Protein AF-0000000071584417 (afdb_homodimer)

Structure (mmCIF, N/CA/C/O backbone):
data_AF-0000000071584417-model_v1
#
loop_
_entity.id
_entity.type
_entity.pdbx_description
1 polymer 'Methyl-accepting chemotaxis protein II'
#
loop_
_atom_site.group_PDB
_atom_site.id
_atom_site.type_symbol
_atom_site.label_atom_id
_atom_site.label_alt_id
_atom_site.label_comp_id
_atom_site.label_asym_id
_atom_site.label_entity_id
_atom_site.label_seq_id
_atom_site.pdbx_PDB_ins_code
_atom_site.Cartn_x
_atom_site.Cartn_y
_atom_site.Cartn_z
_atom_site.occupancy
_atom_site.B_iso_or_equiv
_atom_site.auth_seq_id
_atom_site.auth_comp_id
_atom_site.auth_asym_id
_atom_site.auth_atom_id
_atom_site.pdbx_PDB_model_num
ATOM 1 N N . MET A 1 1 ? -15.836 19.078 30.406 1 43.19 1 MET A N 1
ATOM 2 C CA . MET A 1 1 ? -14.953 18.031 29.922 1 43.19 1 MET A CA 1
ATOM 3 C C . MET A 1 1 ? -15.609 17.266 28.766 1 43.19 1 MET A C 1
ATOM 5 O O . MET A 1 1 ? -14.922 16.812 27.844 1 43.19 1 MET A O 1
ATOM 9 N N . ALA A 1 2 ? -16.859 16.938 29.016 1 53.78 2 ALA A N 1
ATOM 10 C CA . ALA A 1 2 ? -17.625 16.188 28.031 1 53.78 2 ALA A CA 1
ATOM 11 C C . ALA A 1 2 ? -17.844 17 26.766 1 53.78 2 ALA A C 1
ATOM 13 O O . ALA A 1 2 ? -17.75 16.484 25.656 1 53.78 2 ALA A O 1
ATOM 14 N N . VAL A 1 3 ? -18.156 18.281 26.906 1 47 3 VAL A N 1
ATOM 15 C CA . VAL A 1 3 ? -18.375 19.141 25.75 1 47 3 VAL A CA 1
ATOM 16 C C . VAL A 1 3 ? -17.078 19.344 24.984 1 47 3 VAL A C 1
ATOM 18 O O . VAL A 1 3 ? -17.062 19.359 23.766 1 47 3 VAL A O 1
ATOM 21 N N . PHE A 1 4 ? -15.984 19.453 25.719 1 49.81 4 PHE A N 1
ATOM 22 C CA . PHE A 1 4 ? -14.672 19.594 25.109 1 49.81 4 PHE A CA 1
ATOM 23 C C . PHE A 1 4 ? -14.281 18.312 24.375 1 49.81 4 PHE A C 1
ATOM 25 O O . PHE A 1 4 ? -13.656 18.359 23.312 1 49.81 4 PHE A O 1
ATOM 32 N N . SER A 1 5 ? -14.695 17.266 25.031 1 52.72 5 SER A N 1
ATOM 33 C CA . SER A 1 5 ? -14.367 16 24.375 1 52.72 5 SER A CA 1
ATOM 34 C C . SER A 1 5 ? -15.164 15.82 23.094 1 52.72 5 SER A C 1
ATOM 36 O O . SER A 1 5 ? -14.656 15.273 22.109 1 52.72 5 SER A O 1
ATOM 38 N N . LYS A 1 6 ? -16.375 16.172 23.172 1 53.66 6 LYS A N 1
ATOM 39 C CA . LYS A 1 6 ? -17.219 16.078 22 1 53.66 6 LYS A CA 1
ATOM 40 C C . LYS A 1 6 ? -16.766 17.031 20.906 1 53.66 6 LYS A C 1
ATOM 42 O O . LYS A 1 6 ? -16.781 16.688 19.719 1 53.66 6 LYS A O 1
ATOM 47 N N . ILE A 1 7 ? -16.312 18.219 21.266 1 53.72 7 ILE A N 1
ATOM 48 C CA . ILE A 1 7 ? -15.789 19.203 20.312 1 53.72 7 ILE A CA 1
ATOM 49 C C . ILE A 1 7 ? -14.453 18.703 19.766 1 53.72 7 ILE A C 1
ATOM 51 O O . ILE A 1 7 ? -14.195 18.812 18.562 1 53.72 7 ILE A O 1
ATOM 55 N N . ILE A 1 8 ? -13.734 18.094 20.719 1 57.25 8 ILE A N 1
ATOM 56 C CA . ILE A 1 8 ? -12.445 17.531 20.344 1 57.25 8 ILE A CA 1
ATOM 57 C C . ILE A 1 8 ? -12.656 16.344 19.406 1 57.25 8 ILE A C 1
ATOM 59 O O . ILE A 1 8 ? -11.938 16.188 18.422 1 57.25 8 ILE A O 1
ATOM 63 N N . GLY A 1 9 ? -13.586 15.453 19.844 1 58.47 9 GLY A N 1
ATOM 64 C CA . GLY A 1 9 ? -13.883 14.305 19 1 58.47 9 GLY A CA 1
ATOM 65 C C . GLY A 1 9 ? -14.367 14.688 17.609 1 58.47 9 GLY A C 1
ATOM 66 O O . GLY A 1 9 ? -14 14.055 16.625 1 58.47 9 GLY A O 1
ATOM 67 N N . SER A 1 10 ? -15.141 15.711 17.562 1 64.38 10 SER A N 1
ATOM 68 C CA . SER A 1 10 ? -15.648 16.203 16.281 1 64.38 10 SER A CA 1
ATOM 69 C C . SER A 1 10 ? -14.539 16.844 15.461 1 64.38 10 SER A C 1
ATOM 71 O O . SER A 1 10 ? -14.539 16.766 14.234 1 64.38 10 SER A O 1
ATOM 73 N N . PHE A 1 11 ? -13.531 17.266 16.188 1 73.56 11 PHE A N 1
ATOM 74 C CA . PHE A 1 11 ? -12.43 17.938 15.5 1 73.56 11 PHE A CA 1
ATOM 75 C C . PHE A 1 11 ? -11.531 16.922 14.805 1 73.56 11 PHE A C 1
ATOM 77 O O . PHE A 1 11 ? -10.93 17.234 13.773 1 73.56 11 PHE A O 1
ATOM 84 N N . ASP A 1 12 ? -11.578 15.766 15.352 1 72.81 12 ASP A N 1
ATOM 85 C CA . ASP A 1 12 ? -10.742 14.727 14.758 1 72.81 12 ASP A CA 1
ATOM 86 C C . ASP A 1 12 ? -11.312 14.25 13.422 1 72.81 12 ASP A C 1
ATOM 88 O O . ASP A 1 12 ? -10.586 13.719 12.586 1 72.81 12 ASP A O 1
ATOM 92 N N . ASN A 1 13 ? -12.531 14.531 13.227 1 75.44 13 ASN A N 1
ATOM 93 C CA . ASN A 1 13 ? -13.188 14.031 12.023 1 75.44 13 ASN A CA 1
ATOM 94 C C . ASN A 1 13 ? -13.25 15.102 10.938 1 75.44 13 ASN A C 1
ATOM 96 O O . ASN A 1 13 ? -13.672 14.828 9.812 1 75.44 13 ASN A O 1
ATOM 100 N N . VAL A 1 14 ? -12.75 16.25 11.289 1 78.12 14 VAL A N 1
ATOM 101 C CA . VAL A 1 14 ? -12.789 17.344 10.32 1 78.12 14 VAL A CA 1
ATOM 102 C C . VAL A 1 14 ? -11.609 17.219 9.359 1 78.12 14 VAL A C 1
ATOM 104 O O . VAL A 1 14 ? -10.539 16.719 9.742 1 78.12 14 VAL A O 1
ATOM 107 N N . LYS A 1 15 ? -11.828 17.703 8.125 1 82.81 15 LYS A N 1
ATOM 108 C CA . LYS A 1 15 ? -10.781 17.672 7.109 1 82.81 15 LYS A CA 1
ATOM 109 C C . LYS A 1 15 ? -9.539 18.422 7.578 1 82.81 15 LYS A C 1
ATOM 111 O O . LYS A 1 15 ? -9.648 19.422 8.289 1 82.81 15 LYS A O 1
ATOM 116 N N . VAL A 1 16 ? -8.398 17.969 7.27 1 81.94 16 VAL A N 1
ATOM 117 C CA . VAL A 1 16 ? -7.121 18.531 7.715 1 81.94 16 VAL A CA 1
ATOM 118 C C . VAL A 1 16 ? -7.012 19.984 7.285 1 81.94 16 VAL A C 1
ATOM 120 O O . VAL A 1 16 ? -6.578 20.844 8.062 1 81.94 16 VAL A O 1
ATOM 123 N N . GLY A 1 17 ? -7.484 20.266 6.062 1 80.12 17 GLY A N 1
ATOM 124 C CA . GLY A 1 17 ? -7.453 21.641 5.594 1 80.12 17 GLY A CA 1
ATOM 125 C C . GLY A 1 17 ? -8.32 22.578 6.422 1 80.12 17 GLY A C 1
ATOM 126 O O . GLY A 1 17 ? -7.898 23.688 6.758 1 80.12 17 GLY A O 1
ATOM 127 N N . LYS A 1 18 ? -9.445 22.25 6.781 1 81 18 LYS A N 1
ATOM 128 C CA . LYS A 1 18 ? -10.359 23.047 7.594 1 81 18 LYS A CA 1
ATOM 129 C C . LYS A 1 18 ? -9.844 23.188 9.023 1 81 18 LYS A C 1
ATOM 131 O O . LYS A 1 18 ? -10.031 24.234 9.648 1 81 18 LYS A O 1
ATOM 136 N N . LYS A 1 19 ? -9.219 22.172 9.469 1 82.12 19 LYS A N 1
ATOM 137 C CA . LYS A 1 19 ? -8.641 22.25 10.812 1 82.12 19 LYS A CA 1
ATOM 138 C C . LYS A 1 19 ? -7.527 23.281 10.875 1 82.12 19 LYS A C 1
ATOM 140 O O . LYS A 1 19 ? -7.465 24.078 11.812 1 82.12 19 LYS A O 1
ATOM 145 N N . LEU A 1 20 ? -6.711 23.234 9.891 1 83.44 20 LEU A N 1
ATOM 146 C CA . LEU A 1 20 ? -5.621 24.203 9.828 1 83.44 20 LEU A CA 1
ATOM 147 C C . LEU A 1 20 ? -6.16 25.625 9.625 1 83.44 20 LEU A C 1
ATOM 149 O O . LEU A 1 20 ? -5.734 26.547 10.312 1 83.44 20 LEU A O 1
ATOM 153 N N . GLY A 1 21 ? -7.164 25.703 8.766 1 82.31 21 GLY A N 1
ATOM 154 C CA . GLY A 1 21 ? -7.781 27 8.547 1 82.31 21 GLY A CA 1
ATOM 155 C C . GLY A 1 21 ? -8.422 27.562 9.789 1 82.31 21 GLY A C 1
ATOM 156 O O . GLY A 1 21 ? -8.266 28.75 10.094 1 82.31 21 GLY A O 1
ATOM 157 N N . LEU A 1 22 ? -9.086 26.828 10.516 1 82.31 22 LEU A N 1
ATOM 158 C CA . LEU A 1 22 ? -9.758 27.266 11.734 1 82.31 22 LEU A CA 1
ATOM 159 C C . LEU A 1 22 ? -8.742 27.688 12.789 1 82.31 22 LEU A C 1
ATOM 161 O O . LEU A 1 22 ? -8.969 28.641 13.523 1 82.31 22 LEU A O 1
ATOM 165 N N . SER A 1 23 ? -7.652 26.891 12.852 1 85.19 23 SER A N 1
ATOM 166 C CA . SER A 1 23 ? -6.637 27.219 13.844 1 85.19 23 SER A CA 1
ATOM 167 C C . SER A 1 23 ? -5.988 28.562 13.539 1 85.19 23 SER A C 1
ATOM 169 O O . SER A 1 23 ? -5.805 29.391 14.438 1 85.19 23 SER A O 1
ATOM 171 N N . PHE A 1 24 ? -5.699 28.844 12.305 1 86.31 24 PHE A N 1
ATOM 172 C CA . PHE A 1 24 ? -5.098 30.125 11.922 1 86.31 24 PHE A CA 1
ATOM 173 C C . PHE A 1 24 ? -6.113 31.25 12.039 1 86.31 24 PHE A C 1
ATOM 175 O O . PHE A 1 24 ? -5.762 32.375 12.398 1 86.31 24 PHE A O 1
ATOM 182 N N . PHE A 1 25 ? -7.379 31 11.867 1 85.75 25 PHE A N 1
ATOM 183 C CA . PHE A 1 25 ? -8.438 31.984 12.008 1 85.75 25 PHE A CA 1
ATOM 184 C C . PHE A 1 25 ? -8.586 32.406 13.461 1 85.75 25 PHE A C 1
ATOM 186 O O . PHE A 1 25 ? -8.766 33.594 13.75 1 85.75 25 PHE A O 1
ATOM 193 N N . LEU A 1 26 ? -8.523 31.453 14.273 1 85.19 26 LEU A N 1
ATOM 194 C CA . LEU A 1 26 ? -8.633 31.781 15.695 1 85.19 26 LEU A CA 1
ATOM 195 C C . LEU A 1 26 ? -7.48 32.656 16.141 1 85.19 26 LEU A C 1
ATOM 197 O O . LEU A 1 26 ? -7.676 33.594 16.953 1 85.19 26 LEU A O 1
ATOM 201 N N . MET A 1 27 ? -6.32 32.438 15.594 1 86.44 27 MET A N 1
ATOM 202 C CA . MET A 1 27 ? -5.168 33.25 15.93 1 86.44 27 MET A CA 1
ATOM 203 C C . MET A 1 27 ? -5.344 34.656 15.398 1 86.44 27 MET A C 1
ATOM 205 O O . MET A 1 27 ? -5.016 35.656 16.078 1 86.44 27 MET A O 1
ATOM 209 N N . LEU A 1 28 ? -5.898 34.75 14.18 1 87.44 28 LEU A N 1
ATOM 210 C CA . LEU A 1 28 ? -6.129 36.062 13.578 1 87.44 28 LEU A CA 1
ATOM 211 C C . LEU A 1 28 ? -7.219 36.812 14.328 1 87.44 28 LEU A C 1
ATOM 213 O O . LEU A 1 28 ? -7.148 38.031 14.461 1 87.44 28 LEU A O 1
ATOM 217 N N . LEU A 1 29 ? -8.203 36.094 14.82 1 86.31 29 LEU A N 1
ATOM 218 C CA . LEU A 1 29 ? -9.258 36.719 15.625 1 86.31 29 LEU A CA 1
ATOM 219 C C . LEU A 1 29 ? -8.68 37.312 16.906 1 86.31 29 LEU A C 1
ATOM 221 O O . LEU A 1 29 ? -9.094 38.406 17.328 1 86.31 29 LEU A O 1
ATOM 225 N N . LEU A 1 30 ? -7.707 36.625 17.484 1 86.31 30 LEU A N 1
ATOM 226 C CA . LEU A 1 30 ? -7.07 37.125 18.703 1 86.31 30 LEU A CA 1
ATOM 227 C C . LEU A 1 30 ? -6.301 38.406 18.438 1 86.31 30 LEU A C 1
ATOM 229 O O . LEU A 1 30 ? -6.32 39.344 19.234 1 86.31 30 LEU A O 1
ATOM 233 N N . VAL A 1 31 ? -5.641 38.469 17.234 1 85.94 31 VAL A N 1
ATOM 234 C CA . VAL A 1 31 ? -4.934 39.688 16.828 1 85.94 31 VAL A CA 1
ATOM 235 C C . VAL A 1 31 ? -5.93 40.812 16.656 1 85.94 31 VAL A C 1
ATOM 237 O O . VAL A 1 31 ? -5.66 41.969 17.062 1 85.94 31 VAL A O 1
ATOM 240 N N . GLY A 1 32 ? -7.066 40.562 16.125 1 85.94 32 GLY A N 1
ATOM 241 C CA . GLY A 1 32 ? -8.109 41.562 15.945 1 85.94 32 GLY A CA 1
ATOM 242 C C . GLY A 1 32 ? -8.648 42.094 17.266 1 85.94 32 GLY A C 1
ATOM 243 O O . GLY A 1 32 ? -8.852 43.312 17.406 1 85.94 32 GLY A O 1
ATOM 244 N N . VAL A 1 33 ? -8.789 41.219 18.234 1 86.69 33 VAL A N 1
ATOM 245 C CA . VAL A 1 33 ? -9.297 41.625 19.547 1 86.69 33 VAL A CA 1
ATOM 246 C C . VAL A 1 33 ? -8.289 42.531 20.25 1 86.69 33 VAL A C 1
ATOM 248 O O . VAL A 1 33 ? -8.656 43.531 20.828 1 86.69 33 VAL A O 1
ATOM 251 N N . ILE A 1 34 ? -7.004 42.188 20.172 1 88.38 34 ILE A N 1
ATOM 252 C CA . ILE A 1 34 ? -5.953 42.969 20.797 1 88.38 34 ILE A CA 1
ATOM 253 C C . ILE A 1 34 ? -5.906 44.344 20.141 1 88.38 34 ILE A C 1
ATOM 255 O O . ILE A 1 34 ? -5.852 45.375 20.844 1 88.38 34 ILE A O 1
ATOM 259 N N . ALA A 1 35 ? -6.016 44.375 18.781 1 88.88 35 ALA A N 1
ATOM 260 C CA . ALA A 1 35 ? -5.961 45.625 18.047 1 88.88 35 ALA A CA 1
ATOM 261 C C . ALA A 1 35 ? -7.184 46.5 18.359 1 88.88 35 ALA A C 1
ATOM 263 O O . ALA A 1 35 ? -7.066 47.719 18.547 1 88.88 35 ALA A O 1
ATOM 264 N N . GLY A 1 36 ? -8.32 45.938 18.453 1 88 36 GLY A N 1
ATOM 265 C CA . GLY A 1 36 ? -9.547 46.688 18.719 1 88 36 GLY A CA 1
ATOM 266 C C . GLY A 1 36 ? -9.594 47.281 20.125 1 88 36 GLY A C 1
ATOM 267 O O . GLY A 1 36 ? -9.945 48.469 20.281 1 88 36 GLY A O 1
ATOM 268 N N . THR A 1 37 ? -9.211 46.531 21.094 1 89.38 37 THR A N 1
ATOM 269 C CA . THR A 1 37 ? -9.211 47 22.469 1 89.38 37 THR A CA 1
ATOM 270 C C . THR A 1 37 ? -8.172 48.094 22.656 1 89.38 37 THR A C 1
ATOM 272 O O . THR A 1 37 ? -8.406 49.062 23.375 1 89.38 37 THR A O 1
ATOM 275 N N . THR A 1 38 ? -7.043 47.906 22 1 91.25 38 THR A N 1
ATOM 276 C CA . THR A 1 38 ? -5.988 48.906 22.078 1 91.25 38 THR A CA 1
ATOM 277 C C . THR A 1 38 ? -6.438 50.219 21.438 1 91.25 38 THR A C 1
ATOM 279 O O . THR A 1 38 ? -6.203 51.312 21.984 1 91.25 38 THR A O 1
ATOM 282 N N . ALA A 1 39 ? -7.109 50.125 20.297 1 90.19 39 ALA A N 1
ATOM 283 C CA . ALA A 1 39 ? -7.625 51.312 19.625 1 90.19 39 ALA A CA 1
ATOM 284 C C . ALA A 1 39 ? -8.648 52.062 20.5 1 90.19 39 ALA A C 1
ATOM 286 O O . ALA A 1 39 ? -8.672 53.281 20.547 1 90.19 39 ALA A O 1
ATOM 287 N N . TYR A 1 40 ? -9.391 51.312 21.266 1 90.62 40 TYR A N 1
ATOM 288 C CA . TYR A 1 40 ? -10.367 51.875 22.188 1 90.62 40 TYR A CA 1
ATOM 289 C C . TYR A 1 40 ? -9.688 52.656 23.297 1 90.62 40 TYR A C 1
ATOM 291 O O . TYR A 1 40 ? -10.102 53.781 23.594 1 90.62 40 TYR A O 1
ATOM 299 N N . HIS A 1 41 ? -8.664 52.125 23.812 1 92.44 41 HIS A N 1
ATOM 300 C CA . HIS A 1 41 ? -7.957 52.812 24.891 1 92.44 41 HIS A CA 1
ATOM 301 C C . HIS A 1 41 ? -7.301 54.094 24.406 1 92.44 41 HIS A C 1
ATOM 303 O O . HIS A 1 41 ? -7.285 55.094 25.109 1 92.44 41 HIS A O 1
ATOM 309 N N . PHE A 1 42 ? -6.797 54.156 23.188 1 92.25 42 PHE A N 1
ATOM 310 C CA . PHE A 1 42 ? -6.215 55.344 22.625 1 92.25 42 PHE A CA 1
ATOM 311 C C . PHE A 1 42 ? -7.27 56.438 22.484 1 92.25 42 PHE A C 1
ATOM 313 O O . PHE A 1 42 ? -7.004 57.625 22.766 1 92.25 42 PHE A O 1
ATOM 320 N N . SER A 1 43 ? -8.484 56.062 22.109 1 90.75 43 SER A N 1
ATOM 321 C CA . SER A 1 43 ? -9.57 57.031 21.938 1 90.75 43 SER A CA 1
ATOM 322 C C . SER A 1 43 ? -9.984 57.625 23.266 1 90.75 43 SER A C 1
ATOM 324 O O . SER A 1 43 ? -10.273 58.812 23.344 1 90.75 43 SER A O 1
ATOM 326 N N . VAL A 1 44 ? -9.992 56.812 24.281 1 92 44 VAL A N 1
ATOM 327 C CA . VAL A 1 44 ? -10.367 57.281 25.609 1 92 44 VAL A CA 1
ATOM 328 C C . VAL A 1 44 ? -9.305 58.219 26.141 1 92 44 VAL A C 1
ATOM 330 O O . VAL A 1 44 ? -9.633 59.25 26.734 1 92 44 VAL A O 1
ATOM 333 N N . ILE A 1 45 ? -8.062 57.938 25.906 1 93.31 45 ILE A N 1
ATOM 334 C CA . ILE A 1 45 ? -6.961 58.781 26.344 1 93.31 45 ILE A CA 1
ATOM 335 C C . ILE A 1 45 ? -7.02 60.125 25.609 1 93.31 45 ILE A C 1
ATOM 337 O O . ILE A 1 45 ? -6.758 61.156 26.203 1 93.31 45 ILE A O 1
ATOM 341 N N . GLU A 1 46 ? -7.418 60.094 24.375 1 91.75 46 GLU A N 1
ATOM 342 C CA . GLU A 1 46 ? -7.543 61.312 23.578 1 91.75 46 GLU A CA 1
ATOM 343 C C . GLU A 1 46 ? -8.648 62.219 24.125 1 91.75 46 GLU A C 1
ATOM 345 O O . GLU A 1 46 ? -8.492 63.438 24.172 1 91.75 46 GLU A O 1
ATOM 350 N N . GLU A 1 47 ? -9.68 61.656 24.547 1 92 47 GLU A N 1
ATOM 351 C CA . GLU A 1 47 ? -10.781 62.406 25.141 1 92 47 GLU A CA 1
ATOM 352 C C . GLU A 1 47 ? -10.344 63.094 26.422 1 92 47 GLU A C 1
ATOM 354 O O . GLU A 1 47 ? -10.711 64.25 26.672 1 92 47 GLU A O 1
ATOM 359 N N . HIS A 1 48 ? -9.555 62.344 27.219 1 93.56 48 HIS A N 1
ATOM 360 C CA . HIS A 1 48 ? -9 62.969 28.422 1 93.56 48 HIS A CA 1
ATOM 361 C C . HIS A 1 48 ? -8.109 64.125 28.094 1 93.56 48 HIS A C 1
ATOM 363 O O . HIS A 1 48 ? -8.125 65.188 28.797 1 93.56 48 HIS A O 1
ATOM 369 N N . ALA A 1 49 ? -7.379 64.125 27.031 1 93.12 49 ALA A N 1
ATOM 370 C CA . ALA A 1 49 ? -6.473 65.188 26.625 1 93.12 49 ALA A CA 1
ATOM 371 C C . ALA A 1 49 ? -7.25 66.438 26.297 1 93.12 49 ALA A C 1
ATOM 373 O O . ALA A 1 49 ? -6.84 67.562 26.656 1 93.12 49 ALA A O 1
ATOM 374 N N . TYR A 1 50 ? -8.422 66.312 25.625 1 92.5 50 TYR A N 1
ATOM 375 C CA . TYR A 1 50 ? -9.266 67.5 25.312 1 92.5 50 TYR A CA 1
ATOM 376 C C . TYR A 1 50 ? -9.82 68.125 26.578 1 92.5 50 TYR A C 1
ATOM 378 O O . TYR A 1 50 ? -9.875 69.312 26.688 1 92.5 50 TYR A O 1
ATOM 386 N N . LYS A 1 51 ? -10.172 67.312 27.516 1 94.81 51 LYS A N 1
ATOM 387 C CA . LYS A 1 51 ? -10.742 67.812 28.781 1 94.81 51 LYS A CA 1
ATOM 388 C C . LYS A 1 51 ? -9.688 68.562 29.625 1 94.81 51 LYS A C 1
ATOM 390 O O . LYS A 1 51 ? -9.977 69.562 30.281 1 94.81 51 LYS A O 1
ATOM 395 N N . VAL A 1 52 ? -8.484 68 29.562 1 95.38 52 VAL A N 1
ATOM 396 C CA . VAL A 1 52 ? -7.359 68.625 30.25 1 95.38 52 VAL A CA 1
ATOM 397 C C . VAL A 1 52 ? -7.105 70 29.656 1 95.38 52 VAL A C 1
ATOM 399 O O . VAL A 1 52 ? -6.895 71 30.406 1 95.38 52 VAL A O 1
ATOM 402 N N . GLU A 1 53 ? -7.176 70.125 28.375 1 94.69 53 GLU A N 1
ATOM 403 C CA . GLU A 1 53 ? -7 71.375 27.688 1 94.69 53 GLU A CA 1
ATOM 404 C C . GLU A 1 53 ? -8.078 72.375 28.109 1 94.69 53 GLU A C 1
ATOM 406 O O . GLU A 1 53 ? -7.773 73.562 28.391 1 94.69 53 GLU A O 1
ATOM 411 N N . LEU A 1 54 ? -9.273 71.938 28.141 1 94.75 54 LEU A N 1
ATOM 412 C CA . LEU A 1 54 ? -10.398 72.812 28.531 1 94.75 54 LEU A CA 1
ATOM 413 C C . LEU A 1 54 ? -10.234 73.312 29.953 1 94.75 54 LEU A C 1
ATOM 415 O O . LEU A 1 54 ? -10.469 74.5 30.234 1 94.75 54 LEU A O 1
ATOM 419 N N . SER A 1 55 ? -9.797 72.5 30.891 1 95.81 55 SER A N 1
ATOM 420 C CA . SER A 1 55 ? -9.602 72.875 32.281 1 95.81 55 SER A CA 1
ATOM 421 C C . SER A 1 55 ? -8.5 73.938 32.438 1 95.81 55 SER A C 1
ATOM 423 O O . SER A 1 55 ? -8.609 74.812 33.281 1 95.81 55 SER A O 1
ATOM 425 N N . TYR A 1 56 ? -7.484 73.812 31.688 1 95.31 56 TYR A N 1
ATOM 426 C CA . TYR A 1 56 ? -6.395 74.812 31.672 1 95.31 56 TYR A CA 1
ATOM 427 C C . TYR A 1 56 ? -6.895 76.188 31.266 1 95.31 56 TYR A C 1
ATOM 429 O O 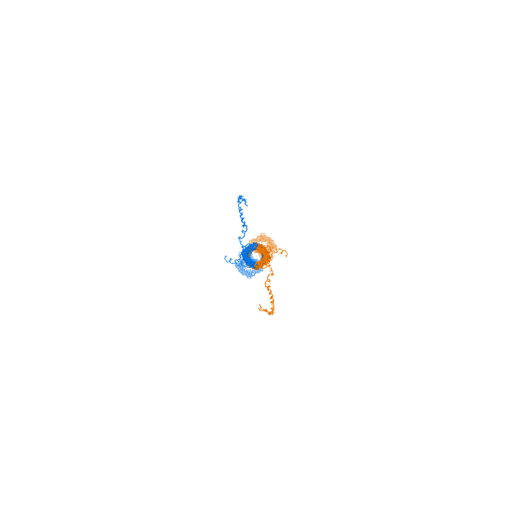. TYR A 1 56 ? -6.582 77.188 31.922 1 95.31 56 TYR A O 1
ATOM 437 N N . LYS A 1 57 ? -7.703 76.125 30.172 1 96 57 LYS A N 1
ATOM 438 C CA . LYS A 1 57 ? -8.203 77.375 29.641 1 96 57 LYS A CA 1
ATOM 439 C C . LYS A 1 57 ? -9.141 78.062 30.641 1 96 57 LYS A C 1
ATOM 441 O O . LYS A 1 57 ? -9.094 79.312 30.797 1 96 57 LYS A O 1
ATOM 446 N N . ILE A 1 58 ? -9.93 77.375 31.297 1 96.44 58 ILE A N 1
ATOM 447 C CA . ILE A 1 58 ? -10.844 77.875 32.281 1 96.44 58 ILE A CA 1
ATOM 448 C C . ILE A 1 58 ? -10.055 78.562 33.438 1 96.44 58 ILE A C 1
ATOM 450 O O . ILE A 1 58 ? -10.336 79.688 33.844 1 96.44 58 ILE A O 1
ATOM 454 N N . ASN A 1 59 ? -9.086 77.812 33.875 1 97.38 59 ASN A N 1
ATOM 455 C CA . ASN A 1 59 ? -8.258 78.312 34.969 1 97.38 59 ASN A CA 1
ATOM 456 C C . ASN A 1 59 ? -7.523 79.625 34.562 1 97.38 59 ASN A C 1
ATOM 458 O O . ASN A 1 59 ? -7.426 80.562 35.344 1 97.38 59 ASN A O 1
ATOM 462 N N . ASP A 1 60 ? -7.016 79.562 33.375 1 96.38 60 ASP A N 1
ATOM 463 C CA . ASP A 1 60 ? -6.281 80.688 32.875 1 96.38 60 ASP A CA 1
ATOM 464 C C . ASP A 1 60 ? -7.191 81.938 32.781 1 96.38 60 ASP A C 1
ATOM 466 O O . ASP A 1 60 ? -6.812 83.062 33.188 1 96.38 60 ASP A O 1
ATOM 470 N N . GLU A 1 61 ? -8.359 81.75 32.281 1 96.81 61 GLU A N 1
ATOM 471 C CA . GLU A 1 61 ? -9.328 82.875 32.156 1 96.81 61 GLU A CA 1
ATOM 472 C C . GLU A 1 61 ? -9.742 83.375 33.531 1 96.81 61 GLU A C 1
ATOM 474 O O . GLU A 1 61 ? -9.914 84.562 33.719 1 96.81 61 GLU A O 1
ATOM 479 N N . ALA A 1 62 ? -9.898 82.562 34.438 1 97.38 62 ALA A N 1
ATOM 480 C CA . ALA A 1 62 ? -10.25 82.938 35.812 1 97.38 62 ALA A CA 1
ATOM 481 C C . ALA A 1 62 ? -9.148 83.812 36.438 1 97.38 62 ALA A C 1
ATOM 483 O O . ALA A 1 62 ? -9.43 84.812 37.125 1 97.38 62 ALA A O 1
ATOM 484 N N . ASN A 1 63 ? -7.977 83.375 36.188 1 97 63 ASN A N 1
ATOM 485 C CA . ASN A 1 63 ? -6.84 84.125 36.75 1 97 63 ASN A CA 1
ATOM 486 C C . ASN A 1 63 ? -6.727 85.5 36.125 1 97 63 ASN A C 1
ATOM 488 O O . ASN A 1 63 ? -6.426 86.438 36.812 1 97 63 ASN A O 1
ATOM 492 N N . GLN A 1 64 ? -6.984 85.562 34.844 1 96.12 64 GLN A N 1
ATOM 493 C CA . GLN A 1 64 ? -6.945 86.875 34.188 1 96.12 64 GLN A CA 1
ATOM 494 C C . GLN A 1 64 ? -8.07 87.75 34.688 1 96.12 64 GLN A C 1
ATOM 496 O O . GLN A 1 64 ? -7.875 89 34.844 1 96.12 64 GLN A O 1
ATOM 501 N N . ALA A 1 65 ? -9.148 87.188 34.938 1 96.75 65 ALA A N 1
ATOM 502 C CA . ALA A 1 65 ? -10.258 88 35.5 1 96.75 65 ALA A CA 1
ATOM 503 C C . ALA A 1 65 ? -9.898 88.5 36.875 1 96.75 65 ALA A C 1
ATOM 505 O O . ALA A 1 65 ? -10.148 89.688 37.188 1 96.75 65 ALA A O 1
ATOM 506 N N . LYS A 1 66 ? -9.305 87.75 37.656 1 95.62 66 LYS A N 1
ATOM 507 C CA . LYS A 1 66 ? -8.875 88.062 39 1 95.62 66 LYS A CA 1
ATOM 508 C C . LYS A 1 66 ? -7.859 89.25 38.969 1 95.62 66 LYS A C 1
ATOM 510 O O . LYS A 1 66 ? -7.953 90.188 39.75 1 95.62 66 LYS A O 1
ATOM 515 N N . TYR A 1 67 ? -6.953 89.125 38.125 1 95.06 67 TYR A N 1
ATOM 516 C CA . TYR A 1 67 ? -5.898 90.125 37.969 1 95.06 67 TYR A CA 1
ATOM 517 C C . TYR A 1 67 ? -6.473 91.5 37.562 1 95.06 67 TYR A C 1
ATOM 519 O O . TYR A 1 67 ? -6.133 92.5 38.125 1 95.06 67 TYR A O 1
ATOM 527 N N . ASN A 1 68 ? -7.375 91.438 36.562 1 96.06 68 ASN A N 1
ATOM 528 C CA . ASN A 1 68 ? -7.957 92.688 36.062 1 96.06 68 ASN A CA 1
ATOM 529 C C . ASN A 1 68 ? -8.875 93.312 37.094 1 96.06 68 ASN A C 1
ATOM 531 O O . ASN A 1 68 ? -8.977 94.562 37.156 1 96.06 68 ASN A O 1
ATOM 535 N N . ARG A 1 69 ? -9.461 92.562 37.844 1 95.94 69 ARG A N 1
ATOM 536 C CA . ARG A 1 69 ? -10.242 93.125 38.938 1 95.94 69 ARG A CA 1
ATOM 537 C C . ARG A 1 69 ? -9.352 93.875 39.938 1 95.94 69 ARG A C 1
ATOM 539 O O . ARG A 1 69 ? -9.68 94.938 40.344 1 95.94 69 ARG A O 1
ATOM 546 N N . ALA A 1 70 ? -8.258 93.25 40.25 1 94.88 70 ALA A N 1
ATOM 547 C CA . ALA A 1 70 ? -7.312 93.875 41.156 1 94.88 70 ALA A CA 1
ATOM 548 C C . ALA A 1 70 ? -6.805 95.188 40.594 1 94.88 70 ALA A C 1
ATOM 550 O O . ALA A 1 70 ? -6.664 96.188 41.344 1 94.88 70 ALA A O 1
ATOM 551 N N . LEU A 1 71 ? -6.586 95.188 39.344 1 94.44 71 LEU A N 1
ATOM 552 C CA . LEU A 1 71 ? -6.125 96.438 38.719 1 94.44 71 LEU A CA 1
ATOM 553 C C . LEU A 1 71 ? -7.215 97.5 38.719 1 94.44 71 LEU A C 1
ATOM 555 O O . LEU A 1 71 ? -6.922 98.688 38.906 1 94.44 71 LEU A O 1
ATOM 559 N N . TYR A 1 72 ? -8.445 97.125 38.656 1 93.69 72 TYR A N 1
ATOM 560 C CA . TYR A 1 72 ? -9.555 98.062 38.719 1 93.69 72 TYR A CA 1
ATOM 561 C C . TYR A 1 72 ? -9.68 98.688 40.125 1 93.69 72 TYR A C 1
ATOM 563 O O . TYR A 1 72 ? -9.922 99.875 40.281 1 93.69 72 TYR A O 1
ATOM 571 N N . GLU A 1 73 ? -9.438 97.812 40.969 1 91.44 73 GLU A N 1
ATOM 572 C CA . GLU A 1 73 ? -9.531 98.25 42.375 1 91.44 73 GLU A CA 1
ATOM 573 C C . GLU A 1 73 ? -8.414 99.25 42.719 1 91.44 73 GLU A C 1
ATOM 575 O O . GLU A 1 73 ? -8.562 100.062 43.594 1 91.44 73 GLU A O 1
ATOM 580 N N . ARG A 1 74 ? -7.418 99.125 41.906 1 89.06 74 ARG A N 1
ATOM 581 C CA . ARG A 1 74 ? -6.266 100 42.156 1 89.06 74 ARG A CA 1
ATOM 582 C C . ARG A 1 74 ? -6.406 101.312 41.406 1 89.06 74 ARG A C 1
ATOM 584 O O . ARG A 1 74 ? -6.086 102.375 41.938 1 89.06 74 ARG A O 1
ATOM 591 N N . THR A 1 75 ? -6.938 101.312 40.188 1 89.44 75 THR A N 1
ATOM 592 C CA . THR A 1 75 ? -6.84 102.5 39.344 1 89.44 75 THR A CA 1
ATOM 593 C C . THR A 1 75 ? -8.219 103.062 39.094 1 89.44 75 THR A C 1
ATOM 595 O O . THR A 1 75 ? -8.328 104.25 38.656 1 89.44 75 THR A O 1
ATOM 598 N N . TYR A 1 76 ? -9.266 102.375 39.25 1 90.81 76 TYR A N 1
ATOM 599 C CA . TYR A 1 76 ? -10.648 102.688 38.938 1 90.81 76 TYR A CA 1
ATOM 600 C C . TYR A 1 76 ? -10.797 103.062 37.469 1 90.81 76 TYR A C 1
ATOM 602 O O . TYR A 1 76 ? -11.688 103.812 37.094 1 90.81 76 TYR A O 1
ATOM 610 N N . ASP A 1 77 ? -9.781 102.5 36.719 1 92 77 ASP A N 1
ATOM 611 C CA . ASP A 1 77 ? -9.867 102.625 35.25 1 92 77 ASP A CA 1
ATOM 612 C C . ASP A 1 77 ? -10.859 101.625 34.688 1 92 77 ASP A C 1
ATOM 614 O O . ASP A 1 77 ? -10.711 100.438 34.875 1 92 77 ASP A O 1
ATOM 618 N N . LEU A 1 78 ? -11.805 102.125 33.969 1 92.75 78 LEU A N 1
ATOM 619 C CA . LEU A 1 78 ? -12.898 101.25 33.438 1 92.75 78 LEU A CA 1
ATOM 620 C C . LEU A 1 78 ? -12.375 100.25 32.469 1 92.75 78 LEU A C 1
ATOM 622 O O . LEU A 1 78 ? -13.039 99.25 32.219 1 92.75 78 LEU A O 1
ATOM 626 N N . LYS A 1 79 ? -11.242 100.375 31.938 1 95.88 79 LYS A N 1
ATOM 627 C CA . LYS A 1 79 ? -10.648 99.438 31.016 1 95.88 79 LYS A CA 1
ATOM 628 C C . LYS A 1 79 ? -10.469 98.062 31.688 1 95.88 79 LYS A C 1
ATOM 630 O O . LYS A 1 79 ? -10.742 97 31.078 1 95.88 79 LYS A O 1
ATOM 635 N N . TYR A 1 80 ? -10.141 98 32.875 1 95.94 80 TYR A N 1
ATOM 636 C CA . TYR A 1 80 ? -9.797 96.75 33.562 1 95.94 80 TYR A CA 1
ATOM 637 C C . TYR A 1 80 ? -11.055 96 33.969 1 95.94 80 TYR A C 1
ATOM 639 O O . TYR A 1 80 ? -11.062 94.75 33.969 1 95.94 80 TYR A O 1
ATOM 647 N N . ILE A 1 81 ? -12.125 96.688 34.312 1 95.31 81 ILE A N 1
ATOM 648 C CA . ILE A 1 81 ? -13.359 96 34.625 1 95.31 81 ILE A CA 1
ATOM 649 C C . ILE A 1 81 ? -13.992 95.438 33.375 1 95.31 81 ILE A C 1
ATOM 651 O O . ILE A 1 81 ? -14.617 94.375 33.375 1 95.31 81 ILE A O 1
ATOM 655 N N . THR A 1 82 ? -13.758 96.125 32.25 1 96.25 82 THR A N 1
ATOM 656 C CA . THR A 1 82 ? -14.195 95.562 30.969 1 96.25 82 THR A CA 1
ATOM 657 C C . THR A 1 82 ? -13.43 94.312 30.609 1 96.25 82 THR A C 1
ATOM 659 O O . THR A 1 82 ? -14.016 93.312 30.156 1 96.25 82 THR A O 1
ATOM 662 N N . GLU A 1 83 ? -12.156 94.312 30.812 1 96.81 83 GLU A N 1
ATOM 663 C CA . GLU A 1 83 ? -11.352 93.125 30.594 1 96.81 83 GLU A CA 1
ATOM 664 C C . GLU A 1 83 ? -11.75 92 31.531 1 96.81 83 GLU A C 1
ATOM 666 O O . GLU A 1 83 ? -11.805 90.812 31.125 1 96.81 83 GLU A O 1
ATOM 671 N N . ASN A 1 84 ? -12 92.375 32.75 1 97.56 84 ASN A N 1
ATOM 672 C CA . ASN A 1 84 ? -12.492 91.375 33.688 1 97.56 84 ASN A CA 1
ATOM 673 C C . ASN A 1 84 ? -13.766 90.688 33.219 1 97.56 84 ASN A C 1
ATOM 675 O O . ASN A 1 84 ? -13.875 89.5 33.25 1 97.56 84 ASN A O 1
ATOM 679 N N . THR A 1 85 ? -14.695 91.5 32.688 1 96.31 85 THR A N 1
ATOM 680 C CA . THR A 1 85 ? -15.953 91 32.188 1 96.31 85 THR A CA 1
ATOM 681 C C . THR A 1 85 ? -15.711 90.062 30.969 1 96.31 85 THR A C 1
ATOM 683 O O . THR A 1 85 ? -16.344 89.062 30.812 1 96.31 85 THR A O 1
ATOM 686 N N . GLN A 1 86 ? -14.805 90.438 30.219 1 97.19 86 GLN A N 1
ATOM 687 C CA . GLN A 1 86 ? -14.5 89.688 29.016 1 97.19 86 GLN A CA 1
ATOM 688 C C . GLN A 1 86 ? -13.93 88.312 29.375 1 97.19 86 GLN A C 1
ATOM 690 O O . GLN A 1 86 ? -14.289 87.312 28.766 1 97.19 86 GLN A O 1
ATOM 695 N N . HIS A 1 87 ? -13.078 88.188 30.266 1 97.62 87 HIS A N 1
ATOM 696 C CA . HIS A 1 87 ? -12.477 86.938 30.672 1 97.62 87 HIS A CA 1
ATOM 697 C C . HIS A 1 87 ? -13.516 86 31.297 1 97.62 87 HIS A C 1
ATOM 699 O O . HIS A 1 87 ? -13.461 84.812 31.109 1 97.62 87 HIS A O 1
ATOM 705 N N . ILE A 1 88 ? -14.453 86.625 32.031 1 97.5 88 ILE A N 1
ATOM 706 C CA . ILE A 1 88 ? -15.523 85.812 32.594 1 97.5 88 ILE A CA 1
ATOM 707 C C . ILE A 1 88 ? -16.438 85.312 31.484 1 97.5 88 ILE A C 1
ATOM 709 O O . ILE A 1 88 ? -16.875 84.125 31.531 1 97.5 88 ILE A O 1
ATOM 713 N N . ASN A 1 89 ? -16.656 86.062 30.469 1 96.75 89 ASN A N 1
ATOM 714 C CA . ASN A 1 89 ? -17.422 85.625 29.312 1 96.75 89 ASN A CA 1
ATOM 715 C C . ASN A 1 89 ? -16.703 84.5 28.562 1 96.75 89 ASN A C 1
ATOM 717 O O . ASN A 1 89 ? -17.344 83.562 28.016 1 96.75 89 ASN A O 1
ATOM 721 N N . ASN A 1 90 ? -15.477 84.562 28.484 1 97.19 90 ASN A N 1
ATOM 722 C CA . ASN A 1 90 ? -14.695 83.5 27.844 1 97.19 90 ASN A CA 1
ATOM 723 C C . ASN A 1 90 ? -14.852 82.125 28.562 1 97.19 90 ASN A C 1
ATOM 725 O O . ASN A 1 90 ? -14.875 81.125 27.922 1 97.19 90 ASN A O 1
ATOM 729 N N . ILE A 1 91 ? -14.914 82.25 29.859 1 97.56 91 ILE A N 1
ATOM 730 C CA . ILE A 1 91 ? -15.141 81 30.641 1 97.56 91 ILE A CA 1
ATOM 731 C C . ILE A 1 91 ? -16.5 80.438 30.281 1 97.56 91 ILE A C 1
ATOM 733 O O . ILE A 1 91 ? -16.625 79.188 30.094 1 97.56 91 ILE A O 1
ATOM 737 N N . LYS A 1 92 ? -17.484 81.312 30.172 1 95.62 92 LYS A N 1
ATOM 738 C CA . LYS A 1 92 ? -18.812 80.812 29.797 1 95.62 92 LYS A CA 1
ATOM 739 C C . LYS A 1 92 ? -18.797 80.188 28.422 1 95.62 92 LYS A C 1
ATOM 741 O O . LYS A 1 92 ? -19.438 79.125 28.219 1 95.62 92 LYS A O 1
ATOM 746 N N . ASN A 1 93 ? -18.062 80.688 27.5 1 95.94 93 ASN A N 1
ATOM 747 C CA . ASN A 1 93 ? -17.906 80.125 26.172 1 95.94 93 ASN A CA 1
ATOM 748 C C . ASN A 1 93 ? -17.219 78.75 26.234 1 95.94 93 ASN A C 1
ATOM 750 O O . ASN A 1 93 ? -17.578 77.812 25.516 1 95.94 93 ASN A O 1
ATOM 754 N N . LEU A 1 94 ? -16.25 78.688 27.031 1 96.12 94 LEU A N 1
ATOM 755 C CA . LEU A 1 94 ? -15.539 77.375 27.203 1 96.12 94 LEU A CA 1
ATOM 756 C C . LEU A 1 94 ? -16.453 76.312 27.812 1 96.12 94 LEU A C 1
ATOM 758 O O . LEU A 1 94 ? -16.375 75.188 27.438 1 96.12 94 LEU A O 1
ATOM 762 N N . LEU A 1 95 ? -17.281 76.75 28.703 1 95.25 95 LEU A N 1
ATOM 763 C CA . LEU A 1 95 ? -18.219 75.875 29.328 1 95.25 95 LEU A CA 1
ATOM 764 C C . LEU A 1 95 ? -19.25 75.375 28.312 1 95.25 95 LEU A C 1
ATOM 766 O O . LEU A 1 95 ? -19.656 74.188 28.375 1 95.25 95 LEU A O 1
ATOM 770 N N . THR A 1 96 ? -19.625 76.188 27.391 1 93.25 96 THR A N 1
ATOM 771 C CA . THR A 1 96 ? -20.531 75.75 26.328 1 93.25 96 THR A CA 1
ATOM 772 C C . THR A 1 96 ? -19.875 74.688 25.453 1 93.25 96 THR A C 1
ATOM 774 O O . THR A 1 96 ? -20.516 73.75 25.031 1 93.25 96 THR A O 1
ATOM 777 N N . GLN A 1 97 ? -18.641 74.812 25.188 1 90.06 97 GLN A N 1
ATOM 778 C CA . GLN A 1 97 ? -17.906 73.875 24.391 1 90.06 97 GLN A CA 1
ATOM 779 C C . GLN A 1 97 ? -17.734 72.562 25.141 1 90.06 97 GLN A C 1
ATOM 781 O O . GLN A 1 97 ? -17.641 71.438 24.531 1 90.06 97 GLN A O 1
ATOM 786 N N . SER A 1 98 ? -17.703 72.688 26.422 1 89.88 98 SER A N 1
ATOM 787 C CA . SER A 1 98 ? -17.484 71.5 27.266 1 89.88 98 SER A CA 1
ATOM 788 C C . SER A 1 98 ? -18.688 70.562 27.203 1 89.88 98 SER A C 1
ATOM 790 O O . SER A 1 98 ? -18.562 69.375 27.516 1 89.88 98 SER A O 1
ATOM 792 N N . ALA A 1 99 ? -19.844 71.062 26.781 1 87.94 99 ALA A N 1
ATOM 793 C CA . ALA A 1 99 ? -21.078 70.25 26.766 1 87.94 99 ALA A CA 1
ATOM 794 C C . ALA A 1 99 ? -20.953 69.062 25.781 1 87.94 99 ALA A C 1
ATOM 796 O O . ALA A 1 99 ? -21.656 68.062 25.922 1 87.94 99 ALA A O 1
ATOM 797 N N . A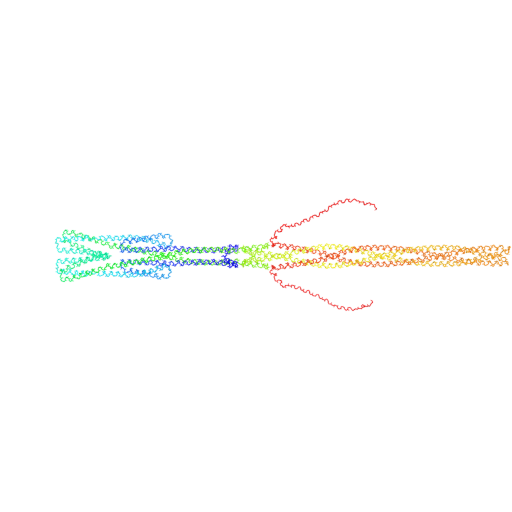SN A 1 100 ? -20.016 69.125 24.844 1 88 100 ASN A N 1
ATOM 798 C CA . ASN A 1 100 ? -19.859 68.062 23.828 1 88 100 ASN A CA 1
ATOM 799 C C . ASN A 1 100 ? -18.906 67 24.297 1 88 100 ASN A C 1
ATOM 801 O O . ASN A 1 100 ? -18.719 66 23.609 1 88 100 ASN A O 1
ATOM 805 N N . LEU A 1 101 ? -18.344 67.25 25.531 1 89.88 101 LEU A N 1
ATOM 806 C CA . LEU A 1 101 ? -17.391 66.25 26.047 1 89.88 101 LEU A CA 1
ATOM 807 C C . LEU A 1 101 ? -18.047 65.375 27.078 1 89.88 101 LEU A C 1
ATOM 809 O O . LEU A 1 101 ? -19.047 65.75 27.703 1 89.88 101 LEU A O 1
ATOM 813 N N . ARG A 1 102 ? -17.734 64.125 27.25 1 81.38 102 ARG A N 1
ATOM 814 C CA . ARG A 1 102 ? -18.25 63.188 28.219 1 81.38 102 ARG A CA 1
ATOM 815 C C . ARG A 1 102 ? -17.562 63.344 29.562 1 81.38 102 ARG A C 1
ATOM 817 O O . ARG A 1 102 ? -16.344 63.125 29.672 1 81.38 102 ARG A O 1
ATOM 824 N N . TRP A 1 103 ? -18.266 63.594 30.547 1 91.44 103 TRP A N 1
ATOM 825 C CA . TRP A 1 103 ? -17.672 63.875 31.844 1 91.44 103 TRP A CA 1
ATOM 826 C C . TRP A 1 103 ? -18.047 62.781 32.844 1 91.44 103 TRP A C 1
ATOM 828 O O . TRP A 1 103 ? -19.125 62.188 32.75 1 91.44 103 TRP A O 1
ATOM 838 N N . SER A 1 104 ? -17.141 62.531 33.719 1 90.44 104 SER A N 1
ATOM 839 C CA . SER A 1 104 ? -17.469 61.719 34.844 1 90.44 104 SER A CA 1
ATOM 840 C C . SER A 1 104 ? -18.5 62.375 35.75 1 90.44 104 SER A C 1
ATOM 842 O O . SER A 1 104 ? -18.766 63.562 35.625 1 90.44 104 SER A O 1
ATOM 844 N N . VAL A 1 105 ? -19.047 61.625 36.625 1 91.12 105 VAL A N 1
ATOM 845 C CA . VAL A 1 105 ? -20.078 62.125 37.5 1 91.12 105 VAL A CA 1
ATOM 846 C C . VAL A 1 105 ? -19.516 63.25 38.375 1 91.12 105 VAL A C 1
ATOM 848 O O . VAL A 1 105 ? -20.156 64.312 38.531 1 91.12 105 VAL A O 1
ATOM 851 N N . ASP A 1 106 ? -18.344 63.094 38.812 1 92 106 ASP A N 1
ATOM 852 C CA . ASP A 1 106 ? -17.703 64.125 39.656 1 92 106 ASP A CA 1
ATOM 853 C C . ASP A 1 106 ? -17.375 65.375 38.875 1 92 106 ASP A C 1
ATOM 855 O O . ASP A 1 106 ? -17.578 66.5 39.344 1 92 106 ASP A O 1
ATOM 859 N N . ASN A 1 107 ? -16.938 65.25 37.688 1 93.81 107 ASN A N 1
ATOM 860 C CA . ASN A 1 107 ? -16.516 66.375 36.906 1 93.81 107 ASN A CA 1
ATOM 861 C C . ASN A 1 107 ? -17.719 67.125 36.281 1 93.81 107 ASN A C 1
ATOM 863 O O . ASN A 1 107 ? -17.656 68.312 36.031 1 93.81 107 ASN A O 1
ATOM 867 N N . ARG A 1 108 ? -18.797 66.438 36.156 1 93.19 108 ARG A N 1
ATOM 868 C CA . ARG A 1 108 ? -20.047 67.062 35.75 1 93.19 108 ARG A CA 1
ATOM 869 C C . ARG A 1 108 ? -20.516 68.062 36.844 1 93.19 108 ARG A C 1
ATOM 871 O O . ARG A 1 108 ? -21.047 69.125 36.531 1 93.19 108 ARG A O 1
ATOM 878 N N . LYS A 1 109 ? -20.297 67.562 38 1 94.56 109 LYS A N 1
ATOM 879 C CA . LYS A 1 109 ? -20.625 68.438 39.125 1 94.56 109 LYS A CA 1
ATOM 880 C C . LYS A 1 109 ? -19.719 69.625 39.188 1 94.56 109 LYS A C 1
ATOM 882 O O . LYS A 1 109 ? -20.172 70.75 39.469 1 94.56 109 LYS A O 1
ATOM 887 N N . ASN A 1 110 ? -18.5 69.375 39 1 95.19 110 ASN A N 1
ATOM 888 C CA . ASN A 1 110 ? -17.531 70.438 38.969 1 95.19 110 ASN A CA 1
ATOM 889 C C . ASN A 1 110 ? -17.859 71.5 37.906 1 95.19 110 ASN A C 1
ATOM 891 O O . ASN A 1 110 ? -17.781 72.688 38.125 1 95.19 110 ASN A O 1
ATOM 895 N N . ILE A 1 111 ? -18.25 71 36.75 1 95.62 111 ILE A N 1
ATOM 896 C CA . ILE A 1 111 ? -18.609 71.875 35.625 1 95.62 111 ILE A CA 1
ATOM 897 C C . ILE A 1 111 ? -19.859 72.688 35.969 1 95.62 111 ILE A C 1
ATOM 899 O O . ILE A 1 111 ? -19.922 73.875 35.719 1 95.62 111 ILE A O 1
ATOM 903 N N . ALA A 1 112 ? -20.719 72.125 36.625 1 94.75 112 ALA A N 1
ATOM 904 C CA . ALA A 1 112 ? -21.938 72.75 37.062 1 94.75 112 ALA A CA 1
ATOM 905 C C . ALA A 1 112 ? -21.625 73.812 38.094 1 94.75 112 ALA A C 1
ATOM 907 O O . ALA A 1 112 ? -22.203 74.938 38.062 1 94.75 112 ALA A O 1
ATOM 908 N N . ASN A 1 113 ? -20.797 73.5 38.969 1 96.5 113 ASN A N 1
ATOM 909 C CA . ASN A 1 113 ? -20.375 74.438 40 1 96.5 113 ASN A CA 1
ATOM 910 C C . ASN A 1 113 ? -19.656 75.625 39.375 1 96.5 113 ASN A C 1
ATOM 912 O O . ASN A 1 113 ? -19.859 76.812 39.812 1 96.5 113 ASN A O 1
ATOM 916 N N . ILE A 1 114 ? -18.844 75.375 38.469 1 97.06 114 ILE A N 1
ATOM 917 C CA . ILE A 1 114 ? -18.156 76.438 37.781 1 97.06 114 ILE A CA 1
ATOM 918 C C . ILE A 1 114 ? -19.172 77.375 37.094 1 97.06 114 ILE A C 1
ATOM 920 O O . ILE A 1 114 ? -19.062 78.625 37.188 1 97.06 114 ILE A O 1
ATOM 924 N N . ASN A 1 115 ? -20.109 76.875 36.469 1 96 115 ASN A N 1
ATOM 925 C CA . ASN A 1 115 ? -21.156 77.625 35.812 1 96 115 ASN A CA 1
ATOM 926 C C . ASN A 1 115 ? -21.906 78.5 36.844 1 96 115 ASN A C 1
ATOM 928 O O . ASN A 1 115 ? -22.188 79.688 36.562 1 96 115 ASN A O 1
ATOM 932 N N . HIS A 1 116 ? -22.125 78 37.938 1 96.12 116 HIS A N 1
ATOM 933 C CA . HIS A 1 116 ? -22.828 78.75 39 1 96.12 116 HIS A CA 1
ATOM 934 C C . HIS A 1 116 ? -21.984 79.875 39.531 1 96.12 116 HIS A C 1
ATOM 936 O O . HIS A 1 116 ? -22.484 81 39.688 1 96.12 116 HIS A O 1
ATOM 942 N N . VAL A 1 117 ? -20.766 79.562 39.75 1 97.31 117 VAL A N 1
ATOM 943 C CA . VAL A 1 117 ? -19.875 80.562 40.312 1 97.31 117 VAL A CA 1
ATOM 944 C C . VAL A 1 117 ? -19.672 81.688 39.281 1 97.31 117 VAL A C 1
ATOM 946 O O . VAL A 1 117 ? -19.562 82.812 39.656 1 97.31 117 VAL A O 1
ATOM 949 N N . VAL A 1 118 ? -19.672 81.312 38.062 1 96.94 118 VAL A N 1
ATOM 950 C CA . VAL A 1 118 ? -19.516 82.25 36.969 1 96.94 118 VAL A CA 1
ATOM 951 C C . VAL A 1 118 ? -20.734 83.188 36.938 1 96.94 118 VAL A C 1
ATOM 953 O O . VAL A 1 118 ? -20.594 84.438 36.812 1 96.94 118 VAL A O 1
ATOM 956 N N . GLU A 1 119 ? -21.875 82.75 37.125 1 95.31 119 GLU A N 1
ATOM 957 C CA . GLU A 1 119 ? -23.094 83.562 37.156 1 95.31 119 GLU A CA 1
ATOM 958 C C . GLU A 1 119 ? -23.125 84.5 38.344 1 95.31 119 GLU A C 1
ATOM 960 O O . GLU A 1 119 ? -23.5 85.625 38.219 1 95.31 119 GLU A O 1
ATOM 965 N N . GLU A 1 120 ? -22.734 83.938 39.438 1 95.69 120 GLU A N 1
ATOM 966 C CA . GLU A 1 120 ? -22.656 84.75 40.625 1 95.69 120 GLU A CA 1
ATOM 967 C C . GLU A 1 120 ? -21.641 85.875 40.469 1 95.69 120 GLU A C 1
ATOM 969 O O . GLU A 1 120 ? -21.875 87 40.906 1 95.69 120 GLU A O 1
ATOM 974 N N . TYR A 1 121 ? -20.547 85.562 39.906 1 96.62 121 TYR A N 1
ATOM 975 C CA . TYR A 1 121 ? -19.5 86.562 39.688 1 96.62 121 TYR A CA 1
ATOM 976 C C . TYR A 1 121 ? -19.984 87.688 38.812 1 96.62 121 TYR A C 1
ATOM 978 O O . TYR A 1 121 ? -19.703 88.812 39.062 1 96.62 121 TYR A O 1
ATOM 986 N N . GLN A 1 122 ? -20.703 87.375 37.812 1 95.06 122 GLN A N 1
ATOM 987 C CA . GLN A 1 122 ? -21.234 88.375 36.906 1 95.06 122 GLN A CA 1
ATOM 988 C C . GLN A 1 122 ? -22.188 89.312 37.625 1 95.06 122 GLN A C 1
ATOM 990 O O . GLN A 1 122 ? -22.172 90.562 37.375 1 95.06 122 GLN A O 1
ATOM 995 N N . GLN A 1 123 ? -22.938 88.812 38.5 1 95.12 123 GLN A N 1
ATOM 996 C CA . GLN A 1 123 ? -23.844 89.625 39.281 1 95.12 123 GLN A CA 1
ATOM 997 C C . GLN A 1 123 ? -23.078 90.625 40.219 1 95.12 123 GLN A C 1
ATOM 999 O O . GLN A 1 123 ? -23.422 91.75 40.312 1 95.12 123 GLN A O 1
ATOM 1004 N N . GLN A 1 124 ? -22.094 90 40.719 1 95.88 124 GLN A N 1
ATOM 1005 C CA . GLN A 1 124 ? -21.312 90.75 41.656 1 95.88 124 GLN A CA 1
ATOM 1006 C C . GLN A 1 124 ? -20.5 91.812 40.906 1 95.88 124 GLN A C 1
ATOM 1008 O O . GLN A 1 124 ? -20.219 92.875 41.469 1 95.88 124 GLN A O 1
ATOM 1013 N N . GLN A 1 125 ? -20.125 91.625 39.656 1 95.38 125 GLN A N 1
ATOM 1014 C CA . GLN A 1 125 ? -19.453 92.625 38.844 1 95.38 125 GLN A CA 1
ATOM 1015 C C . GLN A 1 125 ? -20.297 93.875 38.688 1 95.38 125 GLN A C 1
ATOM 1017 O O . GLN A 1 125 ? -19.797 95 38.844 1 95.38 125 GLN A O 1
ATOM 1022 N N . THR A 1 126 ? -21.531 93.688 38.531 1 93.94 126 THR A N 1
ATOM 1023 C CA . THR A 1 126 ? -22.453 94.75 38.406 1 93.94 126 THR A CA 1
ATOM 1024 C C . THR A 1 126 ? -22.609 95.5 39.75 1 93.94 126 THR A C 1
ATOM 1026 O O . THR A 1 126 ? -22.578 96.75 39.781 1 93.94 126 THR A O 1
ATOM 1029 N N . ASN A 1 127 ? -22.688 94.75 40.781 1 95.31 127 ASN A N 1
ATOM 1030 C CA . ASN A 1 127 ? -22.797 95.375 42.094 1 95.31 127 ASN A CA 1
ATOM 1031 C C . ASN A 1 127 ? -21.547 96.188 42.438 1 95.31 127 ASN A C 1
ATOM 1033 O O . ASN A 1 127 ? -21.641 97.25 43.094 1 95.31 127 ASN A O 1
ATOM 1037 N N . PHE A 1 128 ? -20.469 95.688 42.062 1 94.94 128 PHE A N 1
ATOM 1038 C CA . PHE A 1 128 ? -19.188 96.375 42.344 1 94.94 128 PHE A CA 1
ATOM 1039 C C . PHE A 1 128 ? -19.109 97.688 41.656 1 94.94 128 PHE A C 1
ATOM 1041 O O . PHE A 1 128 ? -18.766 98.688 42.281 1 94.94 128 PHE A O 1
ATOM 1048 N N . VAL A 1 129 ? -19.422 97.688 40.344 1 94.5 129 VAL A N 1
ATOM 1049 C CA . VAL A 1 129 ? -19.375 98.938 39.562 1 94.5 129 VAL A CA 1
ATOM 1050 C C . VAL A 1 129 ? -20.375 99.938 40.125 1 94.5 129 VAL A C 1
ATOM 1052 O O . VAL A 1 129 ? -20.094 101.125 40.219 1 94.5 129 VAL A O 1
ATOM 1055 N N . ASN A 1 130 ? -21.469 99.5 40.594 1 94.94 130 ASN A N 1
ATOM 1056 C CA . ASN A 1 130 ? -22.484 100.312 41.188 1 94.94 130 ASN A CA 1
ATOM 1057 C C . ASN A 1 130 ? -22 100.938 42.531 1 94.94 130 ASN A C 1
ATOM 1059 O O . ASN A 1 130 ? -22.234 102.062 42.812 1 94.94 130 ASN A O 1
ATOM 1063 N N . ALA A 1 131 ? -21.359 100 43.25 1 95.75 131 ALA A N 1
ATOM 1064 C CA . ALA A 1 131 ? -20.828 100.438 44.531 1 95.75 131 ALA A CA 1
ATOM 1065 C C . ALA A 1 131 ? -19.766 101.562 44.344 1 95.75 131 ALA A C 1
ATOM 1067 O O . ALA A 1 131 ? -19.734 102.5 45.094 1 95.75 131 ALA A O 1
ATOM 1068 N N . VAL A 1 132 ? -18.953 101.375 43.375 1 95.12 132 VAL A N 1
ATOM 1069 C CA . VAL A 1 132 ? -17.922 102.375 43.062 1 95.12 132 VAL A CA 1
ATOM 1070 C C . VAL A 1 132 ? -18.578 103.688 42.594 1 95.12 132 VAL A C 1
ATOM 1072 O O . VAL A 1 132 ? -18.172 104.75 43 1 95.12 132 VAL A O 1
ATOM 1075 N N . THR A 1 133 ? -19.562 103.562 41.75 1 93.81 133 THR A N 1
ATOM 1076 C CA . THR A 1 133 ? -20.281 104.75 41.25 1 93.81 133 THR A CA 1
ATOM 1077 C C . THR A 1 133 ? -20.969 105.5 42.375 1 93.81 133 THR A C 1
ATOM 1079 O O . THR A 1 133 ? -20.953 106.75 42.406 1 93.81 133 THR A O 1
ATOM 1082 N N . ASN A 1 134 ? -21.5 104.812 43.281 1 94.94 134 ASN A N 1
ATOM 1083 C CA . ASN A 1 134 ? -22.156 105.375 44.438 1 94.94 134 ASN A CA 1
ATOM 1084 C C . ASN A 1 134 ? -21.156 106.125 45.312 1 94.94 134 ASN A C 1
ATOM 1086 O O . ASN A 1 134 ? -21.438 107.25 45.75 1 94.94 134 ASN A O 1
ATOM 1090 N N . LYS A 1 135 ? -20.094 105.5 45.531 1 94.81 135 LYS A N 1
ATOM 1091 C CA . LYS A 1 135 ? -19.031 106.125 46.312 1 94.81 135 LYS A CA 1
ATOM 1092 C C . LYS A 1 135 ? -18.547 107.438 45.625 1 94.81 135 LYS A C 1
ATOM 1094 O O . LYS A 1 135 ? -18.359 108.438 46.281 1 94.81 135 LYS A O 1
ATOM 1099 N N . ASP A 1 136 ? -18.391 107.375 44.375 1 92.69 136 ASP A N 1
ATOM 1100 C CA . ASP A 1 136 ? -17.938 108.562 43.594 1 92.69 136 ASP A CA 1
ATOM 1101 C C . ASP A 1 136 ? -18.984 109.688 43.625 1 92.69 136 ASP A C 1
ATOM 1103 O O . ASP A 1 136 ? -18.641 110.875 43.688 1 92.69 136 ASP A O 1
ATOM 1107 N N . LYS A 1 137 ? -20.188 109.375 43.594 1 92.12 137 LYS A N 1
ATOM 1108 C CA . LYS A 1 137 ? -21.266 110.375 43.656 1 92.12 137 LYS A CA 1
ATOM 1109 C C . LYS A 1 137 ? -21.266 111.062 45 1 92.12 137 LYS A C 1
ATOM 1111 O O . LYS A 1 137 ? -21.484 112.312 45.062 1 92.12 137 LYS A O 1
ATOM 1116 N N . VAL A 1 138 ? -21.016 110.25 46.031 1 92.56 138 VAL A N 1
ATOM 1117 C CA . VAL A 1 138 ? -20.953 110.875 47.344 1 92.56 138 VAL A CA 1
ATOM 1118 C C . VAL A 1 138 ? -19.797 111.875 47.438 1 92.56 138 VAL A C 1
ATOM 1120 O O . VAL A 1 138 ? -19.953 112.938 47.938 1 92.56 138 VAL A O 1
ATOM 1123 N N . ARG A 1 139 ? -18.703 111.5 46.906 1 91.44 139 ARG A N 1
ATOM 1124 C CA . ARG A 1 139 ? -17.531 112.375 46.906 1 91.44 139 ARG A CA 1
ATOM 1125 C C . ARG A 1 139 ? -17.781 113.625 46.125 1 91.44 139 ARG A C 1
ATOM 1127 O O . ARG A 1 139 ? -17.375 114.688 46.531 1 91.44 139 ARG A O 1
ATOM 1134 N N . GLN A 1 140 ? -18.422 113.625 45.031 1 88.25 140 GLN A N 1
ATOM 1135 C CA . GLN A 1 140 ? -18.719 114.75 44.156 1 88.25 140 GLN A CA 1
ATOM 1136 C C . GLN A 1 140 ? -19.672 115.688 44.844 1 88.25 140 GLN A C 1
ATOM 1138 O O . GLN A 1 140 ? -19.688 116.875 44.531 1 88.25 140 GLN A O 1
ATOM 1143 N N . SER A 1 141 ? -20.328 115.25 45.781 1 86.94 141 SER A N 1
ATOM 1144 C CA . SER A 1 141 ? -21.297 116.125 46.5 1 86.94 141 SER A CA 1
ATOM 1145 C C . SER A 1 141 ? -20.609 117 47.5 1 86.94 141 SER A C 1
ATOM 1147 O O . SER A 1 141 ? -21.234 117.938 48.094 1 86.94 141 SER A O 1
ATOM 1149 N N . TRP A 1 142 ? -19.172 116.688 47.656 1 84.19 142 TRP A N 1
ATOM 1150 C CA . TRP A 1 142 ? -18.406 117.5 48.594 1 84.19 142 TRP A CA 1
ATOM 1151 C C . TRP A 1 142 ? -18.172 118.938 48.031 1 84.19 142 TRP A C 1
ATOM 1153 O O . TRP A 1 142 ? -17.5 119.062 47 1 84.19 142 TRP A O 1
ATOM 1163 N N . SER A 1 143 ? -19.016 119.938 48.094 1 75.62 143 SER A N 1
ATOM 1164 C CA . SER A 1 143 ? -18.844 121.312 47.531 1 75.62 143 SER A CA 1
ATOM 1165 C C . SER A 1 143 ? -18.656 122.312 48.594 1 75.62 143 SER A C 1
ATOM 1167 O O . SER A 1 143 ? -19.578 122.625 49.375 1 75.62 143 SER A O 1
ATOM 1169 N N . ILE A 1 144 ? -17.328 122.688 48.906 1 74.94 144 ILE A N 1
ATOM 1170 C CA . ILE A 1 144 ? -17.109 123.75 49.875 1 74.94 144 ILE A CA 1
ATOM 1171 C C . ILE A 1 144 ? -16.641 125 49.156 1 74.94 144 ILE A C 1
ATOM 1173 O O . ILE A 1 144 ? -16.438 126.062 49.812 1 74.94 144 ILE A O 1
ATOM 1177 N N . SER A 1 145 ? -16.562 125 47.812 1 73.88 145 SER A N 1
ATOM 1178 C CA . SER A 1 145 ? -16.031 126.125 47.031 1 73.88 145 SER A CA 1
ATOM 1179 C C . SER A 1 145 ? -16.938 127.312 47.094 1 73.88 145 SER A C 1
ATOM 1181 O O . SER A 1 145 ? -16.453 128.5 47.188 1 73.88 145 SER A O 1
ATOM 1183 N N . GLU A 1 146 ? -18.156 127.062 47.219 1 75.94 146 GLU A N 1
ATOM 1184 C CA . GLU A 1 146 ? -19.109 128.125 47.312 1 75.94 146 GLU A CA 1
ATOM 1185 C C . GLU A 1 146 ? -18.969 128.875 48.625 1 75.94 146 GLU A C 1
ATOM 1187 O O . GLU A 1 146 ? -19.094 130.125 48.688 1 75.94 146 GLU A O 1
ATOM 1192 N N . SER A 1 147 ? -18.656 128.125 49.656 1 79.06 147 SER A N 1
ATOM 1193 C CA . SER A 1 147 ? -18.453 128.75 50.969 1 79.06 147 SER A CA 1
ATOM 1194 C C . SER A 1 147 ? -17.203 129.625 50.969 1 79.06 147 SER A C 1
ATOM 1196 O O . SER A 1 147 ? -17.188 130.75 51.594 1 79.06 147 SER A O 1
ATOM 1198 N N . LEU A 1 148 ? -16.188 129.25 50.281 1 77.44 148 LEU A N 1
ATOM 1199 C CA . LEU A 1 148 ? -14.961 130 50.188 1 77.44 148 LEU A CA 1
ATOM 1200 C C . LEU A 1 148 ? -15.172 131.25 49.406 1 77.44 148 LEU A C 1
ATOM 1202 O O . LEU A 1 148 ? -14.602 132.25 49.719 1 77.44 148 LEU A O 1
ATOM 1206 N N . ASN A 1 149 ? -15.961 131.125 48.438 1 81.38 149 ASN A N 1
ATOM 1207 C CA . ASN A 1 149 ? -16.297 132.375 47.688 1 81.38 149 ASN A CA 1
ATOM 1208 C C . ASN A 1 149 ? -17.062 133.375 48.531 1 81.38 149 ASN A C 1
ATOM 1210 O O . ASN A 1 149 ? -16.828 134.625 48.438 1 81.38 149 ASN A O 1
ATOM 1214 N N . ASN A 1 150 ? -17.922 132.875 49.344 1 82.38 150 ASN A N 1
ATOM 1215 C CA . ASN A 1 150 ? -18.688 133.75 50.219 1 82.38 150 ASN A CA 1
ATOM 1216 C C . ASN A 1 150 ? -17.797 134.375 51.281 1 82.38 150 ASN A C 1
ATOM 1218 O O . ASN A 1 150 ? -17.984 135.625 51.594 1 82.38 150 ASN A O 1
ATOM 1222 N N . ILE A 1 151 ? -16.859 133.625 51.719 1 84.69 151 ILE A N 1
ATOM 1223 C CA . ILE A 1 151 ? -15.914 134.25 52.688 1 84.69 151 ILE A CA 1
ATOM 1224 C C . ILE A 1 151 ? -15.023 135.25 52.031 1 84.69 151 ILE A C 1
ATOM 1226 O O . ILE A 1 151 ? -14.711 136.25 52.656 1 84.69 151 ILE A O 1
ATOM 1230 N N . ASN A 1 152 ? -14.562 135 50.844 1 80.88 152 ASN A N 1
ATOM 1231 C CA . ASN A 1 152 ? -13.773 136 50.094 1 80.88 152 ASN A CA 1
ATOM 1232 C C . ASN A 1 152 ? -14.57 137.25 49.812 1 80.88 152 ASN A C 1
ATOM 1234 O O . ASN A 1 152 ? -14.031 138.375 49.906 1 80.88 152 ASN A O 1
ATOM 1238 N N . ALA A 1 153 ? -15.781 137.125 49.594 1 83.38 153 ALA A N 1
ATOM 1239 C CA . ALA A 1 153 ? -16.656 138.25 49.406 1 83.38 153 ALA A CA 1
ATOM 1240 C C . ALA A 1 153 ? -16.844 139 50.688 1 83.38 153 ALA A C 1
ATOM 1242 O O . ALA A 1 153 ? -16.891 140.25 50.688 1 83.38 153 ALA A O 1
ATOM 1243 N N . LEU A 1 154 ? -16.969 138.375 51.656 1 85.25 154 LEU A N 1
ATOM 1244 C CA . LEU A 1 154 ? -17.078 139 52.969 1 85.25 154 LEU A CA 1
ATOM 1245 C C . LEU A 1 154 ? -15.812 139.75 53.344 1 85.25 154 LEU A C 1
ATOM 1247 O O . LEU A 1 154 ? -15.891 140.875 53.875 1 85.25 154 LEU A O 1
ATOM 1251 N N . GLN A 1 155 ? -14.672 139.25 53.031 1 81.56 155 GLN A N 1
ATOM 1252 C CA . GLN A 1 155 ? -13.383 139.875 53.219 1 81.56 155 GLN A CA 1
ATOM 1253 C C . GLN A 1 155 ? -13.273 141.125 52.438 1 81.56 155 GLN A C 1
ATOM 1255 O O . GLN A 1 155 ? -12.828 142.125 52.969 1 81.56 155 GLN A O 1
ATOM 1260 N N . GLN A 1 156 ? -13.703 141.125 51.281 1 81.38 156 GLN A N 1
ATOM 1261 C CA . GLN A 1 156 ? -13.68 142.375 50.438 1 81.38 156 GLN A CA 1
ATOM 1262 C C . GLN A 1 156 ? -14.641 143.375 50.969 1 81.38 156 GLN A C 1
ATOM 1264 O O . GLN A 1 156 ? -14.312 144.625 50.938 1 81.38 156 GLN A O 1
ATOM 1269 N N . SER A 1 157 ? -15.727 143 51.375 1 83.5 157 SER A N 1
ATOM 1270 C CA . SER A 1 157 ? -16.703 143.875 51.938 1 83.5 157 SER A CA 1
ATOM 1271 C C . SER A 1 157 ? -16.188 144.625 53.188 1 83.5 157 SER A C 1
ATOM 1273 O O . SER A 1 157 ? -16.406 145.75 53.406 1 83.5 157 SER A O 1
ATOM 1275 N N . LEU A 1 158 ? -15.539 143.875 54.062 1 82.75 158 LEU A N 1
ATOM 1276 C CA . LEU A 1 158 ? -14.984 144.375 55.281 1 82.75 158 LEU A CA 1
ATOM 1277 C C . LEU A 1 158 ? -13.836 145.375 55.031 1 82.75 158 LEU A C 1
ATOM 1279 O O . LEU A 1 158 ? -13.656 146.375 55.75 1 82.75 158 LEU A O 1
ATOM 1283 N N . LEU A 1 159 ? -13.094 145.125 54 1 75.62 159 LEU A N 1
ATOM 1284 C CA . LEU A 1 159 ? -11.992 146 53.594 1 75.62 159 LEU A CA 1
ATOM 1285 C C . LEU A 1 159 ? -12.523 147.375 53.062 1 75.62 159 LEU A C 1
ATOM 1287 O O . LEU A 1 159 ? -11.977 148.375 53.344 1 75.62 159 LEU A O 1
ATOM 1291 N N . ASN A 1 160 ? -13.539 147.375 52.375 1 75.62 160 ASN A N 1
ATOM 1292 C CA . ASN A 1 160 ? -14.133 148.5 51.781 1 75.62 160 ASN A CA 1
ATOM 1293 C C . ASN A 1 160 ? -14.805 149.375 52.812 1 75.62 160 ASN A C 1
ATOM 1295 O O . ASN A 1 160 ? -14.773 150.625 52.688 1 75.62 160 ASN A O 1
ATOM 1299 N N . GLU A 1 161 ? -15.305 148.875 53.844 1 78.94 161 GLU A N 1
ATOM 1300 C CA . GLU A 1 161 ? -16.078 149.625 54.812 1 78.94 161 GLU A CA 1
ATOM 1301 C C . GLU A 1 161 ? -15.219 150 56 1 78.94 161 GLU A C 1
ATOM 1303 O O . GLU A 1 161 ? -15.656 150.75 56.875 1 78.94 161 GLU A O 1
ATOM 1308 N N . GLY A 1 162 ? -13.984 149.75 55.969 1 74.06 162 GLY A N 1
ATOM 1309 C CA . GLY A 1 162 ? -13.094 150 57.062 1 74.06 162 GLY A CA 1
ATOM 1310 C C . GLY A 1 162 ? -13.469 149.375 58.375 1 74.06 162 GLY A C 1
ATOM 1311 O O . GLY A 1 162 ? -13.727 150 59.375 1 74.06 162 GLY A O 1
ATOM 1312 N N . ALA A 1 163 ? -13.477 148.125 58.438 1 74.44 163 ALA A N 1
ATOM 1313 C CA . ALA A 1 163 ? -13.961 147.25 59.562 1 74.44 163 ALA A CA 1
ATOM 1314 C C . ALA A 1 163 ? -12.992 147.375 60.75 1 74.44 163 ALA A C 1
ATOM 1316 O O . ALA A 1 163 ? -11.797 147.625 60.562 1 74.44 163 ALA A O 1
ATOM 1317 N N . ASP A 1 164 ? -13.586 147.25 61.938 1 78.25 164 ASP A N 1
ATOM 1318 C CA . ASP A 1 164 ? -12.789 147.25 63.156 1 78.25 164 ASP A CA 1
ATOM 1319 C C . ASP A 1 164 ? -11.828 146.125 63.219 1 78.25 164 ASP A C 1
ATOM 1321 O O . ASP A 1 164 ? -12.031 145.125 62.5 1 78.25 164 ASP A O 1
ATOM 1325 N N . THR A 1 165 ? -10.852 146.125 63.781 1 76.06 165 THR A N 1
ATOM 1326 C CA . THR A 1 165 ? -9.742 145.25 63.906 1 76.06 165 THR A CA 1
ATOM 1327 C C . THR A 1 165 ? -10.242 143.875 64.438 1 76.06 165 THR A C 1
ATOM 1329 O O . THR A 1 165 ? -9.781 142.875 63.969 1 76.06 165 THR A O 1
ATOM 1332 N N . ASN A 1 166 ? -11.156 143.875 65.25 1 74.88 166 ASN A N 1
ATOM 1333 C CA . ASN A 1 166 ? -11.68 142.625 65.812 1 74.88 166 ASN A CA 1
ATOM 1334 C C . ASN A 1 166 ? -12.43 141.875 64.75 1 74.88 166 ASN A C 1
ATOM 1336 O O . ASN A 1 166 ? -12.312 140.625 64.75 1 74.88 166 ASN A O 1
ATOM 1340 N N . THR A 1 167 ? -13.109 142.5 63.906 1 80.19 167 THR A N 1
ATOM 1341 C CA . THR A 1 167 ? -13.867 141.875 62.875 1 80.19 167 THR A CA 1
ATOM 1342 C C . THR A 1 167 ? -12.93 141.25 61.844 1 80.19 167 THR A C 1
ATOM 1344 O O . THR A 1 167 ? -13.203 140.125 61.312 1 80.19 167 THR A O 1
ATOM 1347 N N . GLN A 1 168 ? -11.844 141.75 61.594 1 77.94 168 GLN A N 1
ATOM 1348 C CA . GLN A 1 168 ? -10.867 141.25 60.656 1 77.94 168 GLN A CA 1
ATOM 1349 C C . GLN A 1 168 ? -10.188 140 61.219 1 77.94 168 GLN A C 1
ATOM 1351 O O . GLN A 1 168 ? -9.883 139.125 60.469 1 77.94 168 GLN A O 1
ATOM 1356 N N . ILE A 1 169 ? -10.062 140 62.469 1 74.31 169 ILE A N 1
ATOM 1357 C CA . ILE A 1 169 ? -9.438 138.75 63.125 1 74.31 169 ILE A CA 1
ATOM 1358 C C . ILE A 1 169 ? -10.391 137.625 63.094 1 74.31 169 ILE A C 1
ATOM 1360 O O . ILE A 1 169 ? -9.977 136.5 62.844 1 74.31 169 ILE A O 1
ATOM 1364 N N . LEU A 1 170 ? -11.617 138 63.312 1 78.56 170 LEU A N 1
ATOM 1365 C CA . LEU A 1 170 ? -12.617 136.875 63.312 1 78.56 170 LEU A CA 1
ATOM 1366 C C . LEU A 1 170 ? -12.789 136.25 61.938 1 78.56 170 LEU A C 1
ATOM 1368 O O . LEU A 1 170 ? -13.023 135.125 61.781 1 78.56 170 LEU A O 1
ATOM 1372 N N . LEU A 1 171 ? -12.594 137 60.938 1 82.94 171 LEU A N 1
ATOM 1373 C CA . LEU A 1 171 ? -12.672 136.625 59.562 1 82.94 171 LEU A CA 1
ATOM 1374 C C . LEU A 1 171 ? -11.484 135.75 59.219 1 82.94 171 LEU A C 1
ATOM 1376 O O . LEU A 1 171 ? -11.633 134.625 58.531 1 82.94 171 LEU A O 1
ATOM 1380 N N . ALA A 1 172 ? -10.352 136.125 59.656 1 77.38 172 ALA A N 1
ATOM 1381 C CA . ALA A 1 172 ? -9.148 135.25 59.438 1 77.38 172 ALA A CA 1
ATOM 1382 C C . ALA A 1 172 ? -9.25 133.875 60.094 1 77.38 172 ALA A C 1
ATOM 1384 O O . ALA A 1 172 ? -8.797 132.875 59.562 1 77.38 172 ALA A O 1
ATOM 1385 N N . GLU A 1 173 ? -9.898 133.875 61.25 1 79.31 173 GLU A N 1
ATOM 1386 C CA . GLU A 1 173 ? -10.086 132.625 61.969 1 79.31 173 GLU A CA 1
ATOM 1387 C C . GLU A 1 173 ? -11.086 131.75 61.281 1 79.31 173 GLU A C 1
ATOM 1389 O O . GLU A 1 173 ? -10.906 130.5 61.25 1 79.31 173 GLU A O 1
ATOM 1394 N N . MET A 1 174 ? -12.102 132.5 60.75 1 83.94 174 MET A N 1
ATOM 1395 C CA . MET A 1 174 ? -13.094 131.625 60 1 83.94 174 MET A CA 1
ATOM 1396 C C . MET A 1 174 ? -12.477 131 58.75 1 83.94 174 MET A C 1
ATOM 1398 O O . MET A 1 174 ? -12.727 129.875 58.469 1 83.94 174 MET A O 1
ATOM 1402 N N . SER A 1 175 ? -11.648 131.75 58.062 1 83.44 175 SER A N 1
ATOM 1403 C CA . SER A 1 175 ? -10.969 131.25 56.875 1 83.44 175 SER A CA 1
ATOM 1404 C C . SER A 1 175 ? -10.039 130.125 57.25 1 83.44 175 SER A C 1
ATOM 1406 O O . SER A 1 175 ? -9.914 129.125 56.469 1 83.44 175 SER A O 1
ATOM 1408 N N . GLN A 1 176 ? -9.5 130.125 58.375 1 82.62 176 GLN A N 1
ATOM 1409 C CA . GLN A 1 176 ? -8.594 129.125 58.812 1 82.62 176 GLN A CA 1
ATOM 1410 C C . GLN A 1 176 ? -9.359 127.812 59.156 1 82.62 176 GLN A C 1
ATOM 1412 O O . GLN A 1 176 ? -8.898 126.75 58.844 1 82.62 176 GLN A O 1
ATOM 1417 N N . LYS A 1 177 ? -10.469 128 59.812 1 87.69 177 LYS A N 1
ATOM 1418 C CA . LYS A 1 177 ? -11.273 126.875 60.156 1 87.69 177 LYS A CA 1
ATOM 1419 C C . LYS A 1 177 ? -11.812 126.125 58.906 1 87.69 177 LYS A C 1
ATOM 1421 O O . LYS A 1 177 ? -11.883 124.938 58.875 1 87.69 177 LYS A O 1
ATOM 1426 N N . LEU A 1 178 ? -12.117 126.938 57.906 1 88.44 178 LEU A N 1
ATOM 1427 C CA . LEU A 1 178 ? -12.602 126.375 56.688 1 88.44 178 LEU A CA 1
ATOM 1428 C C . LEU A 1 178 ? -11.484 125.625 55.969 1 88.44 178 LEU A C 1
ATOM 1430 O O . LEU A 1 178 ? -11.719 124.562 55.344 1 88.44 178 LEU A O 1
ATOM 1434 N N . MET A 1 179 ? -10.312 126.125 56 1 87.5 179 MET A N 1
ATOM 1435 C CA . MET A 1 179 ? -9.164 125.438 55.406 1 87.5 179 MET A CA 1
ATOM 1436 C C . MET A 1 179 ? -8.859 124.125 56.094 1 87.5 179 MET A C 1
ATOM 1438 O O . MET A 1 179 ? -8.414 123.188 55.469 1 87.5 179 MET A O 1
ATOM 1442 N N . THR A 1 180 ? -9.07 124.125 57.406 1 89.31 180 THR A N 1
ATOM 1443 C CA . THR A 1 180 ? -8.852 122.938 58.156 1 89.31 180 THR A CA 1
ATOM 1444 C C . THR A 1 180 ? -9.859 121.875 57.75 1 89.31 180 THR A C 1
ATOM 1446 O O . THR A 1 180 ? -9.531 120.688 57.719 1 89.31 180 THR A O 1
ATOM 1449 N N . VAL A 1 181 ? -11.07 122.25 57.406 1 91.31 181 VAL A N 1
ATOM 1450 C CA . VAL A 1 181 ? -12.078 121.312 56.938 1 91.31 181 VAL A CA 1
ATOM 1451 C C . VAL A 1 181 ? -11.617 120.75 55.594 1 91.31 181 VAL A C 1
ATOM 1453 O O . VAL A 1 181 ? -11.688 119.5 55.406 1 91.31 181 VAL A O 1
ATOM 1456 N N . ARG A 1 182 ? -11.086 121.562 54.75 1 90 182 ARG A N 1
ATOM 1457 C CA . ARG A 1 182 ? -10.625 121.062 53.438 1 90 182 ARG A CA 1
ATOM 1458 C C . ARG A 1 182 ? -9.422 120.125 53.625 1 90 182 ARG A C 1
ATOM 1460 O O . ARG A 1 182 ? -9.297 119.125 52.906 1 90 182 ARG A O 1
ATOM 1467 N N . TYR A 1 183 ? -8.609 120.5 54.531 1 90.25 183 TYR A N 1
ATOM 1468 C CA . TYR A 1 183 ? -7.438 119.688 54.812 1 90.25 183 TYR A CA 1
ATOM 1469 C C . TYR A 1 183 ? -7.848 118.312 55.312 1 90.25 183 TYR A C 1
ATOM 1471 O O . TYR A 1 183 ? -7.305 117.25 54.844 1 90.25 183 TYR A O 1
ATOM 1479 N N . ASN A 1 184 ? -8.766 118.25 56.219 1 92.62 184 ASN A N 1
ATOM 1480 C CA . ASN A 1 184 ? -9.195 117 56.781 1 92.62 184 ASN A CA 1
ATOM 1481 C C . ASN A 1 184 ? -10.031 116.188 55.781 1 92.62 184 ASN A C 1
ATOM 1483 O O . ASN A 1 184 ? -10.094 114.938 55.875 1 92.62 184 ASN A O 1
ATOM 1487 N N . ALA A 1 185 ? -10.734 116.875 54.875 1 92.69 185 ALA A N 1
ATOM 1488 C CA . ALA A 1 185 ? -11.438 116.188 53.812 1 92.69 185 ALA A CA 1
ATOM 1489 C C . ALA A 1 185 ? -10.469 115.375 52.938 1 92.69 185 ALA A C 1
ATOM 1491 O O . ALA A 1 185 ? -10.734 114.25 52.625 1 92.69 185 ALA A O 1
ATOM 1492 N N . ARG A 1 186 ? -9.336 116 52.594 1 91.06 186 ARG A N 1
ATOM 1493 C CA . ARG A 1 186 ? -8.312 115.25 51.844 1 91.06 186 ARG A CA 1
ATOM 1494 C C . ARG A 1 186 ? -7.688 114.188 52.719 1 91.06 186 ARG A C 1
ATOM 1496 O O . ARG A 1 186 ? -7.281 113.125 52.188 1 91.06 186 ARG A O 1
ATOM 1503 N N . GLY A 1 187 ? -7.629 114.438 54 1 92.12 187 GLY A N 1
ATOM 1504 C CA . GLY A 1 187 ? -7.148 113.438 54.906 1 92.12 187 GLY A CA 1
ATOM 1505 C C . GLY A 1 187 ? -8.008 112.188 54.906 1 92.12 187 GLY A C 1
ATOM 1506 O O . GLY A 1 187 ? -7.484 111.062 54.969 1 92.12 187 GLY A O 1
ATOM 1507 N N . LEU A 1 188 ? -9.352 112.375 54.875 1 93.12 188 LEU A N 1
ATOM 1508 C CA . LEU A 1 188 ? -10.273 111.25 54.812 1 93.12 188 LEU A CA 1
ATOM 1509 C C . LEU A 1 188 ? -10.109 110.5 53.531 1 93.12 188 LEU A C 1
ATOM 1511 O O . LEU A 1 188 ? -10.258 109.25 53.531 1 93.12 188 LEU A O 1
ATOM 1515 N N . LEU A 1 189 ? -9.766 111.062 52.469 1 90.88 189 LEU A N 1
ATOM 1516 C CA . LEU A 1 189 ? -9.578 110.375 51.188 1 90.88 189 LEU A CA 1
ATOM 1517 C C . LEU A 1 189 ? -8.266 109.625 51.156 1 90.88 189 LEU A C 1
ATOM 1519 O O . LEU A 1 189 ? -8.141 108.625 50.438 1 90.88 189 LEU A O 1
ATOM 1523 N N . LEU A 1 190 ? -7.309 110.125 52 1 90.31 190 LEU A N 1
ATOM 1524 C CA . LEU A 1 190 ? -6.023 109.438 52.062 1 90.31 190 LEU A CA 1
ATOM 1525 C C . LEU A 1 190 ? -6.105 108.25 53.031 1 90.31 190 LEU A C 1
ATOM 1527 O O . LEU A 1 190 ? -5.59 107.188 52.75 1 90.31 190 LEU A O 1
ATOM 1531 N N . ASP A 1 191 ? -6.762 108.625 54.219 1 91.06 191 ASP A N 1
ATOM 1532 C CA . ASP A 1 191 ? -6.957 107.562 55.219 1 91.06 191 ASP A CA 1
ATOM 1533 C C . ASP A 1 191 ? -8.438 107.312 55.438 1 91.06 191 ASP A C 1
ATOM 1535 O O . ASP A 1 191 ? -9.07 107.875 56.344 1 91.06 191 ASP A O 1
ATOM 1539 N N . ARG A 1 192 ? -9.016 106.5 54.781 1 91.31 192 ARG A N 1
ATOM 1540 C CA . ARG A 1 192 ? -10.438 106.188 54.781 1 91.31 192 ARG A CA 1
ATOM 1541 C C . ARG A 1 192 ? -10.836 105.375 56 1 91.31 192 ARG A C 1
ATOM 1543 O O . ARG A 1 192 ? -11.242 104.188 55.844 1 91.31 192 ARG A O 1
ATOM 1550 N N . ASN A 1 193 ? -10.594 105.938 57.094 1 92.75 193 ASN A N 1
ATOM 1551 C CA . ASN A 1 193 ? -10.953 105.25 58.344 1 92.75 193 ASN A CA 1
ATOM 1552 C C . ASN A 1 193 ? -11.758 106.125 59.281 1 92.75 193 ASN A C 1
ATOM 1554 O O . ASN A 1 193 ? -11.992 107.312 58.969 1 92.75 193 ASN A O 1
ATOM 1558 N N . LYS A 1 194 ? -12.211 105.625 60.344 1 94.25 194 LYS A N 1
ATOM 1559 C CA . LYS A 1 194 ? -13.109 106.312 61.281 1 94.25 194 LYS A CA 1
ATOM 1560 C C . LYS A 1 194 ? -12.391 107.438 62 1 94.25 194 LYS A C 1
ATOM 1562 O O . LYS A 1 194 ? -12.992 108.438 62.281 1 94.25 194 LYS A O 1
ATOM 1567 N N . ASP A 1 195 ? -11.133 107.312 62.219 1 95 195 ASP A N 1
ATOM 1568 C CA . ASP A 1 195 ? -10.359 108.375 62.844 1 95 195 ASP A CA 1
ATOM 1569 C C . ASP A 1 195 ? -10.297 109.625 61.969 1 95 195 ASP A C 1
ATOM 1571 O O . ASP A 1 195 ? -10.484 110.75 62.469 1 95 195 ASP A O 1
ATOM 1575 N N . ALA A 1 196 ? -10.023 109.312 60.688 1 94.81 196 ALA A N 1
ATOM 1576 C CA . ALA A 1 196 ? -9.977 110.438 59.719 1 94.81 196 ALA A CA 1
ATOM 1577 C C . ALA A 1 196 ? -11.344 111.125 59.562 1 94.81 196 ALA A C 1
ATOM 1579 O O . ALA A 1 196 ? -11.445 112.312 59.438 1 94.81 196 ALA A O 1
ATOM 1580 N N . GLU A 1 197 ? -12.336 110.25 59.562 1 94.31 197 GLU A N 1
ATOM 1581 C CA . GLU A 1 197 ? -13.695 110.812 59.469 1 94.31 197 GLU A CA 1
ATOM 1582 C C . GLU A 1 197 ? -14.023 111.688 60.688 1 94.31 197 GLU A C 1
ATOM 1584 O O . GLU A 1 197 ? -14.609 112.75 60.531 1 94.31 197 GLU A O 1
ATOM 1589 N N . THR A 1 198 ? -13.656 111.312 61.938 1 95.12 198 THR A N 1
ATOM 1590 C CA . THR A 1 198 ? -13.914 112 63.156 1 95.12 198 THR A CA 1
ATOM 1591 C C . THR A 1 198 ? -13.172 113.375 63.188 1 95.12 198 THR A C 1
ATOM 1593 O O . THR A 1 198 ? -13.727 114.375 63.594 1 95.12 198 THR A O 1
ATOM 1596 N N . ALA A 1 199 ? -11.992 113.312 62.719 1 94.62 199 ALA A N 1
ATOM 1597 C CA . ALA A 1 199 ? -11.211 114.562 62.625 1 94.62 199 ALA A CA 1
ATOM 1598 C C . ALA A 1 199 ? -11.891 115.562 61.688 1 94.62 199 ALA A C 1
ATOM 1600 O O . ALA A 1 199 ? -11.922 116.75 62 1 94.62 199 ALA A O 1
ATOM 1601 N N . LEU A 1 200 ? -12.398 115.062 60.594 1 94.69 200 LEU A N 1
ATOM 1602 C CA . LEU A 1 200 ? -13.086 115.938 59.625 1 94.69 200 LEU A CA 1
ATOM 1603 C C . LEU A 1 200 ? -14.391 116.438 60.219 1 94.69 200 LEU A C 1
ATOM 1605 O O . LEU A 1 200 ? -14.672 117.688 60.094 1 94.69 200 LEU A O 1
ATOM 1609 N N . ILE A 1 201 ? -15.125 115.688 60.875 1 94.88 201 ILE A N 1
ATOM 1610 C CA . ILE A 1 201 ? -16.391 116.062 61.5 1 94.88 201 ILE A CA 1
ATOM 1611 C C . ILE A 1 201 ? -16.125 117.125 62.594 1 94.88 201 ILE A C 1
ATOM 1613 O O . ILE A 1 201 ? -16.844 118.125 62.688 1 94.88 201 ILE A O 1
ATOM 1617 N N . THR A 1 202 ? -15.125 116.938 63.375 1 95.56 202 THR A N 1
ATOM 1618 C CA . THR A 1 202 ? -14.758 117.875 64.438 1 95.56 202 THR A CA 1
ATOM 1619 C C . THR A 1 202 ? -14.422 119.25 63.812 1 95.56 202 THR A C 1
ATOM 1621 O O . THR A 1 202 ? -14.867 120.25 64.312 1 95.56 202 THR A O 1
ATOM 1624 N N . SER A 1 203 ? -13.656 119.125 62.75 1 94.81 203 SER A N 1
ATOM 1625 C CA . SER A 1 203 ? -13.281 120.375 62.062 1 94.81 203 SER A CA 1
ATOM 1626 C C . SER A 1 203 ? -14.5 121.062 61.5 1 94.81 203 SER A C 1
ATOM 1628 O O . SER A 1 203 ? -14.578 122.312 61.5 1 94.81 203 SER A O 1
ATOM 1630 N N . ILE A 1 204 ? -15.406 120.375 60.906 1 93.69 204 ILE A N 1
ATOM 1631 C CA . ILE A 1 204 ? -16.641 120.938 60.375 1 93.69 204 ILE A CA 1
ATOM 1632 C C . ILE A 1 204 ? -17.438 121.625 61.5 1 93.69 204 ILE A C 1
ATOM 1634 O O . ILE A 1 204 ? -17.938 122.75 61.344 1 93.69 204 ILE A O 1
ATOM 1638 N N . ASN A 1 205 ? -17.531 121.062 62.688 1 93.69 205 ASN A N 1
ATOM 1639 C CA . ASN A 1 205 ? -18.25 121.562 63.812 1 93.69 205 ASN A CA 1
ATOM 1640 C C . ASN A 1 205 ? -17.594 122.875 64.375 1 93.69 205 ASN A C 1
ATOM 1642 O O . ASN A 1 205 ? -18.281 123.812 64.688 1 93.69 205 ASN A O 1
ATOM 1646 N N . ILE A 1 206 ? -16.312 122.812 64.375 1 93.44 206 ILE A N 1
ATOM 1647 C CA . ILE A 1 206 ? -15.578 124 64.812 1 93.44 206 ILE A CA 1
ATOM 1648 C C . ILE A 1 206 ? -15.805 125.125 63.844 1 93.44 206 ILE A C 1
ATOM 1650 O O . ILE A 1 206 ? -16.016 126.25 64.25 1 93.44 206 ILE A O 1
ATOM 1654 N N . ALA A 1 207 ? -15.75 124.812 62.594 1 92.38 207 ALA A N 1
ATOM 1655 C CA . ALA A 1 207 ? -16 125.812 61.562 1 92.38 207 ALA A CA 1
ATOM 1656 C C . ALA A 1 207 ? -17.422 126.312 61.656 1 92.38 207 ALA A C 1
ATOM 1658 O O . ALA A 1 207 ? -17.656 127.562 61.5 1 92.38 207 ALA A O 1
ATOM 1659 N N . ASN A 1 208 ? -18.328 125.562 61.906 1 90.44 208 ASN A N 1
ATOM 1660 C CA . ASN A 1 208 ? -19.719 125.938 62.062 1 90.44 208 ASN A CA 1
ATOM 1661 C C . ASN A 1 208 ? -19.906 126.812 63.281 1 90.44 208 ASN A C 1
ATOM 1663 O O . ASN A 1 208 ? -20.641 127.812 63.25 1 90.44 208 ASN A O 1
ATOM 1667 N N . SER A 1 209 ? -19.234 126.5 64.375 1 90.06 209 SER A N 1
ATOM 1668 C CA . SER A 1 209 ? -19.312 127.312 65.625 1 90.06 209 SER A CA 1
ATOM 1669 C C . SER A 1 209 ? -18.688 128.75 65.438 1 90.06 209 SER A C 1
ATOM 1671 O O . SER A 1 209 ? -19.203 129.75 65.938 1 90.06 209 SER A O 1
ATOM 1673 N N . ALA A 1 210 ? -17.656 128.625 64.688 1 88.81 210 ALA A N 1
ATOM 1674 C CA . ALA A 1 210 ? -16.984 129.875 64.375 1 88.81 210 ALA A CA 1
ATOM 1675 C C . ALA A 1 210 ? -17.875 130.75 63.531 1 88.81 210 ALA A C 1
ATOM 1677 O O . ALA A 1 210 ? -17.938 132 63.719 1 88.81 210 ALA A O 1
ATOM 1678 N N . ALA A 1 211 ? -18.516 130.25 62.562 1 88.94 211 ALA A N 1
ATOM 1679 C CA . ALA A 1 211 ? -19.422 130.875 61.688 1 88.94 211 ALA A CA 1
ATOM 1680 C C . ALA A 1 211 ? -20.594 131.5 62.5 1 88.94 211 ALA A C 1
ATOM 1682 O O . ALA A 1 211 ? -20.984 132.625 62.281 1 88.94 211 ALA A O 1
ATOM 1683 N N . ASN A 1 212 ? -21.062 130.875 63.469 1 86.19 212 ASN A N 1
ATOM 1684 C CA . ASN A 1 212 ? -22.172 131.25 64.312 1 86.19 212 ASN A CA 1
ATOM 1685 C C . ASN A 1 212 ? -21.75 132.375 65.25 1 86.19 212 ASN A C 1
ATOM 1687 O O . ASN A 1 212 ? -22.531 133.375 65.5 1 86.19 212 ASN A O 1
ATOM 1691 N N . ALA A 1 213 ? -20.547 132.25 65.688 1 85.5 213 ALA A N 1
ATOM 1692 C CA . ALA A 1 213 ? -20.031 133.375 66.625 1 85.5 213 ALA A CA 1
ATOM 1693 C C . ALA A 1 213 ? -19.719 134.625 65.875 1 85.5 213 ALA A C 1
ATOM 1695 O O . ALA A 1 213 ? -19.734 135.75 66.5 1 85.5 213 ALA A O 1
ATOM 1696 N N . PHE A 1 214 ? -19.453 134.375 64.562 1 86.25 214 PHE A N 1
ATOM 1697 C CA . PHE A 1 214 ? -19.078 135.625 63.781 1 86.25 214 PHE A CA 1
ATOM 1698 C C . PHE A 1 214 ? -20.312 136.375 63.312 1 86.25 214 PHE A C 1
ATOM 1700 O O . PHE A 1 214 ? -20.266 137.5 63.062 1 86.25 214 PHE A O 1
ATOM 1707 N N . MET A 1 215 ? -21.484 135.875 63.406 1 86.94 215 MET A N 1
ATOM 1708 C CA . MET A 1 215 ? -22.719 136.375 62.812 1 86.94 215 MET A CA 1
ATOM 1709 C C . MET A 1 215 ? -23.188 137.625 63.531 1 86.94 215 MET A C 1
ATOM 1711 O O . MET A 1 215 ? -23.516 138.625 62.906 1 86.94 215 MET A O 1
ATOM 1715 N N . PRO A 1 216 ? -23.031 137.75 64.875 1 83.69 216 PRO A N 1
ATOM 1716 C CA . PRO A 1 216 ? -23.562 138.875 65.562 1 83.69 216 PRO A CA 1
ATOM 1717 C C . PRO A 1 216 ? -22.688 140.125 65.438 1 83.69 216 PRO A C 1
ATOM 1719 O O . PRO A 1 216 ? -23.141 141.25 65.625 1 83.69 216 PRO A O 1
ATOM 1722 N N . VAL A 1 217 ? -21.562 139.75 65.062 1 86.31 217 VAL A N 1
ATOM 1723 C CA . VAL A 1 217 ? -20.594 140.875 64.938 1 86.31 217 VAL A CA 1
ATOM 1724 C C . VAL A 1 217 ? -20.719 141.625 63.594 1 86.31 217 VAL A C 1
ATOM 1726 O O . VAL A 1 217 ? -20.281 142.75 63.438 1 86.31 217 VAL A O 1
ATOM 1729 N N . LEU A 1 218 ? -21.484 141.125 62.688 1 87.38 218 LEU A N 1
ATOM 1730 C CA . LEU A 1 218 ? -21.562 141.5 61.312 1 87.38 218 LEU A CA 1
ATOM 1731 C C . LEU A 1 218 ? -22.828 142.375 61.094 1 87.38 218 LEU A C 1
ATOM 1733 O O . LEU A 1 218 ? -23.797 142.25 61.812 1 87.38 218 LEU A O 1
ATOM 1737 N N . SER A 1 219 ? -22.641 143.25 60.125 1 86.75 219 SER A N 1
ATOM 1738 C CA . SER A 1 219 ? -23.812 144.125 59.719 1 86.75 219 SER A CA 1
ATOM 1739 C C . SER A 1 219 ? -24.828 143.25 59 1 86.75 219 SER A C 1
ATOM 1741 O O . SER A 1 219 ? -24.531 142 58.656 1 86.75 219 SER A O 1
ATOM 1743 N N . ALA A 1 220 ? -25.969 143.75 58.812 1 85.44 220 ALA A N 1
ATOM 1744 C CA . ALA A 1 220 ? -27.047 143 58.188 1 85.44 220 ALA A CA 1
ATOM 1745 C C . ALA A 1 220 ? -26.656 142.5 56.781 1 85.44 220 ALA A C 1
ATOM 1747 O O . ALA A 1 220 ? -27 141.375 56.375 1 85.44 220 ALA A O 1
ATOM 1748 N N . GLU A 1 221 ? -25.969 143.375 56.094 1 84.5 221 GLU A N 1
ATOM 1749 C CA . GLU A 1 221 ? -25.531 143 54.75 1 84.5 221 GLU A CA 1
ATOM 1750 C C . GLU A 1 221 ? -24.422 142 54.75 1 84.5 221 GLU A C 1
ATOM 1752 O O . GLU A 1 221 ? -24.375 141.125 53.875 1 84.5 221 GLU A O 1
ATOM 1757 N N . GLN A 1 222 ? -23.672 142 55.781 1 86.75 222 GLN A N 1
ATOM 1758 C CA . GLN A 1 222 ? -22.578 141 55.906 1 86.75 222 GLN A CA 1
ATOM 1759 C C . GLN A 1 222 ? -23.078 139.625 56.375 1 86.75 222 GLN A C 1
ATOM 1761 O O . GLN A 1 222 ? -22.5 138.625 56 1 86.75 222 GLN A O 1
ATOM 1766 N N . GLN A 1 223 ? -24.109 139.625 57.094 1 88.69 223 GLN A N 1
ATOM 1767 C CA . GLN A 1 223 ? -24.719 138.375 57.562 1 88.69 223 GLN A CA 1
ATOM 1768 C C . GLN A 1 223 ? -25.281 137.625 56.375 1 88.69 223 GLN A C 1
ATOM 1770 O O . GLN A 1 223 ? -25.297 136.375 56.406 1 88.69 223 GLN A O 1
ATOM 1775 N N . LYS A 1 224 ? -25.656 138.375 55.375 1 87.81 224 LYS A N 1
ATOM 1776 C CA . LYS A 1 224 ? -26.188 137.625 54.188 1 87.81 224 LYS A CA 1
ATOM 1777 C C . LYS A 1 224 ? -25.109 136.875 53.438 1 87.81 224 LYS A C 1
ATOM 1779 O O . LYS A 1 224 ? -25.391 135.875 52.781 1 87.81 224 LYS A O 1
ATOM 1784 N N . LEU A 1 225 ? -23.906 137.25 53.594 1 85.56 225 LEU A N 1
ATOM 1785 C CA . LEU A 1 225 ? -22.781 136.625 52.938 1 85.56 225 LEU A CA 1
ATOM 1786 C C . LEU A 1 225 ? -22.297 135.375 53.75 1 85.56 225 LEU A C 1
ATOM 1788 O O . LEU A 1 225 ? -21.812 134.375 53.188 1 85.56 225 LEU A O 1
ATOM 1792 N N . LEU A 1 226 ? -22.547 135.375 55.031 1 87.81 226 LEU A N 1
ATOM 1793 C CA . LEU A 1 226 ? -22.016 134.25 55.906 1 87.81 226 LEU A CA 1
ATOM 1794 C C . LEU A 1 226 ? -23.047 133.25 56.125 1 87.81 226 LEU A C 1
ATOM 1796 O O . LEU A 1 226 ? -22.703 132 56.344 1 87.81 226 LEU A O 1
ATOM 1800 N N . ALA A 1 227 ? -24.281 133.625 56.062 1 86.81 227 ALA A N 1
ATOM 1801 C CA . ALA A 1 227 ? -25.375 132.625 56.344 1 86.81 227 ALA A CA 1
ATOM 1802 C C . ALA A 1 227 ? -25.281 131.375 55.469 1 86.81 227 ALA A C 1
ATOM 1804 O O . ALA A 1 227 ? -25.406 130.25 55.938 1 86.81 227 ALA A O 1
ATOM 1805 N N . PRO A 1 228 ? -24.953 131.625 54.188 1 86.56 228 PRO A N 1
ATOM 1806 C CA . PRO A 1 228 ? -24.844 130.375 53.344 1 86.56 228 PRO A CA 1
ATOM 1807 C C . PRO A 1 228 ? -23.672 129.5 53.719 1 86.56 228 PRO A C 1
ATOM 1809 O O . PRO A 1 228 ? -23.703 128.25 53.5 1 86.56 228 PRO A O 1
ATOM 1812 N N . VAL A 1 229 ? -22.656 130 54.25 1 87.62 229 VAL A N 1
ATOM 1813 C CA . VAL A 1 229 ? -21.5 129.25 54.656 1 87.62 229 VAL A CA 1
ATOM 1814 C C . VAL A 1 229 ? -21.875 128.25 55.781 1 87.62 229 VAL A C 1
ATOM 1816 O O . VAL A 1 229 ? -21.5 127.062 55.75 1 87.62 229 VAL A O 1
ATOM 1819 N N . ALA A 1 230 ? -22.656 128.75 56.781 1 82.5 230 ALA A N 1
ATOM 1820 C CA . ALA A 1 230 ? -23.094 127.875 57.875 1 82.5 230 ALA A CA 1
ATOM 1821 C C . ALA A 1 230 ? -24 126.75 57.375 1 82.5 230 ALA A C 1
ATOM 1823 O O . ALA A 1 230 ? -23.859 125.625 57.812 1 82.5 230 ALA A O 1
ATOM 1824 N N . ALA A 1 231 ? -24.891 127.125 56.5 1 84.94 231 ALA A N 1
ATOM 1825 C CA . ALA A 1 231 ? -25.812 126.125 55.938 1 84.94 231 ALA A CA 1
ATOM 1826 C C . ALA A 1 231 ? -25.062 125.125 55.125 1 84.94 231 ALA A C 1
ATOM 1828 O O . ALA A 1 231 ? -25.375 123.938 55.188 1 84.94 231 ALA A O 1
ATOM 1829 N N . ASN A 1 232 ? -24.172 125.5 54.375 1 86.94 232 ASN A N 1
ATOM 1830 C CA . ASN A 1 232 ? -23.391 124.625 53.5 1 86.94 232 ASN A CA 1
ATOM 1831 C C . ASN A 1 232 ? -22.516 123.688 54.312 1 86.94 232 ASN A C 1
ATOM 1833 O O . ASN A 1 232 ? -22.266 122.5 53.906 1 86.94 232 ASN A O 1
ATOM 1837 N N . LEU A 1 233 ? -22.047 124.062 55.438 1 88.69 233 LEU A N 1
ATOM 1838 C CA . LEU A 1 233 ? -21.219 123.188 56.312 1 88.69 233 LEU A CA 1
ATOM 1839 C C . LEU A 1 233 ? -22.047 122.062 56.875 1 88.69 233 LEU A C 1
ATOM 1841 O O . LEU A 1 233 ? -21.516 120.938 57.062 1 88.69 233 LEU A O 1
ATOM 1845 N N . ALA A 1 234 ? -23.312 122.438 57.219 1 85.25 234 ALA A N 1
ATOM 1846 C CA . ALA A 1 234 ? -24.188 121.375 57.719 1 85.25 234 ALA A CA 1
ATOM 1847 C C . ALA A 1 234 ? -24.438 120.312 56.656 1 85.25 234 ALA A C 1
ATOM 1849 O O . ALA A 1 234 ? -24.406 119.125 56.938 1 85.25 234 ALA A O 1
ATOM 1850 N N . LEU A 1 235 ? -24.672 120.812 55.438 1 85.62 235 LEU A N 1
ATOM 1851 C CA . LEU A 1 235 ? -24.875 119.875 54.312 1 85.62 235 LEU A CA 1
ATOM 1852 C C . LEU A 1 235 ? -23.594 119.125 54.031 1 85.62 235 LEU A C 1
ATOM 1854 O O . LEU A 1 235 ? -23.656 117.938 53.719 1 85.62 235 LEU A O 1
ATOM 1858 N N . TYR A 1 236 ? -22.484 119.625 54.062 1 89.5 236 TYR A N 1
ATOM 1859 C CA . TYR A 1 236 ? -21.172 119.062 53.875 1 89.5 236 TYR A CA 1
ATOM 1860 C C . TYR A 1 236 ? -20.938 117.938 54.875 1 89.5 236 TYR A C 1
ATOM 1862 O O . TYR A 1 236 ? -20.422 116.875 54.531 1 89.5 236 TYR A O 1
ATOM 1870 N N . LYS A 1 237 ? -21.375 118.188 56.125 1 90.56 237 LYS A N 1
ATOM 1871 C CA . LYS A 1 237 ? -21.219 117.188 57.156 1 90.56 237 LYS A CA 1
ATOM 1872 C C . LYS A 1 237 ? -22 115.938 56.844 1 90.56 237 LYS A C 1
ATOM 1874 O O . LYS A 1 237 ? -21.469 114.812 56.969 1 90.56 237 LYS A O 1
ATOM 1879 N N . ASP A 1 238 ? -23.172 116.062 56.312 1 88.94 238 ASP A N 1
ATOM 1880 C CA . ASP A 1 238 ? -24.016 114.938 55.969 1 88.94 238 ASP A CA 1
ATOM 1881 C C . ASP A 1 238 ? -23.406 114.188 54.812 1 88.94 238 ASP A C 1
ATOM 1883 O O . ASP A 1 238 ? -23.422 112.938 54.812 1 88.94 238 ASP A O 1
ATOM 1887 N N . ASN A 1 239 ? -22.938 114.812 53.844 1 89.38 239 ASN A N 1
ATOM 1888 C CA . ASN A 1 239 ? -22.344 114.125 52.688 1 89.38 239 ASN A CA 1
ATOM 1889 C C . ASN A 1 239 ? -21.062 113.375 53.062 1 89.38 239 ASN A C 1
ATOM 1891 O O . ASN A 1 239 ? -20.781 112.312 52.5 1 89.38 239 ASN A O 1
ATOM 1895 N N . VAL A 1 240 ? -20.359 113.938 53.906 1 91.31 240 VAL A N 1
ATOM 1896 C CA . VAL A 1 240 ? -19.109 113.312 54.344 1 91.31 240 VAL A CA 1
ATOM 1897 C C . VAL A 1 240 ? -19.406 112 55.094 1 91.31 240 VAL A C 1
ATOM 1899 O O . VAL A 1 240 ? -18.688 111 54.938 1 91.31 240 VAL A O 1
ATOM 1902 N N . LEU A 1 241 ? -20.453 112.062 55.969 1 91.69 241 LEU A N 1
ATOM 1903 C CA . LEU A 1 241 ? -20.812 110.938 56.781 1 91.69 241 LEU A CA 1
ATOM 1904 C C . LEU A 1 241 ? -21.281 109.75 55.906 1 91.69 241 LEU A C 1
ATOM 1906 O O . LEU A 1 241 ? -21.234 108.625 56.312 1 91.69 241 LEU A O 1
ATOM 1910 N N . ALA A 1 242 ? -21.594 110.062 54.656 1 93.25 242 ALA A N 1
ATOM 1911 C CA . ALA A 1 242 ? -22.078 109 53.75 1 93.25 242 ALA A CA 1
ATOM 1912 C C . ALA A 1 242 ? -20.922 108.375 53 1 93.25 242 ALA A C 1
ATOM 1914 O O . ALA A 1 242 ? -21.094 107.312 52.375 1 93.25 242 ALA A O 1
ATOM 1915 N N . TYR A 1 243 ? -19.703 108.75 53.062 1 93.19 243 TYR A N 1
ATOM 1916 C CA . TYR A 1 243 ? -18.578 108.312 52.25 1 93.19 243 TYR A CA 1
ATOM 1917 C C . TYR A 1 243 ? -18.047 106.938 52.75 1 93.19 243 TYR A C 1
ATOM 1919 O O . TYR A 1 243 ? -17.859 106 51.969 1 93.19 243 TYR A O 1
ATOM 1927 N N . LEU A 1 244 ? -17.781 106.875 54.031 1 93.69 244 LEU A N 1
ATOM 1928 C CA . LEU A 1 244 ? -17.172 105.625 54.594 1 93.69 244 LEU A CA 1
ATOM 1929 C C . LEU A 1 244 ? -18.078 104.438 54.406 1 93.69 244 LEU A C 1
ATOM 1931 O O . LEU A 1 244 ? -17.625 103.375 54.062 1 93.69 244 LEU A O 1
ATOM 1935 N N . PRO A 1 245 ? -19.453 104.625 54.625 1 93 245 PRO A N 1
ATOM 1936 C CA . PRO A 1 245 ? -20.344 103.438 54.375 1 93 245 PRO A CA 1
ATOM 1937 C C . PRO A 1 245 ? -20.344 103.062 52.875 1 93 245 PRO A C 1
ATOM 1939 O O . PRO A 1 245 ? -20.391 101.875 52.562 1 93 245 PRO A O 1
ATOM 1942 N N . ALA A 1 246 ? -20.312 104 52.031 1 93.5 246 ALA A N 1
ATOM 1943 C CA . ALA A 1 246 ? -20.25 103.688 50.594 1 93.5 246 ALA A CA 1
ATOM 1944 C C . ALA A 1 246 ? -18.938 102.938 50.25 1 93.5 246 ALA A C 1
ATOM 1946 O O . ALA A 1 246 ? -18.938 102.062 49.438 1 93.5 246 ALA A O 1
ATOM 1947 N N . TYR A 1 247 ? -17.859 103.312 50.812 1 93 247 TYR A N 1
ATOM 1948 C CA . TYR A 1 247 ? -16.578 102.688 50.625 1 93 247 TYR A CA 1
ATOM 1949 C C . TYR A 1 247 ? -16.578 101.25 51.188 1 93 247 TYR A C 1
ATOM 1951 O O . TYR A 1 247 ? -16.016 100.375 50.562 1 93 247 TYR A O 1
ATOM 1959 N N . GLN A 1 248 ? -17.188 101.188 52.375 1 93.75 248 GLN A N 1
ATOM 1960 C CA . GLN A 1 248 ? -17.281 99.875 52.969 1 93.75 248 GLN A CA 1
ATOM 1961 C C . GLN A 1 248 ? -18.094 98.938 52.094 1 93.75 248 GLN A C 1
ATOM 1963 O O . GLN A 1 248 ? -17.781 97.75 52 1 93.75 248 GLN A O 1
ATOM 1968 N N . GLN A 1 249 ? -19.094 99.375 51.469 1 94.06 249 GLN A N 1
ATOM 1969 C CA . GLN A 1 249 ? -19.875 98.562 50.562 1 94.06 249 GLN A CA 1
ATOM 1970 C C . GLN A 1 249 ? -19.031 98.125 49.375 1 94.06 249 GLN A C 1
ATOM 1972 O O . GLN A 1 249 ? -19.125 97 48.938 1 94.06 249 GLN A O 1
ATOM 1977 N N . GLU A 1 250 ? -18.25 98.875 48.75 1 93.69 250 GLU A N 1
ATOM 1978 C CA . GLU A 1 250 ? -17.312 98.562 47.688 1 93.69 250 GLU A CA 1
ATOM 1979 C C . GLU A 1 250 ? -16.359 97.438 48.125 1 93.69 250 GLU A C 1
ATOM 1981 O O . GLU A 1 250 ? -16.141 96.5 47.375 1 93.69 250 GLU A O 1
ATOM 1986 N N . LEU A 1 251 ? -15.852 97.562 49.312 1 92.56 251 LEU A N 1
ATOM 1987 C CA . LEU A 1 251 ? -14.914 96.562 49.844 1 92.56 251 LEU A CA 1
ATOM 1988 C C . LEU A 1 251 ? -15.602 95.188 50 1 92.56 251 LEU A C 1
ATOM 1990 O O . LEU A 1 251 ? -15.008 94.125 49.719 1 92.56 251 LEU A O 1
ATOM 1994 N N . GLU A 1 252 ? -16.812 95.312 50.5 1 94.25 252 GLU A N 1
ATOM 1995 C CA . GLU A 1 252 ? -17.547 94.062 50.75 1 94.25 252 GLU A CA 1
ATOM 1996 C C . GLU A 1 252 ? -17.844 93.312 49.438 1 94.25 252 GLU A C 1
ATOM 1998 O O . GLU A 1 252 ? -17.672 92.125 49.344 1 94.25 252 GLU A O 1
ATOM 2003 N N . VAL A 1 253 ? -18.281 94 48.406 1 94.62 253 VAL A N 1
ATOM 2004 C CA . VAL A 1 253 ? -18.562 93.375 47.125 1 94.62 253 VAL A CA 1
ATOM 2005 C C . VAL A 1 253 ? -17.266 92.875 46.5 1 94.62 253 VAL A C 1
ATOM 2007 O O . VAL A 1 253 ? -17.234 91.812 45.875 1 94.62 253 VAL A O 1
ATOM 2010 N N . GLY A 1 254 ? -16.25 93.625 46.688 1 93.44 254 GLY A N 1
ATOM 2011 C CA . GLY A 1 254 ? -14.938 93.188 46.219 1 93.44 254 GLY A CA 1
ATOM 2012 C C . GLY A 1 254 ? -14.477 91.875 46.844 1 93.44 254 GLY A C 1
ATOM 2013 O O . GLY A 1 254 ? -13.922 91 46.156 1 93.44 254 GLY A O 1
ATOM 2014 N N . LYS A 1 255 ? -14.688 91.75 48.062 1 93.81 255 LYS A N 1
ATOM 2015 C CA . LYS A 1 255 ? -14.312 90.562 48.781 1 93.81 255 LYS A CA 1
ATOM 2016 C C . LYS A 1 255 ? -15.094 89.312 48.281 1 93.81 255 LYS A C 1
ATOM 2018 O O . LYS A 1 255 ? -14.555 88.25 48.156 1 93.81 255 LYS A O 1
ATOM 2023 N N . VAL A 1 256 ? -16.344 89.562 48 1 95 256 VAL A N 1
ATOM 2024 C CA . VAL A 1 256 ? -17.156 88.5 47.469 1 95 256 VAL A CA 1
ATOM 2025 C C . VAL A 1 256 ? -16.656 88.062 46.062 1 95 256 VAL A C 1
ATOM 2027 O O . VAL A 1 256 ? -16.594 86.875 45.75 1 95 256 VAL A O 1
ATOM 2030 N N . MET A 1 257 ? -16.312 88.938 45.25 1 95.19 257 MET A N 1
ATOM 2031 C CA . MET A 1 257 ? -15.773 88.625 43.938 1 95.19 257 MET A CA 1
ATOM 2032 C C . MET A 1 257 ? -14.438 87.938 44.031 1 95.19 257 MET A C 1
ATOM 2034 O O . MET A 1 257 ? -14.164 87 43.25 1 95.19 257 MET A O 1
ATOM 2038 N N . GLU A 1 258 ? -13.68 88.312 44.969 1 93.88 258 GLU A N 1
ATOM 2039 C CA . GLU A 1 258 ? -12.422 87.625 45.219 1 93.88 258 GLU A CA 1
ATOM 2040 C C . GLU A 1 258 ? -12.648 86.125 45.625 1 93.88 258 GLU A C 1
ATOM 2042 O O . GLU A 1 258 ? -11.984 85.25 45.094 1 93.88 258 GLU A O 1
ATOM 2047 N N . ALA A 1 259 ? -13.555 86 46.438 1 95.25 259 ALA A N 1
ATOM 2048 C CA . ALA A 1 259 ? -13.867 84.625 46.875 1 95.25 259 ALA A CA 1
ATOM 2049 C C . ALA A 1 259 ? -14.391 83.812 45.719 1 95.25 259 ALA A C 1
ATOM 2051 O O . ALA A 1 259 ? -14.039 82.625 45.594 1 95.25 259 ALA A O 1
ATOM 2052 N N . SER A 1 260 ? -15.234 84.438 44.938 1 95.75 260 SER A N 1
ATOM 2053 C CA . SER A 1 260 ? -15.781 83.75 43.781 1 95.75 260 SER A CA 1
ATOM 2054 C C . SER A 1 260 ? -14.68 83.375 42.781 1 95.75 260 SER A C 1
ATOM 2056 O O . SER A 1 260 ? -14.672 82.312 42.188 1 95.75 260 SER A O 1
ATOM 2058 N N . ALA A 1 261 ? -13.797 84.25 42.531 1 95.25 261 ALA A N 1
ATOM 2059 C CA . ALA A 1 261 ? -12.68 84 41.625 1 95.25 261 ALA A CA 1
ATOM 2060 C C . ALA A 1 261 ? -11.789 82.875 42.156 1 95.25 261 ALA A C 1
ATOM 2062 O O . ALA A 1 261 ? -11.32 82 41.375 1 95.25 261 ALA A O 1
ATOM 2063 N N . ASN A 1 262 ? -11.539 82.875 43.406 1 95.06 262 ASN A N 1
ATOM 2064 C CA . ASN A 1 262 ? -10.766 81.812 44.031 1 95.06 262 ASN A CA 1
ATOM 2065 C C . ASN A 1 262 ? -11.484 80.438 43.875 1 95.06 262 ASN A C 1
ATOM 2067 O O . ASN A 1 262 ? -10.852 79.438 43.656 1 95.06 262 ASN A O 1
ATOM 2071 N N . ALA A 1 263 ? -12.742 80.562 44.062 1 96.44 263 ALA A N 1
ATOM 2072 C CA . ALA A 1 263 ? -13.531 79.375 43.906 1 96.44 263 ALA A CA 1
ATOM 2073 C C . ALA A 1 263 ? -13.43 78.812 42.469 1 96.44 263 ALA A C 1
ATOM 2075 O O . ALA A 1 263 ? -13.336 77.625 42.25 1 96.44 263 ALA A O 1
ATOM 2076 N N . LEU A 1 264 ? -13.484 79.625 41.469 1 95.81 264 LEU A N 1
ATOM 2077 C CA . LEU A 1 264 ? -13.336 79.25 40.062 1 95.81 264 LEU A CA 1
ATOM 2078 C C . LEU A 1 264 ? -11.984 78.562 39.812 1 95.81 264 LEU A C 1
ATOM 2080 O O . LEU A 1 264 ? -11.898 77.562 39.156 1 95.81 264 LEU A O 1
ATOM 2084 N N . ASN A 1 265 ? -10.938 79.125 40.344 1 96 265 ASN A N 1
ATOM 2085 C CA . ASN A 1 265 ? -9.602 78.562 40.219 1 96 265 ASN A CA 1
ATOM 2086 C C . ASN A 1 265 ? -9.508 77.188 40.844 1 96 265 ASN A C 1
ATOM 2088 O O . ASN A 1 265 ? -8.922 76.25 40.281 1 96 265 ASN A O 1
ATOM 2092 N N . THR A 1 266 ? -10.102 77.062 42 1 95.81 266 THR A N 1
ATOM 2093 C CA . THR A 1 266 ? -10.078 75.812 42.719 1 95.81 266 THR A CA 1
ATOM 2094 C C . THR A 1 266 ? -10.82 74.75 41.938 1 95.81 266 THR A C 1
ATOM 2096 O O . THR A 1 266 ? -10.328 73.625 41.781 1 95.81 266 THR A O 1
ATOM 2099 N N . LEU A 1 267 ? -11.984 75.125 41.438 1 96.06 267 LEU A N 1
ATOM 2100 C CA . LEU A 1 267 ? -12.789 74.125 40.688 1 96.06 267 LEU A CA 1
ATOM 2101 C C . LEU A 1 267 ? -12.102 73.812 39.375 1 96.06 267 LEU A C 1
ATOM 2103 O O . LEU A 1 267 ? -12.117 72.625 38.969 1 96.06 267 LEU A O 1
ATOM 2107 N N . ALA A 1 268 ? -11.555 74.688 38.688 1 95.69 268 ALA A N 1
ATOM 2108 C CA . ALA A 1 268 ? -10.828 74.438 37.469 1 95.69 268 ALA A CA 1
ATOM 2109 C C . ALA A 1 268 ? -9.625 73.562 37.688 1 95.69 268 ALA A C 1
ATOM 2111 O O . ALA A 1 268 ? -9.359 72.625 36.906 1 95.69 268 ALA A O 1
ATOM 2112 N N . THR A 1 269 ? -8.891 73.75 38.75 1 94.62 269 THR A N 1
ATOM 2113 C CA . THR A 1 269 ? -7.75 72.938 39.125 1 94.62 269 THR A CA 1
ATOM 2114 C C . THR A 1 269 ? -8.195 71.5 39.469 1 94.62 269 THR A C 1
ATOM 2116 O O . THR A 1 269 ? -7.523 70.562 39.125 1 94.62 269 THR A O 1
ATOM 2119 N N . GLN A 1 270 ? -9.305 71.5 40.156 1 95.31 270 GLN A N 1
ATOM 2120 C CA . GLN A 1 270 ? -9.844 70.188 40.469 1 95.31 270 GLN A CA 1
ATOM 2121 C C . GLN A 1 270 ? -10.219 69.375 39.219 1 95.31 270 GLN A C 1
ATOM 2123 O O . GLN A 1 270 ? -9.93 68.188 39.094 1 95.31 270 GLN A O 1
ATOM 2128 N N . LEU A 1 271 ? -10.852 70 38.312 1 94.56 271 LEU A N 1
ATOM 2129 C CA . LEU A 1 271 ? -11.203 69.438 37.031 1 94.56 271 LEU A CA 1
ATOM 2130 C C . LEU A 1 271 ? -9.961 68.938 36.281 1 94.56 271 LEU A C 1
ATOM 2132 O O . LEU A 1 271 ? -9.93 67.812 35.781 1 94.56 271 LEU A O 1
ATOM 2136 N N . PHE A 1 272 ? -8.953 69.75 36.281 1 94.31 272 PHE A N 1
ATOM 2137 C CA . PHE A 1 272 ? -7.68 69.438 35.625 1 94.31 272 PHE A CA 1
ATOM 2138 C C . PHE A 1 272 ? -7.043 68.188 36.25 1 94.31 272 PHE A C 1
ATOM 2140 O O . PHE A 1 272 ? -6.68 67.25 35.562 1 94.31 272 PHE A O 1
ATOM 2147 N N . THR A 1 273 ? -6.902 68.25 37.594 1 93.75 273 THR A N 1
ATOM 2148 C CA . THR A 1 273 ? -6.227 67.125 38.312 1 93.75 273 THR A CA 1
ATOM 2149 C C . THR A 1 273 ? -6.98 65.812 38.156 1 93.75 273 THR A C 1
ATOM 2151 O O . THR A 1 273 ? -6.363 64.75 37.969 1 93.75 273 THR A O 1
ATOM 2154 N N . GLN A 1 274 ? -8.281 65.938 38.188 1 93.75 274 GLN A N 1
ATOM 2155 C CA . GLN A 1 274 ? -9.078 64.688 38.062 1 93.75 274 GLN A CA 1
ATOM 2156 C C . GLN A 1 274 ? -8.969 64.125 36.656 1 93.75 274 GLN A C 1
ATOM 2158 O O . GLN A 1 274 ? -8.883 62.906 36.469 1 93.75 274 GLN A O 1
ATOM 2163 N N . GLU A 1 275 ? -8.977 64.938 35.688 1 93.12 275 GLU A N 1
ATOM 2164 C CA . GLU A 1 275 ? -8.867 64.438 34.312 1 93.12 275 GLU A CA 1
ATOM 2165 C C . GLU A 1 275 ? -7.465 63.906 34.031 1 93.12 275 GLU A C 1
ATOM 2167 O O . GLU A 1 275 ? -7.305 62.969 33.281 1 93.12 275 GLU A O 1
ATOM 2172 N N . LEU A 1 276 ? -6.52 64.562 34.562 1 93.69 276 LEU A N 1
ATOM 2173 C CA . LEU A 1 276 ? -5.156 64.125 34.406 1 93.69 276 LEU A CA 1
ATOM 2174 C C . LEU A 1 276 ? -4.965 62.75 35.062 1 93.69 276 LEU A C 1
ATOM 2176 O O . LEU A 1 276 ? -4.32 61.875 34.531 1 93.69 276 LEU A O 1
ATOM 2180 N N . GLN A 1 277 ? -5.512 62.656 36.25 1 92.69 277 GLN A N 1
ATOM 2181 C CA . GLN A 1 277 ? -5.473 61.344 36.906 1 92.69 277 GLN A CA 1
ATOM 2182 C C . GLN A 1 277 ? -6.227 60.281 36.125 1 92.69 277 GLN A C 1
ATOM 2184 O O . GLN A 1 277 ? -5.812 59.125 36.094 1 92.69 277 GLN A O 1
ATOM 2189 N N . GLY A 1 278 ? -7.297 60.719 35.531 1 91.5 278 GLY A N 1
ATOM 2190 C CA . GLY A 1 278 ? -8.016 59.812 34.656 1 91.5 278 GLY A CA 1
ATOM 2191 C C . GLY A 1 278 ? -7.18 59.312 33.469 1 91.5 278 GLY A C 1
ATOM 2192 O O . GLY A 1 278 ? -7.262 58.156 33.094 1 91.5 278 GLY A O 1
ATOM 2193 N N . THR A 1 279 ? -6.375 60.156 32.969 1 92.62 279 THR A N 1
ATOM 2194 C CA . THR A 1 279 ? -5.465 59.812 31.875 1 92.62 279 THR A CA 1
ATOM 2195 C C . THR A 1 279 ? -4.461 58.75 32.344 1 92.62 279 THR A C 1
ATOM 2197 O O . THR A 1 279 ? -4.266 57.719 31.672 1 92.62 279 THR A O 1
ATOM 2200 N N . HIS A 1 280 ? -3.84 58.969 33.5 1 92.69 280 HIS A N 1
ATOM 2201 C CA . HIS A 1 280 ? -2.875 58 34.062 1 92.69 280 HIS A CA 1
ATOM 2202 C C . HIS A 1 280 ? -3.527 56.656 34.344 1 92.69 280 HIS A C 1
ATOM 2204 O O . HIS A 1 280 ? -2.957 55.594 34.031 1 92.69 280 HIS A O 1
ATOM 2210 N N . ASN A 1 281 ? -4.715 56.656 34.906 1 92.38 281 ASN A N 1
ATOM 2211 C CA . ASN A 1 281 ? -5.434 55.438 35.188 1 92.38 281 ASN A CA 1
ATOM 2212 C C . ASN A 1 281 ? -5.789 54.656 33.938 1 92.38 281 ASN A C 1
ATOM 2214 O O . ASN A 1 281 ? -5.68 53.438 33.875 1 92.38 281 ASN A O 1
ATOM 2218 N N . GLU A 1 282 ? -6.156 55.406 32.969 1 91.88 282 GLU A N 1
ATOM 2219 C CA . GLU A 1 282 ? -6.508 54.781 31.688 1 91.88 282 GLU A CA 1
ATOM 2220 C C . GLU A 1 282 ? -5.289 54.125 31.031 1 91.88 282 GLU A C 1
ATOM 2222 O O . GLU A 1 282 ? -5.387 53.062 30.453 1 91.88 282 GLU A O 1
ATOM 2227 N N . ILE A 1 283 ? -4.184 54.812 31.078 1 92.06 283 ILE A N 1
ATOM 2228 C CA . ILE A 1 283 ? -2.951 54.25 30.516 1 92.06 283 ILE A CA 1
ATOM 2229 C C . ILE A 1 283 ? -2.561 53 31.266 1 92.06 283 ILE A C 1
ATOM 2231 O O . ILE A 1 283 ? -2.25 51.969 30.625 1 92.06 283 ILE A O 1
ATOM 2235 N N . ASN A 1 284 ? -2.654 52.969 32.594 1 92.25 284 ASN A N 1
ATOM 2236 C CA . ASN A 1 284 ? -2.332 51.781 33.375 1 92.25 284 ASN A CA 1
ATOM 2237 C C . ASN A 1 284 ? -3.275 50.625 33.062 1 92.25 284 ASN A C 1
ATOM 2239 O O . ASN A 1 284 ? -2.834 49.5 32.906 1 92.25 284 ASN A O 1
ATOM 2243 N N . ASN A 1 285 ? -4.543 50.938 32.938 1 92.25 285 ASN A N 1
ATOM 2244 C CA . ASN A 1 285 ? -5.527 49.906 32.594 1 92.25 285 ASN A CA 1
ATOM 2245 C C . ASN A 1 285 ? -5.277 49.344 31.219 1 92.25 285 ASN A C 1
ATOM 2247 O O . ASN A 1 285 ? -5.383 48.125 31.016 1 92.25 285 ASN A O 1
ATOM 2251 N N . ALA A 1 286 ? -4.953 50.25 30.312 1 92.06 286 ALA A N 1
ATOM 2252 C CA . ALA A 1 286 ? -4.688 49.812 28.938 1 92.06 286 ALA A CA 1
ATOM 2253 C C . ALA A 1 286 ? -3.459 48.906 28.875 1 92.06 286 ALA A C 1
ATOM 2255 O O . ALA A 1 286 ? -3.471 47.906 28.188 1 92.06 286 ALA A O 1
ATOM 2256 N N . GLN A 1 287 ? -2.404 49.25 29.578 1 92.12 287 GLN A N 1
ATOM 2257 C CA . GLN A 1 287 ? -1.179 48.469 29.594 1 92.12 287 GLN A CA 1
ATOM 2258 C C . GLN A 1 287 ? -1.41 47.094 30.219 1 92.12 287 GLN A C 1
ATOM 2260 O O . GLN A 1 287 ? -0.911 46.094 29.734 1 92.12 287 GLN A O 1
ATOM 2265 N N . TYR A 1 288 ? -2.199 47.031 31.297 1 92.25 288 TYR A N 1
ATOM 2266 C CA . TYR A 1 288 ? -2.502 45.75 31.953 1 92.25 288 TYR A CA 1
ATOM 2267 C C . TYR A 1 288 ? -3.34 44.844 31.047 1 92.25 288 TYR A C 1
ATOM 2269 O O . TYR A 1 288 ? -3.074 43.656 30.938 1 92.25 288 TYR A O 1
ATOM 2277 N N . GLN A 1 289 ? -4.328 45.406 30.438 1 91.12 289 GLN A N 1
ATOM 2278 C CA . GLN A 1 289 ? -5.184 44.625 29.547 1 91.12 289 GLN A CA 1
ATOM 2279 C C . GLN A 1 289 ? -4.398 44.125 28.328 1 91.12 289 GLN A C 1
ATOM 2281 O O . GLN A 1 289 ? -4.609 43 27.875 1 91.12 289 GLN A O 1
ATOM 2286 N N . LEU A 1 290 ? -3.543 45.031 27.859 1 90.5 290 LEU A N 1
ATOM 2287 C CA . LEU A 1 290 ? -2.703 44.625 26.734 1 90.5 290 LEU A CA 1
ATOM 2288 C C . LEU A 1 290 ? -1.793 43.469 27.125 1 90.5 290 LEU A C 1
ATOM 2290 O O . LEU A 1 290 ? -1.653 42.5 26.359 1 90.5 290 LEU A O 1
ATOM 2294 N N . ALA A 1 291 ? -1.181 43.531 28.312 1 89.69 291 ALA A N 1
ATOM 2295 C CA . ALA A 1 291 ? -0.294 42.469 28.797 1 89.69 291 ALA A CA 1
ATOM 2296 C C . ALA A 1 291 ? -1.05 41.156 28.969 1 89.69 291 ALA A C 1
ATOM 2298 O O . ALA A 1 291 ? -0.567 40.125 28.547 1 89.69 291 ALA A O 1
ATOM 2299 N N . ILE A 1 292 ? -2.262 41.188 29.531 1 90.56 292 ILE A N 1
ATOM 2300 C CA . ILE A 1 292 ? -3.076 40 29.75 1 90.56 292 ILE A CA 1
ATOM 2301 C C . ILE A 1 292 ? -3.498 39.406 28.391 1 90.56 292 ILE A C 1
ATOM 2303 O O . ILE A 1 292 ? -3.404 38.188 28.172 1 90.56 292 ILE A O 1
ATOM 2307 N N . ALA A 1 293 ? -3.922 40.312 27.5 1 87.56 293 ALA A N 1
ATOM 2308 C CA . ALA A 1 293 ? -4.363 39.844 26.172 1 87.56 293 ALA A CA 1
ATOM 2309 C C . ALA A 1 293 ? -3.219 39.219 25.406 1 87.56 293 ALA A C 1
ATOM 2311 O O . ALA A 1 293 ? -3.41 38.188 24.75 1 87.56 293 ALA A O 1
ATOM 2312 N N . ALA A 1 294 ? -2.059 39.812 25.484 1 87 294 ALA A N 1
ATOM 2313 C CA . ALA A 1 294 ? -0.886 39.25 24.812 1 87 294 ALA A CA 1
ATOM 2314 C C . ALA A 1 294 ? -0.496 37.906 25.391 1 87 294 ALA A C 1
ATOM 2316 O O . ALA A 1 294 ? -0.164 36.969 24.656 1 87 294 ALA A O 1
ATOM 2317 N N . LEU A 1 295 ? -0.578 37.781 26.734 1 88.31 295 LEU A N 1
ATOM 2318 C CA . LEU A 1 295 ? -0.243 36.5 27.391 1 88.31 295 LEU A CA 1
ATOM 2319 C C . LEU A 1 295 ? -1.244 35.438 27.031 1 88.31 295 LEU A C 1
ATOM 2321 O O . LEU A 1 295 ? -0.857 34.281 26.766 1 88.31 295 LEU A O 1
ATOM 2325 N N . VAL A 1 296 ? -2.51 35.719 27.031 1 88.12 296 VAL A N 1
ATOM 2326 C CA . VAL A 1 296 ? -3.549 34.75 26.656 1 88.12 296 VAL A CA 1
ATOM 2327 C C . VAL A 1 296 ? -3.35 34.344 25.203 1 88.12 296 VAL A C 1
ATOM 2329 O O . VAL A 1 296 ? -3.465 33.156 24.875 1 88.12 296 VAL A O 1
ATOM 2332 N N . ALA A 1 297 ? -3.008 35.281 24.344 1 86.12 297 ALA A N 1
ATOM 2333 C CA . ALA A 1 297 ? -2.768 34.969 22.938 1 86.12 297 ALA A CA 1
ATOM 2334 C C . ALA A 1 297 ? -1.569 34.031 22.781 1 86.12 297 ALA A C 1
ATOM 2336 O O . ALA A 1 297 ? -1.606 33.094 21.969 1 86.12 297 ALA A O 1
ATOM 2337 N N . LEU A 1 298 ? -0.563 34.312 23.547 1 85.94 298 LEU A N 1
ATOM 2338 C CA . LEU A 1 298 ? 0.631 33.469 23.5 1 85.94 298 LEU A CA 1
ATOM 2339 C C . LEU A 1 298 ? 0.322 32.062 23.984 1 85.94 298 LEU A C 1
ATOM 2341 O O . LEU A 1 298 ? 0.691 31.094 23.328 1 85.94 298 LEU A O 1
ATOM 2345 N N . LEU A 1 299 ? -0.375 31.906 25.078 1 89.31 299 LEU A N 1
ATOM 2346 C CA . LEU A 1 299 ? -0.698 30.609 25.656 1 89.31 299 LEU A CA 1
ATOM 2347 C C . LEU A 1 299 ? -1.639 29.828 24.734 1 89.31 299 LEU A C 1
ATOM 2349 O O . LEU A 1 299 ? -1.417 28.656 24.469 1 89.31 299 LEU A O 1
ATOM 2353 N N . LEU A 1 300 ? -2.662 30.5 24.297 1 86.62 300 LEU A N 1
ATOM 2354 C CA . LEU A 1 300 ? -3.613 29.859 23.391 1 86.62 300 LEU A CA 1
ATOM 2355 C C . LEU A 1 300 ? -2.945 29.484 22.078 1 86.62 300 LEU A C 1
ATOM 2357 O O . LEU A 1 300 ? -3.221 28.422 21.516 1 86.62 300 LEU A O 1
ATOM 2361 N N . GLY A 1 301 ? -2.072 30.422 21.578 1 84.94 301 GLY A N 1
ATOM 2362 C CA . GLY A 1 301 ? -1.345 30.125 20.359 1 84.94 301 GLY A CA 1
ATOM 2363 C C . GLY A 1 301 ? -0.444 28.906 20.484 1 84.94 301 GLY A C 1
ATOM 2364 O O . GLY A 1 301 ? -0.411 28.062 19.594 1 84.94 301 GLY A O 1
ATOM 2365 N N . LEU A 1 302 ? 0.229 28.75 21.578 1 86.19 302 LEU A N 1
ATOM 2366 C CA . LEU A 1 302 ? 1.1 27.609 21.828 1 86.19 302 LEU A CA 1
ATOM 2367 C C . LEU A 1 302 ? 0.287 26.328 21.969 1 86.19 302 LEU A C 1
ATOM 2369 O O . LEU A 1 302 ? 0.695 25.281 21.484 1 86.19 302 LEU A O 1
ATOM 2373 N N . LEU A 1 303 ? -0.838 26.406 22.609 1 87.25 303 LEU A N 1
ATOM 2374 C CA . LEU A 1 303 ? -1.712 25.266 22.797 1 87.25 303 LEU A CA 1
ATOM 2375 C C . LEU A 1 303 ? -2.26 24.766 21.453 1 87.25 303 LEU A C 1
ATOM 2377 O O . LEU A 1 303 ? -2.248 23.578 21.188 1 87.25 303 LEU A O 1
ATOM 2381 N N . ILE A 1 304 ? -2.68 25.672 20.594 1 85 304 ILE A N 1
ATOM 2382 C CA . ILE A 1 304 ? -3.225 25.344 19.281 1 85 304 ILE A CA 1
ATOM 2383 C C . ILE A 1 304 ? -2.127 24.734 18.406 1 85 304 ILE A C 1
ATOM 2385 O O . ILE A 1 304 ? -2.352 23.734 17.734 1 85 304 ILE A O 1
ATOM 2389 N N . ALA A 1 305 ? -0.915 25.359 18.469 1 84.19 305 ALA A N 1
ATOM 2390 C CA . ALA A 1 305 ? 0.22 24.844 17.703 1 84.19 305 ALA A CA 1
ATOM 2391 C C . ALA A 1 305 ? 0.574 23.422 18.109 1 84.19 305 ALA A C 1
ATOM 2393 O O . ALA A 1 305 ? 0.791 22.562 17.266 1 84.19 305 ALA A O 1
ATOM 2394 N N . TRP A 1 306 ? 0.581 23.125 19.375 1 86.38 306 TRP A N 1
ATOM 2395 C CA . TRP A 1 306 ? 0.918 21.812 19.906 1 86.38 306 TRP A CA 1
ATOM 2396 C C . TRP A 1 306 ? -0.141 20.781 19.531 1 86.38 306 TRP A C 1
ATOM 2398 O O . TRP A 1 306 ? 0.186 19.703 19.047 1 86.38 306 TRP A O 1
ATOM 2408 N N . ARG A 1 307 ? -1.329 21.094 19.719 1 84.25 307 ARG A N 1
ATOM 2409 C CA . ARG A 1 307 ? -2.43 20.172 19.422 1 84.25 307 ARG A CA 1
ATOM 2410 C C . ARG A 1 307 ? -2.486 19.859 17.938 1 84.25 307 ARG A C 1
ATOM 2412 O O . ARG A 1 307 ? -2.674 18.703 17.547 1 84.25 307 ARG A O 1
ATOM 2419 N N . MET A 1 308 ? -2.328 20.844 17.109 1 84.44 308 MET A N 1
ATOM 2420 C CA . MET A 1 308 ? -2.385 20.656 15.672 1 84.44 308 MET A CA 1
ATOM 2421 C C . MET A 1 308 ? -1.218 19.812 15.18 1 84.44 308 MET A C 1
ATOM 2423 O O . MET A 1 308 ? -1.397 18.922 14.344 1 84.44 308 MET A O 1
ATOM 2427 N N . THR A 1 309 ? -0.047 20.031 15.664 1 83.5 309 THR A N 1
ATOM 2428 C CA . THR A 1 309 ? 1.13 19.266 15.281 1 83.5 309 THR A CA 1
ATOM 2429 C C . THR A 1 309 ? 0.957 17.797 15.641 1 83.5 309 THR A C 1
ATOM 2431 O O . THR A 1 309 ? 1.23 16.906 14.82 1 83.5 309 THR A O 1
ATOM 2434 N N . ARG A 1 310 ? 0.488 17.562 16.797 1 84.19 310 ARG A N 1
ATOM 2435 C CA . ARG A 1 310 ? 0.307 16.188 17.266 1 84.19 310 ARG A CA 1
ATOM 2436 C C . ARG A 1 310 ? -0.79 15.477 16.469 1 84.19 310 ARG A C 1
ATOM 2438 O O . ARG A 1 310 ? -0.66 14.297 16.141 1 84.19 310 ARG A O 1
ATOM 2445 N N . GLN A 1 311 ? -1.816 16.172 16.156 1 82.38 311 GLN A N 1
ATOM 2446 C CA . GLN A 1 311 ? -2.969 15.586 15.469 1 82.38 311 GLN A CA 1
ATOM 2447 C C . GLN A 1 311 ? -2.625 15.211 14.031 1 82.38 311 GLN A C 1
ATOM 2449 O O . GLN A 1 311 ? -3.26 14.328 13.453 1 82.38 311 GLN A O 1
ATOM 2454 N N . ILE A 1 312 ? -1.696 15.773 13.43 1 82.75 312 ILE A N 1
ATOM 2455 C CA . ILE A 1 312 ? -1.354 15.516 12.039 1 82.75 312 ILE A CA 1
ATOM 2456 C C . ILE A 1 312 ? -0.171 14.555 11.961 1 82.75 312 ILE A C 1
ATOM 2458 O O . ILE A 1 312 ? -0.201 13.578 11.211 1 82.75 312 ILE A O 1
ATOM 2462 N N . THR A 1 313 ? 0.817 14.695 12.805 1 83.25 313 THR A N 1
ATOM 2463 C CA . THR A 1 313 ? 2.074 13.969 12.664 1 83.25 313 THR A CA 1
ATOM 2464 C C . THR A 1 313 ? 1.941 12.547 13.195 1 83.25 313 THR A C 1
ATOM 2466 O O . THR A 1 313 ? 2.529 11.609 12.648 1 83.25 313 THR A O 1
ATOM 2469 N N . VAL A 1 314 ? 1.147 12.32 14.242 1 84.69 314 VAL A N 1
ATOM 2470 C CA . VAL A 1 314 ? 1.069 11.008 14.859 1 84.69 314 VAL A CA 1
ATOM 2471 C C . VAL A 1 314 ? 0.426 10.016 13.891 1 84.69 314 VAL A C 1
ATOM 2473 O O . VAL A 1 314 ? 1.006 8.969 13.586 1 84.69 314 VAL A O 1
ATOM 2476 N N . PRO A 1 315 ? -0.733 10.305 13.406 1 83.69 315 PRO A N 1
ATOM 2477 C CA . PRO A 1 315 ? -1.324 9.359 12.453 1 83.69 315 PRO A CA 1
ATOM 2478 C C . PRO A 1 315 ? -0.501 9.219 11.18 1 83.69 315 PRO A C 1
ATOM 2480 O O . PRO A 1 315 ? -0.456 8.133 10.586 1 83.69 315 PRO A O 1
ATOM 2483 N N . LEU A 1 316 ? 0.103 10.18 10.727 1 85.5 316 LEU A N 1
ATOM 2484 C CA . LEU A 1 316 ? 0.941 10.133 9.531 1 85.5 316 LEU A CA 1
ATOM 2485 C C . LEU A 1 316 ? 2.117 9.18 9.734 1 85.5 316 LEU A C 1
ATOM 2487 O O . LEU A 1 316 ? 2.436 8.383 8.844 1 85.5 316 LEU A O 1
ATOM 2491 N N . ARG A 1 317 ? 2.701 9.258 10.883 1 85.12 317 ARG A N 1
ATOM 2492 C CA . ARG A 1 317 ? 3.82 8.375 11.188 1 85.12 317 ARG A CA 1
ATOM 2493 C C . ARG A 1 317 ? 3.359 6.926 11.297 1 85.12 317 ARG A C 1
ATOM 2495 O O . ARG A 1 317 ? 4.059 6.012 10.859 1 85.12 317 ARG A O 1
ATOM 2502 N N . ALA A 1 318 ? 2.258 6.762 11.883 1 84.88 318 ALA A N 1
ATOM 2503 C CA . ALA A 1 318 ? 1.704 5.414 12.008 1 84.88 318 ALA A CA 1
ATOM 2504 C C . ALA A 1 318 ? 1.426 4.809 10.633 1 84.88 318 ALA A C 1
ATOM 2506 O O . ALA A 1 318 ? 1.723 3.637 10.398 1 84.88 318 ALA A O 1
ATOM 2507 N N . THR A 1 319 ? 0.854 5.527 9.781 1 86.62 319 THR A N 1
ATOM 2508 C CA . THR A 1 319 ? 0.558 5.066 8.43 1 86.62 319 THR A CA 1
ATOM 2509 C C . THR A 1 319 ? 1.846 4.805 7.652 1 86.62 319 THR A C 1
ATOM 2511 O O . THR A 1 319 ? 1.938 3.828 6.902 1 86.62 319 THR A O 1
ATOM 2514 N N . LEU A 1 320 ? 2.764 5.73 7.855 1 85.5 320 LEU A N 1
ATOM 2515 C CA . LEU A 1 320 ? 4.062 5.551 7.211 1 85.5 320 LEU A CA 1
ATOM 2516 C C . LEU A 1 320 ? 4.719 4.25 7.668 1 85.5 320 LEU A C 1
ATOM 2518 O O . LEU A 1 320 ? 5.242 3.494 6.848 1 85.5 320 LEU A O 1
ATOM 2522 N N . ASP A 1 321 ? 4.715 4.023 8.938 1 86.62 321 ASP A N 1
ATOM 2523 C CA . ASP A 1 321 ? 5.266 2.789 9.484 1 86.62 321 ASP A CA 1
ATOM 2524 C C . ASP A 1 321 ? 4.582 1.563 8.883 1 86.62 321 ASP A C 1
ATOM 2526 O O . ASP A 1 321 ? 5.25 0.598 8.5 1 86.62 321 ASP A O 1
ATOM 2530 N N . MET A 1 322 ? 3.342 1.598 8.766 1 85.81 322 MET A N 1
ATOM 2531 C CA . MET A 1 322 ? 2.566 0.506 8.188 1 85.81 322 MET A CA 1
ATOM 2532 C C . MET A 1 322 ? 2.92 0.308 6.715 1 85.81 322 MET A C 1
ATOM 2534 O O . MET A 1 322 ? 3.121 -0.822 6.266 1 85.81 322 MET A O 1
ATOM 2538 N N . ALA A 1 323 ? 2.965 1.349 5.977 1 84.75 323 ALA A N 1
ATOM 2539 C CA . ALA A 1 323 ? 3.293 1.294 4.555 1 84.75 323 ALA A CA 1
ATOM 2540 C C . ALA A 1 323 ? 4.691 0.719 4.336 1 84.75 323 ALA A C 1
ATOM 2542 O O . ALA A 1 323 ? 4.902 -0.079 3.42 1 84.75 323 ALA A O 1
ATOM 2543 N N . GLU A 1 324 ? 5.586 1.115 5.215 1 84.94 324 GLU A N 1
ATOM 2544 C CA . GLU A 1 324 ? 6.953 0.607 5.113 1 84.94 324 GLU A CA 1
ATOM 2545 C C . GLU A 1 324 ? 7.008 -0.889 5.41 1 84.94 324 GLU A C 1
ATOM 2547 O O . GLU A 1 324 ? 7.738 -1.631 4.75 1 84.94 324 GLU A O 1
ATOM 2552 N N . ARG A 1 325 ? 6.301 -1.302 6.359 1 84.81 325 ARG A N 1
ATOM 2553 C CA . ARG A 1 325 ? 6.227 -2.723 6.688 1 84.81 325 ARG A CA 1
ATOM 2554 C C . ARG A 1 325 ? 5.664 -3.525 5.52 1 84.81 325 ARG A C 1
ATOM 2556 O O . ARG A 1 325 ? 6.203 -4.578 5.168 1 84.81 325 ARG A O 1
ATOM 2563 N N . ILE A 1 326 ? 4.633 -3.072 4.949 1 82.75 326 ILE A N 1
ATOM 2564 C CA . ILE A 1 326 ? 4.008 -3.736 3.809 1 82.75 326 ILE A CA 1
ATOM 2565 C C . ILE A 1 326 ? 4.98 -3.764 2.631 1 82.75 326 ILE A C 1
ATOM 2567 O O . ILE A 1 326 ? 5.105 -4.781 1.944 1 82.75 326 ILE A O 1
ATOM 2571 N N . ALA A 1 327 ? 5.641 -2.617 2.455 1 79.81 327 ALA A N 1
ATOM 2572 C CA . ALA A 1 327 ? 6.602 -2.51 1.359 1 79.81 327 ALA A CA 1
ATOM 2573 C C . ALA A 1 327 ? 7.73 -3.521 1.519 1 79.81 327 ALA A C 1
ATOM 2575 O O . ALA A 1 327 ? 8.305 -3.984 0.528 1 79.81 327 ALA A O 1
ATOM 2576 N N . THR A 1 328 ? 8.039 -3.936 2.785 1 81.06 328 THR A N 1
ATOM 2577 C CA . THR A 1 328 ? 9.102 -4.898 3.045 1 81.06 328 THR A CA 1
ATOM 2578 C C . THR A 1 328 ? 8.539 -6.312 3.148 1 81.06 328 THR A C 1
ATOM 2580 O O . THR A 1 328 ? 9.266 -7.254 3.484 1 81.06 328 THR A O 1
ATOM 2583 N N . GLY A 1 329 ? 7.293 -6.414 3.043 1 82.81 329 GLY A N 1
ATOM 2584 C CA . GLY A 1 329 ? 6.684 -7.734 2.951 1 82.81 329 GLY A CA 1
ATOM 2585 C C . GLY A 1 329 ? 5.977 -8.156 4.223 1 82.81 329 GLY A C 1
ATOM 2586 O O . GLY A 1 329 ? 5.508 -9.289 4.336 1 82.81 329 GLY A O 1
ATOM 2587 N N . ASP A 1 330 ? 5.914 -7.395 5.172 1 85.75 330 ASP A N 1
ATOM 2588 C CA . ASP A 1 330 ? 5.219 -7.715 6.414 1 85.75 330 ASP A CA 1
ATOM 2589 C C . ASP A 1 330 ? 3.742 -7.34 6.332 1 85.75 330 ASP A C 1
ATOM 2591 O O . ASP A 1 330 ? 3.385 -6.168 6.441 1 85.75 330 ASP A O 1
ATOM 2595 N N . LEU A 1 331 ? 2.963 -8.359 6.195 1 84.56 331 LEU A N 1
ATOM 2596 C CA . LEU A 1 331 ? 1.527 -8.125 6.062 1 84.56 331 LEU A CA 1
ATOM 2597 C C . LEU A 1 331 ? 0.792 -8.523 7.336 1 84.56 331 LEU A C 1
ATOM 2599 O O . LEU A 1 331 ? -0.41 -8.797 7.309 1 84.56 331 LEU A O 1
ATOM 2603 N N . THR A 1 332 ? 1.469 -8.695 8.492 1 79.44 332 THR A N 1
ATOM 2604 C CA . T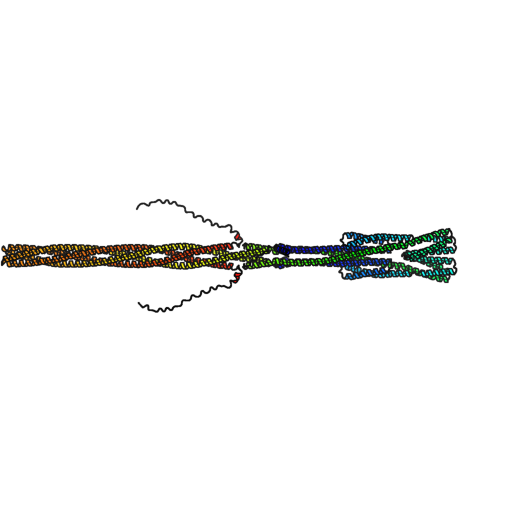HR A 1 332 ? 0.916 -9.258 9.727 1 79.44 332 THR A CA 1
ATOM 2605 C C . THR A 1 332 ? -0.031 -8.258 10.391 1 79.44 332 THR A C 1
ATOM 2607 O O . THR A 1 332 ? -1.021 -8.656 11.008 1 79.44 332 THR A O 1
ATOM 2610 N N . ALA A 1 333 ? 0.367 -6.973 10.352 1 71.19 333 ALA A N 1
ATOM 2611 C CA . ALA A 1 333 ? -0.38 -6.039 11.188 1 71.19 333 ALA A CA 1
ATOM 2612 C C . ALA A 1 333 ? -0.95 -4.891 10.359 1 71.19 333 ALA A C 1
ATOM 2614 O O . ALA A 1 333 ? -0.232 -4.27 9.57 1 71.19 333 ALA A O 1
ATOM 2615 N N . ALA A 1 334 ? -2.418 -4.883 10.18 1 72.44 334 ALA A N 1
ATOM 2616 C CA . ALA A 1 334 ? -3.014 -3.68 9.602 1 72.44 334 ALA A CA 1
ATOM 2617 C C . ALA A 1 334 ? -3.908 -2.971 10.617 1 72.44 334 ALA A C 1
ATOM 2619 O O . ALA A 1 334 ? -4.789 -3.592 11.219 1 72.44 334 ALA A O 1
ATOM 2620 N N . THR A 1 335 ? -3.479 -1.822 11.086 1 77.69 335 THR A N 1
ATOM 2621 C CA . THR A 1 335 ? -4.258 -1.009 12.016 1 77.69 335 THR A CA 1
ATOM 2622 C C . THR A 1 335 ? -5.246 -0.123 11.258 1 77.69 335 THR A C 1
ATOM 2624 O O . THR A 1 335 ? -4.891 0.496 10.25 1 77.69 335 THR A O 1
ATOM 2627 N N . THR A 1 336 ? -6.527 -0.254 11.672 1 83.31 336 THR A N 1
ATOM 2628 C CA . THR A 1 336 ? -7.547 0.622 11.109 1 83.31 336 THR A CA 1
ATOM 2629 C C . THR A 1 336 ? -7.793 1.822 12.016 1 83.31 336 THR A C 1
ATOM 2631 O O . THR A 1 336 ? -7.398 1.813 13.188 1 83.31 336 THR A O 1
ATOM 2634 N N . SER A 1 337 ? -8.133 2.949 11.375 1 81.88 337 SER A N 1
ATOM 2635 C CA . SER A 1 337 ? -8.414 4.16 12.141 1 81.88 337 SER A CA 1
ATOM 2636 C C . SER A 1 337 ? -9.906 4.5 12.109 1 81.88 337 SER A C 1
ATOM 2638 O O . SER A 1 337 ? -10.578 4.258 11.102 1 81.88 337 SER A O 1
ATOM 2640 N N . SER A 1 338 ? -10.508 5.012 13.273 1 81.38 338 SER A N 1
ATOM 2641 C CA . SER A 1 338 ? -11.898 5.457 13.344 1 81.38 338 SER A CA 1
ATOM 2642 C C . SER A 1 338 ? -12.039 6.898 12.859 1 81.38 338 SER A C 1
ATOM 2644 O O . SER A 1 338 ? -13.156 7.41 12.742 1 81.38 338 SER A O 1
ATOM 2646 N N . ARG A 1 339 ? -10.914 7.406 12.461 1 82.81 339 ARG A N 1
ATOM 2647 C CA . ARG A 1 339 ? -10.922 8.789 11.992 1 82.81 339 ARG A CA 1
ATOM 2648 C C . ARG A 1 339 ? -11.484 8.883 10.578 1 82.81 339 ARG A C 1
ATOM 2650 O O . ARG A 1 339 ? -11.273 7.988 9.758 1 82.81 339 ARG A O 1
ATOM 2657 N N . THR A 1 340 ? -12.25 10.016 10.344 1 80.62 340 THR A N 1
ATOM 2658 C CA . THR A 1 340 ? -12.859 10.148 9.023 1 80.62 340 THR A CA 1
ATOM 2659 C C . THR A 1 340 ? -12.164 11.242 8.219 1 80.62 340 THR A C 1
ATOM 2661 O O . THR A 1 340 ? -12.625 11.609 7.137 1 80.62 340 THR A O 1
ATOM 2664 N N . ASP A 1 341 ? -11.102 11.844 8.695 1 82.31 341 ASP A N 1
ATOM 2665 C CA . ASP A 1 341 ? -10.375 12.844 7.922 1 82.31 341 ASP A CA 1
ATOM 2666 C C . ASP A 1 341 ? -9.445 12.188 6.906 1 82.31 341 ASP A C 1
ATOM 2668 O O . ASP A 1 341 ? -9.461 10.969 6.742 1 82.31 341 ASP A O 1
ATOM 2672 N N . GLU A 1 342 ? -8.672 12.922 6.141 1 83.38 342 GLU A N 1
ATOM 2673 C CA . GLU A 1 342 ? -7.801 12.414 5.086 1 83.38 342 GLU A CA 1
ATOM 2674 C C . GLU A 1 342 ? -6.762 11.453 5.652 1 83.38 342 GLU A C 1
ATOM 2676 O O . GLU A 1 342 ? -6.375 10.484 4.988 1 83.38 342 GLU A O 1
ATOM 2681 N N . LEU A 1 343 ? -6.391 11.727 6.859 1 84.75 343 LEU A N 1
ATOM 2682 C CA . LEU A 1 343 ? -5.402 10.859 7.488 1 84.75 343 LEU A CA 1
ATOM 2683 C C . LEU A 1 343 ? -6.016 9.516 7.863 1 84.75 343 LEU A C 1
ATOM 2685 O O . LEU A 1 343 ? -5.391 8.469 7.68 1 84.75 343 LEU A O 1
ATOM 2689 N N . GLY A 1 344 ? -7.184 9.641 8.398 1 85.62 344 GLY A N 1
ATOM 2690 C CA . GLY A 1 344 ? -7.895 8.406 8.68 1 85.62 344 GLY A CA 1
ATOM 2691 C C . GLY A 1 344 ? -8.234 7.609 7.434 1 85.62 344 GLY A C 1
ATOM 2692 O O . GLY A 1 344 ? -8.078 6.391 7.402 1 85.62 344 GLY A O 1
ATOM 2693 N N . MET A 1 345 ? -8.633 8.234 6.461 1 83.44 345 MET A N 1
ATOM 2694 C CA . MET A 1 345 ? -8.953 7.586 5.191 1 83.44 345 MET A CA 1
ATOM 2695 C C . MET A 1 345 ? -7.715 6.93 4.59 1 83.44 345 MET A C 1
ATOM 2697 O O . MET A 1 345 ? -7.793 5.836 4.035 1 83.44 345 MET A O 1
ATOM 2701 N N . LEU A 1 346 ? -6.668 7.586 4.684 1 86.06 346 LEU A N 1
ATOM 2702 C CA . LEU A 1 346 ? -5.418 7.039 4.168 1 86.06 346 LEU A CA 1
ATOM 2703 C C . LEU A 1 346 ? -5.016 5.781 4.934 1 86.06 346 LEU A C 1
ATOM 2705 O O . LEU A 1 346 ? -4.641 4.773 4.328 1 86.06 346 LEU A O 1
ATOM 2709 N N . MET A 1 347 ? -5.09 5.887 6.23 1 86.62 347 MET A N 1
ATOM 2710 C CA . MET A 1 347 ? -4.762 4.727 7.059 1 86.62 347 MET A CA 1
ATOM 2711 C C . MET A 1 347 ? -5.66 3.541 6.711 1 86.62 347 MET A C 1
ATOM 2713 O O . MET A 1 347 ? -5.18 2.412 6.582 1 86.62 347 MET A O 1
ATOM 2717 N N . ASN A 1 348 ? -6.859 3.783 6.527 1 87.81 348 ASN A N 1
ATOM 2718 C CA . ASN A 1 348 ? -7.812 2.73 6.191 1 87.81 348 ASN A CA 1
ATOM 2719 C C . ASN A 1 348 ? -7.578 2.188 4.785 1 87.81 348 ASN A C 1
ATOM 2721 O O . ASN A 1 348 ? -7.758 0.995 4.535 1 87.81 348 ASN A O 1
ATOM 2725 N N . ALA A 1 349 ? -7.27 3.023 3.904 1 83.88 349 ALA A N 1
ATOM 2726 C CA . ALA A 1 349 ? -6.945 2.586 2.549 1 83.88 349 ALA A CA 1
ATOM 2727 C C . ALA A 1 349 ? -5.734 1.653 2.549 1 83.88 349 ALA A C 1
ATOM 2729 O O . ALA A 1 349 ? -5.746 0.618 1.88 1 83.88 349 ALA A O 1
ATOM 2730 N N . VAL A 1 350 ? -4.773 1.946 3.291 1 85.62 350 VAL A N 1
ATOM 2731 C CA . VAL A 1 350 ? -3.57 1.125 3.391 1 85.62 350 VAL A CA 1
ATOM 2732 C C . VAL A 1 350 ? -3.898 -0.189 4.094 1 85.62 350 VAL A C 1
ATOM 2734 O O . VAL A 1 350 ? -3.402 -1.25 3.705 1 85.62 350 VAL A O 1
ATOM 2737 N N . ALA A 1 351 ? -4.734 -0.021 5.086 1 86 351 ALA A N 1
ATOM 2738 C CA . ALA A 1 351 ? -5.168 -1.229 5.781 1 86 351 ALA A CA 1
ATOM 2739 C C . ALA A 1 351 ? -5.93 -2.16 4.844 1 86 351 ALA A C 1
ATOM 2741 O O . ALA A 1 351 ? -5.73 -3.377 4.871 1 86 351 ALA A O 1
ATOM 2742 N N . ARG A 1 352 ? -6.77 -1.676 4.074 1 83.94 352 ARG A N 1
ATOM 2743 C CA . ARG A 1 352 ? -7.508 -2.461 3.088 1 83.94 352 ARG A CA 1
ATOM 2744 C C . ARG A 1 352 ? -6.562 -3.094 2.072 1 83.94 352 ARG A C 1
ATOM 2746 O O . ARG A 1 352 ? -6.75 -4.246 1.677 1 83.94 352 ARG A O 1
ATOM 2753 N N . MET A 1 353 ? -5.656 -2.383 1.646 1 82 353 MET A N 1
ATOM 2754 C CA . MET A 1 353 ? -4.625 -2.906 0.756 1 82 353 MET A CA 1
ATOM 2755 C C . MET A 1 353 ? -3.916 -4.102 1.39 1 82 353 MET A C 1
ATOM 2757 O O . MET A 1 353 ? -3.709 -5.125 0.735 1 82 353 MET A O 1
ATOM 2761 N N . ASN A 1 354 ? -3.559 -3.908 2.613 1 86.5 354 ASN A N 1
ATOM 2762 C CA . ASN A 1 354 ? -2.906 -4.98 3.357 1 86.5 354 ASN A CA 1
ATOM 2763 C C . ASN A 1 354 ? -3.779 -6.23 3.422 1 86.5 354 ASN A C 1
ATOM 2765 O O . ASN A 1 354 ? -3.297 -7.34 3.195 1 86.5 354 ASN A O 1
ATOM 2769 N N . GLU A 1 355 ? -4.965 -5.996 3.691 1 84.94 355 GLU A N 1
ATOM 2770 C CA . GLU A 1 355 ? -5.895 -7.113 3.811 1 84.94 355 GLU A CA 1
ATOM 2771 C C . GLU A 1 355 ? -6.066 -7.832 2.475 1 84.94 355 GLU A C 1
ATOM 2773 O O . GLU A 1 355 ? -6.082 -9.062 2.426 1 84.94 355 GLU A O 1
ATOM 2778 N N . ASN A 1 356 ? -6.211 -7.133 1.482 1 82.5 356 ASN A N 1
ATOM 2779 C CA . ASN A 1 356 ? -6.359 -7.707 0.15 1 82.5 356 ASN A CA 1
ATOM 2780 C C . ASN A 1 356 ? -5.105 -8.461 -0.278 1 82.5 356 ASN A C 1
ATOM 2782 O O . ASN A 1 356 ? -5.195 -9.547 -0.853 1 82.5 356 ASN A O 1
ATOM 2786 N N . LEU A 1 357 ? -4.035 -7.945 0.027 1 80.75 357 LEU A N 1
ATOM 2787 C CA . LEU A 1 357 ? -2.77 -8.594 -0.299 1 80.75 357 LEU A CA 1
ATOM 2788 C C . LEU A 1 357 ? -2.596 -9.883 0.5 1 80.75 357 LEU A C 1
ATOM 2790 O O . LEU A 1 357 ? -2.145 -10.898 -0.039 1 80.75 357 LEU A O 1
ATOM 2794 N N . ARG A 1 358 ? -2.943 -9.758 1.749 1 84.88 358 ARG A N 1
ATOM 2795 C CA . ARG A 1 358 ? -2.861 -10.938 2.6 1 84.88 358 ARG A CA 1
ATOM 2796 C C . ARG A 1 358 ? -3.732 -12.07 2.055 1 84.88 358 ARG A C 1
ATOM 2798 O O . ARG A 1 358 ? -3.293 -13.219 1.979 1 84.88 358 ARG A O 1
ATOM 2805 N N . ALA A 1 359 ? -4.934 -11.773 1.694 1 82.62 359 ALA A N 1
ATOM 2806 C CA . ALA A 1 359 ? -5.859 -12.766 1.147 1 82.62 359 ALA A CA 1
ATOM 2807 C C . ALA A 1 359 ? -5.324 -13.359 -0.151 1 82.62 359 ALA A C 1
ATOM 2809 O O . ALA A 1 359 ? -5.406 -14.57 -0.365 1 82.62 359 ALA A O 1
ATOM 2810 N N . MET A 1 360 ? -4.77 -12.625 -0.912 1 80.81 360 MET A N 1
ATOM 2811 C CA . MET A 1 360 ? -4.223 -13.07 -2.191 1 80.81 360 MET A CA 1
ATOM 2812 C C . MET A 1 360 ? -3.016 -13.977 -1.982 1 80.81 360 MET A C 1
ATOM 2814 O O . MET A 1 360 ? -2.912 -15.031 -2.611 1 80.81 360 MET A O 1
ATOM 2818 N N . ILE A 1 361 ? -2.154 -13.609 -1.157 1 83.19 361 ILE A N 1
ATOM 2819 C CA . ILE A 1 361 ? -0.953 -14.398 -0.895 1 83.19 361 ILE A CA 1
ATOM 2820 C C . ILE A 1 361 ? -1.339 -15.742 -0.283 1 83.19 361 ILE A C 1
ATOM 2822 O O . ILE A 1 361 ? -0.747 -16.766 -0.612 1 83.19 361 ILE A O 1
ATOM 2826 N N . ASP A 1 362 ? -2.295 -15.664 0.531 1 86.75 362 ASP A N 1
ATOM 2827 C CA . ASP A 1 362 ? -2.791 -16.906 1.112 1 86.75 362 ASP A CA 1
ATOM 2828 C C . ASP A 1 362 ? -3.316 -17.844 0.031 1 86.75 362 ASP A C 1
ATOM 2830 O O . ASP A 1 362 ? -3.012 -19.047 0.039 1 86.75 362 ASP A O 1
ATOM 2834 N N . GLU A 1 363 ? -4.035 -17.328 -0.869 1 82.56 363 GLU A N 1
ATOM 2835 C CA . GLU A 1 363 ? -4.578 -18.109 -1.977 1 82.56 363 GLU A CA 1
ATOM 2836 C C . GLU A 1 363 ? -3.465 -18.672 -2.861 1 82.56 363 GLU A C 1
ATOM 2838 O O . GLU A 1 363 ? -3.523 -19.812 -3.295 1 82.56 363 GLU A O 1
ATOM 2843 N N . ILE A 1 364 ? -2.564 -17.938 -3.088 1 81.75 364 ILE A N 1
ATOM 2844 C CA . ILE A 1 364 ? -1.443 -18.359 -3.926 1 81.75 364 ILE A CA 1
ATOM 2845 C C . ILE A 1 364 ? -0.641 -19.438 -3.217 1 81.75 364 ILE A C 1
ATOM 2847 O O . ILE A 1 364 ? -0.216 -20.422 -3.842 1 81.75 364 ILE A O 1
ATOM 2851 N N . ARG A 1 365 ? -0.465 -19.266 -1.962 1 85.56 365 ARG A N 1
ATOM 2852 C CA . ARG A 1 365 ? 0.256 -20.281 -1.197 1 85.56 365 ARG A CA 1
ATOM 2853 C C . ARG A 1 365 ? -0.464 -21.625 -1.251 1 85.56 365 ARG A C 1
ATOM 2855 O O . ARG A 1 365 ? 0.169 -22.672 -1.423 1 85.56 365 ARG A O 1
ATOM 2862 N N . ILE A 1 366 ? -1.743 -21.609 -1.151 1 84.19 366 ILE A N 1
ATOM 2863 C CA . ILE A 1 366 ? -2.553 -22.812 -1.255 1 84.19 366 ILE A CA 1
ATOM 2864 C C . ILE A 1 366 ? -2.42 -23.406 -2.656 1 84.19 366 ILE A C 1
ATOM 2866 O O . ILE A 1 366 ? -2.213 -24.609 -2.811 1 84.19 366 ILE A O 1
ATOM 2870 N N . GLY A 1 367 ? -2.529 -22.5 -3.605 1 83.19 367 GLY A N 1
ATOM 2871 C CA . GLY A 1 367 ? -2.367 -22.938 -4.984 1 83.19 367 GLY A CA 1
ATOM 2872 C C . GLY A 1 367 ? -1.008 -23.547 -5.258 1 83.19 367 GLY A C 1
ATOM 2873 O O . GLY A 1 367 ? -0.914 -24.594 -5.898 1 83.19 367 GLY A O 1
ATOM 2874 N N . VAL A 1 368 ? 0.011 -23.016 -4.789 1 85.12 368 VAL A N 1
ATOM 2875 C CA . VAL A 1 368 ? 1.375 -23.5 -4.977 1 85.12 368 VAL A CA 1
ATOM 2876 C C . VAL A 1 368 ? 1.541 -24.844 -4.293 1 85.12 368 VAL A C 1
ATOM 2878 O O . VAL A 1 368 ? 2.18 -25.75 -4.84 1 85.12 368 VAL A O 1
ATOM 2881 N N . SER A 1 369 ? 0.992 -25.031 -3.121 1 86.56 369 SER A N 1
ATOM 2882 C CA . SER A 1 369 ? 1.038 -26.297 -2.412 1 86.56 369 SER A CA 1
ATOM 2883 C C . SER A 1 369 ? 0.341 -27.406 -3.205 1 86.56 369 SER A C 1
ATOM 2885 O O . SER A 1 369 ? 0.838 -28.531 -3.283 1 86.56 369 SER A O 1
ATOM 2887 N N . GLN A 1 370 ? -0.712 -27.047 -3.793 1 85.56 370 GLN A N 1
ATOM 2888 C CA . GLN A 1 370 ? -1.458 -28 -4.594 1 85.56 370 GLN A CA 1
ATOM 2889 C C . GLN A 1 370 ? -0.686 -28.391 -5.852 1 85.56 370 GLN A C 1
ATOM 2891 O O . GLN A 1 370 ? -0.686 -29.562 -6.254 1 85.56 370 GLN A O 1
ATOM 2896 N N . VAL A 1 371 ? -0.083 -27.5 -6.484 1 84.62 371 VAL A N 1
ATOM 2897 C CA . VAL A 1 371 ? 0.741 -27.766 -7.66 1 84.62 371 VAL A CA 1
ATOM 2898 C C . VAL A 1 371 ? 1.916 -28.656 -7.273 1 84.62 371 VAL A C 1
ATOM 2900 O O . VAL A 1 371 ? 2.242 -29.609 -7.992 1 84.62 371 VAL A O 1
ATOM 2903 N N . SER A 1 372 ? 2.518 -28.375 -6.172 1 86.62 372 SER A N 1
ATOM 2904 C CA . SER A 1 372 ? 3.627 -29.188 -5.68 1 86.62 372 SER A CA 1
ATOM 2905 C C . SER A 1 372 ? 3.188 -30.625 -5.426 1 86.62 372 SER A C 1
ATOM 2907 O O . SER A 1 372 ? 3.867 -31.578 -5.832 1 86.62 372 SER A O 1
ATOM 2909 N N . HIS A 1 373 ? 2.088 -30.797 -4.82 1 86.38 373 HIS A N 1
ATOM 2910 C CA . HIS A 1 373 ? 1.552 -32.125 -4.547 1 86.38 373 HIS A CA 1
ATOM 2911 C C . HIS A 1 373 ? 1.236 -32.875 -5.84 1 86.38 373 HIS A C 1
ATOM 2913 O O . HIS A 1 373 ? 1.609 -34.031 -5.996 1 86.38 373 HIS A O 1
ATOM 2919 N N . ALA A 1 374 ? 0.588 -32.188 -6.727 1 84.81 374 ALA A N 1
ATOM 2920 C CA . ALA A 1 374 ? 0.22 -32.781 -8 1 84.81 374 ALA A CA 1
ATOM 2921 C C . ALA A 1 374 ? 1.46 -33.188 -8.805 1 84.81 374 ALA A C 1
ATOM 2923 O O . ALA A 1 374 ? 1.502 -34.25 -9.43 1 84.81 374 ALA A O 1
ATOM 2924 N N . SER A 1 375 ? 2.441 -32.344 -8.836 1 85.38 375 SER A N 1
ATOM 2925 C CA . SER A 1 375 ? 3.695 -32.656 -9.516 1 85.38 375 SER A CA 1
ATOM 2926 C C . SER A 1 375 ? 4.375 -33.875 -8.914 1 85.38 375 SER A C 1
ATOM 2928 O O . SER A 1 375 ? 4.93 -34.688 -9.641 1 85.38 375 SER A O 1
ATOM 2930 N N . GLY A 1 376 ? 4.312 -33.969 -7.621 1 85.81 376 GLY A N 1
ATOM 2931 C CA . GLY A 1 376 ? 4.848 -35.156 -6.949 1 85.81 376 GLY A CA 1
ATOM 2932 C C . GLY A 1 376 ? 4.125 -36.438 -7.324 1 85.81 376 GLY A C 1
ATOM 2933 O O . GLY A 1 376 ? 4.758 -37.469 -7.543 1 85.81 376 GLY A O 1
ATOM 2934 N N . GLU A 1 377 ? 2.871 -36.344 -7.43 1 86.25 377 GLU A N 1
ATOM 2935 C CA . GLU A 1 377 ? 2.064 -37.5 -7.824 1 86.25 377 GLU A CA 1
ATOM 2936 C C . GLU A 1 377 ? 2.387 -37.938 -9.25 1 86.25 377 GLU A C 1
ATOM 2938 O O . GLU A 1 377 ? 2.496 -39.125 -9.531 1 86.25 377 GLU A O 1
ATOM 2943 N N . ILE A 1 378 ? 2.525 -37 -10.094 1 84.62 378 ILE A N 1
ATOM 2944 C CA . ILE A 1 378 ? 2.848 -37.281 -11.484 1 84.62 378 ILE A CA 1
ATOM 2945 C C . ILE A 1 378 ? 4.246 -37.875 -11.578 1 84.62 378 ILE A C 1
ATOM 2947 O O . ILE A 1 378 ? 4.469 -38.844 -12.328 1 84.62 378 ILE A O 1
ATOM 2951 N N . ALA A 1 379 ? 5.156 -37.281 -10.828 1 86.38 379 ALA A N 1
ATOM 2952 C CA . ALA A 1 379 ? 6.516 -37.844 -10.805 1 86.38 379 ALA A CA 1
ATOM 2953 C C . ALA A 1 379 ? 6.523 -39.281 -10.328 1 86.38 379 ALA A C 1
ATOM 2955 O O . ALA A 1 379 ? 7.207 -40.125 -10.906 1 86.38 379 ALA A O 1
ATOM 2956 N N . ALA A 1 380 ? 5.781 -39.594 -9.305 1 88.06 380 ALA A N 1
ATOM 2957 C CA . ALA A 1 380 ? 5.668 -40.969 -8.781 1 88.06 380 ALA A CA 1
ATOM 2958 C C . ALA A 1 380 ? 5.039 -41.906 -9.805 1 88.06 380 ALA A C 1
ATOM 2960 O O . ALA A 1 380 ? 5.52 -43 -10.023 1 88.06 380 ALA A O 1
ATOM 2961 N N . GLY A 1 381 ? 3.969 -41.375 -10.383 1 85.88 381 GLY A N 1
ATOM 2962 C CA . GLY A 1 381 ? 3.336 -42.156 -11.438 1 85.88 381 GLY A CA 1
ATOM 2963 C C . GLY A 1 381 ? 4.258 -42.406 -12.617 1 85.88 381 GLY A C 1
ATOM 2964 O O . GLY A 1 381 ? 4.238 -43.5 -13.188 1 85.88 381 GLY A O 1
ATOM 2965 N N . ASN A 1 382 ? 5.016 -41.5 -12.953 1 87.25 382 ASN A N 1
ATOM 2966 C CA . ASN A 1 382 ? 5.965 -41.625 -14.055 1 87.25 382 ASN A CA 1
ATOM 2967 C C . ASN A 1 382 ? 7.055 -42.656 -13.727 1 87.25 382 ASN A C 1
ATOM 2969 O O . ASN A 1 382 ? 7.508 -43.406 -14.609 1 87.25 382 ASN A O 1
ATOM 2973 N N . THR A 1 383 ? 7.527 -42.688 -12.547 1 88.31 383 THR A N 1
ATOM 2974 C CA . THR A 1 383 ? 8.508 -43.688 -12.117 1 88.31 383 THR A CA 1
ATOM 2975 C C . THR A 1 383 ? 7.941 -45.094 -12.25 1 88.31 383 THR A C 1
ATOM 2977 O O . THR A 1 383 ? 8.617 -46 -12.734 1 88.31 383 THR A O 1
ATOM 2980 N N . ASP A 1 384 ? 6.719 -45.219 -11.875 1 88.94 384 ASP A N 1
ATOM 2981 C CA . ASP A 1 384 ? 6.023 -46.5 -12.008 1 88.94 384 ASP A CA 1
ATOM 2982 C C . ASP A 1 384 ? 5.898 -46.906 -13.477 1 88.94 384 ASP A C 1
ATOM 2984 O O . ASP A 1 384 ? 6.164 -48.031 -13.836 1 88.94 384 ASP A O 1
ATOM 2988 N N . LEU A 1 385 ? 5.512 -45.969 -14.25 1 87.12 385 LEU A N 1
ATOM 2989 C CA . LEU A 1 385 ? 5.363 -46.219 -15.68 1 87.12 385 LEU A CA 1
ATOM 2990 C C . LEU A 1 385 ? 6.695 -46.594 -16.297 1 87.12 385 LEU A C 1
ATOM 2992 O O . LEU A 1 385 ? 6.746 -47.5 -17.156 1 87.12 385 LEU A O 1
ATOM 2996 N N . SER A 1 386 ? 7.762 -45.938 -15.922 1 89.5 386 SER A N 1
ATOM 2997 C CA . SER A 1 386 ? 9.094 -46.281 -16.422 1 89.5 386 SER A CA 1
ATOM 2998 C C . SER A 1 386 ? 9.461 -47.719 -16.109 1 89.5 386 SER A C 1
ATOM 3000 O O . SER A 1 386 ? 9.906 -48.469 -16.984 1 89.5 386 SER A O 1
ATOM 3002 N N . SER A 1 387 ? 9.266 -48.156 -14.859 1 89.94 387 SER A N 1
ATOM 3003 C CA . SER A 1 387 ? 9.555 -49.5 -14.445 1 89.94 387 SER A CA 1
ATOM 3004 C C . SER A 1 387 ? 8.727 -50.531 -15.227 1 89.94 387 SER A C 1
ATOM 3006 O O . SER A 1 387 ? 9.242 -51.562 -15.672 1 89.94 387 SER A O 1
ATOM 3008 N N . ARG A 1 388 ? 7.516 -50.125 -15.383 1 85.12 388 ARG A N 1
ATOM 3009 C CA . ARG A 1 388 ? 6.609 -51 -16.109 1 85.12 388 ARG A CA 1
ATOM 3010 C C . ARG A 1 388 ? 7 -51.094 -17.578 1 85.12 388 ARG A C 1
ATOM 3012 O O . ARG A 1 388 ? 6.879 -52.156 -18.203 1 85.12 388 ARG A O 1
ATOM 3019 N N . THR A 1 389 ? 7.355 -50.031 -18.156 1 87.38 389 THR A N 1
ATOM 3020 C CA . THR A 1 389 ? 7.801 -50 -19.547 1 87.38 389 THR A CA 1
ATOM 3021 C C . THR A 1 389 ? 9.039 -50.875 -19.75 1 87.38 389 THR A C 1
ATOM 3023 O O . THR A 1 389 ? 9.148 -51.594 -20.734 1 87.38 389 THR A O 1
ATOM 3026 N N . GLU A 1 390 ? 9.945 -50.938 -18.781 1 89.31 390 GLU A N 1
ATOM 3027 C CA . GLU A 1 390 ? 11.125 -51.781 -18.828 1 89.31 390 GLU A CA 1
ATOM 3028 C C . GLU A 1 390 ? 10.75 -53.25 -18.766 1 89.31 390 GLU A C 1
ATOM 3030 O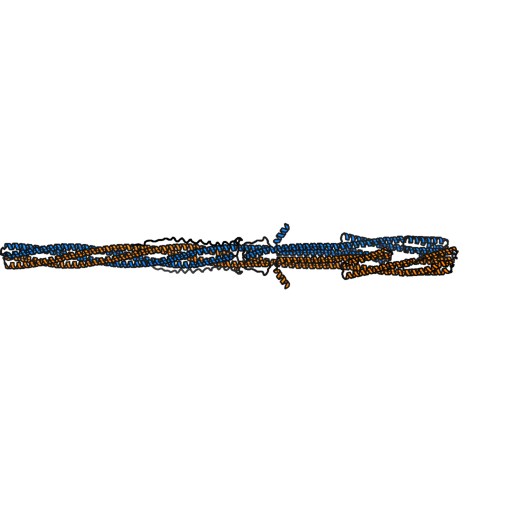 O . GLU A 1 390 ? 11.289 -54.062 -19.516 1 89.31 390 GLU A O 1
ATOM 3035 N N . GLN A 1 391 ? 9.859 -53.5 -17.906 1 86.5 391 GLN A N 1
ATOM 3036 C CA . GLN A 1 391 ? 9.391 -54.875 -17.766 1 86.5 391 GLN A CA 1
ATOM 3037 C C . GLN A 1 391 ? 8.695 -55.344 -19.047 1 86.5 391 GLN A C 1
ATOM 3039 O O . GLN A 1 391 ? 8.891 -56.469 -19.484 1 86.5 391 GLN A O 1
ATOM 3044 N N . GLN A 1 392 ? 7.934 -54.469 -19.609 1 87.12 392 GLN A N 1
ATOM 3045 C CA . GLN A 1 392 ? 7.234 -54.781 -20.844 1 87.12 392 GLN A CA 1
ATOM 3046 C C . GLN A 1 392 ? 8.219 -55 -21.984 1 87.12 392 GLN A C 1
ATOM 3048 O O . GLN A 1 392 ? 8.008 -55.875 -22.828 1 87.12 392 GLN A O 1
ATOM 3053 N N . ALA A 1 393 ? 9.234 -54.219 -22.062 1 89.44 393 ALA A N 1
ATOM 3054 C CA . ALA A 1 393 ? 10.266 -54.375 -23.078 1 89.44 393 ALA A CA 1
ATOM 3055 C C . ALA A 1 393 ? 10.898 -55.781 -22.984 1 89.44 393 ALA A C 1
ATOM 3057 O O . ALA A 1 393 ? 11.078 -56.438 -24 1 89.44 393 ALA A O 1
ATOM 3058 N N . ALA A 1 394 ? 11.18 -56.188 -21.75 1 89.81 394 ALA A N 1
ATOM 3059 C CA . ALA A 1 394 ? 11.773 -57.5 -21.531 1 89.81 394 ALA A CA 1
ATOM 3060 C C . ALA A 1 394 ? 10.82 -58.625 -21.938 1 89.81 394 ALA A C 1
ATOM 3062 O O . ALA A 1 394 ? 11.219 -59.594 -22.578 1 89.81 394 ALA A O 1
ATOM 3063 N N . ALA A 1 395 ? 9.594 -58.406 -21.531 1 88.19 395 ALA A N 1
ATOM 3064 C CA . ALA A 1 395 ? 8.586 -59.406 -21.844 1 88.19 395 ALA A CA 1
ATOM 3065 C C . ALA A 1 395 ? 8.383 -59.531 -23.359 1 88.19 395 ALA A C 1
ATOM 3067 O O . ALA A 1 395 ? 8.219 -60.625 -23.875 1 88.19 395 ALA A O 1
ATOM 3068 N N . VAL A 1 396 ? 8.375 -58.469 -24.078 1 91.38 396 VAL A N 1
ATOM 3069 C CA . VAL A 1 396 ? 8.219 -58.438 -25.531 1 91.38 396 VAL A CA 1
ATOM 3070 C C . VAL A 1 396 ? 9.398 -59.125 -26.203 1 91.38 396 VAL A C 1
ATOM 3072 O O . VAL A 1 396 ? 9.219 -59.906 -27.141 1 91.38 396 VAL A O 1
ATOM 3075 N N . GLU A 1 397 ? 10.617 -58.938 -25.719 1 91.19 397 GLU A N 1
ATOM 3076 C CA . GLU A 1 397 ? 11.812 -59.562 -26.266 1 91.19 397 GLU A CA 1
ATOM 3077 C C . GLU A 1 397 ? 11.773 -61.094 -26.047 1 91.19 397 GLU A C 1
ATOM 3079 O O . GLU A 1 397 ? 12.086 -61.844 -26.953 1 91.19 397 GLU A O 1
ATOM 3084 N N . GLU A 1 398 ? 11.398 -61.375 -24.844 1 89.75 398 GLU A N 1
ATOM 3085 C CA . GLU A 1 398 ? 11.305 -62.781 -24.531 1 89.75 398 GLU A CA 1
ATOM 3086 C C . GLU A 1 398 ? 10.266 -63.5 -25.406 1 89.75 398 GLU A C 1
ATOM 3088 O O . GLU A 1 398 ? 10.492 -64.625 -25.891 1 89.75 398 GLU A O 1
ATOM 3093 N N . THR A 1 399 ? 9.18 -62.875 -25.578 1 91.38 399 THR A N 1
ATOM 3094 C CA . THR A 1 399 ? 8.117 -63.438 -26.391 1 91.38 399 THR A CA 1
ATOM 3095 C C . THR A 1 399 ? 8.57 -63.562 -27.844 1 91.38 399 THR A C 1
ATOM 3097 O O . THR A 1 399 ? 8.305 -64.562 -28.5 1 91.38 399 THR A O 1
ATOM 3100 N N . ALA A 1 400 ? 9.172 -62.562 -28.359 1 92.88 400 ALA A N 1
ATOM 3101 C CA . ALA A 1 400 ? 9.688 -62.594 -29.734 1 92.88 400 ALA A CA 1
ATOM 3102 C C . ALA A 1 400 ? 10.641 -63.781 -29.922 1 92.88 400 ALA A C 1
ATOM 3104 O O . ALA A 1 400 ? 10.562 -64.5 -30.922 1 92.88 400 ALA A O 1
ATOM 3105 N N . ALA A 1 401 ? 11.523 -64 -28.938 1 92.94 401 ALA A N 1
ATOM 3106 C CA . ALA A 1 401 ? 12.484 -65.125 -29 1 92.94 401 ALA A CA 1
ATOM 3107 C C . ALA A 1 401 ? 11.773 -66.438 -28.969 1 92.94 401 ALA A C 1
ATOM 3109 O O . ALA A 1 401 ? 12.125 -67.375 -29.734 1 92.94 401 ALA A O 1
ATOM 3110 N N . SER A 1 402 ? 10.844 -66.5 -28.094 1 93.19 402 SER A N 1
ATOM 3111 C CA . SER A 1 402 ? 10.078 -67.75 -27.984 1 93.19 402 SER A CA 1
ATOM 3112 C C . SER A 1 402 ? 9.32 -68.062 -29.266 1 93.19 402 SER A C 1
ATOM 3114 O O . SER A 1 402 ? 9.227 -69.188 -29.688 1 93.19 402 SER A O 1
ATOM 3116 N N . MET A 1 403 ? 8.812 -67.062 -29.922 1 92.81 403 MET A N 1
ATOM 3117 C CA . MET A 1 403 ? 8.07 -67.188 -31.156 1 92.81 403 MET A CA 1
ATOM 3118 C C . MET A 1 403 ? 9 -67.625 -32.281 1 92.81 403 MET A C 1
ATOM 3120 O O . MET A 1 403 ? 8.594 -68.438 -33.156 1 92.81 403 MET A O 1
ATOM 3124 N N . GLU A 1 404 ? 10.219 -67.25 -32.281 1 93.31 404 GLU A N 1
ATOM 3125 C CA . GLU A 1 404 ? 11.195 -67.688 -33.281 1 93.31 404 GLU A CA 1
ATOM 3126 C C . GLU A 1 404 ? 11.492 -69.188 -33.094 1 93.31 404 GLU A C 1
ATOM 3128 O O . GLU A 1 404 ? 11.57 -69.938 -34.094 1 93.31 404 GLU A O 1
ATOM 3133 N N . GLN A 1 405 ? 11.656 -69.5 -31.875 1 93.06 405 GLN A N 1
ATOM 3134 C CA . GLN A 1 405 ? 11.898 -70.938 -31.578 1 93.06 405 GLN A CA 1
ATOM 3135 C C . GLN A 1 405 ? 10.711 -71.75 -32 1 93.06 405 GLN A C 1
ATOM 3137 O O . GLN A 1 405 ? 10.891 -72.875 -32.562 1 93.06 405 GLN A O 1
ATOM 3142 N N . LEU A 1 406 ? 9.57 -71.312 -31.719 1 94.31 406 LEU A N 1
ATOM 3143 C CA . LEU A 1 406 ? 8.352 -72 -32.094 1 94.31 406 LEU A CA 1
ATOM 3144 C C . LEU A 1 406 ? 8.266 -72.188 -33.625 1 94.31 406 LEU A C 1
ATOM 3146 O O . LEU A 1 406 ? 7.918 -73.25 -34.094 1 94.31 406 LEU A O 1
ATOM 3150 N N . ASN A 1 407 ? 8.516 -71.125 -34.312 1 94.06 407 ASN A N 1
ATOM 3151 C CA . ASN A 1 407 ? 8.508 -71.188 -35.781 1 94.06 407 ASN A CA 1
ATOM 3152 C C . ASN A 1 407 ? 9.469 -72.188 -36.312 1 94.06 407 ASN A C 1
ATOM 3154 O O . ASN A 1 407 ? 9.133 -72.938 -37.25 1 94.06 407 ASN A O 1
ATOM 3158 N N . ALA A 1 408 ? 10.625 -72.312 -35.719 1 94.75 408 ALA A N 1
ATOM 3159 C CA . ALA A 1 408 ? 11.633 -73.312 -36.156 1 94.75 408 ALA A CA 1
ATOM 3160 C C . ALA A 1 408 ? 11.148 -74.688 -35.906 1 94.75 408 ALA A C 1
ATOM 3162 O O . ALA A 1 408 ? 11.312 -75.562 -36.781 1 94.75 408 ALA A O 1
ATOM 3163 N N . THR A 1 409 ? 10.602 -74.875 -34.75 1 95.31 409 THR A N 1
ATOM 3164 C CA . THR A 1 409 ? 10.156 -76.188 -34.438 1 95.31 409 THR A CA 1
ATOM 3165 C C . THR A 1 409 ? 8.961 -76.625 -35.281 1 95.31 409 THR A C 1
ATOM 3167 O O . THR A 1 409 ? 8.82 -77.812 -35.656 1 95.31 409 THR A O 1
ATOM 3170 N N . VAL A 1 410 ? 8.094 -75.75 -35.625 1 96.31 410 VAL A N 1
ATOM 3171 C CA . VAL A 1 410 ? 6.945 -76 -36.469 1 96.31 410 VAL A CA 1
ATOM 3172 C C . VAL A 1 410 ? 7.422 -76.375 -37.875 1 96.31 410 VAL A C 1
ATOM 3174 O O . VAL A 1 410 ? 6.895 -77.25 -38.531 1 96.31 410 VAL A O 1
ATOM 3177 N N . LYS A 1 411 ? 8.414 -75.688 -38.375 1 95.31 411 LYS A N 1
ATOM 3178 C CA . LYS A 1 411 ? 9 -76 -39.688 1 95.31 411 LYS A CA 1
ATOM 3179 C C . LYS A 1 411 ? 9.625 -77.375 -39.688 1 95.31 411 LYS A C 1
ATOM 3181 O O . LYS A 1 411 ? 9.477 -78.125 -40.656 1 95.31 411 LYS A O 1
ATOM 3186 N N . GLN A 1 412 ? 10.258 -77.625 -38.625 1 94.75 412 GLN A N 1
ATOM 3187 C CA . GLN A 1 412 ? 10.844 -79 -38.5 1 94.75 412 GLN A CA 1
ATOM 3188 C C . GLN A 1 412 ? 9.773 -80.062 -38.531 1 94.75 412 GLN A C 1
ATOM 3190 O O . GLN A 1 412 ? 9.945 -81.062 -39.156 1 94.75 412 GLN A O 1
ATOM 3195 N N . ASN A 1 413 ? 8.688 -79.812 -37.844 1 96.31 413 ASN A N 1
ATOM 3196 C CA . ASN A 1 413 ? 7.578 -80.75 -37.844 1 96.31 413 ASN A CA 1
ATOM 3197 C C . ASN A 1 413 ? 6.98 -80.938 -39.219 1 96.31 413 ASN A C 1
ATOM 3199 O O . ASN A 1 413 ? 6.648 -82.062 -39.625 1 96.31 413 ASN A O 1
ATOM 3203 N N . THR A 1 414 ? 6.875 -79.875 -39.938 1 95.62 414 THR A N 1
ATOM 3204 C CA . THR A 1 414 ? 6.363 -79.938 -41.281 1 95.62 414 THR A CA 1
ATOM 3205 C C . THR A 1 414 ? 7.285 -80.75 -42.188 1 95.62 414 THR A C 1
ATOM 3207 O O . THR A 1 414 ? 6.82 -81.625 -42.938 1 95.62 414 THR A O 1
ATOM 3210 N N . ASP A 1 415 ? 8.562 -80.562 -42.062 1 95.81 415 ASP A N 1
ATOM 3211 C CA . ASP A 1 415 ? 9.547 -81.312 -42.844 1 95.81 415 ASP A CA 1
ATOM 3212 C C . ASP A 1 415 ? 9.531 -82.812 -42.5 1 95.81 415 ASP A C 1
ATOM 3214 O O . ASP A 1 415 ? 9.555 -83.688 -43.375 1 95.81 415 ASP A O 1
ATOM 3218 N N . ASN A 1 416 ? 9.453 -82.938 -41.25 1 96.25 416 ASN A N 1
ATOM 3219 C CA . ASN A 1 416 ? 9.398 -84.312 -40.75 1 96.25 416 ASN A CA 1
ATOM 3220 C C . ASN A 1 416 ? 8.148 -85 -41.25 1 96.25 416 ASN A C 1
ATOM 3222 O O . ASN A 1 416 ? 8.203 -86.188 -41.625 1 96.25 416 ASN A O 1
ATOM 3226 N N . ALA A 1 417 ? 7.07 -84.312 -41.219 1 96.19 417 ALA A N 1
ATOM 3227 C CA . ALA A 1 417 ? 5.812 -84.875 -41.688 1 96.19 417 ALA A CA 1
ATOM 3228 C C . ALA A 1 417 ? 5.895 -85.25 -43.188 1 96.19 417 ALA A C 1
ATOM 3230 O O . ALA A 1 417 ? 5.461 -86.312 -43.594 1 96.19 417 ALA A O 1
ATOM 3231 N N . HIS A 1 418 ? 6.516 -84.438 -43.969 1 95.19 418 HIS A N 1
ATOM 3232 C CA . HIS A 1 418 ? 6.68 -84.688 -45.406 1 95.19 418 HIS A CA 1
ATOM 3233 C C . HIS A 1 418 ? 7.609 -85.875 -45.656 1 95.19 418 HIS A C 1
ATOM 3235 O O . HIS A 1 418 ? 7.332 -86.75 -46.5 1 95.19 418 HIS A O 1
ATOM 3241 N N . HIS A 1 419 ? 8.656 -85.938 -44.906 1 95.75 419 HIS A N 1
ATOM 3242 C CA . HIS A 1 419 ? 9.602 -87 -45.062 1 95.75 419 HIS A CA 1
ATOM 3243 C C . HIS A 1 419 ? 8.953 -88.375 -44.656 1 95.75 419 HIS A C 1
ATOM 3245 O O . HIS A 1 419 ? 9.109 -89.375 -45.344 1 95.75 419 HIS A O 1
ATOM 3251 N N . ALA A 1 420 ? 8.242 -88.312 -43.562 1 96 420 ALA A N 1
ATOM 3252 C CA . ALA A 1 420 ? 7.535 -89.5 -43.125 1 96 420 ALA A CA 1
ATOM 3253 C C . ALA A 1 420 ? 6.508 -89.938 -44.156 1 96 420 ALA A C 1
ATOM 3255 O O . ALA A 1 420 ? 6.352 -91.125 -44.406 1 96 420 ALA A O 1
ATOM 3256 N N . ASN A 1 421 ? 5.824 -89 -44.719 1 94.44 421 ASN A N 1
ATOM 3257 C CA . ASN A 1 421 ? 4.852 -89.312 -45.75 1 94.44 421 ASN A CA 1
ATOM 3258 C C . ASN A 1 421 ? 5.508 -90 -46.969 1 94.44 421 ASN A C 1
ATOM 3260 O O . ASN A 1 421 ? 4.945 -90.938 -47.531 1 94.44 421 ASN A O 1
ATOM 3264 N N . GLN A 1 422 ? 6.676 -89.688 -47.375 1 94.88 422 GLN A N 1
ATOM 3265 C CA . GLN A 1 422 ? 7.422 -90.25 -48.469 1 94.88 422 GLN A CA 1
ATOM 3266 C C . GLN A 1 422 ? 7.824 -91.688 -48.156 1 94.88 422 GLN A C 1
ATOM 3268 O O . GLN A 1 422 ? 7.66 -92.625 -48.969 1 94.88 422 GLN A O 1
ATOM 3273 N N . LEU A 1 423 ? 8.305 -91.812 -46.969 1 93.81 423 LEU A N 1
ATOM 3274 C CA . LEU A 1 423 ? 8.711 -93.125 -46.531 1 93.81 423 LEU A CA 1
ATOM 3275 C C . LEU A 1 423 ? 7.516 -94.062 -46.469 1 93.81 423 LEU A C 1
ATOM 3277 O O . LEU A 1 423 ? 7.625 -95.25 -46.844 1 93.81 423 LEU A O 1
ATOM 3281 N N . ALA A 1 424 ? 6.438 -93.562 -46.031 1 93.81 424 ALA A N 1
ATOM 3282 C CA . ALA A 1 424 ? 5.207 -94.375 -45.969 1 93.81 424 ALA A CA 1
ATOM 3283 C C . ALA A 1 424 ? 4.719 -94.75 -47.375 1 93.81 424 ALA A C 1
ATOM 3285 O O . ALA A 1 424 ? 4.293 -95.875 -47.594 1 93.81 424 ALA A O 1
ATOM 3286 N N . THR A 1 425 ? 4.809 -93.875 -48.281 1 92.62 425 THR A N 1
ATOM 3287 C CA . THR A 1 425 ? 4.43 -94.125 -49.688 1 92.62 425 THR A CA 1
ATOM 3288 C C . THR A 1 425 ? 5.316 -95.188 -50.281 1 92.62 425 THR A C 1
ATOM 3290 O O . THR A 1 425 ? 4.82 -96.125 -50.938 1 92.62 425 THR A O 1
ATOM 3293 N N . GLU A 1 426 ? 6.555 -95.125 -50.031 1 92.75 426 GLU A N 1
ATOM 3294 C CA . GLU A 1 426 ? 7.5 -96.062 -50.531 1 92.75 426 GLU A CA 1
ATOM 3295 C C . GLU A 1 426 ? 7.23 -97.438 -49.906 1 92.75 426 GLU A C 1
ATOM 3297 O O . GLU A 1 426 ? 7.254 -98.5 -50.625 1 92.75 426 GLU A O 1
ATOM 3302 N N . ALA A 1 427 ? 6.961 -97.438 -48.625 1 92.75 427 ALA A N 1
ATOM 3303 C CA . ALA A 1 427 ? 6.637 -98.688 -47.969 1 92.75 427 ALA A CA 1
ATOM 3304 C C . ALA A 1 427 ? 5.367 -99.312 -48.531 1 92.75 427 ALA A C 1
ATOM 3306 O O . ALA A 1 427 ? 5.305 -100.5 -48.75 1 92.75 427 ALA A O 1
ATOM 3307 N N . SER A 1 428 ? 4.395 -98.5 -48.812 1 92.69 428 SER A N 1
ATOM 3308 C CA . SER A 1 428 ? 3.139 -98.938 -49.406 1 92.69 428 SER A CA 1
ATOM 3309 C C . SER A 1 428 ? 3.363 -99.562 -50.781 1 92.69 428 SER A C 1
ATOM 3311 O O . SER A 1 428 ? 2.828 -100.625 -51.125 1 92.69 428 SER A O 1
ATOM 3313 N N . GLN A 1 429 ? 4.172 -99 -51.594 1 93.5 429 GLN A N 1
ATOM 3314 C CA . GLN A 1 429 ? 4.48 -99.5 -52.938 1 93.5 429 GLN A CA 1
ATOM 3315 C C . GLN A 1 429 ? 5.242 -100.812 -52.906 1 93.5 429 GLN A C 1
ATOM 3317 O O . GLN A 1 429 ? 4.953 -101.688 -53.656 1 93.5 429 GLN A O 1
ATOM 3322 N N . THR A 1 430 ? 6.113 -100.75 -51.969 1 93.44 430 THR A N 1
ATOM 3323 C CA . THR A 1 430 ? 6.895 -102 -51.812 1 93.44 430 THR A CA 1
ATOM 3324 C C . THR A 1 430 ? 6 -103.125 -51.344 1 93.44 430 THR A C 1
ATOM 3326 O O . THR A 1 430 ? 6.133 -104.25 -51.844 1 93.44 430 THR A O 1
ATOM 3329 N N . ALA A 1 431 ? 5.105 -102.812 -50.469 1 91.94 431 ALA A N 1
ATOM 3330 C CA . ALA A 1 431 ? 4.156 -103.812 -50 1 91.94 431 ALA A CA 1
ATOM 3331 C C . ALA A 1 431 ? 3.246 -104.312 -51.125 1 91.94 431 ALA A C 1
ATOM 3333 O O . ALA A 1 431 ? 2.953 -105.5 -51.25 1 91.94 431 ALA A O 1
ATOM 3334 N N . GLN A 1 432 ? 2.834 -103.438 -52 1 91.94 432 GLN A N 1
ATOM 3335 C CA . GLN A 1 432 ? 2.004 -103.812 -53.156 1 91.94 432 GLN A CA 1
ATOM 3336 C C . GLN A 1 432 ? 2.76 -104.688 -54.125 1 91.94 432 GLN A C 1
ATOM 3338 O O . GLN A 1 432 ? 2.199 -105.688 -54.656 1 91.94 432 GLN A O 1
ATOM 3343 N N . GLN A 1 433 ? 3.98 -104.438 -54.312 1 92.69 433 GLN A N 1
ATOM 3344 C CA . GLN A 1 433 ? 4.824 -105.25 -55.188 1 92.69 433 GLN A CA 1
ATOM 3345 C C . GLN A 1 433 ? 5.012 -106.625 -54.562 1 92.69 433 GLN A C 1
ATOM 3347 O O . GLN A 1 433 ? 4.977 -107.625 -55.281 1 92.69 433 GLN A O 1
ATOM 3352 N N . GLY A 1 434 ? 5.195 -106.438 -53.281 1 90 434 GLY A N 1
ATOM 3353 C CA . GLY A 1 434 ? 5.281 -107.75 -52.562 1 90 434 GLY A CA 1
ATOM 3354 C C . GLY A 1 434 ? 4.031 -108.562 -52.719 1 90 434 GLY A C 1
ATOM 3355 O O . GLY A 1 434 ? 4.117 -109.812 -52.875 1 90 434 GLY A O 1
ATOM 3356 N N . GLY A 1 435 ? 2.906 -107.938 -52.656 1 88.62 435 GLY A N 1
ATOM 3357 C CA . GLY A 1 435 ? 1.646 -108.625 -52.875 1 88.62 435 GLY A CA 1
ATOM 3358 C C . GLY A 1 435 ? 1.546 -109.312 -54.219 1 88.62 435 GLY A C 1
ATOM 3359 O O . GLY A 1 435 ? 1.066 -110.438 -54.344 1 88.62 435 GLY A O 1
ATOM 3360 N N . LYS A 1 436 ? 2.064 -108.812 -55.312 1 92.5 436 LYS A N 1
ATOM 3361 C CA . LYS A 1 436 ? 2.062 -109.375 -56.656 1 92.5 436 LYS A CA 1
ATOM 3362 C C . LYS A 1 436 ? 2.979 -110.625 -56.75 1 92.5 436 LYS A C 1
ATOM 3364 O O . LYS A 1 436 ? 2.623 -111.625 -57.344 1 92.5 436 LYS A O 1
ATOM 3369 N N . LEU A 1 437 ? 4.117 -110.438 -56.125 1 91.56 437 LEU A N 1
ATOM 3370 C CA . LEU A 1 437 ? 5.07 -111.562 -56.125 1 91.56 437 LEU A CA 1
ATOM 3371 C C . LEU A 1 437 ? 4.469 -112.75 -55.438 1 91.56 437 LEU A C 1
ATOM 3373 O O . LEU A 1 437 ? 4.645 -113.875 -55.938 1 91.56 437 LEU A O 1
ATOM 3377 N N . VAL A 1 438 ? 3.75 -112.438 -54.344 1 91.56 438 VAL A N 1
ATOM 3378 C CA . VAL A 1 438 ? 3.1 -113.5 -53.594 1 91.56 438 VAL A CA 1
ATOM 3379 C C . VAL A 1 438 ? 2.043 -114.188 -54.469 1 91.56 438 VAL A C 1
ATOM 3381 O O . VAL A 1 438 ? 1.923 -115.438 -54.469 1 91.56 438 VAL A O 1
ATOM 3384 N N . ASN A 1 439 ? 1.354 -113.5 -55.25 1 91.25 439 ASN A N 1
ATOM 3385 C CA . ASN A 1 439 ? 0.349 -114.062 -56.156 1 91.25 439 ASN A CA 1
ATOM 3386 C C . ASN A 1 439 ? 0.984 -114.938 -57.219 1 91.25 439 ASN A C 1
ATOM 3388 O O . ASN A 1 439 ? 0.425 -115.938 -57.594 1 91.25 439 ASN A O 1
ATOM 3392 N N . ASP A 1 440 ? 2.078 -114.562 -57.688 1 92.69 440 ASP A N 1
ATOM 3393 C CA . ASP A 1 440 ? 2.799 -115.312 -58.656 1 92.69 440 ASP A CA 1
ATOM 3394 C C . ASP A 1 440 ? 3.27 -116.688 -58.094 1 92.69 440 ASP A C 1
ATOM 3396 O O . ASP A 1 440 ? 3.256 -117.688 -58.75 1 92.69 440 ASP A O 1
ATOM 3400 N N . VAL A 1 441 ? 3.637 -116.562 -56.844 1 93.12 441 VAL A N 1
ATOM 3401 C CA . VAL A 1 441 ? 4.062 -117.812 -56.156 1 93.12 441 VAL A CA 1
ATOM 3402 C C . VAL A 1 441 ? 2.881 -118.75 -56.031 1 93.12 441 VAL A C 1
ATOM 3404 O O . VAL A 1 441 ? 3.037 -119.938 -56.219 1 93.12 441 VAL A O 1
ATOM 3407 N N . VAL A 1 442 ? 1.729 -118.25 -55.781 1 90.19 442 VAL A N 1
ATOM 3408 C CA . VAL A 1 442 ? 0.525 -119.062 -55.656 1 90.19 442 VAL A CA 1
ATOM 3409 C C . VAL A 1 442 ? 0.243 -119.75 -56.969 1 90.19 442 VAL A C 1
ATOM 3411 O O . VAL A 1 442 ? -0.097 -120.938 -57 1 90.19 442 VAL A O 1
ATOM 3414 N N . ARG A 1 443 ? 0.462 -119.188 -58.094 1 91.69 443 ARG A N 1
ATOM 3415 C CA . ARG A 1 443 ? 0.256 -119.75 -59.406 1 91.69 443 ARG A CA 1
ATOM 3416 C C . ARG A 1 443 ? 1.264 -120.875 -59.688 1 91.69 443 ARG A C 1
ATOM 3418 O O . ARG A 1 443 ? 0.901 -121.938 -60.188 1 91.69 443 ARG A O 1
ATOM 3425 N N . THR A 1 444 ? 2.449 -120.438 -59.25 1 90.56 444 THR A N 1
ATOM 3426 C CA . THR A 1 444 ? 3.502 -121.438 -59.438 1 90.56 444 THR A CA 1
ATOM 3427 C C . THR A 1 444 ? 3.203 -122.688 -58.625 1 90.56 444 THR A C 1
ATOM 3429 O O . THR A 1 444 ? 3.385 -123.812 -59.125 1 90.56 444 THR A O 1
ATOM 3432 N N . MET A 1 445 ? 2.658 -122.562 -57.5 1 90.62 445 MET A N 1
ATOM 3433 C CA . MET A 1 445 ? 2.297 -123.688 -56.625 1 90.62 445 MET A CA 1
ATOM 3434 C C . MET A 1 445 ? 1.153 -124.5 -57.219 1 90.62 445 MET A C 1
ATOM 3436 O O . MET A 1 445 ? 1.163 -125.75 -57.156 1 90.62 445 MET A O 1
ATOM 3440 N N . ASN A 1 446 ? 0.283 -123.938 -57.844 1 90.81 446 ASN A N 1
ATOM 3441 C CA . ASN A 1 446 ? -0.811 -124.562 -58.531 1 90.81 446 ASN A CA 1
ATOM 3442 C C . ASN A 1 446 ? -0.308 -125.438 -59.719 1 90.81 446 ASN A C 1
ATOM 3444 O O . ASN A 1 446 ? -0.78 -126.5 -59.938 1 90.81 446 ASN A O 1
ATOM 3448 N N . ASP A 1 447 ? 0.597 -124.875 -60.406 1 91.38 447 ASP A N 1
ATOM 3449 C CA . ASP A 1 447 ? 1.182 -125.625 -61.531 1 91.38 447 ASP A CA 1
ATOM 3450 C C . ASP A 1 447 ? 1.915 -126.875 -61.094 1 91.38 447 ASP A C 1
ATOM 3452 O O . ASP A 1 447 ? 1.808 -127.875 -61.719 1 91.38 447 ASP A O 1
ATOM 3456 N N . ILE A 1 448 ? 2.529 -126.688 -60 1 91.44 448 ILE A N 1
ATOM 3457 C CA . ILE A 1 448 ? 3.254 -127.812 -59.438 1 91.44 448 ILE A CA 1
ATOM 3458 C C . ILE A 1 448 ? 2.264 -128.875 -59 1 91.44 448 ILE A C 1
ATOM 3460 O O . ILE A 1 448 ? 2.492 -130.125 -59.25 1 91.44 448 ILE A O 1
ATOM 3464 N N . SER A 1 449 ? 1.284 -128.5 -58.438 1 89.44 449 SER A N 1
ATOM 3465 C CA . SER A 1 449 ? 0.229 -129.375 -58.031 1 89.44 449 SER A CA 1
ATOM 3466 C C . SER A 1 449 ? -0.366 -130.125 -59.219 1 89.44 449 SER A C 1
ATOM 3468 O O . SER A 1 449 ? -0.606 -131.375 -59.156 1 89.44 449 SER A O 1
ATOM 3470 N N . GLY A 1 450 ? -0.586 -129.5 -60.312 1 90.69 450 GLY A N 1
ATOM 3471 C CA . GLY A 1 450 ? -1.095 -130.125 -61.531 1 90.69 450 GLY A CA 1
ATOM 3472 C C . GLY A 1 450 ? -0.156 -131.125 -62.125 1 90.69 450 GLY A C 1
ATOM 3473 O O . GLY A 1 450 ? -0.587 -132.25 -62.5 1 90.69 450 GLY A O 1
ATOM 3474 N N . SER A 1 451 ? 1.017 -130.75 -62.094 1 91 451 SER A N 1
ATOM 3475 C CA . SER A 1 451 ? 2.025 -131.625 -62.562 1 91 451 SER A CA 1
ATOM 3476 C C . SER A 1 451 ? 2.105 -132.875 -61.688 1 91 451 SER A C 1
ATOM 3478 O O . SER A 1 451 ? 2.217 -134 -62.219 1 91 451 SER A O 1
ATOM 3480 N N . SER A 1 452 ? 2.02 -132.625 -60.438 1 91.56 452 SER A N 1
ATOM 3481 C CA . SER A 1 452 ? 2.078 -133.75 -59.5 1 91.56 452 SER A CA 1
ATOM 3482 C C . SER A 1 452 ? 0.886 -134.75 -59.656 1 91.56 452 SER A C 1
ATOM 3484 O O . SER A 1 452 ? 1.035 -135.875 -59.594 1 91.56 452 SER A O 1
ATOM 3486 N N . LYS A 1 453 ? -0.19 -134.25 -60 1 90.25 453 LYS A N 1
ATOM 3487 C CA . LYS A 1 453 ? -1.381 -135 -60.219 1 90.25 453 LYS A CA 1
ATOM 3488 C C . LYS A 1 453 ? -1.246 -135.875 -61.5 1 90.25 453 LYS A C 1
ATOM 3490 O O . LYS A 1 453 ? -1.632 -137 -61.531 1 90.25 453 LYS A O 1
ATOM 3495 N N . ARG A 1 454 ? -0.701 -135.25 -62.469 1 93.44 454 ARG A N 1
ATOM 3496 C CA . ARG A 1 454 ? -0.49 -136 -63.719 1 93.44 454 ARG A CA 1
ATOM 3497 C C . ARG A 1 454 ? 0.524 -137.125 -63.562 1 93.44 454 ARG A C 1
ATOM 3499 O O . ARG A 1 454 ? 0.346 -138.125 -64.125 1 93.44 454 ARG A O 1
ATOM 3506 N N . ILE A 1 455 ? 1.441 -136.75 -62.781 1 92.81 455 ILE A N 1
ATOM 3507 C CA . ILE A 1 455 ? 2.443 -137.75 -62.5 1 92.81 455 ILE A CA 1
ATOM 3508 C C . ILE A 1 455 ? 1.8 -138.875 -61.75 1 92.81 455 ILE A C 1
ATOM 3510 O O . ILE A 1 455 ? 2.096 -140.125 -62 1 92.81 455 ILE A O 1
ATOM 3514 N N . SER A 1 456 ? 0.975 -138.625 -60.875 1 92.5 456 SER A N 1
ATOM 3515 C CA . SER A 1 456 ? 0.259 -139.625 -60.125 1 92.5 456 SER A CA 1
ATOM 3516 C C . SER A 1 456 ? -0.564 -140.5 -61.031 1 92.5 456 SER A C 1
ATOM 3518 O O . SER A 1 456 ? -0.564 -141.75 -60.875 1 92.5 456 SER A O 1
ATOM 3520 N N . GLU A 1 457 ? -1.131 -140.125 -62 1 94.19 457 GLU A N 1
ATOM 3521 C CA . GLU A 1 457 ? -1.944 -140.875 -62.969 1 94.19 457 GLU A CA 1
ATOM 3522 C C . GLU A 1 457 ? -1.08 -141.75 -63.812 1 94.19 457 GLU A C 1
ATOM 3524 O O . GLU A 1 457 ? -1.421 -142.875 -64 1 94.19 457 GLU A O 1
ATOM 3529 N N . ILE A 1 458 ? -0.084 -141.125 -64.188 1 95.62 458 ILE A N 1
ATOM 3530 C CA . ILE A 1 458 ? 0.792 -142 -65.062 1 95.62 458 ILE A CA 1
ATOM 3531 C C . ILE A 1 458 ? 1.452 -143.125 -64.312 1 95.62 458 ILE A C 1
ATOM 3533 O O . ILE A 1 458 ? 1.64 -144.125 -64.812 1 95.62 458 ILE A O 1
ATOM 3537 N N . THR A 1 459 ? 1.761 -142.75 -63.062 1 94.06 459 THR A N 1
ATOM 3538 C CA . THR A 1 459 ? 2.361 -143.75 -62.219 1 94.06 459 THR A CA 1
ATOM 3539 C C . THR A 1 459 ? 1.383 -144.875 -61.938 1 94.06 459 THR A C 1
ATOM 3541 O O . THR A 1 459 ? 1.781 -146 -61.844 1 94.06 459 THR A O 1
ATOM 3544 N N . SER A 1 460 ? 0.223 -144.625 -61.906 1 94.19 460 SER A N 1
ATOM 3545 C CA . SER A 1 460 ? -0.807 -145.625 -61.75 1 94.19 460 SER A CA 1
ATOM 3546 C C . SER A 1 460 ? -0.883 -146.625 -62.969 1 94.19 460 SER A C 1
ATOM 3548 O O . SER A 1 460 ? -1.105 -147.75 -62.844 1 94.19 460 SER A O 1
ATOM 3550 N N . VAL A 1 461 ? -0.698 -146 -64.062 1 94.44 461 VAL A N 1
ATOM 3551 C CA . VAL A 1 461 ? -0.682 -146.75 -65.312 1 94.44 461 VAL A CA 1
ATOM 3552 C C . VAL A 1 461 ? 0.54 -147.75 -65.312 1 94.44 461 VAL A C 1
ATOM 3554 O O . VAL A 1 461 ? 0.435 -148.875 -65.688 1 94.44 461 VAL A O 1
ATOM 3557 N N . ILE A 1 462 ? 1.577 -147.125 -64.812 1 94.06 462 ILE A N 1
ATOM 3558 C CA . ILE A 1 462 ? 2.809 -148 -64.812 1 94.06 462 ILE A CA 1
ATOM 3559 C C . ILE A 1 462 ? 2.646 -149.125 -63.844 1 94.06 462 ILE A C 1
ATOM 3561 O O . ILE A 1 462 ? 3.078 -150.25 -64.125 1 94.06 462 ILE A O 1
ATOM 3565 N N . ASN A 1 463 ? 2.084 -148.875 -62.812 1 94.12 463 ASN A N 1
ATOM 3566 C CA . ASN A 1 463 ? 1.812 -150 -61.844 1 94.12 463 ASN A CA 1
ATOM 3567 C C . ASN A 1 463 ? 0.893 -151 -62.406 1 94.12 463 ASN A C 1
ATOM 3569 O O . ASN A 1 463 ? 1.104 -152.25 -62.188 1 94.12 463 ASN A O 1
ATOM 3573 N N . SER A 1 464 ? -0.022 -150.75 -63.156 1 95.44 464 SER A N 1
ATOM 3574 C CA . SER A 1 464 ? -0.934 -151.625 -63.812 1 95.44 464 SER A CA 1
ATOM 3575 C C . SER A 1 464 ? -0.213 -152.5 -64.875 1 95.44 464 SER A C 1
ATOM 3577 O O . SER A 1 464 ? -0.498 -153.625 -65.062 1 95.44 464 SER A O 1
ATOM 3579 N N . ILE A 1 465 ? 0.568 -151.75 -65.5 1 93.94 465 ILE A N 1
ATOM 3580 C CA . ILE A 1 465 ? 1.344 -152.375 -66.5 1 93.94 465 ILE A CA 1
ATOM 3581 C C . ILE A 1 465 ? 2.277 -153.375 -65.875 1 93.94 465 ILE A C 1
ATOM 3583 O O . ILE A 1 465 ? 2.418 -154.5 -66.375 1 93.94 465 ILE A O 1
ATOM 3587 N N . ALA A 1 466 ? 2.914 -153 -64.875 1 95.06 466 ALA A N 1
ATOM 3588 C CA . ALA A 1 466 ? 3.807 -154 -64.125 1 95.06 466 ALA A CA 1
ATOM 3589 C C . ALA A 1 466 ? 3.051 -155.125 -63.594 1 95.06 466 ALA A C 1
ATOM 3591 O O . ALA A 1 466 ? 3.557 -156.25 -63.656 1 95.06 466 ALA A O 1
ATOM 3592 N N . PHE A 1 467 ? 1.865 -155.125 -63.281 1 92.44 467 PHE A N 1
ATOM 3593 C CA . PHE A 1 467 ? 1.021 -156.25 -62.812 1 92.44 467 PHE A CA 1
ATOM 3594 C C . PHE A 1 467 ? 0.644 -157.125 -63.938 1 92.44 467 PHE A C 1
ATOM 3596 O O . PHE A 1 467 ? 0.718 -158.375 -63.812 1 92.44 467 PHE A O 1
ATOM 3603 N N . GLN A 1 468 ? 0.276 -156.5 -64.938 1 93.25 468 GLN A N 1
ATOM 3604 C CA . GLN A 1 468 ? -0.108 -157.25 -66.125 1 93.25 468 GLN A CA 1
ATOM 3605 C C . GLN A 1 468 ? 1.077 -158.125 -66.688 1 93.25 468 GLN A C 1
ATOM 3607 O O . GLN A 1 468 ? 0.925 -159.25 -67.062 1 93.25 468 GLN A O 1
ATOM 3612 N N . THR A 1 469 ? 2.156 -157.375 -66.562 1 90.75 469 THR A N 1
ATOM 3613 C CA . THR A 1 469 ? 3.375 -158 -67 1 90.75 469 THR A CA 1
ATOM 3614 C C . THR A 1 469 ? 3.736 -159.125 -66.062 1 90.75 469 THR A C 1
ATOM 3616 O O . THR A 1 469 ? 4.188 -160.25 -66.5 1 90.75 469 THR A O 1
ATOM 3619 N N . ASN A 1 470 ? 3.568 -159 -64.875 1 92.12 470 ASN A N 1
ATOM 3620 C CA . ASN A 1 470 ? 3.807 -160 -63.875 1 92.12 470 ASN A CA 1
ATOM 3621 C C . ASN A 1 470 ? 2.889 -161.25 -64.062 1 92.12 470 ASN A C 1
ATOM 3623 O O . ASN A 1 470 ? 3.322 -162.375 -63.969 1 92.12 470 ASN A O 1
ATOM 3627 N N . ILE A 1 471 ? 1.746 -161.125 -64.5 1 91 471 ILE A N 1
ATOM 3628 C CA . ILE A 1 471 ? 0.775 -162.125 -64.75 1 91 471 ILE A CA 1
ATOM 3629 C C . ILE A 1 471 ? 1.132 -162.875 -66 1 91 471 ILE A C 1
ATOM 3631 O O . ILE A 1 471 ? 1.046 -164.125 -66.062 1 91 471 ILE A O 1
ATOM 3635 N N . LEU A 1 472 ? 1.439 -162.125 -66.938 1 90.56 472 LEU A N 1
ATOM 3636 C CA . LEU A 1 472 ? 1.825 -162.75 -68.188 1 90.56 472 LEU A CA 1
ATOM 3637 C C . LEU A 1 472 ? 3.078 -163.625 -68.062 1 90.56 472 LEU A C 1
ATOM 3639 O O . LEU A 1 472 ? 3.18 -164.75 -68.625 1 90.56 472 LEU A O 1
ATOM 3643 N N . ALA A 1 473 ? 3.963 -163.125 -67.188 1 89 473 ALA A N 1
ATOM 3644 C CA . ALA A 1 473 ? 5.191 -163.875 -66.875 1 89 473 ALA A CA 1
ATOM 3645 C C . ALA A 1 473 ? 4.902 -165.125 -66.062 1 89 473 ALA A C 1
ATOM 3647 O O . ALA A 1 473 ? 5.523 -166.125 -66.312 1 89 473 ALA A O 1
ATOM 3648 N N . LEU A 1 474 ? 3.934 -165.125 -65.312 1 88.81 474 LEU A N 1
ATOM 3649 C CA . LEU A 1 474 ? 3.521 -166.25 -64.562 1 88.81 474 LEU A CA 1
ATOM 3650 C C . LEU A 1 474 ? 2.875 -167.375 -65.438 1 88.81 474 LEU A C 1
ATOM 3652 O O . LEU A 1 474 ? 3.158 -168.5 -65.312 1 88.81 474 LEU A O 1
ATOM 3656 N N . ASN A 1 475 ? 2.139 -167 -66.312 1 86.81 475 ASN A N 1
ATOM 3657 C CA . ASN A 1 475 ? 1.491 -167.875 -67.25 1 86.81 475 ASN A CA 1
ATOM 3658 C C . ASN A 1 475 ? 2.504 -168.625 -68.188 1 86.81 475 ASN A C 1
ATOM 3660 O O . ASN A 1 475 ? 2.379 -169.75 -68.5 1 86.81 475 ASN A O 1
ATOM 3664 N N . ALA A 1 476 ? 3.393 -167.625 -68.438 1 84.31 476 ALA A N 1
ATOM 3665 C CA . ALA A 1 476 ? 4.461 -168.125 -69.312 1 84.31 476 ALA A CA 1
ATOM 3666 C C . ALA A 1 476 ? 5.336 -169.125 -68.562 1 84.31 476 ALA A C 1
ATOM 3668 O O . ALA A 1 476 ? 5.801 -170.125 -69.125 1 84.31 476 ALA A O 1
ATOM 3669 N N . ALA A 1 477 ? 5.523 -169 -67.312 1 87.69 477 ALA A N 1
ATOM 3670 C CA . ALA A 1 477 ? 6.285 -170 -66.5 1 87.69 477 ALA A CA 1
ATOM 3671 C C . ALA A 1 477 ? 5.539 -171.375 -66.375 1 87.69 477 ALA A C 1
ATOM 3673 O O . ALA A 1 477 ? 6.148 -172.375 -66.375 1 87.69 477 ALA A O 1
ATOM 3674 N N . VAL A 1 478 ? 4.324 -171.375 -66.312 1 84.5 478 VAL A N 1
ATOM 3675 C CA . VAL A 1 478 ? 3.498 -172.5 -66.188 1 84.5 478 VAL A CA 1
ATOM 3676 C C . VAL A 1 478 ? 3.506 -173.375 -67.5 1 84.5 478 VAL A C 1
ATOM 3678 O O . VAL A 1 478 ? 3.631 -174.5 -67.5 1 84.5 478 VAL A O 1
ATOM 3681 N N . GLU A 1 479 ? 3.393 -172.625 -68.5 1 78.12 479 GLU A N 1
ATOM 3682 C CA . GLU A 1 479 ? 3.381 -173.25 -69.812 1 78.12 479 GLU A CA 1
ATOM 3683 C C . GLU A 1 479 ? 4.742 -173.875 -70.125 1 78.12 479 GLU A C 1
ATOM 3685 O O . GLU A 1 479 ? 4.82 -175 -70.75 1 78.12 479 GLU A O 1
ATOM 3690 N N . ALA A 1 480 ? 5.793 -173.125 -69.688 1 84 480 ALA A N 1
ATOM 3691 C CA . ALA A 1 480 ? 7.148 -173.75 -69.875 1 84 480 ALA A CA 1
ATOM 3692 C C . ALA A 1 480 ? 7.375 -175 -69.062 1 84 480 ALA A C 1
ATOM 3694 O O . ALA A 1 480 ? 8.062 -175.875 -69.5 1 84 480 ALA A O 1
ATOM 3695 N N . ALA A 1 481 ? 6.852 -175.125 -68.062 1 82.12 481 ALA A N 1
ATOM 3696 C CA . ALA A 1 481 ? 6.941 -176.375 -67.188 1 82.12 481 ALA A CA 1
ATOM 3697 C C . ALA A 1 481 ? 6.184 -177.5 -67.812 1 82.12 481 ALA A C 1
ATOM 3699 O O . ALA A 1 481 ? 6.617 -178.625 -67.75 1 82.12 481 ALA A O 1
ATOM 3700 N N . ARG A 1 482 ? 5.152 -177.375 -68.5 1 79.19 482 ARG A N 1
ATOM 3701 C CA . ARG A 1 482 ? 4.289 -178.375 -69.125 1 79.19 482 ARG A CA 1
ATOM 3702 C C . ARG A 1 482 ? 4.957 -178.875 -70.375 1 79.19 482 ARG A C 1
ATOM 3704 O O . ARG A 1 482 ? 4.703 -180.125 -70.688 1 79.19 482 ARG A O 1
ATOM 3711 N N . ALA A 1 483 ? 5.793 -178.125 -70.938 1 79.31 483 ALA A N 1
ATOM 3712 C CA . ALA A 1 483 ? 6.457 -178.5 -72.125 1 79.31 483 ALA A CA 1
ATOM 3713 C C . ALA A 1 483 ? 7.684 -179.375 -71.812 1 79.31 483 ALA A C 1
ATOM 3715 O O . ALA A 1 483 ? 8.367 -179.875 -72.75 1 79.31 483 ALA A O 1
ATOM 3716 N N . GLY A 1 484 ? 8.102 -179.625 -70.625 1 76.31 484 GLY A N 1
ATOM 3717 C CA . GLY A 1 484 ? 9.133 -180.625 -70.125 1 76.31 484 GLY A CA 1
ATOM 3718 C C . GLY A 1 484 ? 10.539 -180.125 -70.438 1 76.31 484 GLY A C 1
ATOM 3719 O O . GLY A 1 484 ? 10.891 -179 -70.125 1 76.31 484 GLY A O 1
ATOM 3720 N N . GLU A 1 485 ? 11.367 -181 -71.188 1 73.69 485 GLU A N 1
ATOM 3721 C CA . GLU A 1 485 ? 12.773 -180.75 -71.5 1 73.69 485 GLU A CA 1
ATOM 3722 C C . GLU A 1 485 ? 12.945 -179.625 -72.562 1 73.69 485 GLU A C 1
ATOM 3724 O O . GLU A 1 485 ? 13.93 -178.875 -72.562 1 73.69 485 GLU A O 1
ATOM 3729 N N . GLN A 1 486 ? 11.945 -179.375 -73.375 1 74.62 486 GLN A N 1
ATOM 3730 C CA . GLN A 1 486 ? 12 -178.5 -74.438 1 74.62 486 GLN A CA 1
ATOM 3731 C C . GLN A 1 486 ? 11.648 -177 -73.938 1 74.62 486 GLN A C 1
ATOM 3733 O O . GLN A 1 486 ? 11.93 -176 -74.625 1 74.62 486 GLN A O 1
ATOM 3738 N N . GLY A 1 487 ? 11.25 -177 -72.625 1 78.25 487 GLY A N 1
ATOM 3739 C CA . GLY A 1 487 ? 10.789 -175.625 -72.125 1 78.25 487 GLY A CA 1
ATOM 3740 C C . GLY A 1 487 ? 11.75 -175 -71.125 1 78.25 487 GLY A C 1
ATOM 3741 O O . GLY A 1 487 ? 11.438 -174 -70.5 1 78.25 487 GLY A O 1
ATOM 3742 N N . ARG A 1 488 ? 12.852 -175.625 -70.938 1 82.12 488 ARG A N 1
ATOM 3743 C CA . ARG A 1 488 ? 13.797 -175.125 -69.875 1 82.12 488 ARG A CA 1
ATOM 3744 C C . ARG A 1 488 ? 14.32 -173.75 -70.188 1 82.12 488 ARG A C 1
ATOM 3746 O O . ARG A 1 488 ? 14.477 -172.875 -69.312 1 82.12 488 ARG A O 1
ATOM 3753 N N . GLY A 1 489 ? 14.453 -173.375 -71.375 1 81.38 489 GLY A N 1
ATOM 3754 C CA . GLY A 1 489 ? 14.922 -172.125 -71.812 1 81.38 489 GLY A CA 1
ATOM 3755 C C . GLY A 1 489 ? 13.875 -171 -71.625 1 81.38 489 GLY A C 1
ATOM 3756 O O . GLY A 1 489 ? 14.18 -169.875 -71.125 1 81.38 489 GLY A O 1
ATOM 3757 N N . PHE A 1 490 ? 12.625 -171.25 -71.75 1 82.69 490 PHE A N 1
ATOM 3758 C CA . PHE A 1 490 ? 11.523 -170.375 -71.625 1 82.69 490 PHE A CA 1
ATOM 3759 C C . PHE A 1 490 ? 11.18 -170.125 -70.188 1 82.69 490 PHE A C 1
ATOM 3761 O O . PHE A 1 490 ? 10.758 -169 -69.812 1 82.69 490 PHE A O 1
ATOM 3768 N N . ALA A 1 491 ? 11.461 -171.125 -69.438 1 84.94 491 ALA A N 1
ATOM 3769 C CA . ALA A 1 491 ? 11.219 -171 -68 1 84.94 491 ALA A CA 1
ATOM 3770 C C . ALA A 1 491 ? 12.156 -170 -67.375 1 84.94 491 ALA A C 1
ATOM 3772 O O . ALA A 1 491 ? 11.758 -169.25 -66.5 1 84.94 491 ALA A O 1
ATOM 3773 N N . VAL A 1 492 ? 13.305 -169.75 -67.938 1 88.06 492 VAL A N 1
ATOM 3774 C CA . VAL A 1 492 ? 14.297 -168.875 -67.438 1 88.06 492 VAL A CA 1
ATOM 3775 C C . VAL A 1 492 ? 13.914 -167.375 -67.875 1 88.06 492 VAL A C 1
ATOM 3777 O O . VAL A 1 492 ? 13.969 -166.5 -67.062 1 88.06 492 VAL A O 1
ATOM 3780 N N . VAL A 1 493 ? 13.438 -167.375 -68.938 1 87.88 493 VAL A N 1
ATOM 3781 C CA . VAL A 1 493 ? 13.016 -166 -69.438 1 87.88 493 VAL A CA 1
ATOM 3782 C C . VAL A 1 493 ? 11.773 -165.5 -68.75 1 87.88 493 VAL A C 1
ATOM 3784 O O . VAL A 1 493 ? 11.68 -164.375 -68.312 1 87.88 493 VAL A O 1
ATOM 3787 N N . ALA A 1 494 ? 10.82 -166.375 -68.5 1 86.94 494 ALA A N 1
ATOM 3788 C CA . ALA A 1 494 ? 9.586 -166 -67.812 1 86.94 494 ALA A CA 1
ATOM 3789 C C . ALA A 1 494 ? 9.867 -165.625 -66.375 1 86.94 494 ALA A C 1
ATOM 3791 O O . ALA A 1 494 ? 9.25 -164.625 -65.812 1 86.94 494 ALA A O 1
ATOM 3792 N N . SER A 1 495 ? 10.93 -166.25 -65.75 1 88.31 495 SER A N 1
ATOM 3793 C CA . SER A 1 495 ? 11.297 -166 -64.375 1 88.31 495 SER A CA 1
ATOM 3794 C C . SER A 1 495 ? 11.969 -164.625 -64.312 1 88.31 495 SER A C 1
ATOM 3796 O O . SER A 1 495 ? 11.742 -163.875 -63.375 1 88.31 495 SER A O 1
ATOM 3798 N N . GLU A 1 496 ? 12.664 -164.375 -65.312 1 92.31 496 GLU A N 1
ATOM 3799 C CA . GLU A 1 496 ? 13.352 -163 -65.312 1 92.31 496 GLU A CA 1
ATOM 3800 C C . GLU A 1 496 ? 12.375 -161.875 -65.625 1 92.31 496 GLU A C 1
ATOM 3802 O O . GLU A 1 496 ? 12.477 -160.875 -65 1 92.31 496 GLU A O 1
ATOM 3807 N N . VAL A 1 497 ? 11.414 -162 -66.438 1 91.88 497 VAL A N 1
ATOM 3808 C CA . VAL A 1 497 ? 10.398 -161 -66.75 1 91.88 497 VAL A CA 1
ATOM 3809 C C . VAL A 1 497 ? 9.508 -160.875 -65.5 1 91.88 497 VAL A C 1
ATOM 3811 O O . VAL A 1 497 ? 9.109 -159.75 -65.25 1 91.88 497 VAL A O 1
ATOM 3814 N N . ARG A 1 498 ? 9.32 -161.875 -64.875 1 93.25 498 ARG A N 1
ATOM 3815 C CA . ARG A 1 498 ? 8.539 -161.75 -63.625 1 93.25 498 ARG A CA 1
ATOM 3816 C C . ARG A 1 498 ? 9.266 -161 -62.594 1 93.25 498 ARG A C 1
ATOM 3818 O O . ARG A 1 498 ? 8.664 -160.125 -61.969 1 93.25 498 ARG A O 1
ATOM 3825 N N . ASN A 1 499 ? 10.562 -161.125 -62.469 1 93.25 499 ASN A N 1
ATOM 3826 C CA . ASN A 1 499 ? 11.383 -160.375 -61.531 1 93.25 499 ASN A CA 1
ATOM 3827 C C . ASN A 1 499 ? 11.438 -158.875 -61.906 1 93.25 499 ASN A C 1
ATOM 3829 O O . ASN A 1 499 ? 11.367 -158 -61.031 1 93.25 499 ASN A O 1
ATOM 3833 N N . LEU A 1 500 ? 11.438 -158.625 -63.156 1 93.12 500 LEU A N 1
ATOM 3834 C CA . LEU A 1 500 ? 11.5 -157.25 -63.656 1 93.12 500 LEU A CA 1
ATOM 3835 C C . LEU A 1 500 ? 10.156 -156.5 -63.469 1 93.12 500 LEU A C 1
ATOM 3837 O O . LEU A 1 500 ? 10.109 -155.375 -63.125 1 93.12 500 LEU A O 1
ATOM 3841 N N . ALA A 1 501 ? 9.109 -157.125 -63.625 1 93.5 501 ALA A N 1
ATOM 3842 C CA . ALA A 1 501 ? 7.77 -156.625 -63.406 1 93.5 501 ALA A CA 1
ATOM 3843 C C . ALA A 1 501 ? 7.551 -156.25 -61.938 1 93.5 501 ALA A C 1
ATOM 3845 O O . ALA A 1 501 ? 6.961 -155.25 -61.625 1 93.5 501 ALA A O 1
ATOM 3846 N N . GLN A 1 502 ? 8.117 -157.25 -61.125 1 92.88 502 GLN A N 1
ATOM 3847 C CA . GLN A 1 502 ? 7.992 -157 -59.688 1 92.88 502 GLN A CA 1
ATOM 3848 C C . GLN A 1 502 ? 8.82 -155.75 -59.25 1 92.88 502 GLN A C 1
ATOM 3850 O O . GLN A 1 502 ? 8.383 -154.875 -58.438 1 92.88 502 GLN A O 1
ATOM 3855 N N . ARG A 1 503 ? 9.852 -155.5 -59.875 1 93.5 503 ARG A N 1
ATOM 3856 C CA . ARG A 1 503 ? 10.703 -154.375 -59.562 1 93.5 503 ARG A CA 1
ATOM 3857 C C . ARG A 1 503 ? 10.078 -153.125 -60.094 1 93.5 503 ARG A C 1
ATOM 3859 O O . ARG A 1 503 ? 10.164 -152 -59.438 1 93.5 503 ARG A O 1
ATOM 3866 N N . SER A 1 504 ? 9.43 -153.125 -61.156 1 93.94 504 SER A N 1
ATOM 3867 C CA . SER A 1 504 ? 8.75 -151.875 -61.719 1 93.94 504 SER A CA 1
ATOM 3868 C C . SER A 1 504 ? 7.547 -151.5 -60.844 1 93.94 504 SER A C 1
ATOM 3870 O O . SER A 1 504 ? 7.297 -150.375 -60.656 1 93.94 504 SER A O 1
ATOM 3872 N N . ALA A 1 505 ? 6.895 -152.5 -60.406 1 93 505 ALA A N 1
ATOM 3873 C CA . ALA A 1 505 ? 5.746 -152.25 -59.562 1 93 505 ALA A CA 1
ATOM 3874 C C . ALA A 1 505 ? 6.18 -151.625 -58.25 1 93 505 ALA A C 1
ATOM 3876 O O . ALA A 1 505 ? 5.508 -150.625 -57.75 1 93 505 ALA A O 1
ATOM 3877 N N . GLN A 1 506 ? 7.301 -152.125 -57.75 1 94.62 506 GLN A N 1
ATOM 3878 C CA . GLN A 1 506 ? 7.824 -151.5 -56.531 1 94.62 506 GLN A CA 1
ATOM 3879 C C . GLN A 1 506 ? 8.289 -150.125 -56.75 1 94.62 506 GLN A C 1
ATOM 3881 O O . GLN A 1 506 ? 8.062 -149.25 -55.906 1 94.62 506 GLN A O 1
ATOM 3886 N N . ALA A 1 507 ? 8.805 -149.75 -57.781 1 93.81 507 ALA A N 1
ATOM 3887 C CA . ALA A 1 507 ? 9.242 -148.375 -58.125 1 93.81 507 ALA A CA 1
ATOM 3888 C C . ALA A 1 507 ? 8.047 -147.5 -58.312 1 93.81 507 ALA A C 1
ATOM 3890 O O . ALA A 1 507 ? 8.062 -146.375 -57.875 1 93.81 507 ALA A O 1
ATOM 3891 N N . ALA A 1 508 ? 7.012 -147.875 -58.938 1 92.5 508 ALA A N 1
ATOM 3892 C CA . ALA A 1 508 ? 5.797 -147.125 -59.125 1 92.5 508 ALA A CA 1
ATOM 3893 C C . ALA A 1 508 ? 5.148 -146.75 -57.781 1 92.5 508 ALA A C 1
ATOM 3895 O O . ALA A 1 508 ? 4.676 -145.625 -57.594 1 92.5 508 ALA A O 1
ATOM 3896 N N . LYS A 1 509 ? 5.242 -147.875 -56.969 1 93.75 509 LYS A N 1
ATOM 3897 C CA . LYS A 1 509 ? 4.668 -147.625 -55.625 1 93.75 509 LYS A CA 1
ATOM 3898 C C . LYS A 1 509 ? 5.473 -146.625 -54.875 1 93.75 509 LYS A C 1
ATOM 3900 O O . LYS A 1 509 ? 4.906 -145.75 -54.125 1 93.75 509 LYS A O 1
ATOM 3905 N N . GLU A 1 510 ? 6.711 -146.625 -55.062 1 94.19 510 GLU A N 1
ATOM 3906 C CA . GLU A 1 510 ? 7.555 -145.625 -54.438 1 94.19 510 GLU A CA 1
ATOM 3907 C C . GLU A 1 510 ? 7.293 -144.125 -55 1 94.19 510 GLU A C 1
ATOM 3909 O O . GLU A 1 510 ? 7.246 -143.25 -54.25 1 94.19 510 GLU A O 1
ATOM 3914 N N . ILE A 1 511 ? 7.066 -144 -56.156 1 94.62 511 ILE A N 1
ATOM 3915 C CA . ILE A 1 511 ? 6.77 -142.75 -56.812 1 94.62 511 ILE A CA 1
ATOM 3916 C C . ILE A 1 511 ? 5.418 -142.125 -56.312 1 94.62 511 ILE A C 1
ATOM 3918 O O . ILE A 1 511 ? 5.262 -141 -56.062 1 94.62 511 ILE A O 1
ATOM 3922 N N . GLU A 1 512 ? 4.488 -143.125 -56.281 1 92.31 512 GLU A N 1
ATOM 3923 C CA . GLU A 1 512 ? 3.172 -142.75 -55.781 1 92.31 512 GLU A CA 1
ATOM 3924 C C . GLU A 1 512 ? 3.271 -142.125 -54.375 1 92.31 512 GLU A C 1
ATOM 3926 O O . GLU A 1 512 ? 2.576 -141.125 -54.094 1 92.31 512 GLU A O 1
ATOM 3931 N N . GLY A 1 513 ? 4.133 -142.75 -53.531 1 93.19 513 GLY A N 1
ATOM 3932 C CA . GLY A 1 513 ? 4.352 -142.125 -52.219 1 93.19 513 GLY A CA 1
ATOM 3933 C C . GLY A 1 513 ? 4.988 -140.75 -52.25 1 93.19 513 GLY A C 1
ATOM 3934 O O . GLY A 1 513 ? 4.555 -139.875 -51.531 1 93.19 513 GLY A O 1
ATOM 3935 N N . LEU A 1 514 ? 5.875 -140.5 -53.062 1 92.38 514 LEU A N 1
ATOM 3936 C CA . LEU A 1 514 ? 6.582 -139.25 -53.188 1 92.38 514 LEU A CA 1
ATOM 3937 C C . LEU A 1 514 ? 5.672 -138.125 -53.75 1 92.38 514 LEU A C 1
ATOM 3939 O O . LEU A 1 514 ? 5.75 -137 -53.344 1 92.38 514 LEU A O 1
ATOM 3943 N N . ILE A 1 515 ? 4.836 -138.5 -54.688 1 92.06 515 ILE A N 1
ATOM 3944 C CA . ILE A 1 515 ? 3.891 -137.625 -55.25 1 92.06 515 ILE A CA 1
ATOM 3945 C C . ILE A 1 515 ? 2.891 -137.125 -54.219 1 92.06 515 ILE A C 1
ATOM 3947 O O . ILE A 1 515 ? 2.543 -136 -54.125 1 92.06 515 ILE A O 1
ATOM 3951 N N . GLY A 1 516 ? 2.463 -138.25 -53.5 1 90.5 516 GLY A N 1
ATOM 3952 C CA . GLY A 1 516 ? 1.583 -137.875 -52.375 1 90.5 516 GLY A CA 1
ATOM 3953 C C . GLY A 1 516 ? 2.205 -136.875 -51.438 1 90.5 516 GLY A C 1
ATOM 3954 O O . GLY A 1 516 ? 1.55 -136 -51 1 90.5 516 GLY A O 1
ATOM 3955 N N . GLU A 1 517 ? 3.498 -137 -51.156 1 89.5 517 GLU A N 1
ATOM 3956 C CA . GLU A 1 517 ? 4.223 -136.125 -50.281 1 89.5 517 GLU A CA 1
ATOM 3957 C C . GLU A 1 517 ? 4.383 -134.75 -50.969 1 89.5 517 GLU A C 1
ATOM 3959 O O . GLU A 1 517 ? 4.227 -133.75 -50.312 1 89.5 517 GLU A O 1
ATOM 3964 N N . SER A 1 518 ? 4.578 -134.625 -52.219 1 88.81 518 SER A N 1
ATOM 3965 C CA . SER A 1 518 ? 4.758 -133.375 -52.969 1 88.81 518 SER A CA 1
ATOM 3966 C C . SER A 1 518 ? 3.467 -132.625 -53 1 88.81 518 SER A C 1
ATOM 3968 O O . SER A 1 518 ? 3.484 -131.375 -52.781 1 88.81 518 SER A O 1
ATOM 3970 N N . VAL A 1 519 ? 2.41 -133.375 -53.312 1 88.25 519 VAL A N 1
ATOM 3971 C CA . VAL A 1 519 ? 1.111 -132.625 -53.375 1 88.25 519 VAL A CA 1
ATOM 3972 C C . VAL A 1 519 ? 0.774 -132.125 -52 1 88.25 519 VAL A C 1
ATOM 3974 O O . VAL A 1 519 ? 0.239 -131 -51.906 1 88.25 519 VAL A O 1
ATOM 3977 N N . SER A 1 520 ? 1.173 -132.875 -50.906 1 92.19 520 SER A N 1
ATOM 3978 C CA . SER A 1 520 ? 0.936 -132.375 -49.562 1 92.19 520 SER A CA 1
ATOM 3979 C C . SER A 1 520 ? 1.778 -131.125 -49.281 1 92.19 520 SER A C 1
ATOM 3981 O O . SER A 1 520 ? 1.289 -130.125 -48.688 1 92.19 520 SER A O 1
ATOM 3983 N N . GLN A 1 521 ? 2.93 -131.125 -49.75 1 88.44 521 GLN A N 1
ATOM 3984 C CA . GLN A 1 521 ? 3.83 -130 -49.531 1 88.44 521 GLN A CA 1
ATOM 3985 C C . GLN A 1 521 ? 3.371 -128.75 -50.344 1 88.44 521 GLN A C 1
ATOM 3987 O O . GLN A 1 521 ? 3.449 -127.625 -49.844 1 88.44 521 GLN A O 1
ATOM 3992 N N . VAL A 1 522 ? 2.869 -128.875 -51.5 1 90.19 522 VAL A N 1
ATOM 3993 C CA . VAL A 1 522 ? 2.365 -127.75 -52.312 1 90.19 522 VAL A CA 1
ATOM 3994 C C . VAL A 1 522 ? 1.152 -127.125 -51.625 1 90.19 522 VAL A C 1
ATOM 3996 O O . VAL A 1 522 ? 1.031 -125.875 -51.594 1 90.19 522 VAL A O 1
ATOM 3999 N N . ASN A 1 523 ? 0.328 -128.125 -51.125 1 91.06 523 ASN A N 1
ATOM 4000 C CA . ASN A 1 523 ? -0.851 -127.562 -50.438 1 91.06 523 ASN A CA 1
ATOM 4001 C C . ASN A 1 523 ? -0.468 -126.75 -49.188 1 91.06 523 ASN A C 1
ATOM 4003 O O . ASN A 1 523 ? -1.025 -125.688 -48.969 1 91.06 523 ASN A O 1
ATOM 4007 N N . ALA A 1 524 ? 0.541 -127.188 -48.531 1 89.56 524 ALA A N 1
ATOM 4008 C CA . ALA A 1 524 ? 1.017 -126.438 -47.344 1 89.56 524 ALA A CA 1
ATOM 4009 C C . ALA A 1 524 ? 1.684 -125.125 -47.75 1 89.56 524 ALA A C 1
ATOM 4011 O O . ALA A 1 524 ? 1.444 -124.125 -47.156 1 89.56 524 ALA A O 1
ATOM 4012 N N . GLY A 1 525 ? 2.404 -125.188 -48.75 1 86.94 525 GLY A N 1
ATOM 4013 C CA . GLY A 1 525 ? 3.055 -123.938 -49.25 1 86.94 525 GLY A CA 1
ATOM 4014 C C . GLY A 1 525 ? 2.076 -122.938 -49.75 1 86.94 525 GLY A C 1
ATOM 4015 O O . GLY A 1 525 ? 2.24 -121.75 -49.5 1 86.94 525 GLY A O 1
ATOM 4016 N N . THR A 1 526 ? 1.09 -123.375 -50.5 1 89.88 526 THR A N 1
ATOM 4017 C CA . THR A 1 526 ? 0.076 -122.5 -51.031 1 89.88 526 THR A CA 1
ATOM 4018 C C . THR A 1 526 ? -0.62 -121.75 -49.875 1 89.88 526 THR A C 1
ATOM 4020 O O . THR A 1 526 ? -0.883 -120.562 -50 1 89.88 526 THR A O 1
ATOM 4023 N N . SER A 1 527 ? -0.824 -122.5 -48.781 1 93.06 527 SER A N 1
ATOM 4024 C CA . SER A 1 527 ? -1.448 -121.875 -47.625 1 93.06 527 SER A CA 1
ATOM 4025 C C . SER A 1 527 ? -0.535 -120.812 -47 1 93.06 527 SER A C 1
ATOM 4027 O O . SER A 1 527 ? -0.992 -119.688 -46.625 1 93.06 527 SER A O 1
ATOM 4029 N N . LEU A 1 528 ? 0.718 -121 -46.969 1 91.19 528 LEU A N 1
ATOM 4030 C CA . LEU A 1 528 ? 1.691 -120.062 -46.406 1 91.19 528 LEU A CA 1
ATOM 4031 C C . LEU A 1 528 ? 1.816 -118.812 -47.281 1 91.19 528 LEU A C 1
ATOM 4033 O O . LEU A 1 528 ? 1.881 -117.75 -46.781 1 91.19 528 LEU A O 1
ATOM 4037 N N . VAL A 1 529 ? 1.774 -118.938 -48.531 1 90 529 VAL A N 1
ATOM 4038 C CA . VAL A 1 529 ? 1.908 -117.812 -49.469 1 90 529 VAL A CA 1
ATOM 4039 C C . VAL A 1 529 ? 0.658 -116.938 -49.406 1 90 529 VAL A C 1
ATOM 4041 O O . VAL A 1 529 ? 0.75 -115.75 -49.438 1 90 529 VAL A O 1
ATOM 4044 N N . LYS A 1 530 ? -0.449 -117.688 -49.281 1 89.31 530 LYS A N 1
ATOM 4045 C CA . LYS A 1 530 ? -1.691 -116.938 -49.156 1 89.31 530 LYS A CA 1
ATOM 4046 C C . LYS A 1 530 ? -1.687 -116.062 -47.875 1 89.31 530 LYS A C 1
ATOM 4048 O O . LYS A 1 530 ? -2.123 -114.938 -47.906 1 89.31 530 LYS A O 1
ATOM 4053 N N . ASN A 1 531 ? -1.12 -116.625 -46.844 1 91.75 531 ASN A N 1
ATOM 4054 C CA . ASN A 1 531 ? -1.016 -115.875 -45.594 1 91.75 531 ASN A CA 1
ATOM 4055 C C . ASN A 1 531 ? -0.025 -114.75 -45.719 1 91.75 531 ASN A C 1
ATOM 4057 O O . ASN A 1 531 ? -0.252 -113.625 -45.188 1 91.75 531 ASN A O 1
ATOM 4061 N N . ALA A 1 532 ? 0.987 -114.812 -46.438 1 89.06 532 ALA A N 1
ATOM 4062 C CA . ALA A 1 532 ? 1.943 -113.75 -46.688 1 89.06 532 ALA A CA 1
ATOM 4063 C C . ALA A 1 532 ? 1.3 -112.625 -47.5 1 89.06 532 ALA A C 1
ATOM 4065 O O . ALA A 1 532 ? 1.552 -111.438 -47.25 1 89.06 532 ALA A O 1
ATOM 4066 N N . GLY A 1 533 ? 0.499 -113.125 -48.5 1 88.38 533 GLY A N 1
ATOM 4067 C CA . GLY A 1 533 ? -0.242 -112.125 -49.25 1 88.38 533 GLY A CA 1
ATOM 4068 C C . GLY A 1 533 ? -1.18 -111.312 -48.406 1 88.38 533 GLY A C 1
ATOM 4069 O O . GLY A 1 533 ? -1.254 -110.062 -48.562 1 88.38 533 GLY A O 1
ATOM 4070 N N . ASN A 1 534 ? -1.815 -111.938 -47.375 1 91.56 534 ASN A N 1
ATOM 4071 C CA . ASN A 1 534 ? -2.686 -111.188 -46.438 1 91.56 534 ASN A CA 1
ATOM 4072 C C . ASN A 1 534 ? -1.899 -110.188 -45.562 1 91.56 534 ASN A C 1
ATOM 4074 O O . ASN A 1 534 ? -2.371 -109.125 -45.281 1 91.56 534 ASN A O 1
ATOM 4078 N N . THR A 1 535 ? -0.753 -110.562 -45.219 1 90.44 535 THR A N 1
ATOM 4079 C CA . THR A 1 535 ? 0.096 -109.688 -44.406 1 90.44 535 THR A CA 1
ATOM 4080 C C . THR A 1 535 ? 0.508 -108.438 -45.219 1 90.44 535 THR A C 1
ATOM 4082 O O . THR A 1 535 ? 0.545 -107.312 -44.688 1 90.44 535 THR A O 1
ATOM 4085 N N . MET A 1 536 ? 0.777 -108.625 -46.531 1 90.81 536 MET A N 1
ATOM 4086 C CA . MET A 1 536 ? 1.141 -107.5 -47.375 1 90.81 536 MET A CA 1
ATOM 4087 C C . MET A 1 536 ? -0.026 -106.5 -47.5 1 90.81 536 MET A C 1
ATOM 4089 O O . MET A 1 536 ? 0.168 -105.312 -47.5 1 90.81 536 MET A O 1
ATOM 4093 N N . GLU A 1 537 ? -1.216 -107.125 -47.562 1 91.5 537 GLU A N 1
ATOM 4094 C CA . GLU A 1 537 ? -2.4 -106.25 -47.656 1 91.5 537 GLU A CA 1
ATOM 4095 C C . GLU A 1 537 ? -2.617 -105.438 -46.375 1 91.5 537 GLU A C 1
ATOM 4097 O O . GLU A 1 537 ? -3.006 -104.312 -46.438 1 91.5 537 GLU A O 1
ATOM 4102 N N . GLU A 1 538 ? -2.316 -106.062 -45.25 1 92.38 538 GLU A N 1
ATOM 4103 C CA . GLU A 1 538 ? -2.449 -105.438 -43.969 1 92.38 538 GLU A CA 1
ATOM 4104 C C . GLU A 1 538 ? -1.422 -104.312 -43.844 1 92.38 538 GLU A C 1
ATOM 4106 O O . GLU A 1 538 ? -1.724 -103.25 -43.281 1 92.38 538 GLU A O 1
ATOM 4111 N N . ILE A 1 539 ? -0.298 -104.438 -44.344 1 91.94 539 ILE A N 1
ATOM 4112 C CA . ILE A 1 539 ? 0.754 -103.438 -44.281 1 91.94 539 ILE A CA 1
ATOM 4113 C C . ILE A 1 539 ? 0.358 -102.25 -45.125 1 91.94 539 ILE A C 1
ATOM 4115 O O . ILE A 1 539 ? 0.506 -101.062 -44.719 1 91.94 539 ILE A O 1
ATOM 4119 N N . VAL A 1 540 ? -0.114 -102.5 -46.344 1 91.25 540 VAL A N 1
ATOM 4120 C CA . VAL A 1 540 ? -0.538 -101.438 -47.25 1 91.25 540 VAL A CA 1
ATOM 4121 C C . VAL A 1 540 ? -1.602 -100.625 -46.531 1 91.25 540 VAL A C 1
ATOM 4123 O O . VAL A 1 540 ? -1.562 -99.375 -46.594 1 91.25 540 VAL A O 1
ATOM 4126 N N . ARG A 1 541 ? -2.51 -101.25 -45.75 1 92.94 541 ARG A N 1
ATOM 4127 C CA . ARG A 1 541 ? -3.559 -100.5 -45.031 1 92.94 541 ARG A CA 1
ATOM 4128 C C . ARG A 1 541 ? -2.977 -99.688 -43.906 1 92.94 541 ARG A C 1
ATOM 4130 O O . ARG A 1 541 ? -3.312 -98.5 -43.75 1 92.94 541 ARG A O 1
ATOM 4137 N N . SER A 1 542 ? -2.129 -100.25 -43.156 1 91.94 542 SER A N 1
ATOM 4138 C CA . SER A 1 542 ? -1.532 -99.562 -42.031 1 91.94 542 SER A CA 1
ATOM 4139 C C . SER A 1 542 ? -0.706 -98.312 -42.469 1 91.94 542 SER A C 1
ATOM 4141 O O . SER A 1 542 ? -0.805 -97.25 -41.906 1 91.94 542 SER A O 1
ATOM 4143 N N . VAL A 1 543 ? 0.05 -98.5 -43.469 1 93.44 543 VAL A N 1
ATOM 4144 C CA . VAL A 1 543 ? 0.923 -97.438 -43.969 1 93.44 543 VAL A CA 1
ATOM 4145 C C . VAL A 1 543 ? 0.084 -96.312 -44.625 1 93.44 543 VAL A C 1
ATOM 4147 O O . VAL A 1 543 ? 0.438 -95.125 -44.531 1 93.44 543 VAL A O 1
ATOM 4150 N N . SER A 1 544 ? -0.993 -96.812 -45.25 1 92.94 544 SER A N 1
ATOM 4151 C CA . SER A 1 544 ? -1.902 -95.812 -45.781 1 92.94 544 SER A CA 1
ATOM 4152 C C . SER A 1 544 ? -2.467 -94.875 -44.688 1 92.94 544 SER A C 1
ATOM 4154 O O . SER A 1 544 ? -2.6 -93.688 -44.875 1 92.94 544 SER A O 1
ATOM 4156 N N . HIS A 1 545 ? -2.727 -95.5 -43.531 1 94.31 545 HIS A N 1
ATOM 4157 C CA . HIS A 1 545 ? -3.205 -94.688 -42.406 1 94.31 545 HIS A CA 1
ATOM 4158 C C . HIS A 1 545 ? -2.121 -93.75 -41.875 1 94.31 545 HIS A C 1
ATOM 4160 O O . HIS A 1 545 ? -2.408 -92.625 -41.5 1 94.31 545 HIS A O 1
ATOM 4166 N N . VAL A 1 546 ? -0.92 -94.125 -41.844 1 94.88 546 VAL A N 1
ATOM 4167 C CA . VAL A 1 546 ? 0.189 -93.25 -41.438 1 94.88 546 VAL A CA 1
ATOM 4168 C C . VAL A 1 546 ? 0.294 -92.062 -42.375 1 94.88 546 VAL A C 1
ATOM 4170 O O . VAL A 1 546 ? 0.498 -90.938 -41.938 1 94.88 546 VAL A O 1
ATOM 4173 N N . ARG A 1 547 ? 0.122 -92.312 -43.625 1 94.12 547 ARG A N 1
ATOM 4174 C CA . ARG A 1 547 ? 0.166 -91.188 -44.594 1 94.12 547 ARG A CA 1
ATOM 4175 C C . ARG A 1 547 ? -0.908 -90.188 -44.312 1 94.12 547 ARG A C 1
ATOM 4177 O O . ARG A 1 547 ? -0.65 -88.938 -44.406 1 94.12 547 ARG A O 1
ATOM 4184 N N . ASP A 1 548 ? -2.092 -90.688 -43.875 1 94.75 548 ASP A N 1
ATOM 4185 C CA . ASP A 1 548 ? -3.18 -89.75 -43.562 1 94.75 548 ASP A CA 1
ATOM 4186 C C . ASP A 1 548 ? -2.838 -88.875 -42.312 1 94.75 548 ASP A C 1
ATOM 4188 O O . ASP A 1 548 ? -3.09 -87.688 -42.312 1 94.75 548 ASP A O 1
ATOM 4192 N N . ILE A 1 549 ? -2.264 -89.5 -41.406 1 95.44 549 ILE A N 1
ATOM 4193 C CA . ILE A 1 549 ? -1.899 -88.75 -40.188 1 95.44 549 ILE A CA 1
ATOM 4194 C C . ILE A 1 549 ? -0.809 -87.75 -40.469 1 95.44 549 ILE A C 1
ATOM 4196 O O . ILE A 1 549 ? -0.833 -86.625 -39.938 1 95.44 549 ILE A O 1
ATOM 4200 N N . MET A 1 550 ? 0.108 -88.125 -41.312 1 96 550 MET A N 1
ATOM 4201 C CA . MET A 1 550 ? 1.175 -87.188 -41.656 1 96 550 MET A CA 1
ATOM 4202 C C . MET A 1 550 ? 0.617 -85.938 -42.406 1 96 550 MET A C 1
ATOM 4204 O O . MET A 1 550 ? 1.1 -84.812 -42.25 1 96 550 MET A O 1
ATOM 4208 N N . ALA A 1 551 ? -0.37 -86.312 -43.219 1 93.62 551 ALA A N 1
ATOM 4209 C CA . ALA A 1 551 ? -1.043 -85.188 -43.875 1 93.62 551 ALA A CA 1
ATOM 4210 C C . ALA A 1 551 ? -1.729 -84.25 -42.875 1 93.62 551 ALA A C 1
ATOM 4212 O O . ALA A 1 551 ? -1.724 -83.062 -43 1 93.62 551 ALA A O 1
ATOM 4213 N N . GLU A 1 552 ? -2.248 -84.875 -41.812 1 95.25 552 GLU A N 1
ATOM 4214 C CA . GLU A 1 552 ? -2.879 -84.062 -40.75 1 95.25 552 GLU A CA 1
ATOM 4215 C C . GLU A 1 552 ? -1.847 -83.25 -39.969 1 95.25 552 GLU A C 1
ATOM 4217 O O . GLU A 1 552 ? -2.088 -82.125 -39.625 1 95.25 552 GLU A O 1
ATOM 4222 N N . ILE A 1 553 ? -0.746 -83.75 -39.688 1 96 553 ILE A N 1
ATOM 4223 C CA . ILE A 1 553 ? 0.324 -83.062 -38.969 1 96 553 ILE A CA 1
ATOM 4224 C C . ILE A 1 553 ? 0.842 -81.938 -39.812 1 96 553 ILE A C 1
ATOM 4226 O O . ILE A 1 553 ? 1.066 -80.812 -39.281 1 96 553 ILE A O 1
ATOM 4230 N N . ALA A 1 554 ? 1.024 -82.188 -41.062 1 94.31 554 ALA A N 1
ATOM 4231 C CA . ALA A 1 554 ? 1.463 -81.062 -41.969 1 94.31 554 ALA A CA 1
ATOM 4232 C C . ALA A 1 554 ? 0.461 -79.938 -41.969 1 94.31 554 ALA A C 1
ATOM 4234 O O . ALA A 1 554 ? 0.849 -78.75 -41.906 1 94.31 554 ALA A O 1
ATOM 4235 N N . SER A 1 555 ? -0.818 -80.312 -42 1 94.94 555 SER A N 1
ATOM 4236 C CA . SER A 1 555 ? -1.867 -79.312 -42 1 94.94 555 SER A CA 1
ATOM 4237 C C . SER A 1 555 ? -1.876 -78.562 -40.656 1 94.94 555 SER A C 1
ATOM 4239 O O . SER A 1 555 ? -1.99 -77.312 -40.656 1 94.94 555 SER A O 1
ATOM 4241 N N . ALA A 1 556 ? -1.774 -79.188 -39.594 1 94.81 556 ALA A N 1
ATOM 4242 C CA . ALA A 1 556 ? -1.721 -78.562 -38.281 1 94.81 556 ALA A CA 1
ATOM 4243 C C . ALA A 1 556 ? -0.499 -77.688 -38.156 1 94.81 556 ALA A C 1
ATOM 4245 O O . ALA A 1 556 ? -0.583 -76.562 -37.625 1 94.81 556 ALA A O 1
ATOM 4246 N N . SER A 1 557 ? 0.6 -78.062 -38.656 1 95.88 557 SER A N 1
ATOM 4247 C CA . SER A 1 557 ? 1.824 -77.25 -38.594 1 95.88 557 SER A CA 1
ATOM 4248 C C . SER A 1 557 ? 1.689 -76 -39.469 1 95.88 557 SER A C 1
ATOM 4250 O O . SER A 1 557 ? 2.221 -74.938 -39.094 1 95.88 557 SER A O 1
ATOM 4252 N N . ASP A 1 558 ? 0.935 -76.188 -40.531 1 93.88 558 ASP A N 1
ATOM 4253 C CA . ASP A 1 558 ? 0.65 -75 -41.312 1 93.88 558 ASP A CA 1
ATOM 4254 C C . ASP A 1 558 ? -0.215 -74 -40.562 1 93.88 558 ASP A C 1
ATOM 4256 O O . ASP A 1 558 ? 0.029 -72.75 -40.594 1 93.88 558 ASP A O 1
ATOM 4260 N N . GLU A 1 559 ? -1.17 -74.5 -39.875 1 93.81 559 GLU A N 1
ATOM 4261 C CA . GLU A 1 559 ? -2.006 -73.625 -39.031 1 93.81 559 GLU A CA 1
ATOM 4262 C C . GLU A 1 559 ? -1.186 -73 -37.938 1 93.81 559 GLU A C 1
ATOM 4264 O O . GLU A 1 559 ? -1.371 -71.812 -37.656 1 93.81 559 GLU A O 1
ATOM 4269 N N . GLN A 1 560 ? -0.29 -73.688 -37.375 1 93.81 560 GLN A N 1
ATOM 4270 C CA . GLN A 1 560 ? 0.596 -73.125 -36.344 1 93.81 560 GLN A CA 1
ATOM 4271 C C . GLN A 1 560 ? 1.474 -72 -36.906 1 93.81 560 GLN A C 1
ATOM 4273 O O . GLN A 1 560 ? 1.654 -71 -36.25 1 93.81 560 GLN A O 1
ATOM 4278 N N . SER A 1 561 ? 1.956 -72.25 -38.031 1 95.12 561 SER A N 1
ATOM 4279 C CA . SER A 1 561 ? 2.799 -71.25 -38.688 1 95.12 561 SER A CA 1
ATOM 4280 C C . SER A 1 561 ? 2.037 -69.938 -38.875 1 95.12 561 SER A C 1
ATOM 4282 O O . SER A 1 561 ? 2.58 -68.875 -38.656 1 95.12 561 SER A O 1
ATOM 4284 N N . ARG A 1 562 ? 0.773 -70 -39.25 1 93.31 562 ARG A N 1
ATOM 4285 C CA . ARG A 1 562 ? -0.062 -68.812 -39.406 1 93.31 562 ARG A CA 1
ATOM 4286 C C . ARG A 1 562 ? -0.32 -68.125 -38.062 1 93.31 562 ARG A C 1
ATOM 4288 O O . ARG A 1 562 ? -0.292 -66.938 -37.938 1 93.31 562 ARG A O 1
ATOM 4295 N N . GLY A 1 563 ? -0.62 -69.062 -37.125 1 91.62 563 GLY A N 1
ATOM 4296 C CA . GLY A 1 563 ? -0.788 -68.5 -35.781 1 91.62 563 GLY A CA 1
ATOM 4297 C C . GLY A 1 563 ? 0.446 -67.812 -35.25 1 91.62 563 GLY A C 1
ATOM 4298 O O . GLY A 1 563 ? 0.342 -66.75 -34.656 1 91.62 563 GLY A O 1
ATOM 4299 N N . ILE A 1 564 ? 1.605 -68.312 -35.438 1 94.12 564 ILE A N 1
ATOM 4300 C CA . ILE A 1 564 ? 2.871 -67.688 -35.031 1 94.12 564 ILE A CA 1
ATOM 4301 C C . ILE A 1 564 ? 3.082 -66.375 -35.719 1 94.12 564 ILE A C 1
ATOM 4303 O O . ILE A 1 564 ? 3.531 -65.375 -35.094 1 94.12 564 ILE A O 1
ATOM 4307 N N . THR A 1 565 ? 2.736 -66.312 -37 1 93.25 565 THR A N 1
ATOM 4308 C CA . THR A 1 565 ? 2.857 -65.062 -37.75 1 93.25 565 THR A CA 1
ATOM 4309 C C . THR A 1 565 ? 1.951 -63.969 -37.156 1 93.25 565 THR A C 1
ATOM 4311 O O . THR A 1 565 ? 2.354 -62.812 -37.031 1 93.25 565 THR A O 1
ATOM 4314 N N . GLN A 1 566 ? 0.789 -64.375 -36.781 1 91.56 566 GLN A N 1
ATOM 4315 C CA . GLN A 1 566 ? -0.148 -63.438 -36.156 1 91.56 566 GLN A CA 1
ATOM 4316 C C . GLN A 1 566 ? 0.387 -62.906 -34.844 1 91.56 566 GLN A C 1
ATOM 4318 O O . GLN A 1 566 ? 0.306 -61.719 -34.562 1 91.56 566 GLN A O 1
ATOM 4323 N N . VAL A 1 567 ? 0.931 -63.719 -34.031 1 92.25 567 VAL A N 1
ATOM 4324 C CA . VAL A 1 567 ? 1.486 -63.312 -32.719 1 92.25 567 VAL A CA 1
ATOM 4325 C C . VAL A 1 567 ? 2.707 -62.438 -32.938 1 92.25 567 VAL A C 1
ATOM 4327 O O . VAL A 1 567 ? 2.91 -61.469 -32.219 1 92.25 567 VAL A O 1
ATOM 4330 N N . SER A 1 568 ? 3.463 -62.781 -33.906 1 92.5 568 SER A N 1
ATOM 4331 C CA . SER A 1 568 ? 4.641 -61.969 -34.219 1 92.5 568 SER A CA 1
ATOM 4332 C C . SER A 1 568 ? 4.258 -60.562 -34.594 1 92.5 568 SER A C 1
ATOM 4334 O O . SER A 1 568 ? 4.941 -59.594 -34.219 1 92.5 568 SER A O 1
ATOM 4336 N N . LEU A 1 569 ? 3.172 -60.406 -35.312 1 91.06 569 LEU A N 1
ATOM 4337 C CA . LEU A 1 569 ? 2.684 -59.062 -35.656 1 91.06 569 LEU A CA 1
ATOM 4338 C C . LEU A 1 569 ? 2.209 -58.312 -34.406 1 91.06 569 LEU A C 1
ATOM 4340 O O . LEU A 1 569 ? 2.502 -57.125 -34.219 1 91.06 569 LEU A O 1
ATOM 4344 N N . ALA A 1 570 ? 1.514 -59.031 -33.594 1 90 570 ALA A N 1
ATOM 4345 C CA . ALA A 1 570 ? 1.025 -58.438 -32.344 1 90 570 ALA A CA 1
ATOM 4346 C C . ALA A 1 570 ? 2.186 -58 -31.453 1 90 570 ALA A C 1
ATOM 4348 O O . ALA A 1 570 ? 2.139 -56.938 -30.812 1 90 570 ALA A O 1
ATOM 4349 N N . ILE A 1 571 ? 3.188 -58.781 -31.359 1 90.56 571 ILE A N 1
ATOM 4350 C CA . ILE A 1 571 ? 4.363 -58.5 -30.547 1 90.56 571 ILE A CA 1
ATOM 4351 C C . ILE A 1 571 ? 5.109 -57.281 -31.125 1 90.56 571 ILE A C 1
ATOM 4353 O O . ILE A 1 571 ? 5.637 -56.469 -30.375 1 90.56 571 ILE A O 1
ATOM 4357 N N . SER A 1 572 ? 5.152 -57.188 -32.375 1 90.62 572 SER A N 1
ATOM 4358 C CA . SER A 1 572 ? 5.758 -56.031 -33.031 1 90.62 572 SER A CA 1
ATOM 4359 C C . SER A 1 572 ? 5.008 -54.75 -32.656 1 90.62 572 SER A C 1
ATOM 4361 O O . SER A 1 572 ? 5.625 -53.719 -32.406 1 90.62 572 SER A O 1
ATOM 4363 N N . GLU A 1 573 ? 3.75 -54.844 -32.656 1 88.75 573 GLU A N 1
ATOM 4364 C CA . GLU A 1 573 ? 2.93 -53.688 -32.25 1 88.75 573 GLU A CA 1
ATOM 4365 C C . GLU A 1 573 ? 3.16 -53.344 -30.781 1 88.75 573 GLU A C 1
ATOM 4367 O O . GLU A 1 573 ? 3.248 -52.188 -30.422 1 88.75 573 GLU A O 1
ATOM 4372 N N . MET A 1 574 ? 3.277 -54.281 -29.984 1 87.38 574 MET A N 1
ATOM 4373 C CA . MET A 1 574 ? 3.539 -54.094 -28.562 1 87.38 574 MET A CA 1
ATOM 4374 C C . MET A 1 574 ? 4.914 -53.469 -28.344 1 87.38 574 MET A C 1
ATOM 4376 O O . MET A 1 574 ? 5.098 -52.656 -27.438 1 87.38 574 MET A O 1
ATOM 4380 N N . ASP A 1 575 ? 5.84 -53.938 -29.141 1 91.44 575 ASP A N 1
ATOM 4381 C CA . ASP A 1 575 ? 7.172 -53.344 -29.078 1 91.44 575 ASP A CA 1
ATOM 4382 C C . ASP A 1 575 ? 7.129 -51.875 -29.406 1 91.44 575 ASP A C 1
ATOM 4384 O O . ASP A 1 575 ? 7.766 -51.062 -28.734 1 91.44 575 ASP A O 1
ATOM 4388 N N . SER A 1 576 ? 6.383 -51.531 -30.422 1 90.31 576 SER A N 1
ATOM 4389 C CA . SER A 1 576 ? 6.219 -50.125 -30.797 1 90.31 576 SER A CA 1
ATOM 4390 C C . SER A 1 576 ? 5.559 -49.312 -29.688 1 90.31 576 SER A C 1
ATOM 4392 O O . SER A 1 576 ? 5.996 -48.219 -29.359 1 90.31 576 SER A O 1
ATOM 4394 N N . THR A 1 577 ? 4.535 -49.844 -29.109 1 87.5 577 THR A N 1
ATOM 4395 C CA . THR A 1 577 ? 3.836 -49.188 -28.016 1 87.5 577 THR A CA 1
ATOM 4396 C C . THR A 1 577 ? 4.762 -49.031 -26.812 1 87.5 577 THR A C 1
ATOM 4398 O O . THR A 1 577 ? 4.746 -47.969 -26.156 1 87.5 577 THR A O 1
ATOM 4401 N N . THR A 1 578 ? 5.535 -50.031 -26.516 1 87.81 578 THR A N 1
ATOM 4402 C CA . THR A 1 578 ? 6.484 -50 -25.406 1 87.81 578 THR A CA 1
ATOM 4403 C C . THR A 1 578 ? 7.504 -48.875 -25.625 1 87.81 578 THR A C 1
ATOM 4405 O O . THR A 1 578 ? 7.824 -48.125 -24.688 1 87.81 578 THR A O 1
ATOM 4408 N N . GLN A 1 579 ? 7.984 -48.688 -26.844 1 89.56 579 GLN A N 1
ATOM 4409 C CA . GLN A 1 579 ? 8.93 -47.625 -27.156 1 89.56 579 GLN A CA 1
ATOM 4410 C C . GLN A 1 579 ? 8.289 -46.25 -27 1 89.56 579 GLN A C 1
ATOM 4412 O O . GLN A 1 579 ? 8.914 -45.344 -26.469 1 89.56 579 GLN A O 1
ATOM 4417 N N . GLN A 1 580 ? 7.098 -46.188 -27.422 1 88.38 580 GLN A N 1
ATOM 4418 C CA . GLN A 1 580 ? 6.379 -44.906 -27.297 1 88.38 580 GLN A CA 1
ATOM 4419 C C . GLN A 1 580 ? 6.113 -44.594 -25.828 1 88.38 580 GLN A C 1
ATOM 4421 O O . GLN A 1 580 ? 6.176 -43.406 -25.422 1 88.38 580 GLN A O 1
ATOM 4426 N N . ASN A 1 581 ? 5.812 -45.562 -25.047 1 86.81 581 ASN A N 1
ATOM 4427 C CA . ASN A 1 581 ? 5.637 -45.375 -23.609 1 86.81 581 ASN A CA 1
ATOM 4428 C C . ASN A 1 581 ? 6.934 -44.906 -22.953 1 86.81 581 ASN A C 1
ATOM 4430 O O . ASN A 1 581 ? 6.906 -44.062 -22.047 1 86.81 581 ASN A O 1
ATOM 4434 N N . ALA A 1 582 ? 8.008 -45.438 -23.391 1 88.5 582 ALA A N 1
ATOM 4435 C CA . ALA A 1 582 ? 9.297 -45 -22.875 1 88.5 582 ALA A CA 1
ATOM 4436 C C . ALA A 1 582 ? 9.523 -43.5 -23.156 1 88.5 582 ALA A C 1
ATOM 4438 O O . ALA A 1 582 ? 10 -42.75 -22.297 1 88.5 582 ALA A O 1
ATOM 4439 N N . ALA A 1 583 ? 9.125 -43 -24.359 1 89.94 583 ALA A N 1
ATOM 4440 C CA . ALA A 1 583 ? 9.234 -41.594 -24.719 1 89.94 583 ALA A CA 1
ATOM 4441 C C . ALA A 1 583 ? 8.312 -40.75 -23.859 1 89.94 583 ALA A C 1
ATOM 4443 O O . ALA A 1 583 ? 8.703 -39.656 -23.406 1 89.94 583 ALA A O 1
ATOM 4444 N N . LEU A 1 584 ? 7.164 -41.25 -23.688 1 87.38 584 LEU A N 1
ATOM 4445 C CA . LEU A 1 584 ? 6.191 -40.531 -22.875 1 87.38 584 LEU A CA 1
ATOM 4446 C C . LEU A 1 584 ? 6.68 -40.406 -21.438 1 87.38 584 LEU A C 1
ATOM 4448 O O . LEU A 1 584 ? 6.438 -39.375 -20.781 1 87.38 584 LEU A O 1
ATOM 4452 N N . VAL A 1 585 ? 7.297 -41.406 -20.859 1 86.5 585 VAL A N 1
ATOM 4453 C CA . VAL A 1 585 ? 7.875 -41.375 -19.516 1 86.5 585 VAL A CA 1
ATOM 4454 C C . VAL A 1 585 ? 8.883 -40.25 -19.422 1 86.5 585 VAL A C 1
ATOM 4456 O O . VAL A 1 585 ? 8.859 -39.469 -18.469 1 86.5 585 VAL A O 1
ATOM 4459 N N . GLU A 1 586 ? 9.688 -40.062 -20.438 1 89.75 586 GLU A N 1
ATOM 4460 C CA . GLU A 1 586 ? 10.688 -39 -20.453 1 89.75 586 GLU A CA 1
ATOM 4461 C C . GLU A 1 586 ? 10.031 -37.625 -20.516 1 89.75 586 GLU A C 1
ATOM 4463 O O . GLU A 1 586 ? 10.398 -36.719 -19.766 1 89.75 586 GLU A O 1
ATOM 4468 N N . GLU A 1 587 ? 9.094 -37.531 -21.359 1 88.38 587 GLU A N 1
ATOM 4469 C CA . GLU A 1 587 ? 8.398 -36.25 -21.531 1 88.38 587 GLU A CA 1
ATOM 4470 C C . GLU A 1 587 ? 7.629 -35.875 -20.266 1 88.38 587 GLU A C 1
ATOM 4472 O O . GLU A 1 587 ? 7.676 -34.719 -19.828 1 88.38 587 GLU A O 1
ATOM 4477 N N . SER A 1 588 ? 6.949 -36.781 -19.703 1 85.31 588 SER A N 1
ATOM 4478 C CA . SER A 1 588 ? 6.172 -36.562 -18.484 1 85.31 588 SER A CA 1
ATOM 4479 C C . SER A 1 588 ? 7.082 -36.25 -17.297 1 85.31 588 SER A C 1
ATOM 4481 O O . SER A 1 588 ? 6.742 -35.438 -16.438 1 85.31 588 SER A O 1
ATOM 4483 N N . ALA A 1 589 ? 8.172 -36.969 -17.188 1 86.5 589 ALA A N 1
ATOM 4484 C CA . ALA A 1 589 ? 9.156 -36.656 -16.156 1 86.5 589 ALA A CA 1
ATOM 4485 C C . ALA A 1 589 ? 9.656 -35.219 -16.266 1 86.5 589 ALA A C 1
ATOM 4487 O O . ALA A 1 589 ? 9.734 -34.531 -15.258 1 86.5 589 ALA A O 1
ATOM 4488 N N . ALA A 1 590 ? 9.93 -34.781 -17.469 1 88.56 590 ALA A N 1
ATOM 4489 C CA . ALA A 1 590 ? 10.391 -33.438 -17.703 1 88.56 590 ALA A CA 1
ATOM 4490 C C . ALA A 1 590 ? 9.32 -32.406 -17.328 1 88.56 590 ALA A C 1
ATOM 4492 O O . ALA A 1 590 ? 9.617 -31.391 -16.703 1 88.56 590 ALA A O 1
ATOM 4493 N N . ALA A 1 591 ? 8.156 -32.75 -17.719 1 86.19 591 ALA A N 1
ATOM 4494 C CA . ALA A 1 591 ? 7.043 -31.859 -17.391 1 86.19 591 ALA A CA 1
ATOM 4495 C C . ALA A 1 591 ? 6.832 -31.781 -15.875 1 86.19 591 ALA A C 1
ATOM 4497 O O . ALA A 1 591 ? 6.605 -30.688 -15.336 1 86.19 591 ALA A O 1
ATOM 4498 N N . ALA A 1 592 ? 6.871 -32.906 -15.188 1 85.94 592 ALA A N 1
ATOM 4499 C CA . ALA A 1 592 ? 6.723 -32.938 -13.734 1 85.94 592 ALA A CA 1
ATOM 4500 C C . ALA A 1 592 ? 7.844 -32.156 -13.047 1 85.94 592 ALA A C 1
ATOM 4502 O O . ALA A 1 592 ? 7.598 -31.438 -12.078 1 85.94 592 ALA A O 1
ATOM 4503 N N . ASP A 1 593 ? 9.016 -32.25 -13.516 1 87.88 593 ASP A N 1
ATOM 4504 C CA . ASP A 1 593 ? 10.148 -31.516 -12.984 1 87.88 593 ASP A CA 1
ATOM 4505 C C . ASP A 1 593 ? 9.961 -30.016 -13.172 1 87.88 593 ASP A C 1
ATOM 4507 O O . ASP A 1 593 ? 10.234 -29.219 -12.258 1 87.88 593 ASP A O 1
ATOM 4511 N N . SER A 1 594 ? 9.586 -29.719 -14.328 1 87.25 594 SER A N 1
ATOM 4512 C CA . SER A 1 594 ? 9.328 -28.297 -14.609 1 87.25 594 SER A CA 1
ATOM 4513 C C . SER A 1 594 ? 8.258 -27.75 -13.68 1 87.25 594 SER A C 1
ATOM 4515 O O . SER A 1 594 ? 8.398 -26.641 -13.164 1 87.25 594 SER A O 1
ATOM 4517 N N . LEU A 1 595 ? 7.223 -28.5 -13.484 1 86.75 595 LEU A N 1
ATOM 4518 C CA . LEU A 1 595 ? 6.145 -28.109 -12.578 1 86.75 595 LEU A CA 1
ATOM 4519 C C . LEU A 1 595 ? 6.664 -27.953 -11.156 1 86.75 595 LEU A C 1
ATOM 4521 O O . LEU A 1 595 ? 6.32 -26.984 -10.469 1 86.75 595 LEU A O 1
ATOM 4525 N N . ALA A 1 596 ? 7.438 -28.891 -10.711 1 87.19 596 ALA A N 1
ATOM 4526 C CA . ALA A 1 596 ? 8.031 -28.828 -9.375 1 87.19 596 ALA A CA 1
ATOM 4527 C C . ALA A 1 596 ? 8.906 -27.594 -9.219 1 87.19 596 ALA A C 1
ATOM 4529 O O . ALA A 1 596 ? 8.852 -26.906 -8.195 1 87.19 596 ALA A O 1
ATOM 4530 N N . GLU A 1 597 ? 9.641 -27.297 -10.203 1 88.06 597 GLU A N 1
ATOM 4531 C CA . GLU A 1 597 ? 10.492 -26.109 -10.195 1 88.06 597 GLU A CA 1
ATOM 4532 C C . GLU A 1 597 ? 9.664 -24.828 -10.133 1 88.06 597 GLU A C 1
ATOM 4534 O O . GLU A 1 597 ? 9.992 -23.891 -9.406 1 88.06 597 GLU A O 1
ATOM 4539 N N . GLN A 1 598 ? 8.695 -24.859 -10.953 1 84.94 598 GLN A N 1
ATOM 4540 C CA . GLN A 1 598 ? 7.816 -23.688 -10.961 1 84.94 598 GLN A CA 1
ATOM 4541 C C . GLN A 1 598 ? 7.137 -23.5 -9.609 1 84.94 598 GLN A C 1
ATOM 4543 O O . GLN A 1 598 ? 6.977 -22.375 -9.141 1 84.94 598 GLN A O 1
ATOM 4548 N N . ALA A 1 599 ? 6.672 -24.562 -9.016 1 86.75 599 ALA A N 1
ATOM 4549 C CA . ALA A 1 599 ? 6.07 -24.484 -7.688 1 86.75 599 ALA A CA 1
ATOM 4550 C C . ALA A 1 599 ? 7.047 -23.906 -6.672 1 86.75 599 ALA A C 1
ATOM 4552 O O . ALA A 1 599 ? 6.664 -23.062 -5.848 1 86.75 599 ALA A O 1
ATOM 4553 N N . ILE A 1 600 ? 8.266 -24.297 -6.758 1 87.31 600 ILE A N 1
ATOM 4554 C CA . ILE A 1 600 ? 9.305 -23.781 -5.863 1 87.31 600 ILE A CA 1
ATOM 4555 C C . ILE A 1 600 ? 9.5 -22.297 -6.094 1 87.31 600 ILE A C 1
ATOM 4557 O O . ILE A 1 600 ? 9.562 -21.516 -5.141 1 87.31 600 ILE A O 1
ATOM 4561 N N . LEU A 1 601 ? 9.57 -21.875 -7.293 1 84.44 601 LEU A N 1
ATOM 4562 C CA . LEU A 1 601 ? 9.766 -20.469 -7.641 1 84.44 601 LEU A CA 1
ATOM 4563 C C . LEU A 1 601 ? 8.594 -19.625 -7.156 1 84.44 601 LEU A C 1
ATOM 4565 O O . LEU A 1 601 ? 8.789 -18.531 -6.613 1 84.44 601 LEU A O 1
ATOM 4569 N N . LEU A 1 602 ? 7.402 -20.109 -7.379 1 84.25 602 LEU A N 1
ATOM 4570 C CA . LEU A 1 602 ? 6.211 -19.406 -6.914 1 84.25 602 LEU A CA 1
ATOM 4571 C C . LEU A 1 602 ? 6.188 -19.328 -5.395 1 84.25 602 LEU A C 1
ATOM 4573 O O . LEU A 1 602 ? 5.836 -18.281 -4.832 1 84.25 602 LEU A O 1
ATOM 4577 N N . ALA A 1 603 ? 6.547 -20.438 -4.746 1 85.25 603 ALA A N 1
ATOM 4578 C CA . ALA A 1 603 ? 6.621 -20.453 -3.289 1 85.25 603 ALA A CA 1
ATOM 4579 C C . ALA A 1 603 ? 7.629 -19.438 -2.779 1 85.25 603 ALA A C 1
ATOM 4581 O O . ALA A 1 603 ? 7.371 -18.734 -1.797 1 85.25 603 ALA A O 1
ATOM 4582 N N . GLN A 1 604 ? 8.719 -19.25 -3.428 1 84.56 604 GLN A N 1
ATOM 4583 C CA . GLN A 1 604 ? 9.75 -18.297 -3.055 1 84.56 604 GLN A CA 1
ATOM 4584 C C . GLN A 1 604 ? 9.273 -16.859 -3.256 1 84.56 604 GLN A C 1
ATOM 4586 O O . GLN A 1 604 ? 9.555 -15.977 -2.438 1 84.56 604 GLN A O 1
ATOM 4591 N N . ALA A 1 605 ? 8.562 -16.703 -4.324 1 79 605 ALA A N 1
ATOM 4592 C CA . ALA A 1 605 ? 8.047 -15.375 -4.633 1 79 605 ALA A CA 1
ATOM 4593 C C . ALA A 1 605 ? 7.07 -14.898 -3.562 1 79 605 ALA A C 1
ATOM 4595 O O . ALA A 1 605 ? 7.047 -13.719 -3.219 1 79 605 ALA A O 1
ATOM 4596 N N . VAL A 1 606 ? 6.312 -15.797 -2.947 1 82.31 606 VAL A N 1
ATOM 4597 C CA . VAL A 1 606 ? 5.293 -15.414 -1.976 1 82.31 606 VAL A CA 1
ATOM 4598 C C . VAL A 1 606 ? 5.859 -15.508 -0.562 1 82.31 606 VAL A C 1
ATOM 4600 O O . VAL A 1 606 ? 5.289 -14.961 0.383 1 82.31 606 VAL A O 1
ATOM 4603 N N . ALA A 1 607 ? 6.973 -16.219 -0.412 1 85.06 607 ALA A N 1
ATOM 4604 C CA . ALA A 1 607 ? 7.586 -16.438 0.896 1 85.06 607 ALA A CA 1
ATOM 4605 C C . ALA A 1 607 ? 8.109 -15.133 1.483 1 85.06 607 ALA A C 1
ATOM 4607 O O . ALA A 1 607 ? 8.305 -15.023 2.695 1 85.06 607 ALA A O 1
ATOM 4608 N N . VAL A 1 608 ? 8.312 -14.109 0.651 1 79.31 608 VAL A N 1
ATOM 4609 C CA . VAL A 1 608 ? 8.812 -12.812 1.095 1 79.31 608 VAL A CA 1
ATOM 4610 C C . VAL A 1 608 ? 7.766 -12.117 1.957 1 79.31 608 VAL A C 1
ATOM 4612 O O . VAL A 1 608 ? 8.094 -11.266 2.789 1 79.31 608 VAL A O 1
ATOM 4615 N N . PHE A 1 609 ? 6.523 -12.641 1.823 1 82.38 609 PHE A N 1
ATOM 4616 C CA . PHE A 1 609 ? 5.43 -11.992 2.547 1 82.38 609 PHE A CA 1
ATOM 4617 C C . PHE A 1 609 ? 5.113 -12.75 3.83 1 82.38 609 PHE A C 1
ATOM 4619 O O . PHE A 1 609 ? 4.93 -13.969 3.809 1 82.38 609 PHE A O 1
ATOM 4626 N N . ARG A 1 610 ? 5.23 -12.203 4.934 1 83.12 610 ARG A N 1
ATOM 4627 C CA . ARG A 1 610 ? 4.859 -12.773 6.223 1 83.12 610 ARG A CA 1
ATOM 4628 C C . ARG A 1 610 ? 3.402 -12.469 6.555 1 83.12 610 ARG A C 1
ATOM 4630 O O . ARG A 1 610 ? 3.018 -11.305 6.664 1 83.12 610 ARG A O 1
ATOM 4637 N N . LEU A 1 611 ? 2.553 -13.391 6.719 1 81.31 611 LEU A N 1
ATOM 4638 C CA . LEU A 1 611 ? 1.123 -13.195 6.934 1 81.31 611 LEU A CA 1
ATOM 4639 C C . LEU A 1 611 ? 0.778 -13.305 8.414 1 81.31 611 LEU A C 1
ATOM 4641 O O . LEU A 1 611 ? -0.25 -12.781 8.859 1 81.31 611 LEU A O 1
ATOM 4645 N N . SER A 1 612 ? 1.473 -14.195 9.219 1 75.12 612 SER A N 1
ATOM 4646 C CA . SER A 1 612 ? 1.208 -14.344 10.641 1 75.12 612 SER A CA 1
ATOM 4647 C C . SER A 1 612 ? 2.475 -14.125 11.469 1 75.12 612 SER A C 1
ATOM 4649 O O . SER A 1 612 ? 3.586 -14.273 10.953 1 75.12 612 SER A O 1
ATOM 4651 N N . GLU A 1 613 ? 2.33 -13.516 12.625 1 65.94 613 GLU A N 1
ATOM 4652 C CA . GLU A 1 613 ? 3.451 -13.281 13.531 1 65.94 613 GLU A CA 1
ATOM 4653 C C . GLU A 1 613 ? 4.246 -14.562 13.766 1 65.94 613 GLU A C 1
ATOM 4655 O O . GLU A 1 613 ? 5.461 -14.516 13.969 1 65.94 613 GLU A O 1
ATOM 4660 N N . ASP A 1 614 ? 3.705 -15.734 13.688 1 59.47 614 ASP A N 1
ATOM 4661 C CA . ASP A 1 614 ? 4.336 -17.016 14.008 1 59.47 614 ASP A CA 1
ATOM 4662 C C . ASP A 1 614 ? 5.25 -17.469 12.867 1 59.47 614 ASP A C 1
ATOM 4664 O O . ASP A 1 614 ? 6.105 -18.328 13.062 1 59.47 614 ASP A O 1
ATOM 4668 N N . GLU A 1 615 ? 5 -17.094 11.812 1 60.47 615 GLU A N 1
ATOM 4669 C CA . GLU A 1 615 ? 5.742 -17.594 10.656 1 60.47 615 GLU A CA 1
ATOM 4670 C C . GLU A 1 615 ? 7.18 -17.094 10.664 1 60.47 615 GLU A C 1
ATOM 4672 O O . GLU A 1 615 ? 8.031 -17.625 9.945 1 60.47 615 GLU A O 1
ATOM 4677 N N . GLY A 1 616 ? 7.504 -16.109 11.367 1 48.44 616 GLY A N 1
ATOM 4678 C CA . GLY A 1 616 ? 8.891 -15.688 11.422 1 48.44 616 GLY A CA 1
ATOM 4679 C C . GLY A 1 616 ? 9.789 -16.656 12.172 1 48.44 616 GLY A C 1
ATOM 4680 O O . GLY A 1 616 ? 11.016 -16.547 12.125 1 48.44 616 GLY A O 1
ATOM 4681 N N . ALA A 1 617 ? 9.25 -17.234 13.383 1 40 617 ALA A N 1
ATOM 4682 C CA . ALA A 1 617 ? 10.156 -17.984 14.234 1 40 617 ALA A CA 1
ATOM 4683 C C . ALA A 1 617 ? 10.555 -19.312 13.586 1 40 617 ALA A C 1
ATOM 4685 O O . ALA A 1 617 ? 11.461 -20 14.055 1 40 617 ALA A O 1
ATOM 4686 N N . THR A 1 618 ? 9.688 -19.906 12.891 1 38.22 618 THR A N 1
ATOM 4687 C CA . THR A 1 618 ? 9.875 -21.344 12.641 1 38.22 618 THR A CA 1
ATOM 4688 C C . THR A 1 618 ? 11 -21.562 11.633 1 38.22 618 THR A C 1
ATOM 4690 O O . THR A 1 618 ? 11.406 -22.703 11.391 1 38.22 618 THR A O 1
ATOM 4693 N N . ASP A 1 619 ? 11.242 -20.562 10.836 1 39.47 619 ASP A N 1
ATOM 4694 C CA . ASP A 1 619 ? 12.078 -21.094 9.773 1 39.47 619 ASP A CA 1
ATOM 4695 C C . ASP A 1 619 ? 13.492 -21.391 10.273 1 39.47 619 ASP A C 1
ATOM 4697 O O . ASP A 1 619 ? 14.375 -21.75 9.492 1 39.47 619 ASP A O 1
ATOM 4701 N N . GLU A 1 620 ? 13.797 -20.734 11.43 1 36.75 620 GLU A N 1
ATOM 4702 C CA . GLU A 1 620 ? 15.203 -21.109 11.562 1 36.75 620 GLU A CA 1
ATOM 4703 C C . GLU A 1 620 ? 15.352 -22.625 11.719 1 36.75 620 GLU A C 1
ATOM 4705 O O . GLU A 1 620 ? 16.328 -23.203 11.234 1 36.75 620 GLU A O 1
ATOM 4710 N N . GLY A 1 621 ? 14.734 -23.078 12.875 1 33.03 621 GLY A N 1
ATOM 4711 C CA . GLY A 1 621 ? 15.391 -24.234 13.477 1 33.03 621 GLY A CA 1
ATOM 4712 C C . GLY A 1 621 ? 15.133 -25.516 12.719 1 33.03 621 GLY A C 1
ATOM 4713 O O . GLY A 1 621 ? 15.906 -26.469 12.828 1 33.03 621 GLY A O 1
ATOM 4714 N N . ARG A 1 622 ? 13.719 -25.797 12.547 1 30.72 622 ARG A N 1
ATOM 4715 C CA . ARG A 1 622 ? 13.602 -27.25 12.539 1 30.72 622 ARG A CA 1
ATOM 4716 C C . ARG A 1 622 ? 13.977 -27.828 11.172 1 30.72 622 ARG A C 1
ATOM 4718 O O . ARG A 1 622 ? 13.172 -27.828 10.242 1 30.72 622 ARG A O 1
ATOM 4725 N N . VAL A 1 623 ? 15.062 -27.297 10.555 1 32.56 623 VAL A N 1
ATOM 4726 C CA . VAL A 1 623 ? 15.602 -28.156 9.516 1 32.56 623 VAL A CA 1
ATOM 4727 C C . VAL A 1 623 ? 15.508 -29.625 9.961 1 32.56 623 VAL A C 1
ATOM 4729 O O . VAL A 1 623 ? 16.125 -30.016 10.953 1 32.56 623 VAL A O 1
ATOM 4732 N N . VAL A 1 624 ? 14.234 -30.062 10.016 1 32.09 624 VAL A N 1
ATOM 4733 C CA . VAL A 1 624 ? 14.125 -31.5 10.234 1 32.09 624 VAL A CA 1
ATOM 4734 C C . VAL A 1 624 ? 15.172 -32.219 9.398 1 32.09 624 VAL A C 1
ATOM 4736 O O . VAL A 1 624 ? 15.195 -32.094 8.172 1 32.09 624 VAL A O 1
ATOM 4739 N N . THR A 1 625 ? 16.359 -32.156 10.008 1 28.42 625 THR A N 1
ATOM 4740 C CA . THR A 1 625 ? 17.391 -33.062 9.461 1 28.42 625 THR A CA 1
ATOM 4741 C C . THR A 1 625 ? 16.828 -34.438 9.211 1 28.42 625 THR A C 1
ATOM 4743 O O . THR A 1 625 ? 16.188 -35.031 10.086 1 28.42 625 THR A O 1
ATOM 4746 N N . PRO A 1 626 ? 16.297 -34.531 8.023 1 25.81 626 PRO A N 1
ATOM 4747 C CA . PRO A 1 626 ? 15.859 -35.906 7.809 1 25.81 626 PRO A CA 1
ATOM 4748 C C . PRO A 1 626 ? 16.75 -36.938 8.531 1 25.81 626 PRO A C 1
ATOM 4750 O O . PRO A 1 626 ? 17.969 -36.812 8.508 1 25.81 626 PRO A O 1
ATOM 4753 N N . LYS A 1 627 ? 16.25 -37.156 9.75 1 27.05 627 LYS A N 1
ATOM 4754 C CA . LYS A 1 627 ? 16.891 -38.219 10.492 1 27.05 627 LYS A CA 1
ATOM 4755 C C . LYS A 1 627 ? 17.438 -39.281 9.547 1 27.05 627 LYS A C 1
ATOM 4757 O O . LYS A 1 627 ? 16.766 -39.688 8.586 1 27.05 627 LYS A O 1
ATOM 4762 N N . ALA A 1 628 ? 18.75 -39.219 9.555 1 27.67 628 ALA A N 1
ATOM 4763 C CA . ALA A 1 628 ? 19.625 -40.219 8.953 1 27.67 628 ALA A CA 1
ATOM 4764 C C . ALA A 1 628 ? 19.016 -41.625 9.055 1 27.67 628 ALA A C 1
ATOM 4766 O O . ALA A 1 628 ? 18.656 -42.062 10.141 1 27.67 628 ALA A O 1
ATOM 4767 N N . SER A 1 629 ? 17.984 -41.875 8.055 1 24.17 629 SER A N 1
ATOM 4768 C CA . SER A 1 629 ? 17.578 -43.281 7.977 1 24.17 629 SER A CA 1
ATOM 4769 C C . SER A 1 629 ? 18.719 -44.219 8.352 1 24.17 629 SER A C 1
ATOM 4771 O O . SER A 1 629 ? 19.844 -44.031 7.902 1 24.17 629 SER A O 1
ATOM 4773 N N . ASN A 1 630 ? 18.703 -44.562 9.664 1 24.16 630 ASN A N 1
ATOM 4774 C CA . ASN A 1 630 ? 19.547 -45.594 10.273 1 24.16 630 ASN A CA 1
ATOM 4775 C C . ASN A 1 630 ? 19.891 -46.688 9.281 1 24.16 630 ASN A C 1
ATOM 4777 O O . ASN A 1 630 ? 19.062 -47.062 8.445 1 24.16 630 ASN A O 1
ATOM 4781 N N . GLY A 1 631 ? 21.156 -46.75 8.984 1 22.73 631 GLY A N 1
ATOM 4782 C CA . GLY A 1 631 ? 21.984 -47.688 8.258 1 22.73 631 GLY A CA 1
ATOM 4783 C C . GLY A 1 631 ? 21.516 -49.125 8.414 1 22.73 631 GLY A C 1
ATOM 4784 O O . GLY A 1 631 ? 21 -49.5 9.469 1 22.73 631 GLY A O 1
ATOM 4785 N N . ARG A 1 632 ? 20.844 -49.594 7.336 1 26.77 632 ARG A N 1
ATOM 4786 C CA . ARG A 1 632 ? 20.562 -51 7.141 1 26.77 632 ARG A CA 1
ATOM 4787 C C . ARG A 1 632 ? 21.703 -51.875 7.688 1 26.77 632 ARG A C 1
ATOM 4789 O O . ARG A 1 632 ? 22.859 -51.688 7.328 1 26.77 632 ARG A O 1
ATOM 4796 N N . HIS A 1 633 ? 21.625 -52.25 9.023 1 22.83 633 HIS A N 1
ATOM 4797 C CA . HIS A 1 633 ? 22.469 -53.25 9.641 1 22.83 633 HIS A CA 1
ATOM 4798 C C . HIS A 1 633 ? 22.734 -54.406 8.68 1 22.83 633 HIS A C 1
ATOM 4800 O O . HIS A 1 633 ? 21.812 -54.938 8.07 1 22.83 633 HIS A O 1
ATOM 4806 N N . THR A 1 634 ? 23.891 -54.281 7.953 1 24.67 634 THR A N 1
ATOM 4807 C CA . THR A 1 634 ? 24.516 -55.344 7.164 1 24.67 634 THR A CA 1
ATOM 4808 C C . THR A 1 634 ? 24.438 -56.688 7.902 1 24.67 634 THR A C 1
ATOM 4810 O O . THR A 1 634 ? 24.781 -56.75 9.086 1 24.67 634 THR A O 1
ATOM 4813 N N . PRO A 1 635 ? 23.391 -57.5 7.531 1 24.41 635 PRO A N 1
ATOM 4814 C CA . PRO A 1 635 ? 23.297 -58.812 8.125 1 24.41 635 PRO A CA 1
ATOM 4815 C C . PRO A 1 635 ? 24.656 -59.531 8.195 1 24.41 635 PRO A C 1
ATOM 4817 O O . PRO A 1 635 ? 25.547 -59.25 7.371 1 24.41 635 PRO A O 1
ATOM 4820 N N . GLU A 1 636 ? 25.125 -59.844 9.375 1 21.78 636 GLU A N 1
ATOM 4821 C CA . GLU A 1 636 ? 26.266 -60.656 9.797 1 21.78 636 GLU A CA 1
ATOM 4822 C C . GLU A 1 636 ? 26.438 -61.875 8.898 1 21.78 636 GLU A C 1
ATOM 4824 O O . GLU A 1 636 ? 25.453 -62.406 8.383 1 21.78 636 GLU A O 1
ATOM 4829 N N . ASP A 1 637 ? 27.656 -62.062 8.445 1 21.73 637 ASP A N 1
ATOM 4830 C CA . ASP A 1 637 ? 28.453 -63 7.684 1 21.73 637 ASP A CA 1
ATOM 4831 C C . ASP A 1 637 ? 28.344 -64.438 8.289 1 21.73 637 ASP A C 1
ATOM 4833 O O . ASP A 1 637 ? 28.875 -64.688 9.367 1 21.73 637 ASP A O 1
ATOM 4837 N N . HIS A 1 638 ? 27.219 -65.062 8.477 1 19.2 638 HIS A N 1
ATOM 4838 C CA . HIS A 1 638 ? 27.422 -66.375 8.992 1 19.2 638 HIS A CA 1
ATOM 4839 C C . HIS A 1 638 ? 28.375 -67.188 8.102 1 19.2 638 HIS A C 1
ATOM 4841 O O . HIS A 1 638 ? 28.25 -67.125 6.879 1 19.2 638 HIS A O 1
ATOM 4847 N N . ARG A 1 639 ? 29.531 -67.625 8.656 1 26.72 639 ARG A N 1
ATOM 4848 C CA . ARG A 1 639 ? 30.594 -68.562 8.359 1 26.72 639 ARG A CA 1
ATOM 4849 C C . ARG A 1 639 ? 30.031 -69.938 7.984 1 26.72 639 ARG A C 1
ATOM 4851 O O . ARG A 1 639 ? 29.781 -70.75 8.859 1 26.72 639 ARG A O 1
ATOM 4858 N N . ILE A 1 640 ? 29.047 -70.188 7.023 1 18.69 640 ILE A N 1
ATOM 4859 C CA . ILE A 1 640 ? 28.797 -71.625 6.852 1 18.69 640 ILE A CA 1
ATOM 4860 C C . ILE A 1 640 ? 30.031 -72.312 6.254 1 18.69 640 ILE A C 1
ATOM 4862 O O . ILE A 1 640 ? 30.531 -71.875 5.203 1 18.69 640 ILE A O 1
ATOM 4866 N N . ASN A 1 641 ? 30.953 -73.062 6.984 1 19.7 641 ASN A N 1
ATOM 4867 C CA . ASN A 1 641 ? 31.938 -74.062 6.766 1 19.7 641 ASN A CA 1
ATOM 4868 C C . ASN A 1 641 ? 31.375 -75.188 5.891 1 19.7 641 ASN A C 1
ATOM 4870 O O . ASN A 1 641 ? 31.875 -76.312 5.918 1 19.7 641 ASN A O 1
ATOM 4874 N N . GLN A 1 642 ? 30.531 -75.062 4.832 1 17.88 642 GLN A N 1
ATOM 4875 C CA . GLN A 1 642 ? 30.172 -76.25 4.086 1 17.88 642 GLN A CA 1
ATOM 4876 C C . GLN A 1 642 ? 31.391 -76.875 3.396 1 17.88 642 GLN A C 1
ATOM 4878 O O . GLN A 1 642 ? 32.031 -76.25 2.588 1 17.88 642 GLN A O 1
ATOM 4883 N N . GLN A 1 643 ? 32.031 -78.062 3.736 1 19.14 643 GLN A N 1
ATOM 4884 C CA . GLN A 1 643 ? 32.969 -79.125 3.406 1 19.14 643 GLN A CA 1
ATOM 4885 C C . GLN A 1 643 ? 32.656 -79.75 2.047 1 19.14 643 GLN A C 1
ATOM 4887 O O . GLN A 1 643 ? 33.531 -79.875 1.211 1 19.14 643 GLN A O 1
ATOM 4892 N N . LYS A 1 644 ? 31.5 -80.688 2.031 1 23.64 644 LYS A N 1
ATOM 4893 C CA . LYS A 1 644 ? 31.469 -82.125 1.778 1 23.64 644 LYS A CA 1
ATOM 4894 C C . LYS A 1 644 ? 31.484 -82.438 0.281 1 23.64 644 LYS A C 1
ATOM 4896 O O . LYS A 1 644 ? 31.094 -81.625 -0.527 1 23.64 644 LYS A O 1
ATOM 4901 N N . SER A 1 645 ? 31.219 -83.875 -0.148 1 21.36 645 SER A N 1
ATOM 4902 C CA . SER A 1 645 ? 31.703 -85.062 -0.874 1 21.36 645 SER A CA 1
ATOM 4903 C C . SER A 1 645 ? 31.188 -85.062 -2.307 1 21.36 645 SER A C 1
ATOM 4905 O O . SER A 1 645 ? 29.969 -85.125 -2.531 1 21.36 645 SER A O 1
ATOM 4907 N N . TRP A 1 646 ? 31.531 -84.438 -3.25 1 22.89 646 TRP A N 1
ATOM 4908 C CA . TRP A 1 646 ? 31.344 -84.875 -4.637 1 22.89 646 TRP A CA 1
ATOM 4909 C C . TRP A 1 646 ? 32.094 -86.125 -4.922 1 22.89 646 TRP A C 1
ATOM 4911 O O . TRP A 1 646 ? 33.312 -86.125 -5.094 1 22.89 646 TRP A O 1
ATOM 4921 N N . GLU A 1 647 ? 31.875 -87.438 -4.191 1 21.66 647 GLU A N 1
ATOM 4922 C CA . GLU A 1 647 ? 32.406 -88.75 -4.559 1 21.66 647 GLU A CA 1
ATOM 4923 C C . GLU A 1 647 ? 32.125 -89.062 -6.023 1 21.66 647 GLU A C 1
ATOM 4925 O O . GLU A 1 647 ? 31.375 -88.312 -6.688 1 21.66 647 GLU A O 1
ATOM 4930 N N . THR A 1 648 ? 31.594 -90.5 -6.34 1 25.95 648 THR A N 1
ATOM 4931 C CA . THR A 1 648 ? 31.922 -91.625 -7.184 1 25.95 648 THR A CA 1
ATOM 4932 C C . THR A 1 648 ? 31.344 -91.438 -8.578 1 25.95 648 THR A C 1
ATOM 4934 O O . THR A 1 648 ? 32.031 -91.688 -9.586 1 25.95 648 THR A O 1
ATOM 4937 N N . PHE A 1 649 ? 29.953 -91.75 -8.977 1 24.22 649 PHE A N 1
ATOM 4938 C CA . PHE A 1 649 ? 29.719 -92.5 -10.211 1 24.22 649 PHE A CA 1
ATOM 4939 C C . PHE A 1 649 ? 29.875 -91.562 -11.422 1 24.22 649 PHE A C 1
ATOM 4941 O O . PHE A 1 649 ? 29.5 -90.438 -11.367 1 24.22 649 PHE A O 1
ATOM 4948 N N . MET B 1 1 ? 13.367 36.344 -5.719 1 42.94 1 MET B N 1
ATOM 4949 C CA . MET B 1 1 ? 12.602 35.188 -6.18 1 42.94 1 MET B CA 1
ATOM 4950 C C . MET B 1 1 ? 13.359 33.906 -5.926 1 42.94 1 MET B C 1
ATOM 4952 O O . MET B 1 1 ? 12.75 32.844 -5.68 1 42.94 1 MET B O 1
ATOM 4956 N N . ALA B 1 2 ? 14.625 34 -6.297 1 53.09 2 ALA B N 1
ATOM 4957 C CA . ALA B 1 2 ? 15.477 32.812 -6.16 1 53.09 2 ALA B CA 1
ATOM 4958 C C . ALA B 1 2 ? 15.68 32.469 -4.691 1 53.09 2 ALA B C 1
ATOM 4960 O O . ALA B 1 2 ? 15.68 31.281 -4.332 1 53.09 2 ALA B O 1
ATOM 4961 N N . VAL B 1 3 ? 15.891 33.438 -3.838 1 46.97 3 VAL B N 1
ATOM 4962 C CA . VAL B 1 3 ? 16.094 33.188 -2.416 1 46.97 3 VAL B CA 1
ATOM 4963 C C . VAL B 1 3 ? 14.805 32.656 -1.796 1 46.97 3 VAL B C 1
ATOM 4965 O O . VAL B 1 3 ? 14.836 31.734 -0.964 1 46.97 3 VAL B O 1
ATOM 4968 N N . PHE B 1 4 ? 13.68 33.188 -2.227 1 50.09 4 PHE B N 1
ATOM 4969 C CA . PHE B 1 4 ? 12.383 32.688 -1.766 1 50.09 4 PHE B CA 1
ATOM 4970 C C . PHE B 1 4 ? 12.125 31.266 -2.23 1 50.09 4 PHE B C 1
ATOM 4972 O O . PHE B 1 4 ? 11.539 30.469 -1.498 1 50.09 4 PHE B O 1
ATOM 4979 N N . SER B 1 5 ? 12.602 31.094 -3.424 1 52.56 5 SER B N 1
ATOM 4980 C CA . SER B 1 5 ? 12.406 29.734 -3.93 1 52.56 5 SER B CA 1
ATOM 4981 C C . SER B 1 5 ? 13.258 28.719 -3.162 1 52.56 5 SER B C 1
ATOM 4983 O O . SER B 1 5 ? 12.82 27.594 -2.916 1 52.56 5 SER B O 1
ATOM 4985 N N . LYS B 1 6 ? 14.438 29.125 -2.916 1 53.16 6 LYS B N 1
ATOM 4986 C CA . LYS B 1 6 ? 15.336 28.266 -2.162 1 53.16 6 LYS B CA 1
ATOM 4987 C C . LYS B 1 6 ? 14.836 28.062 -0.735 1 53.16 6 LYS B C 1
ATOM 4989 O O . LYS B 1 6 ? 14.914 26.953 -0.193 1 53.16 6 LYS B O 1
ATOM 4994 N N . ILE B 1 7 ? 14.297 29.078 -0.139 1 53.62 7 ILE B N 1
ATOM 4995 C CA . ILE B 1 7 ? 13.727 29 1.201 1 53.62 7 ILE B CA 1
ATOM 4996 C C . ILE B 1 7 ? 12.453 28.141 1.167 1 53.62 7 ILE B C 1
ATOM 4998 O O . ILE B 1 7 ? 12.227 27.312 2.053 1 53.62 7 ILE B O 1
ATOM 5002 N N . ILE B 1 8 ? 11.742 28.391 0.055 1 56.88 8 ILE B N 1
ATOM 5003 C CA . ILE B 1 8 ? 10.516 27.641 -0.15 1 56.88 8 ILE B CA 1
ATOM 5004 C C . ILE B 1 8 ? 10.852 26.172 -0.405 1 56.88 8 ILE B C 1
ATOM 5006 O O . ILE B 1 8 ? 10.18 25.266 0.114 1 56.88 8 ILE B O 1
ATOM 5010 N N . GLY B 1 9 ? 11.836 25.969 -1.312 1 58.28 9 GLY B N 1
ATOM 5011 C CA . GLY B 1 9 ? 12.25 24.594 -1.586 1 58.28 9 GLY B CA 1
ATOM 5012 C C . GLY B 1 9 ? 12.75 23.859 -0.354 1 58.28 9 GLY B C 1
ATOM 5013 O O . GLY B 1 9 ? 12.469 22.672 -0.173 1 58.28 9 GLY B O 1
ATOM 5014 N N . SER B 1 10 ? 13.438 24.578 0.462 1 64 10 SER B N 1
ATOM 5015 C CA . SER B 1 10 ? 13.945 24 1.699 1 64 10 SER B CA 1
ATOM 5016 C C . SER B 1 10 ? 12.82 23.734 2.693 1 64 10 SER B C 1
ATOM 5018 O O . SER B 1 10 ? 12.875 22.766 3.457 1 64 10 SER B O 1
ATOM 5020 N N . PHE B 1 11 ? 11.742 24.453 2.484 1 73.06 11 PHE B N 1
ATOM 5021 C CA . PHE B 1 11 ? 10.625 24.312 3.404 1 73.06 11 PHE B CA 1
ATOM 5022 C C . PHE B 1 11 ? 9.828 23.047 3.092 1 73.06 11 PHE B C 1
ATOM 5024 O O . PHE B 1 11 ? 9.234 22.438 3.988 1 73.06 11 PHE B O 1
ATOM 5031 N N . ASP B 1 12 ? 9.953 22.672 1.874 1 72.75 12 ASP B N 1
ATOM 5032 C CA . ASP B 1 12 ? 9.227 21.469 1.473 1 72.75 12 ASP B CA 1
ATOM 5033 C C . ASP B 1 12 ? 9.883 20.219 2.053 1 72.75 12 ASP B C 1
ATOM 5035 O O . ASP B 1 12 ? 9.227 19.172 2.205 1 72.75 12 ASP B O 1
ATOM 5039 N N . ASN B 1 13 ? 11.078 20.344 2.445 1 75.5 13 ASN B N 1
ATOM 5040 C CA . ASN B 1 13 ? 11.82 19.188 2.92 1 75.5 13 ASN B CA 1
ATOM 5041 C C . ASN B 1 13 ? 11.836 19.109 4.445 1 75.5 13 ASN B C 1
ATOM 5043 O O . ASN B 1 13 ? 12.32 18.141 5.02 1 75.5 13 ASN B O 1
ATOM 5047 N N . VAL B 1 14 ? 11.242 20.109 5.035 1 77.94 14 VAL B N 1
ATOM 5048 C CA . VAL B 1 14 ? 11.227 20.141 6.496 1 77.94 14 VAL B CA 1
ATOM 5049 C C . VAL B 1 14 ? 10.086 19.266 7.016 1 77.94 14 VAL B C 1
ATOM 5051 O O . VAL B 1 14 ? 9.047 19.141 6.359 1 77.94 14 VAL B O 1
ATOM 5054 N N . LYS B 1 15 ? 10.312 18.688 8.211 1 82.69 15 LYS B N 1
ATOM 5055 C CA . LYS B 1 15 ? 9.297 17.844 8.844 1 82.69 15 LYS B CA 1
ATOM 5056 C C . LYS B 1 15 ? 7.988 18.609 9.039 1 82.69 15 LYS B C 1
ATOM 5058 O O . LYS B 1 15 ? 7.996 19.812 9.297 1 82.69 15 LYS B O 1
ATOM 5063 N N . VAL B 1 16 ? 6.891 17.984 8.867 1 82.06 16 VAL B N 1
ATOM 5064 C CA . VAL B 1 16 ? 5.562 18.594 8.93 1 82.06 16 VAL B CA 1
ATOM 5065 C C . VAL B 1 16 ? 5.352 19.25 10.289 1 82.06 16 VAL B C 1
ATOM 5067 O O . VAL B 1 16 ? 4.828 20.359 10.375 1 82.06 16 VAL B O 1
ATOM 5070 N N . GLY B 1 17 ? 5.852 18.562 11.336 1 80.25 17 GLY B N 1
ATOM 5071 C CA . GLY B 1 17 ? 5.73 19.156 12.664 1 80.25 17 GLY B CA 1
ATOM 5072 C C . GLY B 1 17 ? 6.492 20.453 12.82 1 80.25 17 GLY B C 1
ATOM 5073 O O . GLY B 1 17 ? 5.98 21.406 13.398 1 80.25 17 GLY B O 1
ATOM 5074 N N . LYS B 1 18 ? 7.633 20.594 12.367 1 81.06 18 LYS B N 1
ATOM 5075 C CA . LYS B 1 18 ? 8.453 21.797 12.438 1 81.06 18 LYS B CA 1
ATOM 5076 C C . LYS B 1 18 ? 7.883 22.906 11.562 1 81.06 18 LYS B C 1
ATOM 5078 O O . LYS B 1 18 ? 7.961 24.078 11.914 1 81.06 18 LYS B O 1
ATOM 5083 N N . LYS B 1 19 ? 7.32 22.484 10.484 1 82 19 LYS B N 1
ATOM 5084 C CA . LYS B 1 19 ? 6.695 23.484 9.617 1 82 19 LYS B CA 1
ATOM 5085 C C . LYS B 1 19 ? 5.504 24.141 10.305 1 82 19 LYS B C 1
ATOM 5087 O O . LYS B 1 19 ? 5.344 25.359 10.25 1 82 19 LYS B O 1
ATOM 5092 N N . LEU B 1 20 ? 4.719 23.328 10.914 1 83.44 20 LEU B N 1
ATOM 5093 C CA . LEU B 1 20 ? 3.562 23.844 11.633 1 83.44 20 LEU B CA 1
ATOM 5094 C C . LEU B 1 20 ? 3.996 24.688 12.828 1 83.44 20 LEU B C 1
ATOM 5096 O O . LEU B 1 20 ? 3.473 25.781 13.039 1 83.44 20 LEU B O 1
ATOM 5100 N N . GLY B 1 21 ? 5.023 24.188 13.5 1 82.38 21 GLY B N 1
ATOM 5101 C CA . GLY B 1 21 ? 5.547 24.938 14.625 1 82.38 21 GLY B CA 1
ATOM 5102 C C . GLY B 1 21 ? 6.102 26.297 14.219 1 82.38 21 GLY B C 1
ATOM 5103 O O . GLY B 1 21 ? 5.836 27.297 14.883 1 82.38 21 GLY B O 1
ATOM 5104 N N . LEU B 1 22 ? 6.797 26.375 13.211 1 82.38 22 LEU B N 1
ATOM 5105 C CA . LEU B 1 22 ? 7.391 27.625 12.727 1 82.38 22 LEU B CA 1
ATOM 5106 C C . LEU B 1 22 ? 6.309 28.609 12.297 1 82.38 22 LEU B C 1
ATOM 5108 O O . LEU B 1 22 ? 6.438 29.812 12.516 1 82.38 22 LEU B O 1
ATOM 5112 N N . SER B 1 23 ? 5.27 28.031 11.617 1 85.12 23 SER B N 1
ATOM 5113 C CA . SER B 1 23 ? 4.199 28.906 11.164 1 85.12 23 SER B CA 1
ATOM 5114 C C . SER B 1 23 ? 3.461 29.531 12.344 1 85.12 23 SER B C 1
ATOM 5116 O O . SER B 1 23 ? 3.186 30.734 12.336 1 85.12 23 SER B O 1
ATOM 5118 N N . PHE B 1 24 ? 3.199 28.797 13.367 1 86.19 24 PHE B N 1
ATOM 5119 C CA . PHE B 1 24 ? 2.514 29.328 14.539 1 86.19 24 PHE B CA 1
ATOM 5120 C C . PHE B 1 24 ? 3.436 30.25 15.336 1 86.19 24 PHE B C 1
ATOM 5122 O O . PHE B 1 24 ? 2.984 31.234 15.906 1 86.19 24 PHE B O 1
ATOM 5129 N N . PHE B 1 25 ? 4.727 30.031 15.312 1 85.69 25 PHE B N 1
ATOM 5130 C CA . PHE B 1 25 ? 5.703 30.891 15.977 1 85.69 25 PHE B CA 1
ATOM 5131 C C . PHE B 1 25 ? 5.766 32.25 15.32 1 85.69 25 PHE B C 1
ATOM 5133 O O . PHE B 1 25 ? 5.84 33.281 16 1 85.69 25 PHE B O 1
ATOM 5140 N N . LEU B 1 26 ? 5.746 32.219 14.055 1 85.12 26 LEU B N 1
ATOM 5141 C CA . LEU B 1 26 ? 5.785 33.469 13.336 1 85.12 26 LEU B CA 1
ATOM 5142 C C . LEU B 1 26 ? 4.555 34.344 13.648 1 85.12 26 LEU B C 1
ATOM 5144 O O . LEU B 1 26 ? 4.652 35.562 13.781 1 85.12 26 LEU B O 1
ATOM 5148 N N . MET B 1 27 ? 3.438 33.688 13.805 1 86.44 27 MET B N 1
ATOM 5149 C CA . MET B 1 27 ? 2.213 34.406 14.148 1 86.44 27 MET B CA 1
ATOM 5150 C C . MET B 1 27 ? 2.297 34.969 15.562 1 86.44 27 MET B C 1
ATOM 5152 O O . MET B 1 27 ? 1.871 36.094 15.805 1 86.44 27 MET B O 1
ATOM 5156 N N . LEU B 1 28 ? 2.879 34.156 16.469 1 87.38 28 LEU B N 1
ATOM 5157 C CA . LEU B 1 28 ? 3.027 34.625 17.844 1 87.38 28 LEU B CA 1
ATOM 5158 C C . LEU B 1 28 ? 4.031 35.75 17.922 1 87.38 28 LEU B C 1
ATOM 5160 O O . LEU B 1 28 ? 3.863 36.688 18.734 1 87.38 28 LEU B O 1
ATOM 5164 N N . LEU B 1 29 ? 5.051 35.719 17.109 1 86.25 29 LEU B N 1
ATOM 5165 C CA . LEU B 1 29 ? 6.027 36.781 17.047 1 86.25 29 LEU B CA 1
ATOM 5166 C C . LEU B 1 29 ? 5.371 38.094 16.594 1 86.25 29 LEU B C 1
ATOM 5168 O O . LEU B 1 29 ? 5.684 39.156 17.125 1 86.25 29 LEU B O 1
ATOM 5172 N N . LEU B 1 30 ? 4.441 38 15.656 1 86.19 30 LEU B N 1
ATOM 5173 C CA . LEU B 1 30 ? 3.73 39.188 15.18 1 86.19 30 LEU B CA 1
ATOM 5174 C C . LEU B 1 30 ? 2.869 39.781 16.281 1 86.19 30 LEU B C 1
ATOM 5176 O O . LEU B 1 30 ? 2.793 41 16.422 1 86.19 30 LEU B O 1
ATOM 5180 N N . VAL B 1 31 ? 2.25 38.906 17.125 1 85.94 31 VAL B N 1
ATOM 5181 C CA . VAL B 1 31 ? 1.466 39.344 18.266 1 85.94 31 VAL B CA 1
ATOM 5182 C C . VAL B 1 31 ? 2.373 40.062 19.266 1 85.94 31 VAL B C 1
ATOM 5184 O O . VAL B 1 31 ? 2.002 41.094 19.812 1 85.94 31 VAL B O 1
ATOM 5187 N N . GLY B 1 32 ? 3.549 39.562 19.453 1 86 32 GLY B N 1
ATOM 5188 C CA . GLY B 1 32 ? 4.512 40.188 20.344 1 86 32 GLY B CA 1
ATOM 5189 C C . GLY B 1 32 ? 4.965 41.562 19.875 1 86 32 GLY B C 1
ATOM 5190 O O . GLY B 1 32 ? 5.07 42.5 20.688 1 86 32 GLY B O 1
ATOM 5191 N N . VAL B 1 33 ? 5.137 41.719 18.594 1 86.62 33 VAL B N 1
ATOM 5192 C CA . VAL B 1 33 ? 5.574 42.969 18.031 1 86.62 33 VAL B CA 1
ATOM 5193 C C . VAL B 1 33 ? 4.477 44.031 18.188 1 86.62 33 VAL B C 1
ATOM 5195 O O . VAL B 1 33 ? 4.742 45.156 18.562 1 86.62 33 VAL B O 1
ATOM 5198 N N . ILE B 1 34 ? 3.23 43.625 17.922 1 88.31 34 ILE B N 1
ATOM 5199 C CA . ILE B 1 34 ? 2.102 44.562 18.062 1 88.31 34 ILE B CA 1
ATOM 5200 C C . ILE B 1 34 ? 1.967 45 19.516 1 88.31 34 ILE B C 1
ATOM 5202 O O . ILE B 1 34 ? 1.814 46.188 19.797 1 88.31 34 ILE B O 1
ATOM 5206 N N . ALA B 1 35 ? 2.117 44 20.453 1 89.06 35 ALA B N 1
ATOM 5207 C CA . ALA B 1 35 ? 1.99 44.312 21.875 1 89.06 35 ALA B CA 1
ATOM 5208 C C . ALA B 1 35 ? 3.133 45.219 22.359 1 89.06 35 ALA B C 1
ATOM 5210 O O . ALA B 1 35 ? 2.914 46.156 23.109 1 89.06 35 ALA B O 1
ATOM 5211 N N . GLY B 1 36 ? 4.305 45 21.922 1 88 36 GLY B N 1
ATOM 5212 C CA . GLY B 1 36 ? 5.461 45.781 22.328 1 88 36 GLY B CA 1
ATOM 5213 C C . GLY B 1 36 ? 5.414 47.219 21.828 1 88 36 GLY B C 1
ATOM 5214 O O . GLY B 1 36 ? 5.668 48.156 22.594 1 88 36 GLY B O 1
ATOM 5215 N N . THR B 1 37 ? 5.062 47.406 20.594 1 89.44 37 THR B N 1
ATOM 5216 C CA . THR B 1 37 ? 4.98 48.75 20.016 1 89.44 37 THR B CA 1
ATOM 5217 C C . THR B 1 37 ? 3.852 49.531 20.672 1 89.44 37 THR B C 1
ATOM 5219 O O . THR B 1 37 ? 3.99 50.75 20.922 1 89.44 37 THR B O 1
ATOM 5222 N N . THR B 1 38 ? 2.766 48.844 20.938 1 91.19 38 THR B N 1
ATOM 5223 C CA . THR B 1 38 ? 1.632 49.5 21.578 1 91.19 38 THR B CA 1
ATOM 5224 C C . THR B 1 38 ? 1.997 49.938 23 1 91.19 38 THR B C 1
ATOM 5226 O O . THR B 1 38 ? 1.659 51.031 23.422 1 91.19 38 THR B O 1
ATOM 5229 N N . ALA B 1 39 ? 2.709 49.094 23.719 1 90.25 39 ALA B N 1
ATOM 5230 C CA . ALA B 1 39 ? 3.15 49.438 25.062 1 90.25 39 ALA B CA 1
ATOM 5231 C C . ALA B 1 39 ? 4.086 50.625 25.047 1 90.25 39 ALA B C 1
ATOM 5233 O O . ALA B 1 39 ? 4.016 51.5 25.938 1 90.25 39 ALA B O 1
ATOM 5234 N N . TYR B 1 40 ? 4.871 50.75 24.016 1 90.75 40 TYR B N 1
ATOM 5235 C CA . TYR B 1 40 ? 5.773 51.875 23.859 1 90.75 40 TYR B CA 1
ATOM 5236 C C . TYR B 1 40 ? 4.992 53.188 23.672 1 90.75 40 TYR B C 1
ATOM 5238 O O . TYR B 1 40 ? 5.301 54.188 24.312 1 90.75 40 TYR B O 1
ATOM 5246 N N . HIS B 1 41 ? 3.992 53.125 22.875 1 92.38 41 HIS B N 1
ATOM 5247 C CA . HIS B 1 41 ? 3.201 54.312 22.625 1 92.38 41 HIS B CA 1
ATOM 5248 C C . HIS B 1 41 ? 2.465 54.75 23.891 1 92.38 41 HIS B C 1
ATOM 5250 O O . HIS B 1 41 ? 2.344 55.969 24.156 1 92.38 41 HIS B O 1
ATOM 5256 N N . PHE B 1 42 ? 1.998 53.875 24.734 1 92.25 42 PHE B N 1
ATOM 5257 C CA . PHE B 1 42 ? 1.341 54.219 25.984 1 92.25 42 PHE B CA 1
ATOM 5258 C C . PHE B 1 42 ? 2.311 54.906 26.922 1 92.25 42 PHE B C 1
ATOM 5260 O O . PHE B 1 42 ? 1.944 55.875 27.594 1 92.25 42 PHE B O 1
ATOM 5267 N N . SER B 1 43 ? 3.568 54.469 26.938 1 90.81 43 SER B N 1
ATOM 5268 C CA . SER B 1 43 ? 4.574 55.094 27.797 1 90.81 43 SER B CA 1
ATOM 5269 C C . SER B 1 43 ? 4.898 56.5 27.375 1 90.81 43 SER B C 1
ATOM 5271 O O . SER B 1 43 ? 5.086 57.406 28.203 1 90.81 43 SER B O 1
ATOM 5273 N N . VAL B 1 44 ? 4.938 56.688 26.078 1 92.06 44 VAL B N 1
ATOM 5274 C CA . VAL B 1 44 ? 5.23 58.031 25.547 1 92.06 44 VAL B CA 1
ATOM 5275 C C . VAL B 1 44 ? 4.078 58.969 25.859 1 92.06 44 VAL B C 1
ATOM 5277 O O . VAL B 1 44 ? 4.309 60.125 26.25 1 92.06 44 VAL B O 1
ATOM 5280 N N . ILE B 1 45 ? 2.873 58.5 25.75 1 93.25 45 ILE B N 1
ATOM 5281 C CA . ILE B 1 45 ? 1.695 59.312 26.047 1 93.25 45 ILE B CA 1
ATOM 5282 C C . ILE B 1 45 ? 1.676 59.656 27.531 1 93.25 45 ILE B C 1
ATOM 5284 O O . ILE B 1 45 ? 1.316 60.781 27.906 1 93.25 45 ILE B O 1
ATOM 5288 N N . GLU B 1 46 ? 2.115 58.781 28.375 1 91.81 46 GLU B N 1
ATOM 5289 C CA . GLU B 1 46 ? 2.174 59.031 29.812 1 91.81 46 GLU B CA 1
ATOM 5290 C C . GLU B 1 46 ? 3.182 60.125 30.141 1 91.81 46 GLU B C 1
ATOM 5292 O O . GLU B 1 46 ? 2.932 60.938 31.016 1 91.81 46 GLU B O 1
ATOM 5297 N N . GLU B 1 47 ? 4.25 60.094 29.469 1 92.19 47 GLU B N 1
ATOM 5298 C CA . GLU B 1 47 ? 5.262 61.125 29.672 1 92.19 47 GLU B CA 1
ATOM 5299 C C . GLU B 1 47 ? 4.727 62.531 29.312 1 92.19 47 GLU B C 1
ATOM 5301 O O . GLU B 1 47 ? 4.996 63.5 30 1 92.19 47 GLU B O 1
ATOM 5306 N N . HIS B 1 48 ? 3.969 62.562 28.203 1 93.56 48 HIS B N 1
ATOM 5307 C CA . HIS B 1 48 ? 3.332 63.812 27.812 1 93.56 48 HIS B CA 1
ATOM 5308 C C . HIS B 1 48 ? 2.367 64.312 28.891 1 93.56 48 HIS B C 1
ATOM 5310 O O . HIS B 1 48 ? 2.281 65.5 29.156 1 93.56 48 HIS B O 1
ATOM 5316 N N . ALA B 1 49 ? 1.675 63.406 29.547 1 93.12 49 ALA B N 1
ATOM 5317 C CA . ALA B 1 49 ? 0.706 63.781 30.594 1 93.12 49 ALA B CA 1
ATOM 5318 C C . ALA B 1 49 ? 1.393 64.438 31.781 1 93.12 49 ALA B C 1
ATOM 5320 O O . ALA B 1 49 ? 0.885 65.375 32.344 1 93.12 49 ALA B O 1
ATOM 5321 N N . TYR B 1 50 ? 2.598 63.938 32.156 1 92.62 50 TYR B N 1
ATOM 5322 C CA . TYR B 1 50 ? 3.355 64.562 33.281 1 92.62 50 TYR B CA 1
ATOM 5323 C C . TYR B 1 50 ? 3.814 65.938 32.906 1 92.62 50 TYR B C 1
ATOM 5325 O O . TYR B 1 50 ? 3.77 66.875 33.75 1 92.62 50 TYR B O 1
ATOM 5333 N N . LYS B 1 51 ? 4.195 66.125 31.719 1 94.88 51 LYS B N 1
ATOM 5334 C CA . LYS B 1 51 ? 4.68 67.438 31.25 1 94.88 51 LYS B CA 1
ATOM 5335 C C . LYS B 1 51 ? 3.543 68.5 31.172 1 94.88 51 LYS B C 1
ATOM 5337 O O . LYS B 1 51 ? 3.738 69.625 31.484 1 94.88 51 LYS B O 1
ATOM 5342 N N . VAL B 1 52 ? 2.398 68 30.766 1 95.38 52 VAL B N 1
ATOM 5343 C CA . VAL B 1 52 ? 1.202 68.812 30.734 1 95.38 52 VAL B CA 1
ATOM 5344 C C . VAL B 1 52 ? 0.865 69.312 32.156 1 95.38 52 VAL B C 1
ATOM 5346 O O . VAL B 1 52 ? 0.55 70.438 32.344 1 95.38 52 VAL B O 1
ATOM 5349 N N . GLU B 1 53 ? 0.971 68.438 33.094 1 94.75 53 GLU B N 1
ATOM 5350 C CA . GLU B 1 53 ? 0.719 68.75 34.5 1 94.75 53 GLU B CA 1
ATOM 5351 C C . GLU B 1 53 ? 1.696 69.812 35 1 94.75 53 GLU B C 1
ATOM 5353 O O . GLU B 1 53 ? 1.294 70.75 35.656 1 94.75 53 GLU B O 1
ATOM 5358 N N . LEU B 1 54 ? 2.932 69.625 34.688 1 94.81 54 LEU B N 1
ATOM 5359 C CA . LEU B 1 54 ? 3.973 70.562 35.094 1 94.81 54 LEU B CA 1
ATOM 5360 C C . LEU B 1 54 ? 3.721 71.938 34.5 1 94.81 54 LEU B C 1
ATOM 5362 O O . LEU B 1 54 ? 3.852 72.938 35.219 1 94.81 54 LEU B O 1
ATOM 5366 N N . SER B 1 55 ? 3.309 72.062 33.25 1 95.81 55 SER B N 1
ATOM 5367 C CA . SER B 1 55 ? 3.041 73.312 32.594 1 95.81 55 SER B CA 1
ATOM 5368 C C . SER B 1 55 ? 1.854 74.062 33.219 1 95.81 55 SER B C 1
ATOM 5370 O O . SER B 1 55 ? 1.862 75.25 33.344 1 95.81 55 SER B O 1
ATOM 5372 N N . TYR B 1 56 ? 0.87 73.375 33.625 1 95.31 56 TYR B N 1
ATOM 5373 C CA . TYR B 1 56 ? -0.292 73.875 34.312 1 95.31 56 TYR B CA 1
ATOM 5374 C C . TYR B 1 56 ? 0.115 74.562 35.625 1 95.31 56 TYR B C 1
ATOM 5376 O O . TYR B 1 56 ? -0.297 75.688 35.906 1 95.31 56 TYR B O 1
ATOM 5384 N N . LYS B 1 57 ? 0.969 73.812 36.344 1 95.94 57 LYS B N 1
ATOM 5385 C CA . LYS B 1 57 ? 1.388 74.312 37.656 1 95.94 57 LYS B CA 1
ATOM 5386 C C . LYS B 1 57 ? 2.232 75.562 37.531 1 95.94 57 LYS B C 1
ATOM 5388 O O . LYS B 1 57 ? 2.088 76.5 38.312 1 95.94 57 LYS B O 1
ATOM 5393 N N . ILE B 1 58 ? 3.053 75.625 36.562 1 96.5 58 ILE B N 1
ATOM 5394 C CA . ILE B 1 58 ? 3.893 76.75 36.344 1 96.5 58 ILE B CA 1
ATOM 5395 C C . ILE B 1 58 ? 3.018 78 36.031 1 96.5 58 ILE B C 1
ATOM 5397 O O . ILE B 1 58 ? 3.201 79.062 36.594 1 96.5 58 ILE B O 1
ATOM 5401 N N . ASN B 1 59 ? 2.09 77.75 35.156 1 97.38 59 ASN B N 1
ATOM 5402 C CA . ASN B 1 59 ? 1.187 78.812 34.75 1 97.38 59 ASN B CA 1
ATOM 5403 C C . ASN B 1 59 ? 0.378 79.312 35.969 1 97.38 59 ASN B C 1
ATOM 5405 O O . ASN B 1 59 ? 0.183 80.562 36.125 1 97.38 59 ASN B O 1
ATOM 5409 N N . ASP B 1 60 ? -0.088 78.375 36.719 1 96.31 60 ASP B N 1
ATOM 5410 C CA . ASP B 1 60 ? -0.888 78.75 37.875 1 96.31 60 ASP B CA 1
ATOM 5411 C C . ASP B 1 60 ? -0.07 79.562 38.906 1 96.31 60 ASP B C 1
ATOM 5413 O O . ASP B 1 60 ? -0.543 80.562 39.406 1 96.31 60 ASP B O 1
ATOM 5417 N N . GLU B 1 61 ? 1.127 79.188 39.125 1 96.94 61 GLU B N 1
ATOM 5418 C CA . GLU B 1 61 ? 2.012 79.875 40.062 1 96.94 61 GLU B CA 1
ATOM 5419 C C . GLU B 1 61 ? 2.336 81.312 39.531 1 96.94 61 GLU B C 1
ATOM 5421 O O . GLU B 1 61 ? 2.41 82.25 40.312 1 96.94 61 GLU B O 1
ATOM 5426 N N . ALA B 1 62 ? 2.523 81.438 38.312 1 97.5 62 ALA B N 1
ATOM 5427 C CA . ALA B 1 62 ? 2.803 82.688 37.688 1 97.5 62 ALA B CA 1
ATOM 5428 C C . ALA B 1 62 ? 1.619 83.688 37.844 1 97.5 62 ALA B C 1
ATOM 5430 O O . ALA B 1 62 ? 1.8 84.812 38.156 1 97.5 62 ALA B O 1
ATOM 5431 N N . ASN B 1 63 ? 0.483 83.125 37.688 1 96.94 63 ASN B N 1
ATOM 5432 C CA . ASN B 1 63 ? -0.725 83.875 37.812 1 96.94 63 ASN B CA 1
ATOM 5433 C C . ASN B 1 63 ? -0.926 84.375 39.25 1 96.94 63 ASN B C 1
ATOM 5435 O O . ASN B 1 63 ? -1.325 85.5 39.5 1 96.94 63 ASN B O 1
ATOM 5439 N N . GLN B 1 64 ? -0.619 83.5 40.188 1 96.12 64 GLN B N 1
ATOM 5440 C CA . GLN B 1 64 ? -0.735 83.875 41.594 1 96.12 64 GLN B CA 1
ATOM 5441 C C . GLN B 1 64 ? 0.296 84.938 41.969 1 96.12 64 GLN B C 1
ATOM 5443 O O . GLN B 1 64 ? 0.002 85.812 42.719 1 96.12 64 GLN B O 1
ATOM 5448 N N . ALA B 1 65 ? 1.406 84.812 41.406 1 96.75 65 ALA B N 1
ATOM 5449 C CA . ALA B 1 65 ? 2.428 85.812 41.625 1 96.75 65 ALA B CA 1
ATOM 5450 C C . ALA B 1 65 ? 1.98 87.188 41.094 1 96.75 65 ALA B C 1
ATOM 5452 O O . ALA B 1 65 ? 2.125 88.188 41.781 1 96.75 65 ALA B O 1
ATOM 5453 N N . LYS B 1 66 ? 1.434 87.188 39.969 1 95.62 66 LYS B N 1
ATOM 5454 C CA . LYS B 1 66 ? 0.929 88.375 39.312 1 95.62 66 LYS B CA 1
ATOM 5455 C C . LYS B 1 66 ? -0.172 89.062 40.156 1 95.62 66 LYS B C 1
ATOM 5457 O O . LYS B 1 66 ? -0.18 90.25 40.344 1 95.62 66 LYS B O 1
ATOM 5462 N N . TYR B 1 67 ? -1.037 88.312 40.625 1 95.12 67 TYR B N 1
ATOM 5463 C CA . TYR B 1 67 ? -2.162 88.75 41.406 1 95.12 67 TYR B CA 1
ATOM 5464 C C . TYR B 1 67 ? -1.68 89.375 42.719 1 95.12 67 TYR B C 1
ATOM 5466 O O . TYR B 1 67 ? -2.121 90.5 43.094 1 95.12 67 TYR B O 1
ATOM 5474 N N . ASN B 1 68 ? -0.743 88.75 43.406 1 96.06 68 ASN B N 1
ATOM 5475 C CA . ASN B 1 68 ? -0.241 89.25 44.656 1 96.06 68 ASN B CA 1
ATOM 5476 C C . ASN B 1 68 ? 0.59 90.5 44.5 1 96.06 68 ASN B C 1
ATOM 5478 O O . ASN B 1 68 ? 0.588 91.375 45.375 1 96.06 68 ASN B O 1
ATOM 5482 N N . ARG B 1 69 ? 1.207 90.562 43.406 1 95.94 69 ARG B N 1
ATOM 5483 C CA . ARG B 1 69 ? 1.905 91.812 43.125 1 95.94 69 ARG B CA 1
ATOM 5484 C C . ARG B 1 69 ? 0.923 92.938 43 1 95.94 69 ARG B C 1
ATOM 5486 O O . ARG B 1 69 ? 1.149 94.062 43.562 1 95.94 69 ARG B O 1
ATOM 5493 N N . ALA B 1 70 ? -0.133 92.688 42.281 1 94.88 70 ALA B N 1
ATOM 5494 C CA . ALA B 1 70 ? -1.153 93.75 42.125 1 94.88 70 ALA B CA 1
ATOM 5495 C C . ALA B 1 70 ? -1.74 94.188 43.469 1 94.88 70 ALA B C 1
ATOM 5497 O O . ALA B 1 70 ? -1.983 95.375 43.688 1 94.88 70 ALA B O 1
ATOM 5498 N N . LEU B 1 71 ? -1.923 93.25 44.312 1 94.44 71 LEU B N 1
ATOM 5499 C CA . LEU B 1 71 ? -2.455 93.562 45.625 1 94.44 71 LEU B CA 1
ATOM 5500 C C . LEU B 1 71 ? -1.453 94.375 46.438 1 94.44 71 LEU B C 1
ATOM 5502 O O . LEU B 1 71 ? -1.838 95.25 47.188 1 94.44 71 LEU B O 1
ATOM 5506 N N . TYR B 1 72 ? -0.188 94.125 46.25 1 93.69 72 TYR B N 1
ATOM 5507 C CA . TYR B 1 72 ? 0.841 94.938 46.938 1 93.69 72 TYR B CA 1
ATOM 5508 C C . TYR B 1 72 ? 0.874 96.375 46.438 1 93.69 72 TYR B C 1
ATOM 5510 O O . TYR B 1 72 ? 1.016 97.312 47.25 1 93.69 72 TYR B O 1
ATOM 5518 N N . GLU B 1 73 ? 0.677 96.375 45.25 1 91.56 73 GLU B N 1
ATOM 5519 C CA . GLU B 1 73 ? 0.689 97.75 44.656 1 91.56 73 GLU B CA 1
ATOM 5520 C C . GLU B 1 73 ? -0.514 98.562 45.094 1 91.56 73 GLU B C 1
ATOM 5522 O O . GLU B 1 73 ? -0.456 99.75 45.125 1 91.56 73 GLU B O 1
ATOM 5527 N N . ARG B 1 74 ? -1.472 97.812 45.5 1 89.06 74 ARG B N 1
ATOM 5528 C CA . ARG B 1 74 ? -2.695 98.438 45.938 1 89.06 74 ARG B CA 1
ATOM 5529 C C . ARG B 1 74 ? -2.631 98.812 47.438 1 89.06 74 ARG B C 1
ATOM 5531 O O . ARG B 1 74 ? -3.047 99.875 47.844 1 89.06 74 ARG B O 1
ATOM 5538 N N . THR B 1 75 ? -2.061 97.938 48.25 1 89.44 75 THR B N 1
ATOM 5539 C CA . THR B 1 75 ? -2.219 98.062 49.719 1 89.44 75 THR B CA 1
ATOM 5540 C C . THR B 1 75 ? -0.883 98.375 50.375 1 89.44 75 THR B C 1
ATOM 5542 O O . THR B 1 75 ? -0.846 98.875 51.531 1 89.44 75 THR B O 1
ATOM 5545 N N . TYR B 1 76 ? 0.212 98.125 49.75 1 91 76 TYR B N 1
ATOM 5546 C CA . TYR B 1 76 ? 1.574 98.25 50.25 1 91 76 TYR B CA 1
ATOM 5547 C C . TYR B 1 76 ? 1.748 97.375 51.531 1 91 76 TYR B C 1
ATOM 5549 O O . TYR B 1 76 ? 2.602 97.688 52.344 1 91 76 TYR B O 1
ATOM 5557 N N . ASP B 1 77 ? 0.797 96.375 51.594 1 92.06 77 ASP B N 1
ATOM 5558 C CA . ASP B 1 77 ? 0.925 95.375 52.656 1 92.06 77 ASP B CA 1
ATOM 5559 C C . ASP B 1 77 ? 2.012 94.375 52.344 1 92.06 77 ASP B C 1
ATOM 5561 O O . ASP B 1 77 ? 1.945 93.688 51.312 1 92.06 77 ASP B O 1
ATOM 5565 N N . LEU B 1 78 ? 2.932 94.25 53.188 1 92.81 78 LEU B N 1
ATOM 5566 C CA . LEU B 1 78 ? 4.102 93.375 52.969 1 92.81 78 LEU B CA 1
ATOM 5567 C C . LEU B 1 78 ? 3.695 91.938 52.844 1 92.81 78 LEU B C 1
ATOM 5569 O O . LEU B 1 78 ? 4.441 91.125 52.281 1 92.81 78 LEU B O 1
ATOM 5573 N N . LYS B 1 79 ? 2.572 91.562 53.25 1 95.94 79 LYS B N 1
ATOM 5574 C CA . LYS B 1 79 ? 2.09 90.188 53.156 1 95.94 79 LYS B CA 1
ATOM 5575 C C . LYS B 1 79 ? 1.991 89.75 51.688 1 95.94 79 LYS B C 1
ATOM 5577 O O . LYS B 1 79 ? 2.369 88.625 51.344 1 95.94 79 LYS B O 1
ATOM 5582 N N . TYR B 1 80 ? 1.615 90.562 50.844 1 95.94 80 TYR B N 1
ATOM 5583 C CA . TYR B 1 80 ? 1.349 90.25 49.438 1 95.94 80 TYR B CA 1
ATOM 5584 C C . TYR B 1 80 ? 2.646 90.125 48.656 1 95.94 80 TYR B C 1
ATOM 5586 O O . TYR B 1 80 ? 2.746 89.312 47.75 1 95.94 80 TYR B O 1
ATOM 5594 N N . ILE B 1 81 ? 3.662 90.875 48.969 1 95.38 81 ILE B N 1
ATOM 5595 C CA . ILE B 1 81 ? 4.934 90.75 48.25 1 95.38 81 ILE B CA 1
ATOM 5596 C C . ILE B 1 81 ? 5.648 89.5 48.719 1 95.38 81 ILE B C 1
ATOM 5598 O O . ILE B 1 81 ? 6.363 88.875 47.938 1 95.38 81 ILE B O 1
ATOM 5602 N N . THR B 1 82 ? 5.398 89.125 49.969 1 96.31 82 THR B N 1
ATOM 5603 C CA . THR B 1 82 ? 5.922 87.875 50.469 1 96.31 82 THR B CA 1
ATOM 5604 C C . THR B 1 82 ? 5.266 86.688 49.719 1 96.31 82 THR B C 1
ATOM 5606 O O . THR B 1 82 ? 5.945 85.75 49.312 1 96.31 82 THR B O 1
ATOM 5609 N N . GLU B 1 83 ? 3.998 86.75 49.531 1 96.88 83 GLU B N 1
ATOM 5610 C CA . GLU B 1 83 ? 3.291 85.688 48.781 1 96.88 83 GLU B CA 1
ATOM 5611 C C . GLU B 1 83 ? 3.744 85.688 47.312 1 96.88 83 GLU B C 1
ATOM 5613 O O . GLU B 1 83 ? 3.902 84.625 46.75 1 96.88 83 GLU B O 1
ATOM 5618 N N . ASN B 1 84 ? 3.924 86.875 46.812 1 97.56 84 ASN B N 1
ATOM 5619 C CA . ASN B 1 84 ? 4.449 86.938 45.438 1 97.56 84 ASN B CA 1
ATOM 5620 C C . ASN B 1 84 ? 5.793 86.25 45.312 1 97.56 84 ASN B C 1
ATOM 5622 O O . ASN B 1 84 ? 5.992 85.438 44.375 1 97.56 84 ASN B O 1
ATOM 5626 N N . THR B 1 85 ? 6.68 86.438 46.281 1 96.38 85 THR B N 1
ATOM 5627 C CA . THR B 1 85 ? 7.992 85.812 46.281 1 96.38 85 THR B CA 1
ATOM 5628 C C . THR B 1 85 ? 7.859 84.312 46.438 1 96.38 85 THR B C 1
ATOM 5630 O O . THR B 1 85 ? 8.586 83.562 45.781 1 96.38 85 THR B O 1
ATOM 5633 N N . GLN B 1 86 ? 6.957 83.938 47.156 1 97.25 86 GLN B N 1
ATOM 5634 C CA . GLN B 1 86 ? 6.746 82.5 47.375 1 97.25 86 GLN B CA 1
ATOM 5635 C C . GLN B 1 86 ? 6.273 81.812 46.094 1 97.25 86 GLN B C 1
ATOM 5637 O O . GLN B 1 86 ? 6.73 80.688 45.781 1 97.25 86 GLN B O 1
ATOM 5642 N N . HIS B 1 87 ? 5.391 82.312 45.406 1 97.62 87 HIS B N 1
ATOM 5643 C CA . HIS B 1 87 ? 4.875 81.75 44.188 1 97.62 87 HIS B CA 1
ATOM 5644 C C . HIS B 1 87 ? 5.957 81.688 43.125 1 97.62 87 HIS B C 1
ATOM 5646 O O . HIS B 1 87 ? 6.008 80.75 42.344 1 97.62 87 HIS B O 1
ATOM 5652 N N . ILE B 1 88 ? 6.832 82.688 43.094 1 97.56 88 ILE B N 1
ATOM 5653 C CA . ILE B 1 88 ? 7.941 82.625 42.156 1 97.56 88 ILE B CA 1
ATOM 5654 C C . ILE B 1 88 ? 8.922 81.562 42.531 1 97.56 88 ILE B C 1
ATOM 5656 O O . ILE B 1 88 ? 9.445 80.812 41.688 1 97.56 88 ILE B O 1
ATOM 5660 N N . ASN B 1 89 ? 9.117 81.312 43.781 1 96.81 89 ASN B N 1
ATOM 5661 C CA . ASN B 1 89 ? 9.961 80.25 44.25 1 96.81 89 ASN B CA 1
ATOM 5662 C C . ASN B 1 89 ? 9.359 78.875 43.938 1 96.81 89 ASN B C 1
ATOM 5664 O O . ASN B 1 89 ? 10.078 77.938 43.625 1 96.81 89 ASN B O 1
ATOM 5668 N N . ASN B 1 90 ? 8.133 78.75 43.969 1 97.19 90 ASN B N 1
ATOM 5669 C CA . ASN B 1 90 ? 7.457 77.5 43.594 1 97.19 90 ASN B CA 1
ATOM 5670 C C . ASN B 1 90 ? 7.691 77.188 42.125 1 97.19 90 ASN B C 1
ATOM 5672 O O . ASN B 1 90 ? 7.816 76 41.781 1 97.19 90 ASN B O 1
ATOM 5676 N N . ILE B 1 91 ? 7.703 78.188 41.312 1 97.56 91 ILE B N 1
ATOM 5677 C CA . ILE B 1 91 ? 7.992 77.938 39.875 1 97.56 91 ILE B CA 1
ATOM 5678 C C . ILE B 1 91 ? 9.406 77.375 39.75 1 97.56 91 ILE B C 1
ATOM 5680 O O . ILE B 1 91 ? 9.633 76.438 38.969 1 97.56 91 ILE B O 1
ATOM 5684 N N . LYS B 1 92 ? 10.336 78 40.5 1 95.75 92 LYS B N 1
ATOM 5685 C CA . LYS B 1 92 ? 11.703 77.5 40.469 1 95.75 92 LYS B CA 1
ATOM 5686 C C . LYS B 1 92 ? 11.781 76.062 40.875 1 95.75 92 LYS B C 1
ATOM 5688 O O . LYS B 1 92 ? 12.508 75.25 40.281 1 95.75 92 LYS B O 1
ATOM 5693 N N . ASN B 1 93 ? 11.031 75.625 41.875 1 96 93 ASN B N 1
ATOM 5694 C CA . ASN B 1 93 ? 10.977 74.25 42.312 1 96 93 ASN B CA 1
ATOM 5695 C C . ASN B 1 93 ? 10.383 73.375 41.25 1 96 93 ASN B C 1
ATOM 5697 O O . ASN B 1 93 ? 10.844 72.25 41.062 1 96 93 ASN B O 1
ATOM 5701 N N . LEU B 1 94 ? 9.406 73.812 40.594 1 96.12 94 LEU B N 1
ATOM 5702 C CA . LEU B 1 94 ? 8.781 73.062 39.531 1 96.12 94 LEU B CA 1
ATOM 5703 C C . LEU B 1 94 ? 9.742 72.875 38.375 1 96.12 94 LEU B C 1
ATOM 5705 O O . LEU B 1 94 ? 9.766 71.812 37.75 1 96.12 94 LEU B O 1
ATOM 5709 N N . LEU B 1 95 ? 10.516 73.875 38.125 1 95.25 95 LEU B N 1
ATOM 5710 C CA . LEU B 1 95 ? 11.508 73.812 37.031 1 95.25 95 LEU B CA 1
ATOM 5711 C C . LEU B 1 95 ? 12.594 72.812 37.375 1 95.25 95 LEU B C 1
ATOM 5713 O O . LEU B 1 95 ? 13.094 72.062 36.5 1 95.25 95 LEU B O 1
ATOM 5717 N N . THR B 1 96 ? 12.938 72.688 38.625 1 93.31 96 THR B N 1
ATOM 5718 C CA . THR B 1 96 ? 13.906 71.688 39.062 1 93.31 96 THR B CA 1
ATOM 5719 C C . THR B 1 96 ? 13.367 70.25 38.844 1 93.31 96 THR B C 1
ATOM 5721 O O . THR B 1 96 ? 14.102 69.375 38.438 1 93.31 96 THR B O 1
ATOM 5724 N N . GLN B 1 97 ? 12.141 70.062 39.094 1 90.19 97 GLN B N 1
ATOM 5725 C CA . GLN B 1 97 ? 11.5 68.812 38.875 1 90.19 97 GLN B CA 1
ATOM 5726 C C . GLN B 1 97 ? 11.406 68.438 37.406 1 90.19 97 GLN B C 1
ATOM 5728 O O . GLN B 1 97 ? 11.422 67.25 37 1 90.19 97 GLN B O 1
ATOM 5733 N N . SER B 1 98 ? 11.305 69.5 36.625 1 90.12 98 SER B N 1
ATOM 5734 C CA . SER B 1 98 ? 11.164 69.312 35.188 1 90.12 98 SER B CA 1
ATOM 5735 C C . SER B 1 98 ? 12.43 68.75 34.562 1 90.12 98 SER B C 1
ATOM 5737 O O . SER B 1 98 ? 12.391 68.188 33.469 1 90.12 98 SER B O 1
ATOM 5739 N N . ALA B 1 99 ? 13.562 68.812 35.25 1 88.25 99 ALA B N 1
ATOM 5740 C CA . ALA B 1 99 ? 14.844 68.375 34.719 1 88.25 99 ALA B CA 1
ATOM 5741 C C . ALA B 1 99 ? 14.852 66.875 34.531 1 88.25 99 ALA B C 1
ATOM 5743 O O . ALA B 1 99 ? 15.617 66.375 33.719 1 88.25 99 ALA B O 1
ATOM 5744 N N . ASN B 1 100 ? 13.938 66.125 35.156 1 88.25 100 ASN B N 1
ATOM 5745 C CA . ASN B 1 100 ? 13.883 64.688 35.062 1 88.25 100 ASN B CA 1
ATOM 5746 C C . ASN B 1 100 ? 13.008 64.188 33.906 1 88.25 100 ASN B C 1
ATOM 5748 O O . ASN B 1 100 ? 12.93 63 33.625 1 88.25 100 ASN B O 1
ATOM 5752 N N . LEU B 1 101 ? 12.391 65.25 33.25 1 90 101 LEU B N 1
ATOM 5753 C CA . LEU B 1 101 ? 11.492 64.875 32.156 1 90 101 LEU B CA 1
ATOM 5754 C C . LEU B 1 101 ? 12.18 65.125 30.797 1 90 101 LEU B C 1
ATOM 5756 O O . LEU B 1 101 ? 13.133 65.875 30.703 1 90 101 LEU B O 1
ATOM 5760 N N . ARG B 1 102 ? 11.93 64.375 29.766 1 81.75 102 ARG B N 1
ATOM 5761 C CA . ARG B 1 102 ? 12.5 64.5 28.438 1 81.75 102 ARG B CA 1
ATOM 5762 C C . ARG B 1 102 ? 11.742 65.562 27.609 1 81.75 102 ARG B C 1
ATOM 5764 O O . ARG B 1 102 ? 10.547 65.375 27.344 1 81.75 102 ARG B O 1
ATOM 5771 N N . TRP B 1 103 ? 12.43 66.5 27.188 1 91.56 103 TRP B N 1
ATOM 5772 C CA . TRP B 1 103 ? 11.766 67.625 26.484 1 91.56 103 TRP B CA 1
ATOM 5773 C C . TRP B 1 103 ? 12.195 67.688 25.016 1 91.56 103 TRP B C 1
ATOM 5775 O O . TRP B 1 103 ? 13.312 67.25 24.688 1 91.56 103 TRP B O 1
ATOM 5785 N N . SER B 1 104 ? 11.281 68.062 24.234 1 90.44 104 SER B N 1
ATOM 5786 C CA . SER B 1 104 ? 11.641 68.375 22.859 1 90.44 104 SER B CA 1
ATOM 5787 C C . SER B 1 104 ? 12.586 69.562 22.781 1 90.44 104 SER B C 1
ATOM 5789 O O . SER B 1 104 ? 12.758 70.312 23.781 1 90.44 104 SER B O 1
ATOM 5791 N N . VAL B 1 105 ? 13.148 69.75 21.641 1 91.19 105 VAL B N 1
ATOM 5792 C CA . VAL B 1 105 ? 14.109 70.812 21.453 1 91.19 105 VAL B CA 1
ATOM 5793 C C . VAL B 1 105 ? 13.43 72.188 21.703 1 91.19 105 VAL B C 1
ATOM 5795 O O . VAL B 1 105 ? 13.977 73.062 22.391 1 91.19 105 VAL B O 1
ATOM 5798 N N . ASP B 1 106 ? 12.258 72.312 21.266 1 92 106 ASP B N 1
ATOM 5799 C CA . ASP B 1 106 ? 11.516 73.562 21.406 1 92 106 ASP B CA 1
ATOM 5800 C C . ASP B 1 106 ? 11.117 73.812 22.875 1 92 106 ASP B C 1
ATOM 5802 O O . ASP B 1 106 ? 11.227 74.875 23.375 1 92 106 ASP B O 1
ATOM 5806 N N . ASN B 1 107 ? 10.727 72.812 23.531 1 93.81 107 ASN B N 1
ATOM 5807 C CA . ASN B 1 107 ? 10.258 72.938 24.906 1 93.81 107 ASN B CA 1
ATOM 5808 C C . ASN B 1 107 ? 11.414 73.062 25.875 1 93.81 107 ASN B C 1
ATOM 5810 O O . ASN B 1 107 ? 11.266 73.688 26.953 1 93.81 107 ASN B O 1
ATOM 5814 N N . ARG B 1 108 ? 12.547 72.625 25.516 1 93.19 108 ARG B N 1
ATOM 5815 C CA . ARG B 1 108 ? 13.742 72.875 26.312 1 93.19 108 ARG B CA 1
ATOM 5816 C C . ARG B 1 108 ? 14.109 74.312 26.312 1 93.19 108 ARG B C 1
ATOM 5818 O O . ARG B 1 108 ? 14.531 74.875 27.328 1 93.19 108 ARG B O 1
ATOM 5825 N N . LYS B 1 109 ? 13.883 74.875 25.156 1 94.56 109 LYS B N 1
ATOM 5826 C CA . LYS B 1 109 ? 14.117 76.312 25.047 1 94.56 109 LYS B CA 1
ATOM 5827 C C . LYS B 1 109 ? 13.102 77.062 25.891 1 94.56 109 LYS B C 1
ATOM 5829 O O . LYS B 1 109 ? 13.469 78.062 26.547 1 94.56 109 LYS B O 1
ATOM 5834 N N . ASN B 1 110 ? 11.906 76.625 25.766 1 95.19 110 ASN B N 1
ATOM 5835 C CA . ASN B 1 110 ? 10.867 77.312 26.547 1 95.19 110 ASN B CA 1
ATOM 5836 C C . ASN B 1 110 ? 11.156 77.188 28.047 1 95.19 110 ASN B C 1
ATOM 5838 O O . ASN B 1 110 ? 10.977 78.188 28.781 1 95.19 110 ASN B O 1
ATOM 5842 N N . ILE B 1 111 ? 11.633 76.062 28.5 1 95.62 111 ILE B N 1
ATOM 5843 C CA . ILE B 1 111 ? 11.961 75.875 29.906 1 95.62 111 ILE B CA 1
ATOM 5844 C C . ILE B 1 111 ? 13.133 76.75 30.312 1 95.62 111 ILE B C 1
ATOM 5846 O O . ILE B 1 111 ? 13.125 77.375 31.375 1 95.62 111 ILE B O 1
ATOM 5850 N N . ALA B 1 112 ? 14.023 76.875 29.453 1 94.81 112 ALA B N 1
ATOM 5851 C CA . ALA B 1 112 ? 15.172 77.75 29.703 1 94.81 112 ALA B CA 1
ATOM 5852 C C . ALA B 1 112 ? 14.742 79.25 29.781 1 94.81 112 ALA B C 1
ATOM 5854 O O . ALA B 1 112 ? 15.219 80 30.625 1 94.81 112 ALA B O 1
ATOM 5855 N N . ASN B 1 113 ? 13.906 79.562 28.922 1 96.5 113 ASN B N 1
ATOM 5856 C CA . ASN B 1 113 ? 13.383 80.875 28.938 1 96.5 113 ASN B CA 1
ATOM 5857 C C . ASN B 1 113 ? 12.602 81.188 30.203 1 96.5 113 ASN B C 1
ATOM 5859 O O . ASN B 1 113 ? 12.695 82.312 30.766 1 96.5 113 ASN B O 1
ATOM 5863 N N . ILE B 1 114 ? 11.836 80.312 30.594 1 97.06 114 ILE B N 1
ATOM 5864 C CA . ILE B 1 114 ? 11.086 80.438 31.828 1 97.06 114 ILE B CA 1
ATOM 5865 C C . ILE B 1 114 ? 12.055 80.625 33 1 97.06 114 ILE B C 1
ATOM 5867 O O . ILE B 1 114 ? 11.852 81.562 33.844 1 97.06 114 ILE B O 1
ATOM 5871 N N . ASN B 1 115 ? 13.047 79.875 33.062 1 96.06 115 ASN B N 1
ATOM 5872 C CA . ASN B 1 115 ? 14.055 80 34.125 1 96.06 115 ASN B CA 1
ATOM 5873 C C . ASN B 1 115 ? 14.695 81.375 34.094 1 96.06 115 ASN B C 1
ATOM 5875 O O . ASN B 1 115 ? 14.898 82 35.156 1 96.06 115 ASN B O 1
ATOM 5879 N N . HIS B 1 116 ? 14.93 81.938 32.969 1 96.19 116 HIS B N 1
ATOM 5880 C CA . HIS B 1 116 ? 15.531 83.25 32.812 1 96.19 116 HIS B CA 1
ATOM 5881 C C . HIS B 1 116 ? 14.586 84.312 33.312 1 96.19 116 HIS B C 1
ATOM 5883 O O . HIS B 1 116 ? 14.992 85.25 34.031 1 96.19 116 HIS B O 1
ATOM 5889 N N . VAL B 1 117 ? 13.383 84.188 32.875 1 97.38 117 VAL B N 1
ATOM 5890 C CA . VAL B 1 117 ? 12.398 85.188 33.219 1 97.38 117 VAL B CA 1
ATOM 5891 C C . VAL B 1 117 ? 12.148 85.125 34.75 1 97.38 117 VAL B C 1
ATOM 5893 O O . VAL B 1 117 ? 11.938 86.188 35.344 1 97.38 117 VAL B O 1
ATOM 5896 N N . VAL B 1 118 ? 12.219 84 35.281 1 97 118 VAL B N 1
ATOM 5897 C CA . VAL B 1 118 ? 12.039 83.875 36.75 1 97 118 VAL B CA 1
ATOM 5898 C C . VAL B 1 118 ? 13.18 84.562 37.469 1 97 118 VAL B C 1
ATOM 5900 O O . VAL B 1 118 ? 12.953 85.25 38.469 1 97 118 VAL B O 1
ATOM 5903 N N . GLU B 1 119 ? 14.344 84.438 37.062 1 95.31 119 GLU B N 1
ATOM 5904 C CA . GLU B 1 119 ? 15.5 85.125 37.656 1 95.31 119 GLU B CA 1
ATOM 5905 C C . GLU B 1 119 ? 15.414 86.625 37.531 1 95.31 119 GLU B C 1
ATOM 5907 O O . GLU B 1 119 ? 15.703 87.312 38.5 1 95.31 119 GLU B O 1
ATOM 5912 N N . GLU B 1 120 ? 15.031 87.062 36.438 1 95.69 120 GLU B N 1
ATOM 5913 C CA . GLU B 1 120 ? 14.844 88.438 36.219 1 95.69 120 GLU B CA 1
ATOM 5914 C C . GLU B 1 120 ? 13.75 89 37.125 1 95.69 120 GLU B C 1
ATOM 5916 O O . GLU B 1 120 ? 13.875 90.125 37.656 1 95.69 120 GLU B O 1
ATOM 5921 N N . TYR B 1 121 ? 12.711 88.312 37.219 1 96.62 121 TYR B N 1
ATOM 5922 C CA . TYR B 1 121 ? 11.594 88.688 38.062 1 96.62 121 TYR B CA 1
ATOM 5923 C C . TYR B 1 121 ? 12.031 88.812 39.531 1 96.62 121 TYR B C 1
ATOM 5925 O O . TYR B 1 121 ? 11.641 89.812 40.188 1 96.62 121 TYR B O 1
ATOM 5933 N N . GLN B 1 122 ? 12.789 88 40 1 95.12 122 GLN B N 1
ATOM 5934 C CA . GLN B 1 122 ? 13.281 88 41.375 1 95.12 122 GLN B CA 1
ATOM 5935 C C . GLN B 1 122 ? 14.141 89.25 41.625 1 95.12 122 GLN B C 1
ATOM 5937 O O . GLN B 1 122 ? 14.047 89.875 42.688 1 95.12 122 GLN B O 1
ATOM 5942 N N . GLN B 1 123 ? 14.891 89.625 40.688 1 95.12 123 GLN B N 1
ATOM 5943 C CA . GLN B 1 123 ? 15.711 90.812 40.781 1 95.12 123 GLN B CA 1
ATOM 5944 C C . GLN B 1 123 ? 14.836 92.062 40.844 1 95.12 123 GLN B C 1
ATOM 5946 O O . GLN B 1 123 ? 15.086 92.938 41.656 1 95.12 123 GLN B O 1
ATOM 5951 N N . GLN B 1 124 ? 13.891 91.938 40 1 95.94 124 GLN B N 1
ATOM 5952 C CA . GLN B 1 124 ? 13.008 93.125 39.938 1 95.94 124 GLN B CA 1
ATOM 5953 C C . GLN B 1 124 ? 12.148 93.188 41.219 1 95.94 124 GLN B C 1
ATOM 5955 O O . GLN B 1 124 ? 11.773 94.312 41.625 1 95.94 124 GLN B O 1
ATOM 5960 N N . GLN B 1 125 ? 11.844 92.125 41.875 1 95.44 125 GLN B N 1
ATOM 5961 C CA . GLN B 1 125 ? 11.125 92.125 43.125 1 95.44 125 GLN B CA 1
ATOM 5962 C C . GLN B 1 125 ? 11.883 92.875 44.188 1 95.44 125 GLN B C 1
ATOM 5964 O O . GLN B 1 125 ? 11.289 93.688 44.906 1 95.44 125 GLN B O 1
ATOM 5969 N N . THR B 1 126 ? 13.125 92.75 44.188 1 93.94 126 THR B N 1
ATOM 5970 C CA . THR B 1 126 ? 13.977 93.5 45.125 1 93.94 126 THR B CA 1
ATOM 5971 C C . THR B 1 126 ? 14.016 94.938 44.781 1 93.94 126 THR B C 1
ATOM 5973 O O . THR B 1 126 ? 13.898 95.812 45.688 1 93.94 126 THR B O 1
ATOM 5976 N N . ASN B 1 127 ? 14.125 95.25 43.562 1 95.38 127 ASN B N 1
ATOM 5977 C CA . ASN B 1 127 ? 14.133 96.625 43.125 1 95.38 127 ASN B CA 1
ATOM 5978 C C . ASN B 1 127 ? 12.82 97.312 43.438 1 95.38 127 ASN B C 1
ATOM 5980 O O . ASN B 1 127 ? 12.812 98.5 43.781 1 95.38 127 ASN B O 1
ATOM 5984 N N . PHE B 1 128 ? 11.789 96.625 43.312 1 95.12 128 PHE B N 1
ATOM 5985 C CA . PHE B 1 128 ? 10.461 97.188 43.562 1 95.12 128 PHE B CA 1
ATOM 5986 C C . PHE B 1 128 ? 10.297 97.562 45.031 1 95.12 128 PHE B C 1
ATOM 5988 O O . PHE B 1 128 ? 9.867 98.688 45.344 1 95.12 128 PHE B O 1
ATOM 5995 N N . VAL B 1 129 ? 10.656 96.562 45.906 1 94.56 129 VAL B N 1
ATOM 5996 C CA . VAL B 1 129 ? 10.547 96.812 47.312 1 94.56 129 VAL B CA 1
ATOM 5997 C C . VAL B 1 129 ? 11.453 98 47.719 1 94.56 129 VAL B C 1
ATOM 5999 O O . VAL B 1 129 ? 11.07 98.812 48.531 1 94.56 129 VAL B O 1
ATOM 6002 N N . ASN B 1 130 ? 12.555 98.125 47.125 1 95 130 ASN B N 1
ATOM 6003 C CA . ASN B 1 130 ? 13.469 99.25 47.375 1 95 130 ASN B CA 1
ATOM 6004 C C . ASN B 1 130 ? 12.898 100.562 46.906 1 95 130 ASN B C 1
ATOM 6006 O O . ASN B 1 130 ? 13.047 101.625 47.594 1 95 130 ASN B O 1
ATOM 6010 N N . ALA B 1 131 ? 12.32 100.438 45.719 1 95.81 131 ALA B N 1
ATOM 6011 C CA . ALA B 1 131 ? 11.711 101.625 45.188 1 95.81 131 ALA B CA 1
ATOM 6012 C C . ALA B 1 131 ? 10.586 102.125 46.094 1 95.81 131 ALA B C 1
ATOM 6014 O O . ALA B 1 131 ? 10.453 103.375 46.312 1 95.81 131 ALA B O 1
ATOM 6015 N N . VAL B 1 132 ? 9.812 101.312 46.594 1 95.12 132 VAL B N 1
ATOM 6016 C CA . VAL B 1 132 ? 8.727 101.625 47.5 1 95.12 132 VAL B CA 1
ATOM 6017 C C . VAL B 1 132 ? 9.289 102.188 48.812 1 95.12 132 VAL B C 1
ATOM 6019 O O . VAL B 1 132 ? 8.805 103.188 49.312 1 95.12 132 VAL B O 1
ATOM 6022 N N . THR B 1 133 ? 10.312 101.562 49.312 1 93.81 133 THR B N 1
ATOM 6023 C CA . THR B 1 133 ? 10.961 102.062 50.562 1 93.81 133 THR B CA 1
ATOM 6024 C C . THR B 1 133 ? 11.547 103.438 50.375 1 93.81 133 THR B C 1
ATOM 6026 O O . THR B 1 133 ? 11.445 104.312 51.25 1 93.81 133 THR B O 1
ATOM 6029 N N . ASN B 1 134 ? 12.094 103.688 49.25 1 95 134 ASN B N 1
ATOM 6030 C CA . ASN B 1 134 ? 12.664 105 48.969 1 95 134 ASN B CA 1
ATOM 6031 C C . ASN B 1 134 ? 11.586 106.062 48.906 1 95 134 ASN B C 1
ATOM 6033 O O . ASN B 1 134 ? 11.75 107.125 49.438 1 95 134 ASN B O 1
ATOM 6037 N N . LYS B 1 135 ? 10.547 105.688 48.219 1 94.88 135 LYS B N 1
ATOM 6038 C CA . LYS B 1 135 ? 9.414 106.625 48.125 1 94.88 135 LYS B CA 1
ATOM 6039 C C . LYS B 1 135 ? 8.867 106.938 49.531 1 94.88 135 LYS B C 1
ATOM 6041 O O . LYS B 1 135 ? 8.578 108.062 49.844 1 94.88 135 LYS B O 1
ATOM 6046 N N . ASP B 1 136 ? 8.75 106 50.375 1 92.81 136 ASP B N 1
ATOM 6047 C CA . ASP B 1 136 ? 8.242 106.125 51.719 1 92.81 136 ASP B CA 1
ATOM 6048 C C . ASP B 1 136 ? 9.203 107 52.562 1 92.81 136 ASP B C 1
ATOM 6050 O O . ASP B 1 136 ? 8.766 107.812 53.406 1 92.81 136 ASP B O 1
ATOM 6054 N N . LYS B 1 137 ? 10.422 106.875 52.438 1 92.25 137 LYS B N 1
ATOM 6055 C CA . LYS B 1 137 ? 11.422 107.625 53.125 1 92.25 137 LYS B CA 1
ATOM 6056 C C . LYS B 1 137 ? 11.32 109.125 52.781 1 92.25 137 LYS B C 1
ATOM 6058 O O . LYS B 1 137 ? 11.445 110 53.625 1 92.25 137 LYS B O 1
ATOM 6063 N N . VAL B 1 138 ? 11.109 109.312 51.469 1 92.69 138 VAL B N 1
ATOM 6064 C CA . VAL B 1 138 ? 10.953 110.688 51 1 92.69 138 VAL B CA 1
ATOM 6065 C C . VAL B 1 138 ? 9.719 111.312 51.656 1 92.69 138 VAL B C 1
ATOM 6067 O O . VAL B 1 138 ? 9.773 112.438 52.125 1 92.69 138 VAL B O 1
ATOM 6070 N N . ARG B 1 139 ? 8.672 110.625 51.688 1 91.56 139 ARG B N 1
ATOM 6071 C CA . ARG B 1 139 ? 7.434 111.125 52.281 1 91.56 139 ARG B CA 1
ATOM 6072 C C . ARG B 1 139 ? 7.621 111.375 53.781 1 91.56 139 ARG B C 1
ATOM 6074 O O . ARG B 1 139 ? 7.113 112.375 54.281 1 91.56 139 ARG B O 1
ATOM 6081 N N . GLN B 1 140 ? 8.312 110.625 54.5 1 88.38 140 GLN B N 1
ATOM 6082 C CA . GLN B 1 140 ? 8.547 110.75 55.938 1 88.38 140 GLN B CA 1
ATOM 6083 C C . GLN B 1 140 ? 9.398 112 56.219 1 88.38 140 GLN B C 1
ATOM 6085 O O . GLN B 1 140 ? 9.336 112.562 57.344 1 88.38 140 GLN B O 1
ATOM 6090 N N . SER B 1 141 ? 10.062 112.438 55.312 1 87.12 141 SER B N 1
ATOM 6091 C CA . SER B 1 141 ? 10.938 113.562 55.5 1 87.12 141 SER B CA 1
ATOM 6092 C C . SER B 1 141 ? 10.148 114.875 55.438 1 87.12 141 SER B C 1
ATOM 6094 O O . SER B 1 141 ? 10.688 115.938 55.75 1 87.12 141 SER B O 1
ATOM 6096 N N . TRP B 1 142 ? 8.734 114.688 55.062 1 84.31 142 TRP B N 1
ATOM 6097 C CA . TRP B 1 142 ? 7.879 115.875 55.031 1 84.31 142 TRP B CA 1
ATOM 6098 C C . TRP B 1 142 ? 7.555 116.312 56.438 1 84.31 142 TRP B C 1
ATOM 6100 O O . TRP B 1 142 ? 6.922 115.625 57.219 1 84.31 142 TRP B O 1
ATOM 6110 N N . SER B 1 143 ? 8.328 117.125 57.188 1 75.69 143 SER B N 1
ATOM 6111 C CA . SER B 1 143 ? 8.055 117.625 58.531 1 75.69 143 SER B CA 1
ATOM 6112 C C . SER B 1 143 ? 7.766 119.125 58.562 1 75.69 143 SER B C 1
ATOM 6114 O O . SER B 1 143 ? 8.641 119.938 58.25 1 75.69 143 SER B O 1
ATOM 6116 N N . ILE B 1 144 ? 6.406 119.438 58.656 1 74.75 144 ILE B N 1
ATOM 6117 C CA . ILE B 1 144 ? 6.094 120.875 58.781 1 74.75 144 ILE B CA 1
ATOM 6118 C C . ILE B 1 144 ? 5.551 121.188 60.156 1 74.75 144 ILE B C 1
ATOM 6120 O O . ILE B 1 144 ? 5.246 122.312 60.5 1 74.75 144 ILE B O 1
ATOM 6124 N N . SER B 1 145 ? 5.535 120.125 61.062 1 73.94 145 SER B N 1
ATOM 6125 C CA . SER B 1 145 ? 4.953 120.25 62.375 1 73.94 145 SER B CA 1
ATOM 6126 C C . SER B 1 145 ? 5.762 121.188 63.25 1 73.94 145 SER B C 1
ATOM 6128 O O . SER B 1 145 ? 5.195 122 64.062 1 73.94 145 SER B O 1
ATOM 6130 N N . GLU B 1 146 ? 6.984 121.188 63.031 1 75.88 146 GLU B N 1
ATOM 6131 C CA . GLU B 1 146 ? 7.852 122.062 63.812 1 75.88 146 GLU B CA 1
ATOM 6132 C C . GLU B 1 146 ? 7.617 123.562 63.469 1 75.88 146 GLU B C 1
ATOM 6134 O O . GLU B 1 146 ? 7.645 124.438 64.375 1 75.88 146 GLU B O 1
ATOM 6139 N N . SER B 1 147 ? 7.324 123.75 62.188 1 79.12 147 SER B N 1
ATOM 6140 C CA . SER B 1 147 ? 7.027 125.125 61.75 1 79.12 147 SER B CA 1
ATOM 6141 C C . SER B 1 147 ? 5.715 125.625 62.344 1 79.12 147 SER B C 1
ATOM 6143 O O . SER B 1 147 ? 5.613 126.75 62.719 1 79.12 147 SER B O 1
ATOM 6145 N N . LEU B 1 148 ? 4.766 124.75 62.5 1 77.31 148 LEU B N 1
ATOM 6146 C CA . LEU B 1 148 ? 3.48 125.062 63.062 1 77.31 148 LEU B CA 1
ATOM 6147 C C . LEU B 1 148 ? 3.625 125.375 64.562 1 77.31 148 LEU B C 1
ATOM 6149 O O . LEU B 1 148 ? 2.973 126.312 65.125 1 77.31 148 LEU B O 1
ATOM 6153 N N . ASN B 1 149 ? 4.461 124.688 65.188 1 81.31 149 ASN B N 1
ATOM 6154 C CA . ASN B 1 149 ? 4.738 124.938 66.562 1 81.31 149 ASN B CA 1
ATOM 6155 C C . ASN B 1 149 ? 5.391 126.312 66.812 1 81.31 149 ASN B C 1
ATOM 6157 O O . ASN B 1 149 ? 5.066 127.062 67.75 1 81.31 149 ASN B O 1
ATOM 6161 N N . ASN B 1 150 ? 6.234 126.625 65.875 1 82.69 150 ASN B N 1
ATOM 6162 C CA . ASN B 1 150 ? 6.91 127.938 66 1 82.69 150 ASN B CA 1
ATOM 6163 C C . ASN B 1 150 ? 5.938 129.125 65.75 1 82.69 150 ASN B C 1
ATOM 6165 O O . ASN B 1 150 ? 6.031 130.125 66.375 1 82.69 150 ASN B O 1
ATOM 6169 N N . ILE B 1 151 ? 5.055 128.875 64.875 1 84.88 151 ILE B N 1
ATOM 6170 C CA . ILE B 1 151 ? 4.047 129.875 64.562 1 84.88 151 ILE B CA 1
ATOM 6171 C C . ILE B 1 151 ? 3.1 130 65.75 1 84.88 151 ILE B C 1
ATOM 6173 O O . ILE B 1 151 ? 2.691 131.125 66.062 1 84.88 151 ILE B O 1
ATOM 6177 N N . ASN B 1 152 ? 2.703 128.875 66.375 1 80.94 152 ASN B N 1
ATOM 6178 C CA . ASN B 1 152 ? 1.874 129 67.562 1 80.94 152 ASN B CA 1
ATOM 6179 C C . ASN B 1 152 ? 2.584 129.75 68.688 1 80.94 152 ASN B C 1
ATOM 6181 O O . ASN B 1 152 ? 1.961 130.5 69.438 1 80.94 152 ASN B O 1
ATOM 6185 N N . ALA B 1 153 ? 3.799 129.5 68.812 1 83.62 153 ALA B N 1
ATOM 6186 C CA . ALA B 1 153 ? 4.594 130.125 69.812 1 83.62 153 ALA B CA 1
ATOM 6187 C C . ALA B 1 153 ? 4.68 131.625 69.562 1 83.62 153 ALA B C 1
ATOM 6189 O O . ALA B 1 153 ? 4.637 132.5 70.438 1 83.62 153 ALA B O 1
ATOM 6190 N N . LEU B 1 154 ? 4.84 132 68.312 1 85.56 154 LEU B N 1
ATOM 6191 C CA . LEU B 1 154 ? 4.867 133.375 67.938 1 85.56 154 LEU B CA 1
ATOM 6192 C C . LEU B 1 154 ? 3.539 134 68.25 1 85.56 154 LEU B C 1
ATOM 6194 O O . LEU B 1 154 ? 3.514 135.125 68.688 1 85.56 154 LEU B O 1
ATOM 6198 N N . GLN B 1 155 ? 2.441 133.375 68 1 81.75 155 GLN B N 1
ATOM 6199 C CA . GLN B 1 155 ? 1.103 133.875 68.312 1 81.75 155 GLN B CA 1
ATOM 6200 C C . GLN B 1 155 ? 0.929 134.125 69.812 1 81.75 155 GLN B C 1
ATOM 6202 O O . GLN B 1 155 ? 0.396 135.125 70.188 1 81.75 155 GLN B O 1
ATOM 6207 N N . GLN B 1 156 ? 1.38 133.25 70.562 1 81.38 156 GLN B N 1
ATOM 6208 C CA . GLN B 1 156 ? 1.295 133.375 72.062 1 81.38 156 GLN B CA 1
ATOM 6209 C C . GLN B 1 156 ? 2.15 134.625 72.5 1 81.38 156 GLN B C 1
ATOM 6211 O O . GLN B 1 156 ? 1.736 135.375 73.375 1 81.38 156 GLN B O 1
ATOM 6216 N N . SER B 1 157 ? 3.275 134.75 71.938 1 83.5 157 SER B N 1
ATOM 6217 C CA . SER B 1 157 ? 4.172 135.875 72.312 1 83.5 157 SER B CA 1
ATOM 6218 C C . SER B 1 157 ? 3.561 137.25 71.938 1 83.5 157 SER B C 1
ATOM 6220 O O . SER B 1 157 ? 3.682 138.125 72.688 1 83.5 157 SER B O 1
ATOM 6222 N N . LEU B 1 158 ? 2.936 137.25 70.812 1 82.88 158 LEU B N 1
ATOM 6223 C CA . LEU B 1 158 ? 2.309 138.5 70.375 1 82.88 158 LEU B CA 1
ATOM 6224 C C . LEU B 1 158 ? 1.102 138.875 71.25 1 82.88 158 LEU B C 1
ATOM 6226 O O . LEU B 1 158 ? 0.828 140.125 71.438 1 82.88 158 LEU B O 1
ATOM 6230 N N . LEU B 1 159 ? 0.411 137.875 71.688 1 75.44 159 LEU B N 1
ATOM 6231 C CA . LEU B 1 159 ? -0.736 138.125 72.562 1 75.44 159 LEU B CA 1
ATOM 6232 C C . LEU B 1 159 ? -0.289 138.625 73.938 1 75.44 159 LEU B C 1
ATOM 6234 O O . LEU B 1 159 ? -0.921 139.5 74.5 1 75.44 159 LEU B O 1
ATOM 6238 N N . ASN B 1 160 ? 0.748 138.125 74.438 1 75.25 160 ASN B N 1
ATOM 6239 C CA . ASN B 1 160 ? 1.271 138.5 75.75 1 75.25 160 ASN B CA 1
ATOM 6240 C C . ASN B 1 160 ? 1.836 140 75.75 1 75.25 160 ASN B C 1
ATOM 6242 O O . ASN B 1 160 ? 1.725 140.625 76.75 1 75.25 160 ASN B O 1
ATOM 6246 N N . GLU B 1 161 ? 2.338 140.375 74.688 1 78.88 161 GLU B N 1
ATOM 6247 C CA . GLU B 1 161 ? 3.018 141.75 74.625 1 78.88 161 GLU B CA 1
ATOM 6248 C C . GLU B 1 161 ? 2.096 142.75 74.062 1 78.88 161 GLU B C 1
ATOM 6250 O O . GLU B 1 161 ? 2.449 144 74.062 1 78.88 161 GLU B O 1
ATOM 6255 N N . GLY B 1 162 ? 0.886 142.5 73.812 1 74.25 162 GLY B N 1
ATOM 6256 C CA . GLY B 1 162 ? -0.062 143.5 73.312 1 74.25 162 GLY B CA 1
ATOM 6257 C C . GLY B 1 162 ? 0.317 144 71.938 1 74.25 162 GLY B C 1
ATOM 6258 O O . GLY B 1 162 ? 0.494 145.125 71.75 1 74.25 162 GLY B O 1
ATOM 6259 N N . ALA B 1 163 ? 0.419 143.125 70.875 1 74.56 163 ALA B N 1
ATOM 6260 C CA . ALA B 1 163 ? 0.922 143.5 69.562 1 74.56 163 ALA B CA 1
ATOM 6261 C C . ALA B 1 163 ? -0.09 144.375 68.812 1 74.56 163 ALA B C 1
ATOM 6263 O O . ALA B 1 163 ? -1.293 144.25 69.062 1 74.56 163 ALA B O 1
ATOM 6264 N N . ASP B 1 164 ? 0.447 145.25 68 1 78.38 164 ASP B N 1
ATOM 6265 C CA . ASP B 1 164 ? -0.393 146.125 67.125 1 78.38 164 ASP B CA 1
ATOM 6266 C C . ASP B 1 164 ? -1.257 145.25 66.188 1 78.38 164 ASP B C 1
ATOM 6268 O O . ASP B 1 164 ? -0.955 144.125 65.938 1 78.38 164 ASP B O 1
ATOM 6272 N N . THR B 1 165 ? -2.244 145.75 65.812 1 75.94 165 THR B N 1
ATOM 6273 C CA . THR B 1 165 ? -3.281 145.125 65 1 75.94 165 THR B CA 1
ATOM 6274 C C . THR B 1 165 ? -2.705 144.625 63.688 1 75.94 165 THR B C 1
ATOM 6276 O O . THR B 1 165 ? -3.072 143.5 63.188 1 75.94 165 THR B O 1
ATOM 6279 N N . ASN B 1 166 ? -1.803 145.25 63.156 1 75 166 ASN B N 1
ATOM 6280 C CA . ASN B 1 166 ? -1.207 144.875 61.906 1 75 166 ASN B CA 1
ATOM 6281 C C . ASN B 1 166 ? -0.368 143.625 62 1 75 166 ASN B C 1
ATOM 6283 O O . ASN B 1 166 ? -0.394 142.75 61.125 1 75 166 ASN B O 1
ATOM 6287 N N . THR B 1 167 ? 0.281 143.5 63.125 1 80.31 167 THR B N 1
ATOM 6288 C CA . THR B 1 167 ? 1.117 142.375 63.375 1 80.31 167 THR B CA 1
ATOM 6289 C C . THR B 1 167 ? 0.259 141.125 63.562 1 80.31 167 THR B C 1
ATOM 6291 O O . THR B 1 167 ? 0.631 140 63.125 1 80.31 167 THR B O 1
ATOM 6294 N N . GLN B 1 168 ? -0.852 141.25 64.062 1 78.19 168 GLN B N 1
ATOM 6295 C CA . GLN B 1 168 ? -1.761 140.125 64.25 1 78.19 168 GLN B CA 1
ATOM 6296 C C . GLN B 1 168 ? -2.361 139.625 62.969 1 78.19 168 GLN B C 1
ATOM 6298 O O . GLN B 1 168 ? -2.576 138.375 62.75 1 78.19 168 GLN B O 1
ATOM 6303 N N . ILE B 1 169 ? -2.525 140.5 62.094 1 74.44 169 ILE B N 1
ATOM 6304 C CA . ILE B 1 169 ? -3.08 140.25 60.781 1 74.44 169 ILE B CA 1
ATOM 6305 C C . ILE B 1 169 ? -2.037 139.5 59.938 1 74.44 169 ILE B C 1
ATOM 6307 O O . ILE B 1 169 ? -2.359 138.5 59.25 1 74.44 169 ILE B O 1
ATOM 6311 N N . LEU B 1 170 ? -0.843 139.875 60.062 1 78.75 170 LEU B N 1
ATOM 6312 C CA . LEU B 1 170 ? 0.234 139.25 59.312 1 78.75 170 LEU B CA 1
ATOM 6313 C C . LEU B 1 170 ? 0.488 137.875 59.812 1 78.75 170 LEU B C 1
ATOM 6315 O O . LEU B 1 170 ? 0.815 137 59.031 1 78.75 170 LEU B O 1
ATOM 6319 N N . LEU B 1 171 ? 0.258 137.625 61.031 1 83.06 171 LEU B N 1
ATOM 6320 C CA . LEU B 1 171 ? 0.419 136.25 61.625 1 83.06 171 LEU B CA 1
ATOM 6321 C C . LEU B 1 171 ? -0.692 135.375 61.125 1 83.06 171 LEU B C 1
ATOM 6323 O O . LEU B 1 171 ? -0.445 134.125 60.844 1 83.06 171 LEU B O 1
ATOM 6327 N N . ALA B 1 172 ? -1.859 135.875 61.094 1 77.5 172 ALA B N 1
ATOM 6328 C CA . ALA B 1 172 ? -2.992 135.125 60.625 1 77.5 172 ALA B CA 1
ATOM 6329 C C . ALA B 1 172 ? -2.812 134.625 59.156 1 77.5 172 ALA B C 1
ATOM 6331 O O . ALA B 1 172 ? -3.17 133.625 58.781 1 77.5 172 ALA B O 1
ATOM 6332 N N . GLU B 1 173 ? -2.209 135.5 58.406 1 79.62 173 GLU B N 1
ATOM 6333 C CA . GLU B 1 173 ? -1.948 135.25 57 1 79.62 173 GLU B CA 1
ATOM 6334 C C . GLU B 1 173 ? -0.865 134.25 56.844 1 79.62 173 GLU B C 1
ATOM 6336 O O . GLU B 1 173 ? -0.954 133.375 55.969 1 79.62 173 GLU B O 1
ATOM 6341 N N . MET B 1 174 ? 0.114 134.375 57.719 1 84.19 174 MET B N 1
ATOM 6342 C CA . MET B 1 174 ? 1.183 133.375 57.688 1 84.19 174 MET B CA 1
ATOM 6343 C C . MET B 1 174 ? 0.65 132 58.031 1 84.19 174 MET B C 1
ATOM 6345 O O . MET B 1 174 ? 0.997 131 57.375 1 84.19 174 MET B O 1
ATOM 6349 N N . SER B 1 175 ? -0.208 131.875 59 1 83.5 175 SER B N 1
ATOM 6350 C CA . SER B 1 175 ? -0.805 130.625 59.406 1 83.5 175 SER B CA 1
ATOM 6351 C C . SER B 1 175 ? -1.659 130 58.281 1 83.5 175 SER B C 1
ATOM 6353 O O . SER B 1 175 ? -1.687 128.75 58.094 1 83.5 175 SER B O 1
ATOM 6355 N N . GLN B 1 176 ? -2.25 130.875 57.562 1 82.75 176 GLN B N 1
ATOM 6356 C CA . GLN B 1 176 ? -3.086 130.375 56.438 1 82.75 176 GLN B CA 1
ATOM 6357 C C . GLN B 1 176 ? -2.24 129.875 55.281 1 82.75 176 GLN B C 1
ATOM 6359 O O . GLN B 1 176 ? -2.609 128.875 54.656 1 82.75 176 GLN B O 1
ATOM 6364 N N . LYS B 1 177 ? -1.162 130.625 55.031 1 87.75 177 LYS B N 1
ATOM 6365 C CA . LYS B 1 177 ? -0.28 130.125 53.938 1 87.75 177 LYS B CA 1
ATOM 6366 C C . LYS B 1 177 ? 0.346 128.75 54.281 1 87.75 177 LYS B C 1
ATOM 6368 O O . LYS B 1 177 ? 0.498 127.938 53.406 1 87.75 177 LYS B O 1
ATOM 6373 N N . LEU B 1 178 ? 0.614 128.625 55.562 1 88.56 178 LEU B N 1
ATOM 6374 C CA . LEU B 1 178 ? 1.183 127.312 55.969 1 88.56 178 LEU B CA 1
ATOM 6375 C C . LEU B 1 178 ? 0.145 126.188 55.875 1 88.56 178 LEU B C 1
ATOM 6377 O O . LEU B 1 178 ? 0.475 125.062 55.5 1 88.56 178 LEU B O 1
ATOM 6381 N N . MET B 1 179 ? -1.063 126.5 56.156 1 87.5 179 MET B N 1
ATOM 6382 C CA . MET B 1 179 ? -2.139 125.5 56.031 1 87.5 179 MET B CA 1
ATOM 6383 C C . MET B 1 179 ? -2.371 125.125 54.562 1 87.5 179 MET B C 1
ATOM 6385 O O . MET B 1 179 ? -2.719 124 54.25 1 87.5 179 MET B O 1
ATOM 6389 N N . THR B 1 180 ? -2.207 126.125 53.719 1 89.31 180 THR B N 1
ATOM 6390 C CA . THR B 1 180 ? -2.354 125.812 52.281 1 89.31 180 THR B CA 1
ATOM 6391 C C . THR B 1 180 ? -1.26 124.875 51.812 1 89.31 180 THR B C 1
ATOM 6393 O O . THR B 1 180 ? -1.5 124.062 50.938 1 89.31 180 THR B O 1
ATOM 6396 N N . VAL B 1 181 ? -0.074 125 52.375 1 91.56 181 VAL B N 1
ATOM 6397 C CA . VAL B 1 181 ? 1.015 124.125 52.062 1 91.56 181 VAL B CA 1
ATOM 6398 C C . VAL B 1 181 ? 0.646 122.688 52.469 1 91.56 181 VAL B C 1
ATOM 6400 O O . VAL B 1 181 ? 0.812 121.75 51.688 1 91.56 181 VAL B O 1
ATOM 6403 N N . ARG B 1 182 ? 0.077 122.562 53.625 1 90.12 182 ARG B N 1
ATOM 6404 C CA . ARG B 1 182 ? -0.307 121.25 54.125 1 90.12 182 ARG B CA 1
ATOM 6405 C C . ARG B 1 182 ? -1.438 120.625 53.281 1 90.12 182 ARG B C 1
ATOM 6407 O O . ARG B 1 182 ? -1.462 119.438 53.031 1 90.12 182 ARG B O 1
ATOM 6414 N N . TYR B 1 183 ? -2.295 121.5 52.938 1 90.38 183 TYR B N 1
ATOM 6415 C CA . TYR B 1 183 ? -3.412 121.062 52.094 1 90.38 183 TYR B CA 1
ATOM 6416 C C . TYR B 1 183 ? -2.918 120.562 50.75 1 90.38 183 TYR B C 1
ATOM 6418 O O . TYR B 1 183 ? -3.371 119.5 50.281 1 90.38 183 TYR B O 1
ATOM 6426 N N . ASN B 1 184 ? -2.033 121.25 50.156 1 92.69 184 ASN B N 1
ATOM 6427 C CA . ASN B 1 184 ? -1.535 120.875 48.844 1 92.69 184 ASN B CA 1
ATOM 6428 C C . ASN B 1 184 ? -0.605 119.688 48.938 1 92.69 184 ASN B C 1
ATOM 6430 O O . ASN B 1 184 ? -0.452 118.938 47.969 1 92.69 184 ASN B O 1
ATOM 6434 N N . ALA B 1 185 ? 0.078 119.5 50.094 1 92.75 185 ALA B N 1
ATOM 6435 C CA . ALA B 1 185 ? 0.868 118.312 50.312 1 92.75 185 ALA B CA 1
ATOM 6436 C C . ALA B 1 185 ? -0.01 117.062 50.25 1 92.75 185 ALA B C 1
ATOM 6438 O O . ALA B 1 185 ? 0.352 116.062 49.625 1 92.75 185 ALA B O 1
ATOM 6439 N N . ARG B 1 186 ? -1.173 117.125 50.906 1 91.12 186 ARG B N 1
ATOM 6440 C CA . ARG B 1 186 ? -2.117 116 50.812 1 91.12 186 ARG B CA 1
ATOM 6441 C C . ARG B 1 186 ? -2.688 115.875 49.406 1 91.12 186 ARG B C 1
ATOM 6443 O O . ARG B 1 186 ? -3 114.75 48.969 1 91.12 186 ARG B O 1
ATOM 6450 N N . GLY B 1 187 ? -2.82 117 48.75 1 92.19 187 GLY B N 1
ATOM 6451 C CA . GLY B 1 187 ? -3.25 116.938 47.375 1 92.19 187 GLY B CA 1
ATOM 6452 C C . GLY B 1 187 ? -2.303 116.188 46.469 1 92.19 187 GLY B C 1
ATOM 6453 O O . GLY B 1 187 ? -2.742 115.438 45.594 1 92.19 187 GLY B O 1
ATOM 6454 N N . LEU B 1 188 ? -0.977 116.375 46.719 1 93.19 188 LEU B N 1
ATOM 6455 C CA . LEU B 1 188 ? 0.029 115.688 45.938 1 93.19 188 LEU B CA 1
ATOM 6456 C C . LEU B 1 188 ? -0.03 114.188 46.219 1 93.19 188 LEU B C 1
ATOM 6458 O O . LEU B 1 188 ? 0.204 113.375 45.312 1 93.19 188 LEU B O 1
ATOM 6462 N N . LEU B 1 189 ? -0.388 113.75 47.375 1 91.06 189 LEU B N 1
ATOM 6463 C CA . LEU B 1 189 ? -0.486 112.375 47.719 1 91.06 189 LEU B CA 1
ATOM 6464 C C . LEU B 1 189 ? -1.729 111.75 47.125 1 91.06 189 LEU B C 1
ATOM 6466 O O . LEU B 1 189 ? -1.76 110.5 46.875 1 91.06 189 LEU B O 1
ATOM 6470 N N . LEU B 1 190 ? -2.75 112.625 46.875 1 90.31 190 LEU B N 1
ATOM 6471 C CA . LEU B 1 190 ? -3.98 112.125 46.281 1 90.31 190 LEU B CA 1
ATOM 6472 C C . LEU B 1 190 ? -3.842 112 44.75 1 90.31 190 LEU B C 1
ATOM 6474 O O . LEU B 1 190 ? -4.266 111.062 44.156 1 90.31 190 LEU B O 1
ATOM 6478 N N . ASP B 1 191 ? -3.264 113.188 44.25 1 91.12 191 ASP B N 1
ATOM 6479 C CA . ASP B 1 191 ? -3.025 113.25 42.812 1 91.12 191 ASP B CA 1
ATOM 6480 C C . ASP B 1 191 ? -1.531 113.375 42.531 1 91.12 191 ASP B C 1
ATOM 6482 O O . ASP B 1 191 ? -0.987 114.438 42.375 1 91.12 191 ASP B O 1
ATOM 6486 N N . ARG B 1 192 ? -0.869 112.375 42.375 1 91.44 192 ARG B N 1
ATOM 6487 C CA . ARG B 1 192 ? 0.578 112.25 42.219 1 91.44 192 ARG B CA 1
ATOM 6488 C C . ARG B 1 192 ? 0.995 112.625 40.781 1 91.44 192 ARG B C 1
ATOM 6490 O O . ARG B 1 192 ? 1.493 111.812 40.062 1 91.44 192 ARG B O 1
ATOM 6497 N N . ASN B 1 193 ? 0.68 113.812 40.469 1 92.81 193 ASN B N 1
ATOM 6498 C CA . ASN B 1 193 ? 1.046 114.312 39.125 1 92.81 193 ASN B CA 1
ATOM 6499 C C . ASN B 1 193 ? 1.75 115.625 39.219 1 92.81 193 ASN B C 1
ATOM 6501 O O . ASN B 1 193 ? 1.91 116.188 40.281 1 92.81 193 ASN B O 1
ATOM 6505 N N . LYS B 1 194 ? 2.205 116.125 38.094 1 94.31 194 LYS B N 1
ATOM 6506 C CA . LYS B 1 194 ? 3.01 117.375 38 1 94.31 194 LYS B CA 1
ATOM 6507 C C . LYS B 1 194 ? 2.182 118.562 38.375 1 94.31 194 LYS B C 1
ATOM 6509 O O . LYS B 1 194 ? 2.699 119.562 38.938 1 94.31 194 LYS B O 1
ATOM 6514 N N . ASP B 1 195 ? 0.942 118.562 38.094 1 95.06 195 ASP B N 1
ATOM 6515 C CA . ASP B 1 195 ? 0.068 119.688 38.406 1 95.06 195 ASP B CA 1
ATOM 6516 C C . ASP B 1 195 ? -0.06 119.875 39.938 1 95.06 195 ASP B C 1
ATOM 6518 O O . ASP B 1 195 ? 0.029 121 40.438 1 95.06 195 ASP B O 1
ATOM 6522 N N . ALA B 1 196 ? -0.277 118.688 40.562 1 94.88 196 ALA B N 1
ATOM 6523 C CA . ALA B 1 196 ? -0.374 118.75 42.031 1 94.88 196 ALA B CA 1
ATOM 6524 C C . ALA B 1 196 ? 0.949 119.188 42.656 1 94.88 196 ALA B C 1
ATOM 6526 O O . ALA B 1 196 ? 0.963 119.875 43.656 1 94.88 196 ALA B O 1
ATOM 6527 N N . GLU B 1 197 ? 2.018 118.688 42.094 1 94.31 197 GLU B N 1
ATOM 6528 C CA . GLU B 1 197 ? 3.334 119.062 42.594 1 94.31 197 GLU B CA 1
ATOM 6529 C C . GLU B 1 197 ? 3.562 120.562 42.438 1 94.31 197 GLU B C 1
ATOM 6531 O O . GLU B 1 197 ? 4.066 121.25 43.344 1 94.31 197 GLU B O 1
ATOM 6536 N N . THR B 1 198 ? 3.158 121.188 41.312 1 95.19 198 THR B N 1
ATOM 6537 C CA . THR B 1 198 ? 3.316 122.625 41.031 1 95.19 198 THR B CA 1
ATOM 6538 C C . THR B 1 198 ? 2.482 123.5 42 1 95.19 198 THR B C 1
ATOM 6540 O O . THR B 1 198 ? 2.939 124.5 42.469 1 95.19 198 THR B O 1
ATOM 6543 N N . ALA B 1 199 ? 1.332 123 42.219 1 94.69 199 ALA B N 1
ATOM 6544 C CA . ALA B 1 199 ? 0.466 123.688 43.188 1 94.69 199 ALA B CA 1
ATOM 6545 C C . ALA B 1 199 ? 1.101 123.75 44.562 1 94.69 199 ALA B C 1
ATOM 6547 O O . ALA B 1 199 ? 1.034 124.75 45.25 1 94.69 199 ALA B O 1
ATOM 6548 N N . LEU B 1 200 ? 1.677 122.625 44.969 1 94.88 200 LEU B N 1
ATOM 6549 C CA . LEU B 1 200 ? 2.328 122.562 46.281 1 94.88 200 LEU B CA 1
ATOM 6550 C C . LEU B 1 200 ? 3.566 123.438 46.344 1 94.88 200 LEU B C 1
ATOM 6552 O O . LEU B 1 200 ? 3.768 124.188 47.312 1 94.88 200 LEU B O 1
ATOM 6556 N N . ILE B 1 201 ? 4.34 123.5 45.281 1 94.88 201 ILE B N 1
ATOM 6557 C CA . ILE B 1 201 ? 5.551 124.312 45.219 1 94.88 201 ILE B CA 1
ATOM 6558 C C . ILE B 1 201 ? 5.172 125.75 45.25 1 94.88 201 ILE B C 1
ATOM 6560 O O . ILE B 1 201 ? 5.812 126.562 45.938 1 94.88 201 ILE B O 1
ATOM 6564 N N . THR B 1 202 ? 4.16 126.125 44.562 1 95.56 202 THR B N 1
ATOM 6565 C CA . THR B 1 202 ? 3.686 127.5 44.562 1 95.56 202 THR B CA 1
ATOM 6566 C C . THR B 1 202 ? 3.27 127.938 45.969 1 95.56 202 THR B C 1
ATOM 6568 O O . THR B 1 202 ? 3.619 129 46.406 1 95.56 202 THR B O 1
ATOM 6571 N N . SER B 1 203 ? 2.551 127.062 46.594 1 95.06 203 SER B N 1
ATOM 6572 C CA . SER B 1 203 ? 2.107 127.375 47.938 1 95.06 203 SER B CA 1
ATOM 6573 C C . SER B 1 203 ? 3.291 127.5 48.875 1 95.06 203 SER B C 1
ATOM 6575 O O . SER B 1 203 ? 3.279 128.25 49.812 1 95.06 203 SER B O 1
ATOM 6577 N N . ILE B 1 204 ? 4.285 126.688 48.781 1 93.81 204 ILE B N 1
ATOM 6578 C CA . ILE B 1 204 ? 5.488 126.75 49.625 1 93.81 204 ILE B CA 1
ATOM 6579 C C . ILE B 1 204 ? 6.199 128 49.375 1 93.81 204 ILE B C 1
ATOM 6581 O O . ILE B 1 204 ? 6.621 128.75 50.344 1 93.81 204 ILE B O 1
ATOM 6585 N N . ASN B 1 205 ? 6.273 128.5 48.156 1 93.75 205 ASN B N 1
ATOM 6586 C CA . ASN B 1 205 ? 6.918 129.875 47.812 1 93.75 205 ASN B CA 1
ATOM 6587 C C . ASN B 1 205 ? 6.156 131 48.375 1 93.75 205 ASN B C 1
ATOM 6589 O O . ASN B 1 205 ? 6.762 132 48.875 1 93.75 205 ASN B O 1
ATOM 6593 N N . ILE B 1 206 ? 4.898 130.875 48.281 1 93.5 206 ILE B N 1
ATOM 6594 C CA . ILE B 1 206 ? 4.059 132 48.844 1 93.5 206 ILE B CA 1
ATOM 6595 C C . ILE B 1 206 ? 4.23 132 50.344 1 93.5 206 ILE B C 1
ATOM 6597 O O . ILE B 1 206 ? 4.348 133.125 50.906 1 93.5 206 ILE B O 1
ATOM 6601 N N . ALA B 1 207 ? 4.234 130.875 50.938 1 92.62 207 ALA B N 1
ATOM 6602 C CA . ALA B 1 207 ? 4.441 130.875 52.375 1 92.62 207 ALA B CA 1
ATOM 6603 C C . ALA B 1 207 ? 5.82 131.375 52.75 1 92.62 207 ALA B C 1
ATOM 6605 O O . ALA B 1 207 ? 5.969 132 53.75 1 92.62 207 ALA B O 1
ATOM 6606 N N . ASN B 1 208 ? 6.785 131 52.062 1 90.69 208 ASN B N 1
ATOM 6607 C CA . ASN B 1 208 ? 8.141 131.5 52.281 1 90.69 208 ASN B CA 1
ATOM 6608 C C . ASN B 1 208 ? 8.227 133 52.125 1 90.69 208 ASN B C 1
ATOM 6610 O O . ASN B 1 208 ? 8.883 133.75 52.906 1 90.69 208 ASN B O 1
ATOM 6614 N N . SER B 1 209 ? 7.527 133.625 51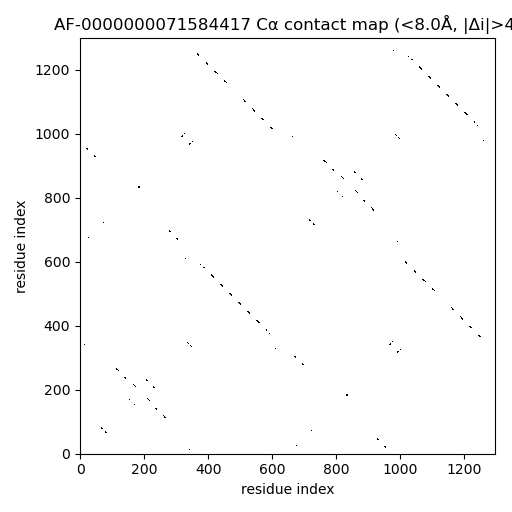.125 1 90.25 209 SER B N 1
ATOM 6615 C CA . SER B 1 209 ? 7.496 135.125 50.906 1 90.25 209 SER B CA 1
ATOM 6616 C C . SER B 1 209 ? 6.793 135.75 52.031 1 90.25 209 SER B C 1
ATOM 6618 O O . SER B 1 209 ? 7.211 136.875 52.438 1 90.25 209 SER B O 1
ATOM 6620 N N . ALA B 1 210 ? 5.793 135.125 52.406 1 89 210 ALA B N 1
ATOM 6621 C CA . ALA B 1 210 ? 5.055 135.75 53.531 1 89 210 ALA B CA 1
ATOM 6622 C C . ALA B 1 210 ? 5.902 135.75 54.812 1 89 210 ALA B C 1
ATOM 6624 O O . ALA B 1 210 ? 5.871 136.625 55.562 1 89 210 ALA B O 1
ATOM 6625 N N . ALA B 1 211 ? 6.586 134.625 55.062 1 89.06 211 ALA B N 1
ATOM 6626 C CA . ALA B 1 211 ? 7.465 134.625 56.219 1 89.06 211 ALA B CA 1
ATOM 6627 C C . ALA B 1 211 ? 8.57 135.625 56.156 1 89.06 211 ALA B C 1
ATOM 6629 O O . ALA B 1 211 ? 8.883 136.25 57.156 1 89.06 211 ALA B O 1
ATOM 6630 N N . ASN B 1 212 ? 9.062 136 55.031 1 86.38 212 ASN B N 1
ATOM 6631 C CA . ASN B 1 212 ? 10.117 137 54.844 1 86.38 212 ASN B CA 1
ATOM 6632 C C . ASN B 1 212 ? 9.586 138.375 55 1 86.38 212 ASN B C 1
ATOM 6634 O O . ASN B 1 212 ? 10.289 139.25 55.531 1 86.38 212 ASN B O 1
ATOM 6638 N N . ALA B 1 213 ? 8.375 138.5 54.594 1 85.81 213 ALA B N 1
ATOM 6639 C CA . ALA B 1 213 ? 7.762 139.875 54.688 1 85.81 213 ALA B CA 1
ATOM 6640 C C . ALA B 1 213 ? 7.371 140.125 56.125 1 85.81 213 ALA B C 1
ATOM 6642 O O . ALA B 1 213 ? 7.293 141.375 56.531 1 85.81 213 ALA B O 1
ATOM 6643 N N . PHE B 1 214 ? 7.172 139.125 56.875 1 86.56 214 PHE B N 1
ATOM 6644 C CA . PHE B 1 214 ? 6.746 139.25 58.25 1 86.56 214 PHE B CA 1
ATOM 6645 C C . PHE B 1 214 ? 7.941 139.5 59.188 1 86.56 214 PHE B C 1
ATOM 6647 O O . PHE B 1 214 ? 7.805 140.125 60.219 1 86.56 214 PHE B O 1
ATOM 6654 N N . MET B 1 215 ? 9.141 139.25 58.812 1 87.06 215 MET B N 1
ATOM 6655 C CA . MET B 1 215 ? 10.359 139.25 59.625 1 87.06 215 MET B CA 1
ATOM 6656 C C . MET B 1 215 ? 10.711 140.75 60.094 1 87.06 215 MET B C 1
ATOM 6658 O O . MET B 1 215 ? 10.984 140.875 61.281 1 87.06 215 MET B O 1
ATOM 6662 N N . PRO B 1 216 ? 10.492 141.75 59.188 1 83.88 216 PRO B N 1
ATOM 6663 C CA . PRO B 1 216 ? 10.922 143 59.625 1 83.88 216 PRO B CA 1
ATOM 6664 C C . PRO B 1 216 ? 9.953 143.75 60.594 1 83.88 216 PRO B C 1
ATOM 6666 O O . PRO B 1 216 ? 10.32 144.625 61.312 1 83.88 216 PRO B O 1
ATOM 6669 N N . VAL B 1 217 ? 8.891 143.125 60.625 1 86.5 217 VAL B N 1
ATOM 6670 C CA . VAL B 1 217 ? 7.852 143.75 61.438 1 86.5 217 VAL B CA 1
ATOM 6671 C C . VAL B 1 217 ? 7.969 143.25 62.875 1 86.5 217 VAL B C 1
ATOM 6673 O O . VAL B 1 217 ? 7.453 143.75 63.812 1 86.5 217 VAL B O 1
ATOM 6676 N N . LEU B 1 218 ? 8.766 142.25 63.156 1 87.44 218 LEU B N 1
ATOM 6677 C CA . LEU B 1 218 ? 8.844 141.5 64.438 1 87.44 218 LEU B CA 1
ATOM 6678 C C . LEU B 1 218 ? 10.055 142 65.25 1 87.44 218 LEU B C 1
ATOM 6680 O O . LEU B 1 218 ? 11.016 142.5 64.688 1 87.44 218 LEU B O 1
ATOM 6684 N N . SER B 1 219 ? 9.875 141.875 66.562 1 86.69 219 SER B N 1
ATOM 6685 C CA . SER B 1 219 ? 10.992 142.25 67.438 1 86.69 219 SER B CA 1
ATOM 6686 C C . SER B 1 219 ? 12.094 141.125 67.312 1 86.69 219 SER B C 1
ATOM 6688 O O . SER B 1 219 ? 11.883 140.125 66.688 1 86.69 219 SER B O 1
ATOM 6690 N N . ALA B 1 220 ? 13.203 141.5 67.875 1 85.56 220 ALA B N 1
ATOM 6691 C CA . ALA B 1 220 ? 14.352 140.5 67.75 1 85.56 220 ALA B CA 1
ATOM 6692 C C . ALA B 1 220 ? 14.039 139.125 68.312 1 85.56 220 ALA B C 1
ATOM 6694 O O . ALA B 1 220 ? 14.461 138.125 67.812 1 85.56 220 ALA B O 1
ATOM 6695 N N . GLU B 1 221 ? 13.305 139.25 69.375 1 84.75 221 GLU B N 1
ATOM 6696 C CA . GLU B 1 221 ? 12.938 138 70.062 1 84.75 221 GLU B CA 1
ATOM 6697 C C . GLU B 1 221 ? 11.906 137.25 69.25 1 84.75 221 GLU B C 1
ATOM 6699 O O . GLU B 1 221 ? 11.945 136 69.188 1 84.75 221 GLU B O 1
ATOM 6704 N N . GLN B 1 222 ? 11.133 137.875 68.5 1 87 222 GLN B N 1
ATOM 6705 C CA . GLN B 1 222 ? 10.094 137.25 67.688 1 87 222 GLN B CA 1
ATOM 6706 C C . GLN B 1 222 ? 10.68 136.75 66.375 1 87 222 GLN B C 1
ATOM 6708 O O . GLN B 1 222 ? 10.188 135.75 65.812 1 87 222 GLN B O 1
ATOM 6713 N N . GLN B 1 223 ? 11.695 137.375 65.938 1 88.88 223 GLN B N 1
ATOM 6714 C CA . GLN B 1 223 ? 12.367 136.875 64.75 1 88.88 223 GLN B CA 1
ATOM 6715 C C . GLN B 1 223 ? 13.031 135.5 64.938 1 88.88 223 GLN B C 1
ATOM 6717 O O . GLN B 1 223 ? 13.117 134.75 64 1 88.88 223 GLN B O 1
ATOM 6722 N N . LYS B 1 224 ? 13.367 135.25 66.188 1 88.12 224 LYS B N 1
ATOM 6723 C CA . LYS B 1 224 ? 13.992 134 66.5 1 88.12 224 LYS B CA 1
ATOM 6724 C C . LYS B 1 224 ? 12.984 132.875 66.375 1 88.12 224 LYS B C 1
ATOM 6726 O O . LYS B 1 224 ? 13.359 131.75 66.062 1 88.12 224 LYS B O 1
ATOM 6731 N N . LEU B 1 225 ? 11.766 133.125 66.5 1 85.88 225 LEU B N 1
ATOM 6732 C CA . LEU B 1 225 ? 10.711 132.125 66.438 1 85.88 225 LEU B CA 1
ATOM 6733 C C . LEU B 1 225 ? 10.297 131.875 64.938 1 85.88 225 LEU B C 1
ATOM 6735 O O . LEU B 1 225 ? 9.898 130.875 64.562 1 85.88 225 LEU B O 1
ATOM 6739 N N . LEU B 1 226 ? 10.477 132.875 64.062 1 87.94 226 LEU B N 1
ATOM 6740 C CA . LEU B 1 226 ? 10 132.75 62.688 1 87.94 226 LEU B CA 1
ATOM 6741 C C . LEU B 1 226 ? 11.109 132.25 61.781 1 87.94 226 LEU B C 1
ATOM 6743 O O . LEU B 1 226 ? 10.836 131.625 60.75 1 87.94 226 LEU B O 1
ATOM 6747 N N . ALA B 1 227 ? 12.328 132.5 62.125 1 87 227 ALA B N 1
ATOM 6748 C CA . ALA B 1 227 ? 13.469 132.25 61.25 1 87 227 ALA B CA 1
ATOM 6749 C C . ALA B 1 227 ? 13.492 130.75 60.938 1 87 227 ALA B C 1
ATOM 6751 O O . ALA B 1 227 ? 13.695 130.375 59.781 1 87 227 ALA B O 1
ATOM 6752 N N . PRO B 1 228 ? 13.203 129.875 61.906 1 86.88 228 PRO B N 1
ATOM 6753 C CA . PRO B 1 228 ? 13.211 128.5 61.594 1 86.88 228 PRO B CA 1
ATOM 6754 C C . PRO B 1 228 ? 12.086 128.125 60.656 1 86.88 228 PRO B C 1
ATOM 6756 O O . PRO B 1 228 ? 12.219 127.062 59.906 1 86.88 228 PRO B O 1
ATOM 6759 N N . VAL B 1 229 ? 11.023 128.75 60.594 1 87.81 229 VAL B N 1
ATOM 6760 C CA . VAL B 1 229 ? 9.898 128.375 59.719 1 87.81 229 VAL B CA 1
ATOM 6761 C C . VAL B 1 229 ? 10.312 128.625 58.281 1 87.81 229 VAL B C 1
ATOM 6763 O O . VAL B 1 229 ? 10.031 127.75 57.406 1 87.81 229 VAL B O 1
ATOM 6766 N N . ALA B 1 230 ? 11.008 129.75 58.031 1 82.62 230 ALA B N 1
ATOM 6767 C CA . ALA B 1 230 ? 11.477 130 56.656 1 82.62 230 ALA B CA 1
ATOM 6768 C C . ALA B 1 230 ? 12.477 129 56.188 1 82.62 230 ALA B C 1
ATOM 6770 O O . ALA B 1 230 ? 12.422 128.5 55.062 1 82.62 230 ALA B O 1
ATOM 6771 N N . ALA B 1 231 ? 13.367 128.625 57.094 1 84.94 231 ALA B N 1
ATOM 6772 C CA . ALA B 1 231 ? 14.383 127.625 56.75 1 84.94 231 ALA B CA 1
ATOM 6773 C C . ALA B 1 231 ? 13.742 126.25 56.5 1 84.94 231 ALA B C 1
ATOM 6775 O O . ALA B 1 231 ? 14.141 125.5 55.594 1 84.94 231 ALA B O 1
ATOM 6776 N N . ASN B 1 232 ? 12.836 125.875 57.25 1 87.06 232 ASN B N 1
ATOM 6777 C CA . ASN B 1 232 ? 12.148 124.625 57.156 1 87.06 232 ASN B CA 1
ATOM 6778 C C . ASN B 1 232 ? 11.32 124.5 55.875 1 87.06 232 ASN B C 1
ATOM 6780 O O . ASN B 1 232 ? 11.172 123.438 55.281 1 87.06 232 ASN B O 1
ATOM 6784 N N . LEU B 1 233 ? 10.781 125.562 55.375 1 88.75 233 LEU B N 1
ATOM 6785 C CA . LEU B 1 233 ? 9.992 125.562 54.156 1 88.75 233 LEU B CA 1
ATOM 6786 C C . LEU B 1 233 ? 10.875 125.312 52.938 1 88.75 233 LEU B C 1
ATOM 6788 O O . LEU B 1 233 ? 10.438 124.688 52 1 88.75 233 LEU B O 1
ATOM 6792 N N . ALA B 1 234 ? 12.109 125.938 53.062 1 85.38 234 ALA B N 1
ATOM 6793 C CA . ALA B 1 234 ? 13.039 125.625 51.969 1 85.38 234 ALA B CA 1
ATOM 6794 C C . ALA B 1 234 ? 13.398 124.188 51.938 1 85.38 234 ALA B C 1
ATOM 6796 O O . ALA B 1 234 ? 13.453 123.562 50.844 1 85.38 234 ALA B O 1
ATOM 6797 N N . LEU B 1 235 ? 13.648 123.625 53.094 1 85.75 235 LEU B N 1
ATOM 6798 C CA . LEU B 1 235 ? 13.953 122.188 53.156 1 85.75 235 LEU B CA 1
ATOM 6799 C C . LEU B 1 235 ? 12.75 121.312 52.75 1 85.75 235 LEU B C 1
ATOM 6801 O O . LEU B 1 235 ? 12.906 120.312 52.062 1 85.75 235 LEU B O 1
ATOM 6805 N N . TYR B 1 236 ? 11.586 121.625 53.062 1 89.5 236 TYR B N 1
ATOM 6806 C CA . TYR B 1 236 ? 10.336 121 52.719 1 89.5 236 TYR B CA 1
ATOM 6807 C C . TYR B 1 236 ? 10.164 121 51.188 1 89.5 236 TYR B C 1
ATOM 6809 O O . TYR B 1 236 ? 9.742 119.938 50.625 1 89.5 236 TYR B O 1
ATOM 6817 N N . LYS B 1 237 ? 10.531 122.125 50.594 1 90.62 237 LYS B N 1
ATOM 6818 C CA . LYS B 1 237 ? 10.414 122.188 49.125 1 90.62 237 LYS B CA 1
ATOM 6819 C C . LYS B 1 237 ? 11.289 121.188 48.438 1 90.62 237 LYS B C 1
ATOM 6821 O O . LYS B 1 237 ? 10.844 120.5 47.5 1 90.62 237 LYS B O 1
ATOM 6826 N N . ASP B 1 238 ? 12.469 121 48.938 1 88.94 238 ASP B N 1
ATOM 6827 C CA . ASP B 1 238 ? 13.398 120 48.344 1 88.94 238 ASP B CA 1
ATOM 6828 C C . ASP B 1 238 ? 12.898 118.562 48.531 1 88.94 238 ASP B C 1
ATOM 6830 O O . ASP B 1 238 ? 13 117.75 47.625 1 88.94 238 ASP B O 1
ATOM 6834 N N . ASN B 1 239 ? 12.406 118.25 49.625 1 89.5 239 ASN B N 1
ATOM 6835 C CA . ASN B 1 239 ? 11.898 116.938 49.906 1 89.5 239 ASN B CA 1
ATOM 6836 C C . ASN B 1 239 ? 10.672 116.625 49.062 1 89.5 239 ASN B C 1
ATOM 6838 O O . ASN B 1 239 ? 10.5 115.5 48.625 1 89.5 239 ASN B O 1
ATOM 6842 N N . VAL B 1 240 ? 9.891 117.562 48.844 1 91.31 240 VAL B N 1
ATOM 6843 C CA . VAL B 1 240 ? 8.68 117.375 48.062 1 91.31 240 VAL B CA 1
ATOM 6844 C C . VAL B 1 240 ? 9.055 117.062 46.594 1 91.31 240 VAL B C 1
ATOM 6846 O O . VAL B 1 240 ? 8.43 116.25 45.938 1 91.31 240 VAL B O 1
ATOM 6849 N N . LEU B 1 241 ? 10.07 117.812 46.125 1 91.75 241 LEU B N 1
ATOM 6850 C CA . LEU B 1 241 ? 10.484 117.688 44.75 1 91.75 241 LEU B CA 1
ATOM 6851 C C . LEU B 1 241 ? 11.062 116.312 44.5 1 91.75 241 LEU B C 1
ATOM 6853 O O . LEU B 1 241 ? 11.086 115.875 43.344 1 91.75 241 LEU B O 1
ATOM 6857 N N . ALA B 1 242 ? 11.398 115.625 45.531 1 93.44 242 ALA B N 1
ATOM 6858 C CA . ALA B 1 242 ? 11.992 114.312 45.406 1 93.44 242 ALA B CA 1
ATOM 6859 C C . ALA B 1 242 ? 10.914 113.188 45.375 1 93.44 242 ALA B C 1
ATOM 6861 O O . ALA B 1 242 ? 11.188 112.062 45 1 93.44 242 ALA B O 1
ATOM 6862 N N . TYR B 1 243 ? 9.664 113.438 45.594 1 93.19 243 TYR B N 1
ATOM 6863 C CA . TYR B 1 243 ? 8.609 112.438 45.75 1 93.19 243 TYR B CA 1
ATOM 6864 C C . TYR B 1 243 ? 8.156 111.875 44.406 1 93.19 243 TYR B C 1
ATOM 6866 O O . TYR B 1 243 ? 8.055 110.625 44.219 1 93.19 243 TYR B O 1
ATOM 6874 N N . LEU B 1 244 ? 7.855 112.75 43.469 1 93.75 244 LEU B N 1
ATOM 6875 C CA . LEU B 1 244 ? 7.312 112.312 42.188 1 93.75 244 LEU B CA 1
ATOM 6876 C C . LEU B 1 244 ? 8.32 111.438 41.438 1 93.75 244 LEU B C 1
ATOM 6878 O O . LEU B 1 244 ? 7.953 110.375 40.844 1 93.75 244 LEU B O 1
ATOM 6882 N N . PRO B 1 245 ? 9.672 111.812 41.438 1 93 245 PRO B N 1
ATOM 6883 C CA . PRO B 1 245 ? 10.648 110.875 40.812 1 93 245 PRO B CA 1
ATOM 6884 C C . PRO B 1 245 ? 10.727 109.562 41.5 1 93 245 PRO B C 1
ATOM 6886 O O . PRO B 1 245 ? 10.883 108.5 40.812 1 93 245 PRO B O 1
ATOM 6889 N N . ALA B 1 246 ? 10.664 109.5 42.75 1 93.69 246 ALA B N 1
ATOM 6890 C CA . ALA B 1 246 ? 10.664 108.25 43.5 1 93.69 246 ALA B CA 1
ATOM 6891 C C . ALA B 1 246 ? 9.43 107.438 43.125 1 93.69 246 ALA B C 1
ATOM 6893 O O . ALA B 1 246 ? 9.523 106.188 43 1 93.69 246 ALA B O 1
ATOM 6894 N N . TYR B 1 247 ? 8.312 108 43 1 93.31 247 TYR B N 1
ATOM 6895 C CA . TYR B 1 247 ? 7.078 107.312 42.594 1 93.31 247 TYR B CA 1
ATOM 6896 C C . TYR B 1 247 ? 7.172 106.812 41.188 1 93.31 247 TYR B C 1
ATOM 6898 O O . TYR B 1 247 ? 6.707 105.688 40.875 1 93.31 247 TYR B O 1
ATOM 6906 N N . GLN B 1 248 ? 7.738 107.688 40.344 1 93.88 248 GLN B N 1
ATOM 6907 C CA . GLN B 1 248 ? 7.918 107.25 38.969 1 93.88 248 GLN B CA 1
ATOM 6908 C C . GLN B 1 248 ? 8.82 106 38.875 1 93.88 248 GLN B C 1
ATOM 6910 O O . GLN B 1 248 ? 8.609 105.125 38.062 1 93.88 248 GLN B O 1
ATOM 6915 N N . GLN B 1 249 ? 9.82 106 39.688 1 94.12 249 GLN B N 1
ATOM 6916 C CA . GLN B 1 249 ? 10.688 104.812 39.719 1 94.12 249 GLN B CA 1
ATOM 6917 C C . GLN B 1 249 ? 9.922 103.562 40.156 1 94.12 249 GLN B C 1
ATOM 6919 O O . GLN B 1 249 ? 10.125 102.5 39.594 1 94.12 249 GLN B O 1
ATOM 6924 N N . GLU B 1 250 ? 9.094 103.562 41.094 1 93.69 250 GLU B N 1
ATOM 6925 C CA . GLU B 1 250 ? 8.234 102.438 41.531 1 93.69 250 GLU B CA 1
ATOM 6926 C C . GLU B 1 250 ? 7.352 101.938 40.406 1 93.69 250 GLU B C 1
ATOM 6928 O O . GLU B 1 250 ? 7.238 100.75 40.156 1 93.69 250 GLU B O 1
ATOM 6933 N N . LEU B 1 251 ? 6.773 102.875 39.625 1 92.62 251 LEU B N 1
ATOM 6934 C CA . LEU B 1 251 ? 5.902 102.5 38.531 1 92.62 251 LEU B CA 1
ATOM 6935 C C . LEU B 1 251 ? 6.684 101.812 37.438 1 92.62 251 LEU B C 1
ATOM 6937 O O . LEU B 1 251 ? 6.184 100.875 36.844 1 92.62 251 LEU B O 1
ATOM 6941 N N . GLU B 1 252 ? 7.871 102.312 37.25 1 94.31 252 GLU B N 1
ATOM 6942 C CA . GLU B 1 252 ? 8.688 101.75 36.188 1 94.31 252 GLU B CA 1
ATOM 6943 C C . GLU B 1 252 ? 9.086 100.312 36.5 1 94.31 252 GLU B C 1
ATOM 6945 O O . GLU B 1 252 ? 9.016 99.438 35.656 1 94.31 252 GLU B O 1
ATOM 6950 N N . VAL B 1 253 ? 9.508 100.062 37.719 1 94.81 253 VAL B N 1
ATOM 6951 C CA . VAL B 1 253 ? 9.875 98.688 38.125 1 94.81 253 VAL B CA 1
ATOM 6952 C C . VAL B 1 253 ? 8.641 97.812 38.125 1 94.81 253 VAL B C 1
ATOM 6954 O O . VAL B 1 253 ? 8.711 96.625 37.75 1 94.81 253 VAL B O 1
ATOM 6957 N N . GLY B 1 254 ? 7.57 98.312 38.5 1 93.5 254 GLY B N 1
ATOM 6958 C CA . GLY B 1 254 ? 6.316 97.625 38.438 1 93.5 254 GLY B CA 1
ATOM 6959 C C . GLY B 1 254 ? 5.934 97.188 37.031 1 93.5 254 GLY B C 1
ATOM 6960 O O . GLY B 1 254 ? 5.477 96.062 36.844 1 93.5 254 GLY B O 1
ATOM 6961 N N . LYS B 1 255 ? 6.102 98 36.156 1 93.94 255 LYS B N 1
ATOM 6962 C CA . LYS B 1 255 ? 5.801 97.688 34.75 1 93.94 255 LYS B CA 1
ATOM 6963 C C . LYS B 1 255 ? 6.691 96.562 34.25 1 93.94 255 LYS B C 1
ATOM 6965 O O . LYS B 1 255 ? 6.238 95.75 33.469 1 93.94 255 LYS B O 1
ATOM 6970 N N . VAL B 1 256 ? 7.93 96.625 34.625 1 95.06 256 VAL B N 1
ATOM 6971 C CA . VAL B 1 256 ? 8.852 95.562 34.188 1 95.06 256 VAL B CA 1
ATOM 6972 C C . VAL B 1 256 ? 8.43 94.25 34.812 1 95.06 256 VAL B C 1
ATOM 6974 O O . VAL B 1 256 ? 8.469 93.188 34.156 1 95.06 256 VAL B O 1
ATOM 6977 N N . MET B 1 257 ? 8.039 94.188 36 1 95.31 257 MET B N 1
ATOM 6978 C CA . MET B 1 257 ? 7.574 92.938 36.656 1 95.31 257 MET B CA 1
ATOM 6979 C C . MET B 1 257 ? 6.297 92.438 36 1 95.31 257 MET B C 1
ATOM 6981 O O . MET B 1 257 ? 6.117 91.25 35.844 1 95.31 257 MET B O 1
ATOM 6985 N N . GLU B 1 258 ? 5.473 93.375 35.594 1 93.88 258 GLU B N 1
ATOM 6986 C CA . GLU B 1 258 ? 4.258 93 34.875 1 93.88 258 GLU B CA 1
ATOM 6987 C C . GLU B 1 258 ? 4.59 92.312 33.562 1 93.88 258 GLU B C 1
ATOM 6989 O O . GLU B 1 258 ? 4.016 91.25 33.219 1 93.88 258 GLU B O 1
ATOM 6994 N N . ALA B 1 259 ? 5.469 92.875 32.938 1 95.31 259 ALA B N 1
ATOM 6995 C CA . ALA B 1 259 ? 5.879 92.312 31.656 1 95.31 259 ALA B CA 1
ATOM 6996 C C . ALA B 1 259 ? 6.5 90.938 31.844 1 95.31 259 ALA B C 1
ATOM 6998 O O . ALA B 1 259 ? 6.246 90.062 31.047 1 95.31 259 ALA B O 1
ATOM 6999 N N . SER B 1 260 ? 7.32 90.812 32.844 1 95.88 260 SER B N 1
ATOM 7000 C CA . SER B 1 260 ? 7.953 89.562 33.125 1 95.88 260 SER B CA 1
ATOM 7001 C C . SER B 1 260 ? 6.918 88.5 33.5 1 95.88 260 SER B C 1
ATOM 7003 O O . SER B 1 260 ? 7.016 87.312 33.094 1 95.88 260 SER B O 1
ATOM 7005 N N . ALA B 1 261 ? 5.992 88.812 34.25 1 95.31 261 ALA B N 1
ATOM 7006 C CA . ALA B 1 261 ? 4.926 87.875 34.656 1 95.31 261 ALA B CA 1
ATOM 7007 C C . ALA B 1 261 ? 4.109 87.5 33.438 1 95.31 261 ALA B C 1
ATOM 7009 O O . ALA B 1 261 ? 3.74 86.312 33.312 1 95.31 261 ALA B O 1
ATOM 7010 N N . ASN B 1 262 ? 3.805 88.375 32.562 1 95.06 262 ASN B N 1
ATOM 7011 C CA . ASN B 1 262 ? 3.104 88.062 31.344 1 95.06 262 ASN B CA 1
ATOM 7012 C C . ASN B 1 262 ? 3.928 87.125 30.469 1 95.06 262 ASN B C 1
ATOM 7014 O O . ASN B 1 262 ? 3.381 86.188 29.828 1 95.06 262 ASN B O 1
ATOM 7018 N N . ALA B 1 263 ? 5.168 87.438 30.469 1 96.5 263 ALA B N 1
ATOM 7019 C CA . ALA B 1 263 ? 6.055 86.562 29.719 1 96.5 263 ALA B CA 1
ATOM 7020 C C . ALA B 1 263 ? 6.043 85.125 30.281 1 96.5 263 ALA B C 1
ATOM 7022 O O . ALA B 1 263 ? 6.047 84.125 29.531 1 96.5 263 ALA B O 1
ATOM 7023 N N . LEU B 1 264 ? 6.066 84.938 31.547 1 95.88 264 LEU B N 1
ATOM 7024 C CA . LEU B 1 264 ? 5.992 83.625 32.219 1 95.88 264 LEU B CA 1
ATOM 7025 C C . LEU B 1 264 ? 4.703 82.875 31.828 1 95.88 264 LEU B C 1
ATOM 7027 O O . LEU B 1 264 ? 4.727 81.688 31.5 1 95.88 264 LEU B O 1
ATOM 7031 N N . ASN B 1 265 ? 3.6 83.562 31.844 1 96.06 265 ASN B N 1
ATOM 7032 C CA . ASN B 1 265 ? 2.316 83 31.469 1 96.06 265 ASN B CA 1
ATOM 7033 C C . ASN B 1 265 ? 2.312 82.562 30.016 1 96.06 265 ASN B C 1
ATOM 7035 O O . ASN B 1 265 ? 1.812 81.438 29.703 1 96.06 265 ASN B O 1
ATOM 7039 N N . THR B 1 266 ? 2.875 83.375 29.188 1 95.81 266 THR B N 1
ATOM 7040 C CA . THR B 1 266 ? 2.924 83.062 27.766 1 95.81 266 THR B CA 1
ATOM 7041 C C . THR B 1 266 ? 3.775 81.812 27.531 1 95.81 266 THR B C 1
ATOM 7043 O O . THR B 1 266 ? 3.371 80.875 26.797 1 95.81 266 THR B O 1
ATOM 7046 N N . LEU B 1 267 ? 4.918 81.75 28.156 1 96.06 267 LEU B N 1
ATOM 7047 C CA . LEU B 1 267 ? 5.82 80.625 28 1 96.06 267 LEU B CA 1
ATOM 7048 C C . LEU B 1 267 ? 5.211 79.375 28.578 1 96.06 267 LEU B C 1
ATOM 7050 O O . LEU B 1 267 ? 5.328 78.25 28 1 96.06 267 LEU B O 1
ATOM 7054 N N . ALA B 1 268 ? 4.617 79.438 29.688 1 95.75 268 ALA B N 1
ATOM 7055 C CA . ALA B 1 268 ? 3.955 78.312 30.312 1 95.75 268 ALA B CA 1
ATOM 7056 C C . ALA B 1 268 ? 2.82 77.75 29.422 1 95.75 268 ALA B C 1
ATOM 7058 O O . ALA B 1 268 ? 2.646 76.562 29.281 1 95.75 268 ALA B O 1
ATOM 7059 N N . THR B 1 269 ? 2.027 78.625 28.859 1 94.62 269 THR B N 1
ATOM 7060 C CA . THR B 1 269 ? 0.938 78.25 27.969 1 94.62 269 THR B CA 1
ATOM 7061 C C . THR B 1 269 ? 1.483 77.625 26.703 1 94.62 269 THR B C 1
ATOM 7063 O O . THR B 1 269 ? 0.898 76.688 26.188 1 94.62 269 THR B O 1
ATOM 7066 N N . GLN B 1 270 ? 2.576 78.188 26.25 1 95.38 270 GLN B N 1
ATOM 7067 C CA . GLN B 1 270 ? 3.205 77.562 25.078 1 95.38 270 GLN B CA 1
ATOM 7068 C C . GLN B 1 270 ? 3.68 76.188 25.391 1 95.38 270 GLN B C 1
ATOM 7070 O O . GLN B 1 270 ? 3.49 75.25 24.578 1 95.38 270 GLN B O 1
ATOM 7075 N N . LEU B 1 271 ? 4.293 76 26.453 1 94.88 271 LEU B N 1
ATOM 7076 C CA . LEU B 1 271 ? 4.734 74.688 26.906 1 94.88 271 LEU B CA 1
ATOM 7077 C C . LEU B 1 271 ? 3.555 73.688 27 1 94.88 271 LEU B C 1
ATOM 7079 O O . LEU B 1 271 ? 3.637 72.562 26.547 1 94.88 271 LEU B O 1
ATOM 7083 N N . PHE B 1 272 ? 2.508 74.125 27.531 1 94.25 272 PHE B N 1
ATOM 7084 C CA . PHE B 1 272 ? 1.289 73.375 27.688 1 94.25 272 PHE B CA 1
ATOM 7085 C C . PHE B 1 272 ? 0.731 72.938 26.328 1 94.25 272 PHE B C 1
ATOM 7087 O O . PHE B 1 272 ? 0.473 71.75 26.094 1 94.25 272 PHE B O 1
ATOM 7094 N N . THR B 1 273 ? 0.53 73.938 25.484 1 93.94 273 THR B N 1
ATOM 7095 C CA . THR B 1 273 ? -0.082 73.688 24.172 1 93.94 273 THR B CA 1
ATOM 7096 C C . THR B 1 273 ? 0.776 72.75 23.344 1 93.94 273 THR B C 1
ATOM 7098 O O . THR B 1 273 ? 0.253 71.875 22.672 1 93.94 273 THR B O 1
ATOM 7101 N N . GLN B 1 274 ? 2.051 72.938 23.422 1 93.81 274 GLN B N 1
ATOM 7102 C CA . GLN B 1 274 ? 2.949 72.125 22.641 1 93.81 274 GLN B CA 1
ATOM 7103 C C . GLN B 1 274 ? 2.932 70.688 23.156 1 93.81 274 GLN B C 1
ATOM 7105 O O . GLN B 1 274 ? 2.945 69.688 22.359 1 93.81 274 GLN B O 1
ATOM 7110 N N . GLU B 1 275 ? 2.914 70.5 24.375 1 93.19 275 GLU B N 1
ATOM 7111 C CA . GLU B 1 275 ? 2.885 69.125 24.953 1 93.19 275 GLU B CA 1
ATOM 7112 C C . GLU B 1 275 ? 1.541 68.438 24.703 1 93.19 275 GLU B C 1
ATOM 7114 O O . GLU B 1 275 ? 1.48 67.25 24.484 1 93.19 275 GLU B O 1
ATOM 7119 N N . LEU B 1 276 ? 0.524 69.25 24.797 1 93.69 276 LEU B N 1
ATOM 7120 C CA . LEU B 1 276 ? -0.793 68.688 24.5 1 93.69 276 LEU B CA 1
ATOM 7121 C C . LEU B 1 276 ? -0.9 68.25 23.031 1 93.69 276 LEU B C 1
ATOM 7123 O O . LEU B 1 276 ? -1.457 67.25 22.719 1 93.69 276 LEU B O 1
ATOM 7127 N N . GLN B 1 277 ? -0.387 69.125 22.203 1 92.69 277 GLN B N 1
ATOM 7128 C CA . GLN B 1 277 ? -0.345 68.75 20.797 1 92.69 277 GLN B CA 1
ATOM 7129 C C . GLN B 1 277 ? 0.517 67.5 20.562 1 92.69 277 GLN B C 1
ATOM 7131 O O . GLN B 1 277 ? 0.195 66.625 19.734 1 92.69 277 GLN B O 1
ATOM 7136 N N . GLY B 1 278 ? 1.562 67.438 21.312 1 91.69 278 GLY B N 1
ATOM 7137 C CA . GLY B 1 278 ? 2.381 66.25 21.266 1 91.69 278 GLY B CA 1
ATOM 7138 C C . GLY B 1 278 ? 1.622 64.938 21.672 1 91.69 278 GLY B C 1
ATOM 7139 O O . GLY B 1 278 ? 1.809 63.906 21.062 1 91.69 278 GLY B O 1
ATOM 7140 N N . THR B 1 279 ? 0.777 65.062 22.609 1 92.81 279 THR B N 1
ATOM 7141 C CA . THR B 1 279 ? -0.065 63.969 23.031 1 92.81 279 THR B CA 1
ATOM 7142 C C . THR B 1 279 ? -0.999 63.531 21.906 1 92.81 279 THR B C 1
ATOM 7144 O O . THR B 1 279 ? -1.094 62.344 21.594 1 92.81 279 THR B O 1
ATOM 7147 N N . HIS B 1 280 ? -1.687 64.5 21.25 1 92.69 280 HIS B N 1
ATOM 7148 C CA . HIS B 1 280 ? -2.59 64.188 20.141 1 92.69 280 HIS B CA 1
ATOM 7149 C C . HIS B 1 280 ? -1.844 63.531 18.984 1 92.69 280 HIS B C 1
ATOM 7151 O O . HIS B 1 280 ? -2.32 62.562 18.406 1 92.69 280 HIS B O 1
ATOM 7157 N N . ASN B 1 281 ? -0.681 64.062 18.641 1 92.44 281 ASN B N 1
ATOM 7158 C CA . ASN B 1 281 ? 0.123 63.5 17.562 1 92.44 281 ASN B CA 1
ATOM 7159 C C . ASN B 1 281 ? 0.578 62.062 17.859 1 92.44 281 ASN B C 1
ATOM 7161 O O . ASN B 1 281 ? 0.563 61.219 16.984 1 92.44 281 ASN B O 1
ATOM 7165 N N . GLU B 1 282 ? 0.921 61.875 19.078 1 92 282 GLU B N 1
ATOM 7166 C CA . GLU B 1 282 ? 1.363 60.562 19.484 1 92 282 GLU B CA 1
ATOM 7167 C C . GLU B 1 282 ? 0.219 59.562 19.406 1 92 282 GLU B C 1
ATOM 7169 O O . GLU B 1 282 ? 0.419 58.406 19 1 92 282 GLU B O 1
ATOM 7174 N N . ILE B 1 283 ? -0.933 59.938 19.812 1 92.19 283 ILE B N 1
ATOM 7175 C CA . ILE B 1 283 ? -2.102 59.062 19.75 1 92.19 283 ILE B CA 1
ATOM 7176 C C . ILE B 1 283 ? -2.418 58.719 18.297 1 92.19 283 ILE B C 1
ATOM 7178 O O . ILE B 1 283 ? -2.629 57.562 17.953 1 92.19 283 ILE B O 1
ATOM 7182 N N . ASN B 1 284 ? -2.375 59.688 17.406 1 92.31 284 ASN B N 1
ATOM 7183 C CA . ASN B 1 284 ? -2.631 59.469 15.977 1 92.31 284 ASN B CA 1
ATOM 7184 C C . ASN B 1 284 ? -1.591 58.562 15.359 1 92.31 284 ASN B C 1
ATOM 7186 O O . ASN B 1 284 ? -1.938 57.625 14.609 1 92.31 284 ASN B O 1
ATOM 7190 N N . ASN B 1 285 ? -0.345 58.781 15.703 1 92.31 285 ASN B N 1
ATOM 7191 C CA . ASN B 1 285 ? 0.726 57.906 15.211 1 92.31 285 ASN B CA 1
ATOM 7192 C C . ASN B 1 285 ? 0.566 56.469 15.711 1 92.31 285 ASN B C 1
ATOM 7194 O O . ASN B 1 285 ? 0.772 55.531 14.961 1 92.31 285 ASN B O 1
ATOM 7198 N N . ALA B 1 286 ? 0.205 56.375 16.984 1 92.12 286 ALA B N 1
ATOM 7199 C CA . ALA B 1 286 ? 0.021 55.062 17.578 1 92.12 286 ALA B CA 1
ATOM 7200 C C . ALA B 1 286 ? -1.133 54.312 16.922 1 92.12 286 ALA B C 1
ATOM 7202 O O . ALA B 1 286 ? -1.019 53.125 16.641 1 92.12 286 ALA B O 1
ATOM 7203 N N . GLN B 1 287 ? -2.23 54.969 16.672 1 92.19 287 GLN B N 1
ATOM 7204 C CA . GLN B 1 287 ? -3.393 54.375 16.047 1 92.19 287 GLN B CA 1
ATOM 7205 C C . GLN B 1 287 ? -3.08 53.938 14.609 1 92.19 287 GLN B C 1
ATOM 7207 O O . GLN B 1 287 ? -3.484 52.844 14.172 1 92.19 287 GLN B O 1
ATOM 7212 N N . TYR B 1 288 ? -2.324 54.75 13.852 1 92.31 288 TYR B N 1
ATOM 7213 C CA . TYR B 1 288 ? -1.949 54.406 12.484 1 92.31 288 TYR B CA 1
ATOM 7214 C C . TYR B 1 288 ? -1.015 53.188 12.461 1 92.31 288 TYR B C 1
ATOM 7216 O O . TYR B 1 288 ? -1.187 52.281 11.648 1 92.31 288 TYR B O 1
ATOM 7224 N N . GLN B 1 289 ? -0.05 53.188 13.32 1 91.19 289 GLN B N 1
ATOM 7225 C CA . GLN B 1 289 ? 0.891 52.062 13.375 1 91.19 289 GLN B CA 1
ATOM 7226 C C . GLN B 1 289 ? 0.193 50.781 13.797 1 91.19 289 GLN B C 1
ATOM 7228 O O . GLN B 1 289 ? 0.5 49.719 13.273 1 91.19 289 GLN B O 1
ATOM 7233 N N . LEU B 1 290 ? -0.708 50.938 14.727 1 90.5 290 LEU B N 1
ATOM 7234 C CA . LEU B 1 290 ? -1.475 49.781 15.164 1 90.5 290 LEU B CA 1
ATOM 7235 C C . LEU B 1 290 ? -2.305 49.219 14.016 1 90.5 290 LEU B C 1
ATOM 7237 O O . LEU B 1 290 ? -2.342 48 13.805 1 90.5 290 LEU B O 1
ATOM 7241 N N . ALA B 1 291 ? -2.971 50.125 13.242 1 89.62 291 ALA B N 1
ATOM 7242 C CA . ALA B 1 291 ? -3.789 49.688 12.109 1 89.62 291 ALA B CA 1
ATOM 7243 C C . ALA B 1 291 ? -2.939 49 11.055 1 89.62 291 ALA B C 1
ATOM 7245 O O . ALA B 1 291 ? -3.324 47.938 10.531 1 89.62 291 ALA B O 1
ATOM 7246 N N . ILE B 1 292 ? -1.751 49.531 10.719 1 90.56 292 ILE B N 1
ATOM 7247 C CA . ILE B 1 292 ? -0.855 48.938 9.727 1 90.56 292 ILE B CA 1
ATOM 7248 C C . ILE B 1 292 ? -0.343 47.594 10.219 1 90.56 292 ILE B C 1
ATOM 7250 O O . ILE B 1 292 ? -0.336 46.594 9.477 1 90.56 292 ILE B O 1
ATOM 7254 N N . ALA B 1 293 ? 0.029 47.562 11.508 1 87.56 293 ALA B N 1
ATOM 7255 C CA . ALA B 1 293 ? 0.552 46.312 12.07 1 87.56 293 ALA B CA 1
ATOM 7256 C C . ALA B 1 293 ? -0.513 45.219 12.078 1 87.56 293 ALA B C 1
ATOM 7258 O O . ALA B 1 293 ? -0.223 44.062 11.773 1 87.56 293 ALA B O 1
ATOM 7259 N N . ALA B 1 294 ? -1.711 45.594 12.43 1 87.06 294 ALA B N 1
ATOM 7260 C CA . ALA B 1 294 ? -2.814 44.625 12.438 1 87.06 294 ALA B CA 1
ATOM 7261 C C . ALA B 1 294 ? -3.119 44.125 11.031 1 87.06 294 ALA B C 1
ATOM 7263 O O . ALA B 1 294 ? -3.348 42.938 10.828 1 87.06 294 ALA B O 1
ATOM 7264 N N . LEU B 1 295 ? -3.076 45.031 10.023 1 88.25 295 LEU B N 1
ATOM 7265 C CA . LEU B 1 295 ? -3.336 44.625 8.641 1 88.25 295 LEU B CA 1
ATOM 7266 C C . LEU B 1 295 ? -2.242 43.719 8.117 1 88.25 295 LEU B C 1
ATOM 7268 O O . LEU B 1 295 ? -2.529 42.719 7.441 1 88.25 295 LEU B O 1
ATOM 7272 N N . VAL B 1 296 ? -1.002 44 8.383 1 88.12 296 VAL B N 1
ATOM 7273 C CA . VAL B 1 296 ? 0.12 43.188 7.969 1 88.12 296 VAL B CA 1
ATOM 7274 C C . VAL B 1 296 ? 0.007 41.781 8.625 1 88.12 296 VAL B C 1
ATOM 7276 O O . VAL B 1 296 ? 0.224 40.781 7.969 1 88.12 296 VAL B O 1
ATOM 7279 N N . ALA B 1 297 ? -0.378 41.781 9.875 1 86.19 297 ALA B N 1
ATOM 7280 C CA . ALA B 1 297 ? -0.543 40.5 10.586 1 86.19 297 ALA B CA 1
ATOM 7281 C C . ALA B 1 297 ? -1.661 39.688 9.969 1 86.19 297 ALA B C 1
ATOM 7283 O O . ALA B 1 297 ? -1.524 38.469 9.82 1 86.19 297 ALA B O 1
ATOM 7284 N N . LEU B 1 298 ? -2.709 40.344 9.633 1 85.88 298 LEU B N 1
ATOM 7285 C CA . LEU B 1 298 ? -3.834 39.656 9.008 1 85.88 298 LEU B CA 1
ATOM 7286 C C . LEU B 1 298 ? -3.434 39.094 7.652 1 85.88 298 LEU B C 1
ATOM 7288 O O . LEU B 1 298 ? -3.703 37.938 7.359 1 85.88 298 LEU B O 1
ATOM 7292 N N . LEU B 1 299 ? -2.771 39.844 6.816 1 89.19 299 LEU B N 1
ATOM 7293 C CA . LEU B 1 299 ? -2.371 39.406 5.48 1 89.19 299 LEU B CA 1
ATOM 7294 C C . LEU B 1 299 ? -1.341 38.281 5.559 1 89.19 299 LEU B C 1
ATOM 7296 O O . LEU B 1 299 ? -1.463 37.281 4.863 1 89.19 299 LEU B O 1
ATOM 7300 N N . LEU B 1 300 ? -0.352 38.5 6.391 1 86.56 300 LEU B N 1
ATOM 7301 C CA . LEU B 1 300 ? 0.679 37.469 6.551 1 86.56 300 LEU B CA 1
ATOM 7302 C C . LEU B 1 300 ? 0.093 36.219 7.145 1 86.56 300 LEU B C 1
ATOM 7304 O O . LEU B 1 300 ? 0.469 35.094 6.746 1 86.56 300 LEU B O 1
ATOM 7308 N N . GLY B 1 301 ? -0.838 36.406 8.125 1 85 301 GLY B N 1
ATOM 7309 C CA . GLY B 1 301 ? -1.498 35.25 8.711 1 85 301 GLY B CA 1
ATOM 7310 C C . GLY B 1 301 ? -2.305 34.438 7.703 1 85 301 GLY B C 1
ATOM 7311 O O . GLY B 1 301 ? -2.238 33.219 7.68 1 85 301 GLY B O 1
ATOM 7312 N N . LEU B 1 302 ? -3.002 35.094 6.844 1 86.31 302 LEU B N 1
ATOM 7313 C CA . LEU B 1 302 ? -3.791 34.438 5.809 1 86.31 302 LEU B CA 1
ATOM 7314 C C . LEU B 1 302 ? -2.889 33.75 4.789 1 86.31 302 LEU B C 1
ATOM 7316 O O . LEU B 1 302 ? -3.197 32.656 4.324 1 86.31 302 LEU B O 1
ATOM 7320 N N . LEU B 1 303 ? -1.8 34.375 4.445 1 87.25 303 LEU B N 1
ATOM 7321 C CA . LEU B 1 303 ? -0.848 33.781 3.498 1 87.25 303 LEU B CA 1
ATOM 7322 C C . LEU B 1 303 ? -0.218 32.531 4.059 1 87.25 303 LEU B C 1
ATOM 7324 O O . LEU B 1 303 ? -0.127 31.516 3.363 1 87.25 303 LEU B O 1
ATOM 7328 N N . ILE B 1 304 ? 0.167 32.531 5.312 1 85.06 304 ILE B N 1
ATOM 7329 C CA . ILE B 1 304 ? 0.781 31.391 5.973 1 85.06 304 ILE B CA 1
ATOM 7330 C C . ILE B 1 304 ? -0.234 30.25 6.082 1 85.06 304 ILE B C 1
ATOM 7332 O O . ILE B 1 304 ? 0.091 29.094 5.816 1 85.06 304 ILE B O 1
ATOM 7336 N N . ALA B 1 305 ? -1.487 30.609 6.457 1 84.25 305 ALA B N 1
ATOM 7337 C CA . ALA B 1 305 ? -2.553 29.625 6.566 1 84.25 305 ALA B CA 1
ATOM 7338 C C . ALA B 1 305 ? -2.811 28.938 5.223 1 84.25 305 ALA B C 1
ATOM 7340 O O . ALA B 1 305 ? -2.93 27.719 5.152 1 84.25 305 ALA B O 1
ATOM 7341 N N . TRP B 1 306 ? -2.842 29.672 4.16 1 86.56 306 TRP B N 1
ATOM 7342 C CA . TRP B 1 306 ? -3.096 29.156 2.82 1 86.56 306 TRP B CA 1
ATOM 7343 C C . TRP B 1 306 ? -1.949 28.266 2.357 1 86.56 306 TRP B C 1
ATOM 7345 O O . TRP B 1 306 ? -2.178 27.156 1.87 1 86.56 306 TRP B O 1
ATOM 7355 N N . ARG B 1 307 ? -0.794 28.703 2.488 1 84.25 307 ARG B N 1
ATOM 7356 C CA . ARG B 1 307 ? 0.381 27.953 2.061 1 84.25 307 ARG B CA 1
ATOM 7357 C C . ARG B 1 307 ? 0.508 26.641 2.836 1 84.25 307 ARG B C 1
ATOM 7359 O O . ARG B 1 307 ? 0.794 25.594 2.252 1 84.25 307 ARG B O 1
ATOM 7366 N N . MET B 1 308 ? 0.303 26.688 4.109 1 84.44 308 MET B N 1
ATOM 7367 C CA . MET B 1 308 ? 0.421 25.5 4.957 1 84.44 308 MET B CA 1
ATOM 7368 C C . MET B 1 308 ? -0.66 24.484 4.617 1 84.44 308 MET B C 1
ATOM 7370 O O . MET B 1 308 ? -0.385 23.281 4.535 1 84.44 308 MET B O 1
ATOM 7374 N N . THR B 1 309 ? -1.851 24.891 4.418 1 83.62 309 THR B N 1
ATOM 7375 C CA . THR B 1 309 ? -2.951 24 4.074 1 83.62 309 THR B CA 1
ATOM 7376 C C . THR B 1 309 ? -2.678 23.281 2.754 1 83.62 309 THR B C 1
ATOM 7378 O O . THR B 1 309 ? -2.854 22.078 2.65 1 83.62 309 THR B O 1
ATOM 7381 N N . ARG B 1 310 ? -2.236 24.016 1.805 1 84.19 310 ARG B N 1
ATOM 7382 C CA . ARG B 1 310 ? -1.967 23.453 0.49 1 84.19 310 ARG B CA 1
ATOM 7383 C C . ARG B 1 310 ? -0.793 22.484 0.545 1 84.19 310 ARG B C 1
ATOM 7385 O O . ARG B 1 310 ? -0.821 21.422 -0.097 1 84.19 310 ARG B O 1
ATOM 7392 N N . GLN B 1 311 ? 0.185 22.797 1.303 1 82.44 311 GLN B N 1
ATOM 7393 C CA . GLN B 1 311 ? 1.4 21.984 1.381 1 82.44 311 GLN B CA 1
ATOM 7394 C C . GLN B 1 311 ? 1.133 20.641 2.061 1 82.44 311 GLN B C 1
ATOM 7396 O O . GLN B 1 311 ? 1.849 19.672 1.825 1 82.44 311 GLN B O 1
ATOM 7401 N N . ILE B 1 312 ? 0.187 20.5 2.844 1 82.81 312 ILE B N 1
ATOM 7402 C CA . ILE B 1 312 ? -0.09 19.281 3.59 1 82.81 312 ILE B CA 1
ATOM 7403 C C . ILE B 1 312 ? -1.193 18.5 2.891 1 82.81 312 ILE B C 1
ATOM 7405 O O . ILE B 1 312 ? -1.063 17.281 2.684 1 82.81 312 ILE B O 1
ATOM 7409 N N . THR B 1 313 ? -2.219 19.125 2.396 1 83.38 313 THR B N 1
ATOM 7410 C CA . THR B 1 313 ? -3.412 18.438 1.915 1 83.38 313 THR B CA 1
ATOM 7411 C C . THR B 1 313 ? -3.188 17.891 0.51 1 83.38 313 THR B C 1
ATOM 7413 O O . THR B 1 313 ? -3.678 16.797 0.177 1 83.38 313 THR B O 1
ATOM 7416 N N . VAL B 1 314 ? -2.422 18.562 -0.332 1 84.75 314 VAL B N 1
ATOM 7417 C CA . VAL B 1 314 ? -2.262 18.141 -1.72 1 84.75 314 VAL B CA 1
ATOM 7418 C C . VAL B 1 314 ? -1.514 16.812 -1.772 1 84.75 314 VAL B C 1
ATOM 7420 O O . VAL B 1 314 ? -2.002 15.844 -2.355 1 84.75 314 VAL B O 1
ATOM 7423 N N . PRO B 1 315 ? -0.368 16.734 -1.189 1 83.94 315 PRO B N 1
ATOM 7424 C CA . PRO B 1 315 ? 0.323 15.445 -1.222 1 83.94 315 PRO B CA 1
ATOM 7425 C C . PRO B 1 315 ? -0.446 14.344 -0.491 1 83.94 315 PRO B C 1
ATOM 7427 O O . PRO B 1 315 ? -0.392 13.18 -0.89 1 83.94 315 PRO B O 1
ATOM 7430 N N . LEU B 1 316 ? -1.104 14.609 0.505 1 85.56 316 LEU B N 1
ATOM 7431 C CA . LEU B 1 316 ? -1.897 13.641 1.25 1 85.56 316 LEU B CA 1
ATOM 7432 C C . LEU B 1 316 ? -3.004 13.055 0.376 1 85.56 316 LEU B C 1
ATOM 7434 O O . LEU B 1 316 ? -3.232 11.844 0.38 1 85.56 316 LEU B O 1
ATOM 7438 N N . ARG B 1 317 ? -3.633 13.914 -0.366 1 85.12 317 ARG B N 1
ATOM 7439 C CA . ARG B 1 317 ? -4.691 13.453 -1.262 1 85.12 317 ARG B CA 1
ATOM 7440 C C . ARG B 1 317 ? -4.125 12.594 -2.385 1 85.12 317 ARG B C 1
ATOM 7442 O O . ARG B 1 317 ? -4.734 11.602 -2.779 1 85.12 317 ARG B O 1
ATOM 7449 N N . ALA B 1 318 ? -3.039 13 -2.873 1 85.12 318 ALA B N 1
ATOM 7450 C CA . ALA B 1 318 ? -2.387 12.227 -3.926 1 85.12 318 ALA B CA 1
ATOM 7451 C C . ALA B 1 318 ? -2.02 10.828 -3.43 1 85.12 318 ALA B C 1
ATOM 7453 O O . ALA B 1 318 ? -2.221 9.836 -4.137 1 85.12 318 ALA B O 1
ATOM 7454 N N . THR B 1 319 ? -1.474 10.727 -2.311 1 86.81 319 THR B N 1
ATOM 7455 C CA . THR B 1 319 ? -1.097 9.445 -1.723 1 86.81 319 THR B CA 1
ATOM 7456 C C . THR B 1 319 ? -2.334 8.602 -1.429 1 86.81 319 THR B C 1
ATOM 7458 O O . THR B 1 319 ? -2.326 7.387 -1.64 1 86.81 319 THR B O 1
ATOM 7461 N N . LEU B 1 320 ? -3.318 9.305 -0.917 1 85.44 320 LEU B N 1
ATOM 7462 C CA . LEU B 1 320 ? -4.574 8.609 -0.652 1 85.44 320 LEU B CA 1
ATOM 7463 C C . LEU B 1 320 ? -5.148 8.016 -1.935 1 85.44 320 LEU B C 1
ATOM 7465 O O . LEU B 1 320 ? -5.582 6.863 -1.951 1 85.44 320 LEU B O 1
ATOM 7469 N N . ASP B 1 321 ? -5.18 8.797 -2.967 1 86.75 321 ASP B N 1
ATOM 7470 C CA . ASP B 1 321 ? -5.656 8.328 -4.266 1 86.75 321 ASP B CA 1
ATOM 7471 C C . ASP B 1 321 ? -4.863 7.113 -4.73 1 86.75 321 ASP B C 1
ATOM 7473 O O . ASP B 1 321 ? -5.441 6.129 -5.203 1 86.75 321 ASP B O 1
ATOM 7477 N N . MET B 1 322 ? -3.623 7.137 -4.59 1 86 322 MET B N 1
ATOM 7478 C CA . MET B 1 322 ? -2.748 6.035 -4.973 1 86 322 MET B CA 1
ATOM 7479 C C . MET B 1 322 ? -3.037 4.793 -4.129 1 86 322 MET B C 1
ATOM 7481 O O . MET B 1 322 ? -3.137 3.688 -4.664 1 86 322 MET B O 1
ATOM 7485 N N . ALA B 1 323 ? -3.135 4.949 -2.867 1 84.75 323 ALA B N 1
ATOM 7486 C CA . ALA B 1 323 ? -3.412 3.844 -1.954 1 84.75 323 ALA B CA 1
ATOM 7487 C C . ALA B 1 323 ? -4.754 3.191 -2.273 1 84.75 323 ALA B C 1
ATOM 7489 O O . ALA B 1 323 ? -4.879 1.966 -2.244 1 84.75 323 ALA B O 1
ATOM 7490 N N . GLU B 1 324 ? -5.703 4.047 -2.604 1 85.12 324 GLU B N 1
ATOM 7491 C CA . GLU B 1 324 ? -7.023 3.527 -2.951 1 85.12 324 GLU B CA 1
ATOM 7492 C C . GLU B 1 324 ? -6.977 2.73 -4.254 1 85.12 324 GLU B C 1
ATOM 7494 O O . GLU B 1 324 ? -7.629 1.69 -4.371 1 85.12 324 GLU B O 1
ATOM 7499 N N . ARG B 1 325 ? -6.277 3.201 -5.176 1 85.06 325 ARG B N 1
ATOM 7500 C CA . ARG B 1 325 ? -6.105 2.486 -6.438 1 85.06 325 ARG B CA 1
ATOM 7501 C C . ARG B 1 325 ? -5.445 1.13 -6.215 1 85.06 325 ARG B C 1
ATOM 7503 O O . ARG B 1 325 ? -5.895 0.12 -6.766 1 85.06 325 ARG B O 1
ATOM 7510 N N . ILE B 1 326 ? -4.434 1.093 -5.465 1 83.06 326 ILE B N 1
ATOM 7511 C CA . ILE B 1 326 ? -3.721 -0.144 -5.16 1 83.06 326 ILE B CA 1
ATOM 7512 C C . ILE B 1 326 ? -4.648 -1.101 -4.41 1 83.06 326 ILE B C 1
ATOM 7514 O O . ILE B 1 326 ? -4.668 -2.301 -4.691 1 83.06 326 ILE B O 1
ATOM 7518 N N . ALA B 1 327 ? -5.383 -0.509 -3.475 1 80.19 327 ALA B N 1
ATOM 7519 C CA . ALA B 1 327 ? -6.309 -1.315 -2.684 1 80.19 327 ALA B CA 1
ATOM 7520 C C . ALA B 1 327 ? -7.363 -1.968 -3.572 1 80.19 327 ALA B C 1
ATOM 7522 O O . ALA B 1 327 ? -7.863 -3.049 -3.258 1 80.19 327 ALA B O 1
ATOM 7523 N N . THR B 1 328 ? -7.691 -1.329 -4.734 1 81.44 328 THR B N 1
ATOM 7524 C CA . THR B 1 328 ? -8.688 -1.869 -5.652 1 81.44 328 THR B CA 1
ATOM 7525 C C . THR B 1 328 ? -8.023 -2.709 -6.738 1 81.44 328 THR B C 1
ATOM 7527 O O . THR B 1 328 ? -8.688 -3.158 -7.676 1 81.44 328 THR B O 1
ATOM 7530 N N . GLY B 1 329 ? -6.766 -2.762 -6.707 1 83.31 329 GLY B N 1
ATOM 7531 C CA . GLY B 1 329 ? -6.055 -3.674 -7.594 1 83.31 329 GLY B CA 1
ATOM 7532 C C . GLY B 1 329 ? -5.359 -2.971 -8.742 1 83.31 329 GLY B C 1
ATOM 7533 O O . GLY B 1 329 ? -4.805 -3.623 -9.633 1 83.31 329 GLY B O 1
ATOM 7534 N N . ASP B 1 330 ? -5.391 -1.751 -8.836 1 86.19 330 ASP B N 1
ATOM 7535 C CA . ASP B 1 330 ? -4.723 -1 -9.891 1 86.19 330 ASP B CA 1
ATOM 7536 C C . ASP B 1 330 ? -3.273 -0.696 -9.516 1 86.19 330 ASP B C 1
ATOM 7538 O O . ASP B 1 330 ? -3.01 0.203 -8.711 1 86.19 330 ASP B O 1
ATOM 7542 N N . LEU B 1 331 ? -2.414 -1.433 -10.133 1 85 331 LEU B N 1
ATOM 7543 C CA . LEU B 1 331 ? -0.998 -1.266 -9.828 1 85 331 LEU B CA 1
ATOM 7544 C C . LEU B 1 331 ? -0.278 -0.54 -10.961 1 85 331 LEU B C 1
ATOM 7546 O O . LEU B 1 331 ? 0.943 -0.644 -11.094 1 85 331 LEU B O 1
ATOM 7550 N N . THR B 1 332 ? -0.967 0.146 -11.891 1 80 332 THR B N 1
ATOM 7551 C CA . THR B 1 332 ? -0.415 0.718 -13.117 1 80 332 THR B CA 1
ATOM 7552 C C . THR B 1 332 ? 0.42 1.957 -12.805 1 80 332 THR B C 1
ATOM 7554 O O . THR B 1 332 ? 1.419 2.223 -13.477 1 80 332 THR B O 1
ATOM 7557 N N . ALA B 1 333 ? -0.079 2.762 -11.859 1 71.56 333 ALA B N 1
ATOM 7558 C CA . ALA B 1 333 ? 0.548 4.074 -11.711 1 71.56 333 ALA B CA 1
ATOM 7559 C C . ALA B 1 333 ? 1.082 4.27 -10.297 1 71.56 333 ALA B C 1
ATOM 7561 O O . ALA B 1 333 ? 0.36 4.059 -9.32 1 71.56 333 ALA B O 1
ATOM 7562 N N . ALA B 1 334 ? 2.553 4.258 -10.141 1 72.88 334 ALA B N 1
ATOM 7563 C CA . ALA B 1 334 ? 3.092 4.684 -8.852 1 72.88 334 ALA B CA 1
ATOM 7564 C C . ALA B 1 334 ? 3.902 5.969 -8.992 1 72.88 334 ALA B C 1
ATOM 7566 O O . ALA B 1 334 ? 4.797 6.055 -9.836 1 72.88 334 ALA B O 1
ATOM 7567 N N . THR B 1 335 ? 3.379 7.062 -8.461 1 77.94 335 THR B N 1
ATOM 7568 C CA . THR B 1 335 ? 4.07 8.352 -8.469 1 77.94 335 THR B CA 1
ATOM 7569 C C . THR B 1 335 ? 5.004 8.469 -7.27 1 77.94 335 THR B C 1
ATOM 7571 O O . THR B 1 335 ? 4.625 8.125 -6.148 1 77.94 335 THR B O 1
ATOM 7574 N N . THR B 1 336 ? 6.27 8.781 -7.598 1 83.56 336 THR B N 1
ATOM 7575 C CA . THR B 1 336 ? 7.234 9.031 -6.531 1 83.56 336 THR B CA 1
ATOM 7576 C C . THR B 1 336 ? 7.359 10.531 -6.266 1 83.56 336 THR B C 1
ATOM 7578 O O . THR B 1 336 ? 6.938 11.352 -7.082 1 83.56 336 THR B O 1
ATOM 7581 N N . SER B 1 337 ? 7.625 10.852 -4.984 1 82.25 337 SER B N 1
ATOM 7582 C CA . SER B 1 337 ? 7.789 12.25 -4.605 1 82.25 337 SER B CA 1
ATOM 7583 C C . SER B 1 337 ? 9.242 12.57 -4.281 1 82.25 337 SER B C 1
ATOM 7585 O O . SER B 1 337 ? 9.969 11.719 -3.756 1 82.25 337 SER B O 1
ATOM 7587 N N . SER B 1 338 ? 9.773 13.82 -4.676 1 81.44 338 SER B N 1
ATOM 7588 C CA . SER B 1 338 ? 11.117 14.273 -4.348 1 81.44 338 SER B CA 1
ATOM 7589 C C . SER B 1 338 ? 11.172 14.906 -2.959 1 81.44 338 SER B C 1
ATOM 7591 O O . SER B 1 338 ? 12.242 15.25 -2.467 1 81.44 338 SER B O 1
ATOM 7593 N N . ARG B 1 339 ? 10.047 14.883 -2.348 1 83.44 339 ARG B N 1
ATOM 7594 C CA . ARG B 1 339 ? 9.961 15.469 -1.014 1 83.44 339 ARG B CA 1
ATOM 7595 C C . ARG B 1 339 ? 10.562 14.539 0.034 1 83.44 339 ARG B C 1
ATOM 7597 O O . ARG B 1 339 ? 10.445 13.312 -0.082 1 83.44 339 ARG B O 1
ATOM 7604 N N . THR B 1 340 ? 11.234 15.18 1.058 1 80.62 340 THR B N 1
ATOM 7605 C CA . THR B 1 340 ? 11.875 14.352 2.07 1 80.62 340 THR B CA 1
ATOM 7606 C C . THR B 1 340 ? 11.133 14.438 3.396 1 80.62 340 THR B C 1
ATOM 7608 O O . THR B 1 340 ? 11.594 13.93 4.414 1 80.62 340 THR B O 1
ATOM 7611 N N . ASP B 1 341 ? 10 15.102 3.488 1 82.31 341 ASP B N 1
ATOM 7612 C CA . ASP B 1 341 ? 9.227 15.148 4.723 1 82.31 341 ASP B CA 1
ATOM 7613 C C . ASP B 1 341 ? 8.383 13.891 4.895 1 82.31 341 ASP B C 1
ATOM 7615 O O . ASP B 1 341 ? 8.492 12.953 4.105 1 82.31 341 ASP B O 1
ATOM 7619 N N . GLU B 1 342 ? 7.59 13.758 5.926 1 83.38 342 GLU B N 1
ATOM 7620 C CA . GLU B 1 342 ? 6.793 12.578 6.238 1 83.38 342 GLU B CA 1
ATOM 7621 C C . GLU B 1 342 ? 5.812 12.266 5.109 1 83.38 342 GLU B C 1
ATOM 7623 O O . GLU B 1 342 ? 5.527 11.094 4.836 1 83.38 342 GLU B O 1
ATOM 7628 N N . LEU B 1 343 ? 5.379 13.305 4.484 1 84.88 343 LEU B N 1
ATOM 7629 C CA . LEU B 1 343 ? 4.438 13.109 3.387 1 84.88 343 LEU B CA 1
ATOM 7630 C C . LEU B 1 343 ? 5.141 12.531 2.166 1 84.88 343 LEU B C 1
ATOM 7632 O O . LEU B 1 343 ? 4.605 11.641 1.5 1 84.88 343 LEU B O 1
ATOM 7636 N N . GLY B 1 344 ? 6.277 13.102 1.926 1 85.75 344 GLY B N 1
ATOM 7637 C CA . GLY B 1 344 ? 7.07 12.531 0.849 1 85.75 344 GLY B CA 1
ATOM 7638 C C . GLY B 1 344 ? 7.512 11.102 1.123 1 85.75 344 GLY B C 1
ATOM 7639 O O . GLY B 1 344 ? 7.445 10.25 0.239 1 85.75 344 GLY B O 1
ATOM 7640 N N . MET B 1 345 ? 7.898 10.836 2.258 1 83.5 345 MET B N 1
ATOM 7641 C CA . MET B 1 345 ? 8.305 9.492 2.652 1 83.5 345 MET B CA 1
ATOM 7642 C C . MET B 1 345 ? 7.141 8.516 2.537 1 83.5 345 MET B C 1
ATOM 7644 O O . MET B 1 345 ? 7.32 7.375 2.109 1 83.5 345 MET B O 1
ATOM 7648 N N . LEU B 1 346 ? 6.039 8.945 2.922 1 86.12 346 LEU B N 1
ATOM 7649 C CA . LEU B 1 346 ? 4.852 8.102 2.828 1 86.12 346 LEU B CA 1
ATOM 7650 C C . LEU B 1 346 ? 4.523 7.789 1.372 1 86.12 346 LEU B C 1
ATOM 7652 O O . LEU B 1 346 ? 4.242 6.637 1.028 1 86.12 346 LEU B O 1
ATOM 7656 N N . MET B 1 347 ? 4.539 8.82 0.575 1 86.69 347 MET B N 1
ATOM 7657 C CA . MET B 1 347 ? 4.273 8.617 -0.847 1 86.69 347 MET B CA 1
ATOM 7658 C C . MET B 1 347 ? 5.266 7.637 -1.454 1 86.69 347 MET B C 1
ATOM 7660 O O . MET B 1 347 ? 4.879 6.742 -2.211 1 86.69 347 MET B O 1
ATOM 7664 N N . ASN B 1 348 ? 6.449 7.746 -1.124 1 87.88 348 ASN B N 1
ATOM 7665 C CA . ASN B 1 348 ? 7.492 6.863 -1.642 1 87.88 348 ASN B CA 1
ATOM 7666 C C . ASN B 1 348 ? 7.348 5.445 -1.093 1 87.88 348 ASN B C 1
ATOM 7668 O O . ASN B 1 348 ? 7.625 4.473 -1.796 1 87.88 348 ASN B O 1
ATOM 7672 N N . ALA B 1 349 ? 7.008 5.336 0.108 1 83.94 349 ALA B N 1
ATOM 7673 C CA . ALA B 1 349 ? 6.762 4.023 0.695 1 83.94 349 ALA B CA 1
ATOM 7674 C C . ALA B 1 349 ? 5.629 3.303 -0.029 1 83.94 349 ALA B C 1
ATOM 7676 O O . ALA B 1 349 ? 5.738 2.113 -0.337 1 83.94 349 ALA B O 1
ATOM 7677 N N . VAL B 1 350 ? 4.617 3.975 -0.338 1 85.69 350 VAL B N 1
ATOM 7678 C CA . VAL B 1 350 ? 3.477 3.404 -1.048 1 85.69 350 VAL B CA 1
ATOM 7679 C C . VAL B 1 350 ? 3.879 3.059 -2.48 1 85.69 350 VAL B C 1
ATOM 7681 O O . VAL B 1 350 ? 3.479 2.02 -3.012 1 85.69 350 VAL B O 1
ATOM 7684 N N . ALA B 1 351 ? 4.668 3.961 -3.014 1 86.25 351 ALA B N 1
ATOM 7685 C CA . ALA B 1 351 ? 5.168 3.691 -4.359 1 86.25 351 ALA B CA 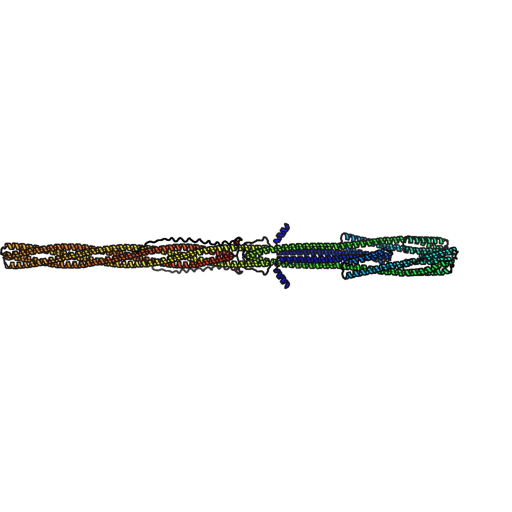1
ATOM 7686 C C . ALA B 1 351 ? 6.027 2.43 -4.379 1 86.25 351 ALA B C 1
ATOM 7688 O O . ALA B 1 351 ? 5.922 1.613 -5.297 1 86.25 351 ALA B O 1
ATOM 7689 N N . ARG B 1 352 ? 6.859 2.254 -3.479 1 84 352 ARG B N 1
ATOM 7690 C CA . ARG B 1 352 ? 7.688 1.059 -3.363 1 84 352 ARG B CA 1
ATOM 7691 C C . ARG B 1 352 ? 6.828 -0.186 -3.168 1 84 352 ARG B C 1
ATOM 7693 O O . ARG B 1 352 ? 7.113 -1.239 -3.742 1 84 352 ARG B O 1
ATOM 7700 N N . MET B 1 353 ? 5.895 -0.084 -2.387 1 82 353 MET B N 1
ATOM 7701 C CA . MET B 1 353 ? 4.934 -1.168 -2.201 1 82 353 MET B CA 1
ATOM 7702 C C . MET B 1 353 ? 4.293 -1.562 -3.527 1 82 353 MET B C 1
ATOM 7704 O O . MET B 1 353 ? 4.188 -2.748 -3.842 1 82 353 MET B O 1
ATOM 7708 N N . ASN B 1 354 ? 3.865 -0.56 -4.227 1 86.56 354 ASN B N 1
ATOM 7709 C CA . ASN B 1 354 ? 3.27 -0.786 -5.539 1 86.56 354 ASN B CA 1
ATOM 7710 C C . ASN B 1 354 ? 4.23 -1.519 -6.473 1 86.56 354 ASN B C 1
ATOM 7712 O O . ASN B 1 354 ? 3.842 -2.473 -7.148 1 86.56 354 ASN B O 1
ATOM 7716 N N . GLU B 1 355 ? 5.391 -1.071 -6.457 1 85 355 GLU B N 1
ATOM 7717 C CA . GLU B 1 355 ? 6.398 -1.669 -7.328 1 85 355 GLU B CA 1
ATOM 7718 C C . GLU B 1 355 ? 6.672 -3.121 -6.945 1 85 355 GLU B C 1
ATOM 7720 O O . GLU B 1 355 ? 6.777 -3.988 -7.812 1 85 355 GLU B O 1
ATOM 7725 N N . ASN B 1 356 ? 6.797 -3.375 -5.75 1 82.69 356 ASN B N 1
ATOM 7726 C CA . ASN B 1 356 ? 7.031 -4.73 -5.262 1 82.69 356 ASN B CA 1
ATOM 7727 C C . ASN B 1 356 ? 5.852 -5.648 -5.566 1 82.69 356 ASN B C 1
ATOM 7729 O O . ASN B 1 356 ? 6.043 -6.797 -5.973 1 82.69 356 ASN B O 1
ATOM 7733 N N . LEU B 1 357 ? 4.742 -5.152 -5.422 1 80.81 357 LEU B N 1
ATOM 7734 C CA . LEU B 1 357 ? 3.539 -5.922 -5.715 1 80.81 357 LEU B CA 1
ATOM 7735 C C . LEU B 1 357 ? 3.438 -6.223 -7.207 1 80.81 357 LEU B C 1
ATOM 7737 O O . LEU B 1 357 ? 3.082 -7.336 -7.598 1 80.81 357 LEU B O 1
ATOM 7741 N N . ARG B 1 358 ? 3.729 -5.199 -7.953 1 85 358 ARG B N 1
ATOM 7742 C CA . ARG B 1 358 ? 3.711 -5.379 -9.398 1 85 358 ARG B CA 1
ATOM 7743 C C . ARG B 1 358 ? 4.68 -6.477 -9.828 1 85 358 ARG B C 1
ATOM 7745 O O . ARG B 1 358 ? 4.332 -7.34 -10.633 1 85 358 ARG B O 1
ATOM 7752 N N . ALA B 1 359 ? 5.875 -6.445 -9.336 1 82.81 359 ALA B N 1
ATOM 7753 C CA . ALA B 1 359 ? 6.891 -7.445 -9.656 1 82.81 359 ALA B CA 1
ATOM 7754 C C . ALA B 1 359 ? 6.445 -8.836 -9.227 1 82.81 359 ALA B C 1
ATOM 7756 O O . ALA B 1 359 ? 6.625 -9.805 -9.969 1 82.81 359 ALA B O 1
ATOM 7757 N N . MET B 1 360 ? 5.852 -8.945 -8.188 1 80.94 360 MET B N 1
ATOM 7758 C CA . MET B 1 360 ? 5.379 -10.219 -7.66 1 80.94 360 MET B CA 1
ATOM 7759 C C . MET B 1 360 ? 4.238 -10.773 -8.508 1 80.94 360 MET B C 1
ATOM 7761 O O . MET B 1 360 ? 4.238 -11.953 -8.859 1 80.94 360 MET B O 1
ATOM 7765 N N . ILE B 1 361 ? 3.33 -9.977 -8.828 1 83.44 361 ILE B N 1
ATOM 7766 C CA . ILE B 1 361 ? 2.184 -10.406 -9.625 1 83.44 361 ILE B CA 1
ATOM 7767 C C . ILE B 1 361 ? 2.65 -10.836 -11.008 1 83.44 361 ILE B C 1
ATOM 7769 O O . ILE B 1 361 ? 2.152 -11.82 -11.562 1 83.44 361 ILE B O 1
ATOM 7773 N N . ASP B 1 362 ? 3.574 -10.117 -11.484 1 86.88 362 ASP B N 1
ATOM 7774 C CA . ASP B 1 362 ? 4.145 -10.492 -12.773 1 86.88 362 ASP B CA 1
ATOM 7775 C C . ASP B 1 362 ? 4.777 -11.883 -12.711 1 86.88 362 ASP B C 1
ATOM 7777 O O . ASP B 1 362 ? 4.566 -12.711 -13.602 1 86.88 362 ASP B O 1
ATOM 7781 N N . GLU B 1 363 ? 5.488 -12.148 -11.703 1 82.62 363 GLU B N 1
ATOM 7782 C CA . GLU B 1 363 ? 6.129 -13.445 -11.508 1 82.62 363 GLU B CA 1
ATOM 7783 C C . GLU B 1 363 ? 5.09 -14.555 -11.352 1 82.62 363 GLU B C 1
ATOM 7785 O O . GLU B 1 363 ? 5.25 -15.648 -11.898 1 82.62 363 GLU B O 1
ATOM 7790 N N . ILE B 1 364 ? 4.145 -14.305 -10.695 1 81.94 364 ILE B N 1
ATOM 7791 C CA . ILE B 1 364 ? 3.09 -15.281 -10.469 1 81.94 364 ILE B CA 1
ATOM 7792 C C . ILE B 1 364 ? 2.35 -15.562 -11.773 1 81.94 364 ILE B C 1
ATOM 7794 O O . ILE B 1 364 ? 2.025 -16.719 -12.078 1 81.94 364 ILE B O 1
ATOM 7798 N N . ARG B 1 365 ? 2.107 -14.539 -12.5 1 85.75 365 ARG B N 1
ATOM 7799 C CA . ARG B 1 365 ? 1.438 -14.719 -13.781 1 85.75 365 ARG B CA 1
ATOM 7800 C C . ARG B 1 365 ? 2.262 -15.609 -14.711 1 85.75 365 ARG B C 1
ATOM 7802 O O . ARG B 1 365 ? 1.717 -16.484 -15.383 1 85.75 365 ARG B O 1
ATOM 7809 N N . ILE B 1 366 ? 3.539 -15.422 -14.727 1 84.31 366 ILE B N 1
ATOM 7810 C CA . ILE B 1 366 ? 4.441 -16.25 -15.516 1 84.31 366 ILE B CA 1
ATOM 7811 C C . ILE B 1 366 ? 4.402 -17.688 -15 1 84.31 366 ILE B C 1
ATOM 7813 O O . ILE B 1 366 ? 4.293 -18.641 -15.789 1 84.31 366 ILE B O 1
ATOM 7817 N N . GLY B 1 367 ? 4.473 -17.766 -13.688 1 83.44 367 GLY B N 1
ATOM 7818 C CA . GLY B 1 367 ? 4.387 -19.078 -13.078 1 83.44 367 GLY B CA 1
ATOM 7819 C C . GLY B 1 367 ? 3.092 -19.797 -13.391 1 83.44 367 GLY B C 1
ATOM 7820 O O . GLY B 1 367 ? 3.1 -20.984 -13.727 1 83.44 367 GLY B O 1
ATOM 7821 N N . VAL B 1 368 ? 2.014 -19.172 -13.344 1 85.38 368 VAL B N 1
ATOM 7822 C CA . VAL B 1 368 ? 0.699 -19.734 -13.617 1 85.38 368 VAL B CA 1
ATOM 7823 C C . VAL B 1 368 ? 0.616 -20.156 -15.078 1 85.38 368 VAL B C 1
ATOM 7825 O O . VAL B 1 368 ? 0.068 -21.219 -15.391 1 85.38 368 VAL B O 1
ATOM 7828 N N . SER B 1 369 ? 1.144 -19.375 -15.984 1 86.62 369 SER B N 1
ATOM 7829 C CA . SER B 1 369 ? 1.176 -19.719 -17.406 1 86.62 369 SER B CA 1
ATOM 7830 C C . SER B 1 369 ? 1.98 -20.984 -17.641 1 86.62 369 SER B C 1
ATOM 7832 O O . SER B 1 369 ? 1.575 -21.844 -18.438 1 86.62 369 SER B O 1
ATOM 7834 N N . GLN B 1 370 ? 3.025 -21.109 -16.953 1 85.69 370 GLN B N 1
ATOM 7835 C CA . GLN B 1 370 ? 3.871 -22.281 -17.094 1 85.69 370 GLN B CA 1
ATOM 7836 C C . GLN B 1 370 ? 3.172 -23.531 -16.547 1 85.69 370 GLN B C 1
ATOM 7838 O O . GLN B 1 370 ? 3.271 -24.609 -17.125 1 85.69 370 GLN B O 1
ATOM 7843 N N . VAL B 1 371 ? 2.521 -23.438 -15.484 1 84.81 371 VAL B N 1
ATOM 7844 C CA . VAL B 1 371 ? 1.763 -24.531 -14.906 1 84.81 371 VAL B CA 1
ATOM 7845 C C . VAL B 1 371 ? 0.648 -24.953 -15.867 1 84.81 371 VAL B C 1
ATOM 7847 O O . VAL B 1 371 ? 0.421 -26.141 -16.078 1 84.81 371 VAL B O 1
ATOM 7850 N N . SER B 1 372 ? -0.015 -24 -16.438 1 86.69 372 SER B N 1
ATOM 7851 C CA . SER B 1 372 ? -1.072 -24.281 -17.406 1 86.69 372 SER B CA 1
ATOM 7852 C C . SER B 1 372 ? -0.53 -25.031 -18.609 1 86.69 372 SER B C 1
ATOM 7854 O O . SER B 1 372 ? -1.122 -26.016 -19.047 1 86.69 372 SER B O 1
ATOM 7856 N N . HIS B 1 373 ? 0.56 -24.609 -19.109 1 86.44 373 HIS B N 1
ATOM 7857 C CA . HIS B 1 373 ? 1.19 -25.266 -20.25 1 86.44 373 HIS B CA 1
ATOM 7858 C C . HIS B 1 373 ? 1.607 -26.703 -19.906 1 86.44 373 HIS B C 1
ATOM 7860 O O . HIS B 1 373 ? 1.329 -27.625 -20.672 1 86.44 373 HIS B O 1
ATOM 7866 N N . ALA B 1 374 ? 2.23 -26.828 -18.781 1 84.88 374 ALA B N 1
ATOM 7867 C CA . ALA B 1 374 ? 2.688 -28.141 -18.344 1 84.88 374 ALA B CA 1
ATOM 7868 C C . ALA B 1 374 ? 1.51 -29.094 -18.125 1 84.88 374 ALA B C 1
ATOM 7870 O O . ALA B 1 374 ? 1.572 -30.266 -18.484 1 84.88 374 ALA B O 1
ATOM 7871 N N . SER B 1 375 ? 0.468 -28.641 -17.531 1 85.56 375 SER B N 1
ATOM 7872 C CA . SER B 1 375 ? -0.736 -29.438 -17.328 1 85.56 375 SER B CA 1
ATOM 7873 C C . SER B 1 375 ? -1.335 -29.875 -18.656 1 85.56 375 SER B C 1
ATOM 7875 O O . SER B 1 375 ? -1.797 -31.016 -18.781 1 85.56 375 SER B O 1
ATOM 7877 N N . GLY B 1 376 ? -1.328 -29 -19.609 1 85.88 376 GLY B N 1
ATOM 7878 C CA . GLY B 1 376 ? -1.788 -29.344 -20.953 1 85.88 376 GLY B CA 1
ATOM 7879 C C . GLY B 1 376 ? -0.954 -30.422 -21.609 1 85.88 376 GLY B C 1
ATOM 7880 O O . GLY B 1 376 ? -1.494 -31.344 -22.234 1 85.88 376 GLY B O 1
ATOM 7881 N N . GLU B 1 377 ? 0.3 -30.344 -21.438 1 86.38 377 GLU B N 1
ATOM 7882 C CA . GLU B 1 377 ? 1.206 -31.359 -21.984 1 86.38 377 GLU B CA 1
ATOM 7883 C C . GLU B 1 377 ? 0.971 -32.719 -21.344 1 86.38 377 GLU B C 1
ATOM 7885 O O . GLU B 1 377 ? 0.966 -33.75 -22.031 1 86.38 377 GLU B O 1
ATOM 7890 N N . ILE B 1 378 ? 0.777 -32.719 -20.078 1 84.81 378 ILE B N 1
ATOM 7891 C CA . ILE B 1 378 ? 0.527 -33.938 -19.359 1 84.81 378 ILE B CA 1
ATOM 7892 C C . ILE B 1 378 ? -0.816 -34.531 -19.781 1 84.81 378 ILE B C 1
ATOM 7894 O O . ILE B 1 378 ? -0.935 -35.75 -19.984 1 84.81 378 ILE B O 1
ATOM 7898 N N . ALA B 1 379 ? -1.794 -33.656 -19.891 1 86.38 379 ALA B N 1
ATOM 7899 C CA . ALA B 1 379 ? -3.105 -34.125 -20.344 1 86.38 379 ALA B CA 1
ATOM 7900 C C . ALA B 1 379 ? -3.018 -34.75 -21.734 1 86.38 379 ALA B C 1
ATOM 7902 O O . ALA B 1 379 ? -3.609 -35.781 -21.984 1 86.38 379 ALA B O 1
ATOM 7903 N N . ALA B 1 380 ? -2.297 -34.156 -22.641 1 88.12 380 ALA B N 1
ATOM 7904 C CA . ALA B 1 380 ? -2.1 -34.688 -23.984 1 88.12 380 ALA B CA 1
ATOM 7905 C C . ALA B 1 380 ? -1.357 -36 -23.953 1 88.12 380 ALA B C 1
ATOM 7907 O O . ALA B 1 380 ? -1.74 -36.969 -24.641 1 88.12 380 ALA B O 1
ATOM 7908 N N . GLY B 1 381 ? -0.304 -36 -23.156 1 86 381 GLY B N 1
ATOM 7909 C CA . GLY B 1 381 ? 0.427 -37.25 -22.984 1 86 381 GLY B CA 1
ATOM 7910 C C . GLY B 1 381 ? -0.425 -38.344 -22.406 1 86 381 GLY B C 1
ATOM 7911 O O . GLY B 1 381 ? -0.298 -39.5 -22.812 1 86 381 GLY B O 1
ATOM 7912 N N . ASN B 1 382 ? -1.244 -38.031 -21.531 1 87.38 382 ASN B N 1
ATOM 7913 C CA . ASN B 1 382 ? -2.139 -39.031 -20.906 1 87.38 382 ASN B CA 1
ATOM 7914 C C . ASN B 1 382 ? -3.158 -39.562 -21.906 1 87.38 382 ASN B C 1
ATOM 7916 O O . ASN B 1 382 ? -3.516 -40.75 -21.875 1 87.38 382 ASN B O 1
ATOM 7920 N N . THR B 1 383 ? -3.668 -38.781 -22.766 1 88.44 383 THR B N 1
ATOM 7921 C CA . THR B 1 383 ? -4.582 -39.219 -23.812 1 88.44 383 THR B CA 1
ATOM 7922 C C . THR B 1 383 ? -3.9 -40.219 -24.75 1 88.44 383 THR B C 1
ATOM 7924 O O . THR B 1 383 ? -4.488 -41.219 -25.094 1 88.44 383 THR B O 1
ATOM 7927 N N . ASP B 1 384 ? -2.682 -39.906 -25.031 1 89.06 384 ASP B N 1
ATOM 7928 C CA . ASP B 1 384 ? -1.885 -40.812 -25.859 1 89.06 384 ASP B CA 1
ATOM 7929 C C . ASP B 1 384 ? -1.674 -42.156 -25.156 1 89.06 384 ASP B C 1
ATOM 7931 O O . ASP B 1 384 ? -1.833 -43.219 -25.75 1 89.06 384 ASP B O 1
ATOM 7935 N N . LEU B 1 385 ? -1.335 -42.062 -23.938 1 87.38 385 LEU B N 1
ATOM 7936 C CA . LEU B 1 385 ? -1.114 -43.25 -23.141 1 87.38 385 LEU B CA 1
ATOM 7937 C C . LEU B 1 385 ? -2.387 -44.094 -23.047 1 87.38 385 LEU B C 1
ATOM 7939 O O . LEU B 1 385 ? -2.33 -45.312 -23.125 1 87.38 385 LEU B O 1
ATOM 7943 N N . SER B 1 386 ? -3.514 -43.438 -22.859 1 89.81 386 SER B N 1
ATOM 7944 C CA . SER B 1 386 ? -4.797 -44.156 -22.797 1 89.81 386 SER B CA 1
ATOM 7945 C C . SER B 1 386 ? -5.055 -44.938 -24.094 1 89.81 386 SER B C 1
ATOM 7947 O O . SER B 1 386 ? -5.41 -46.094 -24.047 1 89.81 386 SER B O 1
ATOM 7949 N N . SER B 1 387 ? -4.883 -44.281 -25.25 1 90.06 387 SER B N 1
ATOM 7950 C CA . SER B 1 387 ? -5.078 -44.938 -26.547 1 90.06 387 SER B CA 1
ATOM 7951 C C . SER B 1 387 ? -4.141 -46.125 -26.719 1 90.06 387 SER B C 1
ATOM 7953 O O . SER B 1 387 ? -4.555 -47.188 -27.188 1 90.06 387 SER B O 1
ATOM 7955 N N . ARG B 1 388 ? -2.961 -45.844 -26.266 1 85.31 388 ARG B N 1
ATOM 7956 C CA . ARG B 1 388 ? -1.962 -46.906 -26.391 1 85.31 388 ARG B CA 1
ATOM 7957 C C . ARG B 1 388 ? -2.291 -48.094 -25.469 1 85.31 388 ARG B C 1
ATOM 7959 O O . ARG B 1 388 ? -2.062 -49.25 -25.812 1 85.31 388 ARG B O 1
ATOM 7966 N N . THR B 1 389 ? -2.717 -47.812 -24.297 1 87.5 389 THR B N 1
ATOM 7967 C CA . THR B 1 389 ? -3.111 -48.844 -23.359 1 87.5 389 THR B CA 1
ATOM 7968 C C . THR B 1 389 ? -4.27 -49.688 -23.906 1 87.5 389 THR B C 1
ATOM 7970 O O . THR B 1 389 ? -4.289 -50.906 -23.766 1 87.5 389 THR B O 1
ATOM 7973 N N . GLU B 1 390 ? -5.199 -49.094 -24.641 1 89.44 390 GLU B N 1
ATOM 7974 C CA . GLU B 1 390 ? -6.309 -49.781 -25.266 1 89.44 390 GLU B CA 1
ATOM 7975 C C . GLU B 1 390 ? -5.82 -50.719 -26.375 1 89.44 390 GLU B C 1
ATOM 7977 O O . GLU B 1 390 ? -6.262 -51.875 -26.469 1 89.44 390 GLU B O 1
ATOM 7982 N N . GLN B 1 391 ? -4.938 -50.188 -27.125 1 86.69 391 GLN B N 1
ATOM 7983 C CA . GLN B 1 391 ? -4.363 -50.969 -28.203 1 86.69 391 GLN B CA 1
ATOM 7984 C C . GLN B 1 391 ? -3.59 -52.188 -27.641 1 86.69 391 GLN B C 1
ATOM 7986 O O . GLN B 1 391 ? -3.672 -53.281 -28.188 1 86.69 391 GLN B O 1
ATOM 7991 N N . GLN B 1 392 ? -2.885 -51.906 -26.594 1 87.31 392 GLN B N 1
ATOM 7992 C CA . GLN B 1 392 ? -2.117 -53 -25.953 1 87.31 392 GLN B CA 1
ATOM 7993 C C . GLN B 1 392 ? -3.039 -54.062 -25.375 1 87.31 392 GLN B C 1
ATOM 7995 O O . GLN B 1 392 ? -2.738 -55.25 -25.453 1 87.31 392 GLN B O 1
ATOM 8000 N N . ALA B 1 393 ? -4.125 -53.656 -24.766 1 89.81 393 ALA B N 1
ATOM 8001 C CA . ALA B 1 393 ? -5.098 -54.594 -24.25 1 89.81 393 ALA B CA 1
ATOM 8002 C C . ALA B 1 393 ? -5.617 -55.531 -25.344 1 89.81 393 ALA B C 1
ATOM 8004 O O . ALA B 1 393 ? -5.703 -56.75 -25.156 1 89.81 393 ALA B O 1
ATOM 8005 N N . ALA B 1 394 ? -5.902 -54.938 -26.5 1 90.12 394 ALA B N 1
ATOM 8006 C CA . ALA B 1 394 ? -6.398 -55.719 -27.641 1 90.12 394 ALA B CA 1
ATOM 8007 C C . ALA B 1 394 ? -5.336 -56.688 -28.141 1 90.12 394 ALA B C 1
ATOM 8009 O O . ALA B 1 394 ? -5.637 -57.844 -28.422 1 90.12 394 ALA B O 1
ATOM 8010 N N . ALA B 1 395 ? -4.156 -56.125 -28.219 1 88.31 395 ALA B N 1
ATOM 8011 C CA . ALA B 1 395 ? -3.055 -56.969 -28.703 1 88.31 395 ALA B CA 1
ATOM 8012 C C . ALA B 1 395 ? -2.793 -58.125 -27.75 1 88.31 395 ALA B C 1
ATOM 8014 O O . ALA B 1 395 ? -2.518 -59.25 -28.203 1 88.31 395 ALA B O 1
ATOM 8015 N N . VAL B 1 396 ? -2.846 -57.938 -26.484 1 91.38 396 VAL B N 1
ATOM 8016 C CA . VAL B 1 396 ? -2.635 -58.969 -25.469 1 91.38 396 VAL B CA 1
ATOM 8017 C C . VAL B 1 396 ? -3.73 -60.031 -25.578 1 91.38 396 VAL B C 1
ATOM 8019 O O . VAL B 1 396 ? -3.453 -61.25 -25.516 1 91.38 396 VAL B O 1
ATOM 8022 N N . GLU B 1 397 ? -4.977 -59.625 -25.781 1 91.38 397 GLU B N 1
ATOM 8023 C CA . GLU B 1 397 ? -6.094 -60.562 -25.938 1 91.38 397 GLU B CA 1
ATOM 8024 C C . GLU B 1 397 ? -5.938 -61.438 -27.188 1 91.38 397 GLU B C 1
ATOM 8026 O O . GLU B 1 397 ? -6.156 -62.625 -27.141 1 91.38 397 GLU B O 1
ATOM 8031 N N . GLU B 1 398 ? -5.578 -60.719 -28.203 1 89.88 398 GLU B N 1
ATOM 8032 C CA . GLU B 1 398 ? -5.383 -61.438 -29.453 1 89.88 398 GLU B CA 1
ATOM 8033 C C . GLU B 1 398 ? -4.258 -62.469 -29.328 1 89.88 398 GLU B C 1
ATOM 8035 O O . GLU B 1 398 ? -4.383 -63.594 -29.812 1 89.88 398 GLU B O 1
ATOM 8040 N N . THR B 1 399 ? -3.221 -62.094 -28.734 1 91.56 399 THR B N 1
ATOM 8041 C CA . THR B 1 399 ? -2.086 -63 -28.562 1 91.56 399 THR B CA 1
ATOM 8042 C C . THR B 1 399 ? -2.471 -64.188 -27.672 1 91.56 399 THR B C 1
ATOM 8044 O O . THR B 1 399 ? -2.102 -65.312 -27.969 1 91.56 399 THR B O 1
ATOM 8047 N N . ALA B 1 400 ? -3.145 -63.906 -26.609 1 93 400 ALA B N 1
ATOM 8048 C CA . ALA B 1 400 ? -3.605 -65 -25.734 1 93 400 ALA B CA 1
ATOM 8049 C C . ALA B 1 400 ? -4.449 -66 -26.5 1 93 400 ALA B C 1
ATOM 8051 O O . ALA B 1 400 ? -4.273 -67.188 -26.328 1 93 400 ALA B O 1
ATOM 8052 N N . ALA B 1 401 ? -5.348 -65.5 -27.344 1 92.94 401 ALA B N 1
ATOM 8053 C CA . ALA B 1 401 ? -6.211 -66.375 -28.141 1 92.94 401 ALA B CA 1
ATOM 8054 C C . ALA B 1 401 ? -5.395 -67.188 -29.125 1 92.94 401 ALA B C 1
ATOM 8056 O O . ALA B 1 401 ? -5.641 -68.438 -29.281 1 92.94 401 ALA B O 1
ATOM 8057 N N . SER B 1 402 ? -4.496 -66.5 -29.734 1 93.12 402 SER B N 1
ATOM 8058 C CA . SER B 1 402 ? -3.637 -67.188 -30.688 1 93.12 402 SER B CA 1
ATOM 8059 C C . SER B 1 402 ? -2.811 -68.312 -30.016 1 93.12 402 SER B C 1
ATOM 8061 O O . SER B 1 402 ? -2.607 -69.375 -30.562 1 93.12 402 SER B O 1
ATOM 8063 N N . MET B 1 403 ? -2.363 -68.062 -28.828 1 92.94 403 MET B N 1
ATOM 8064 C CA . MET B 1 403 ? -1.566 -69 -28.078 1 92.94 403 MET B CA 1
ATOM 8065 C C . MET B 1 403 ? -2.408 -70.25 -27.672 1 92.94 403 MET B C 1
ATOM 8067 O O . MET B 1 403 ? -1.908 -71.375 -27.641 1 92.94 403 MET B O 1
ATOM 8071 N N . GLU B 1 404 ? -3.652 -70.062 -27.391 1 93.25 404 GLU B N 1
ATOM 8072 C CA . GLU B 1 404 ? -4.555 -71.125 -27.094 1 93.25 404 GLU B CA 1
ATOM 8073 C C . GLU B 1 404 ? -4.734 -72.062 -28.312 1 93.25 404 GLU B C 1
ATOM 8075 O O . GLU B 1 404 ? -4.715 -73.25 -28.188 1 93.25 404 GLU B O 1
ATOM 8080 N N . GLN B 1 405 ? -4.914 -71.375 -29.406 1 93.12 405 GLN B N 1
ATOM 8081 C CA . GLN B 1 405 ? -5.055 -72.188 -30.641 1 93.12 405 GLN B CA 1
ATOM 8082 C C . GLN B 1 405 ? -3.783 -72.938 -30.953 1 93.12 405 GLN B C 1
ATOM 8084 O O . GLN B 1 405 ? -3.85 -74.125 -31.375 1 93.12 405 GLN B O 1
ATOM 8089 N N . LEU B 1 406 ? -2.695 -72.312 -30.75 1 94.44 406 LEU B N 1
ATOM 8090 C CA . LEU B 1 406 ? -1.412 -73 -30.969 1 94.44 406 LEU B CA 1
ATOM 8091 C C . LEU B 1 406 ? -1.257 -74.188 -30.047 1 94.44 406 LEU B C 1
ATOM 8093 O O . LEU B 1 406 ? -0.804 -75.25 -30.484 1 94.44 406 LEU B O 1
ATOM 8097 N N . ASN B 1 407 ? -1.569 -74 -28.812 1 94.12 407 ASN B N 1
ATOM 8098 C CA . ASN B 1 407 ? -1.501 -75.125 -27.859 1 94.12 407 ASN B CA 1
ATOM 8099 C C . ASN B 1 407 ? -2.352 -76.312 -28.297 1 94.12 407 ASN B C 1
ATOM 8101 O O . ASN B 1 407 ? -1.925 -77.438 -28.188 1 94.12 407 ASN B O 1
ATOM 8105 N N . ALA B 1 408 ? -3.525 -76 -28.812 1 94.75 408 ALA B N 1
ATOM 8106 C CA . ALA B 1 408 ? -4.43 -77.062 -29.281 1 94.75 408 ALA B CA 1
ATOM 8107 C C . ALA B 1 408 ? -3.84 -77.812 -30.469 1 94.75 408 ALA B C 1
ATOM 8109 O O . ALA B 1 408 ? -3.898 -79.062 -30.516 1 94.75 408 ALA B O 1
ATOM 8110 N N . THR B 1 409 ? -3.322 -77.062 -31.344 1 95.38 409 THR B N 1
ATOM 8111 C CA . THR B 1 409 ? -2.773 -77.688 -32.531 1 95.38 409 THR B CA 1
ATOM 8112 C C . THR B 1 409 ? -1.522 -78.5 -32.219 1 95.38 409 THR B C 1
ATOM 8114 O O . THR B 1 409 ? -1.264 -79.5 -32.812 1 95.38 409 THR B O 1
ATOM 8117 N N . VAL B 1 410 ? -0.721 -78.062 -31.297 1 96.31 410 VAL B N 1
ATOM 8118 C CA . VAL B 1 410 ? 0.477 -78.75 -30.859 1 96.31 410 VAL B CA 1
ATOM 8119 C C . VAL B 1 410 ? 0.082 -80.062 -30.188 1 96.31 410 VAL B C 1
ATOM 8121 O O . VAL B 1 410 ? 0.704 -81.125 -30.406 1 96.31 410 VAL B O 1
ATOM 8124 N N . LYS B 1 411 ? -0.942 -80.062 -29.375 1 95.31 411 LYS B N 1
ATOM 8125 C CA . LYS B 1 411 ? -1.451 -81.25 -28.75 1 95.31 411 LYS B CA 1
ATOM 8126 C C . LYS B 1 411 ? -1.952 -82.25 -29.781 1 95.31 411 LYS B C 1
ATOM 8128 O O . LYS B 1 411 ? -1.71 -83.5 -29.672 1 95.31 411 LYS B O 1
ATOM 8133 N N . GLN B 1 412 ? -2.6 -81.75 -30.734 1 94.62 412 GLN B N 1
ATOM 8134 C CA . GLN B 1 412 ? -3.078 -82.562 -31.828 1 94.62 412 GLN B CA 1
ATOM 8135 C C . GLN B 1 412 ? -1.917 -83.25 -32.562 1 94.62 412 GLN B C 1
ATOM 8137 O O . GLN B 1 412 ? -1.979 -84.438 -32.875 1 94.62 412 GLN B O 1
ATOM 8142 N N . ASN B 1 413 ? -0.881 -82.5 -32.812 1 96.25 413 ASN B N 1
ATOM 8143 C CA . ASN B 1 413 ? 0.302 -83.062 -33.469 1 96.25 413 ASN B CA 1
ATOM 8144 C C . ASN B 1 413 ? 0.961 -84.125 -32.625 1 96.25 413 ASN B C 1
ATOM 8146 O O . ASN B 1 413 ? 1.406 -85.125 -33.156 1 96.25 413 ASN B O 1
ATOM 8150 N N . THR B 1 414 ? 0.987 -83.875 -31.344 1 95.62 414 THR B N 1
ATOM 8151 C CA . THR B 1 414 ? 1.555 -84.875 -30.453 1 95.62 414 THR B CA 1
ATOM 8152 C C . THR B 1 414 ? 0.743 -86.188 -30.484 1 95.62 414 THR B C 1
ATOM 8154 O O . THR B 1 414 ? 1.307 -87.25 -30.594 1 95.62 414 THR B O 1
ATOM 8157 N N . ASP B 1 415 ? -0.548 -86.125 -30.484 1 95.75 415 ASP B N 1
ATOM 8158 C CA . ASP B 1 415 ? -1.43 -87.25 -30.531 1 95.75 415 ASP B CA 1
ATOM 8159 C C . ASP B 1 415 ? -1.31 -88 -31.875 1 95.75 415 ASP B C 1
ATOM 8161 O O . ASP B 1 415 ? -1.229 -89.25 -31.922 1 95.75 415 ASP B O 1
ATOM 8165 N N . ASN B 1 416 ? -1.267 -87.125 -32.812 1 96.25 416 ASN B N 1
ATOM 8166 C CA . ASN B 1 416 ? -1.124 -87.75 -34.156 1 96.25 416 ASN B CA 1
ATOM 8167 C C . ASN B 1 416 ? 0.205 -88.438 -34.312 1 96.25 416 ASN B C 1
ATOM 8169 O O . ASN B 1 416 ? 0.257 -89.5 -34.906 1 96.25 416 ASN B O 1
ATOM 8173 N N . ALA B 1 417 ? 1.219 -87.875 -33.75 1 96.19 417 ALA B N 1
ATOM 8174 C CA . ALA B 1 417 ? 2.535 -88.5 -33.844 1 96.19 417 ALA B CA 1
ATOM 8175 C C . ALA B 1 417 ? 2.541 -89.875 -33.094 1 96.19 417 ALA B C 1
ATOM 8177 O O . ALA B 1 417 ? 3.074 -90.812 -33.594 1 96.19 417 ALA B O 1
ATOM 8178 N N . HIS B 1 418 ? 1.891 -89.938 -31.969 1 95.06 418 HIS B N 1
ATOM 8179 C CA . HIS B 1 418 ? 1.802 -91.188 -31.203 1 95.06 418 HIS B CA 1
ATOM 8180 C C . HIS B 1 418 ? 0.983 -92.25 -31.938 1 95.06 418 HIS B C 1
ATOM 8182 O O . HIS B 1 418 ? 1.36 -93.375 -31.984 1 95.06 418 HIS B O 1
ATOM 8188 N N . HIS B 1 419 ? -0.094 -91.812 -32.5 1 95.75 419 HIS B N 1
ATOM 8189 C CA . HIS B 1 419 ? -0.936 -92.75 -33.25 1 95.75 419 HIS B CA 1
ATOM 8190 C C . HIS B 1 419 ? -0.201 -93.25 -34.469 1 95.75 419 HIS B C 1
ATOM 8192 O O . HIS B 1 419 ? -0.247 -94.5 -34.75 1 95.75 419 HIS B O 1
ATOM 8198 N N . ALA B 1 420 ? 0.463 -92.375 -35.125 1 96 420 ALA B N 1
ATOM 8199 C CA . ALA B 1 420 ? 1.25 -92.812 -36.312 1 96 420 ALA B CA 1
ATOM 8200 C C . ALA B 1 420 ? 2.348 -93.75 -35.906 1 96 420 ALA B C 1
ATOM 8202 O O . ALA B 1 420 ? 2.609 -94.75 -36.594 1 96 420 ALA B O 1
ATOM 8203 N N . ASN B 1 421 ? 2.975 -93.5 -34.812 1 94.44 421 ASN B N 1
ATOM 8204 C CA . ASN B 1 421 ? 4.008 -94.375 -34.281 1 94.44 421 ASN B CA 1
ATOM 8205 C C . ASN B 1 421 ? 3.455 -95.812 -34 1 94.44 421 ASN B C 1
ATOM 8207 O O . ASN B 1 421 ? 4.113 -96.812 -34.281 1 94.44 421 ASN B O 1
ATOM 8211 N N . GLN B 1 422 ? 2.279 -95.938 -33.5 1 94.75 422 GLN B N 1
ATOM 8212 C CA . GLN B 1 422 ? 1.63 -97.25 -33.219 1 94.75 422 GLN B CA 1
ATOM 8213 C C . GLN B 1 422 ? 1.337 -98 -34.531 1 94.75 422 GLN B C 1
ATOM 8215 O O . GLN B 1 422 ? 1.604 -99.188 -34.625 1 94.75 422 GLN B O 1
ATOM 8220 N N . LEU B 1 423 ? 0.829 -97.25 -35.438 1 93.88 423 LEU B N 1
ATOM 8221 C CA . LEU B 1 423 ? 0.516 -97.875 -36.719 1 93.88 423 LEU B CA 1
ATOM 8222 C C . LEU B 1 423 ? 1.782 -98.312 -37.406 1 93.88 423 LEU B C 1
ATOM 8224 O O . LEU B 1 423 ? 1.785 -99.438 -38 1 93.88 423 LEU B O 1
ATOM 8228 N N . ALA B 1 424 ? 2.787 -97.562 -37.281 1 93.81 424 ALA B N 1
ATOM 8229 C CA . ALA B 1 424 ? 4.074 -97.938 -37.875 1 93.81 424 ALA B CA 1
ATOM 8230 C C . ALA B 1 424 ? 4.641 -99.188 -37.188 1 93.81 424 ALA B C 1
ATOM 8232 O O . ALA B 1 424 ? 5.168 -100.125 -37.844 1 93.81 424 ALA B O 1
ATOM 8233 N N . THR B 1 425 ? 4.52 -99.312 -35.906 1 92.56 425 THR B N 1
ATOM 8234 C CA . THR B 1 425 ? 4.973 -100.438 -35.125 1 92.56 425 THR B CA 1
ATOM 8235 C C . THR B 1 425 ? 4.199 -101.688 -35.531 1 92.56 425 THR B C 1
ATOM 8237 O O . THR B 1 425 ? 4.789 -102.75 -35.75 1 92.56 425 THR B O 1
ATOM 8240 N N . GLU B 1 426 ? 2.941 -101.562 -35.719 1 92.75 426 GLU B N 1
ATOM 8241 C CA . GLU B 1 426 ? 2.1 -102.688 -36.125 1 92.75 426 GLU B CA 1
ATOM 8242 C C . GLU B 1 426 ? 2.459 -103.125 -37.562 1 92.75 426 GLU B C 1
ATOM 8244 O O . GLU B 1 426 ? 2.547 -104.312 -37.812 1 92.75 426 GLU B O 1
ATOM 8249 N N . ALA B 1 427 ? 2.684 -102.125 -38.375 1 92.88 427 ALA B N 1
ATOM 8250 C CA . ALA B 1 427 ? 3.086 -102.438 -39.75 1 92.88 427 ALA B CA 1
ATOM 8251 C C . ALA B 1 427 ? 4.422 -103.188 -39.75 1 92.88 427 ALA B C 1
ATOM 8253 O O . ALA B 1 427 ? 4.59 -104.125 -40.5 1 92.88 427 ALA B O 1
ATOM 8254 N N . SER B 1 428 ? 5.336 -102.812 -38.969 1 92.62 428 SER B N 1
ATOM 8255 C CA . SER B 1 428 ? 6.645 -103.438 -38.844 1 92.62 428 SER B CA 1
ATOM 8256 C C . SER B 1 428 ? 6.523 -104.875 -38.344 1 92.62 428 SER B C 1
ATOM 8258 O O . SER B 1 428 ? 7.156 -105.75 -38.906 1 92.62 428 SER B O 1
ATOM 8260 N N . GLN B 1 429 ? 5.703 -105.125 -37.406 1 93.5 429 GLN B N 1
ATOM 8261 C CA . GLN B 1 429 ? 5.488 -106.5 -36.875 1 93.5 429 GLN B CA 1
ATOM 8262 C C . GLN B 1 429 ? 4.836 -107.375 -37.906 1 93.5 429 GLN B C 1
ATOM 8264 O O . GLN B 1 429 ? 5.223 -108.562 -38.062 1 93.5 429 GLN B O 1
ATOM 8269 N N . THR B 1 430 ? 3.922 -106.75 -38.531 1 93.38 430 THR B N 1
ATOM 8270 C CA . THR B 1 430 ? 3.24 -107.5 -39.562 1 93.38 430 THR B CA 1
ATOM 8271 C C . THR B 1 430 ? 4.211 -107.875 -40.688 1 93.38 430 THR B C 1
ATOM 8273 O O . THR B 1 430 ? 4.188 -109 -41.188 1 93.38 430 THR B O 1
ATOM 8276 N N . ALA B 1 431 ? 5.059 -106.938 -41.031 1 91.81 431 ALA B N 1
ATOM 8277 C CA . ALA B 1 431 ? 6.066 -107.188 -42.062 1 91.81 431 ALA B CA 1
ATOM 8278 C C . ALA B 1 431 ? 7.055 -108.312 -41.594 1 91.81 431 ALA B C 1
ATOM 8280 O O . ALA B 1 431 ? 7.445 -109.125 -42.406 1 91.81 431 ALA B O 1
ATOM 8281 N N . GLN B 1 432 ? 7.426 -108.375 -40.406 1 91.88 432 GLN B N 1
ATOM 8282 C CA . GLN B 1 432 ? 8.32 -109.375 -39.844 1 91.88 432 GLN B CA 1
ATOM 8283 C C . GLN B 1 432 ? 7.68 -110.75 -39.875 1 91.88 432 GLN B C 1
ATOM 8285 O O . GLN B 1 432 ? 8.336 -111.75 -40.219 1 91.88 432 GLN B O 1
ATOM 8290 N N . GLN B 1 433 ? 6.449 -110.812 -39.562 1 92.62 433 GLN B N 1
ATOM 8291 C CA . GLN B 1 433 ? 5.711 -112.062 -39.625 1 92.62 433 GLN B CA 1
ATOM 8292 C C . GLN B 1 433 ? 5.609 -112.562 -41.094 1 92.62 433 GLN B C 1
ATOM 8294 O O . GLN B 1 433 ? 5.754 -113.75 -41.344 1 92.62 433 GLN B O 1
ATOM 8299 N N . GLY B 1 434 ? 5.359 -111.5 -41.844 1 89.94 434 GLY B N 1
ATOM 8300 C CA . GLY B 1 434 ? 5.352 -111.812 -43.25 1 89.94 434 GLY B CA 1
ATOM 8301 C C . GLY B 1 434 ? 6.672 -112.375 -43.75 1 89.94 434 GLY B C 1
ATOM 8302 O O . GLY B 1 434 ? 6.691 -113.375 -44.5 1 89.94 434 GLY B O 1
ATOM 8303 N N . GLY B 1 435 ? 7.746 -111.875 -43.25 1 88.5 435 GLY B N 1
ATOM 8304 C CA . GLY B 1 435 ? 9.07 -112.375 -43.594 1 88.5 435 GLY B CA 1
ATOM 8305 C C . GLY B 1 435 ? 9.273 -113.812 -43.156 1 88.5 435 GLY B C 1
ATOM 8306 O O . GLY B 1 435 ? 9.844 -114.625 -43.875 1 88.5 435 GLY B O 1
ATOM 8307 N N . LYS B 1 436 ? 8.758 -114.312 -42.094 1 92.56 436 LYS B N 1
ATOM 8308 C CA . LYS B 1 436 ? 8.859 -115.688 -41.594 1 92.56 436 LYS B CA 1
ATOM 8309 C C . LYS B 1 436 ? 8.047 -116.625 -42.438 1 92.56 436 LYS B C 1
ATOM 8311 O O . LYS B 1 436 ? 8.508 -117.75 -42.75 1 92.56 436 LYS B O 1
ATOM 8316 N N . LEU B 1 437 ? 6.879 -116.188 -42.781 1 91.69 437 LEU B N 1
ATOM 8317 C CA . LEU B 1 437 ? 6.02 -117 -43.625 1 91.69 437 LEU B CA 1
ATOM 8318 C C . LEU B 1 437 ? 6.695 -117.25 -44.969 1 91.69 437 LEU B C 1
ATOM 8320 O O . LEU B 1 437 ? 6.633 -118.375 -45.469 1 91.69 437 LEU B O 1
ATOM 8324 N N . VAL B 1 438 ? 7.352 -116.188 -45.469 1 91.62 438 VAL B N 1
ATOM 8325 C CA . VAL B 1 438 ? 8.062 -116.312 -46.719 1 91.62 438 VAL B CA 1
ATOM 8326 C C . VAL B 1 438 ? 9.203 -117.312 -46.594 1 91.62 438 VAL B C 1
ATOM 8328 O O . VAL B 1 438 ? 9.422 -118.125 -47.5 1 91.62 438 VAL B O 1
ATOM 8331 N N . ASN B 1 439 ? 9.859 -117.375 -45.562 1 91.25 439 ASN B N 1
ATOM 8332 C CA . ASN B 1 439 ? 10.938 -118.312 -45.312 1 91.25 439 ASN B CA 1
ATOM 8333 C C . ASN B 1 439 ? 10.414 -119.75 -45.219 1 91.25 439 ASN B C 1
ATOM 8335 O O . ASN B 1 439 ? 11.07 -120.688 -45.719 1 91.25 439 ASN B O 1
ATOM 8339 N N . ASP B 1 440 ? 9.305 -119.875 -44.688 1 92.75 440 ASP B N 1
ATOM 8340 C CA . ASP B 1 440 ? 8.688 -121.188 -44.625 1 92.75 440 ASP B CA 1
ATOM 8341 C C . ASP B 1 440 ? 8.305 -121.688 -46 1 92.75 440 ASP B C 1
ATOM 8343 O O . ASP B 1 440 ? 8.43 -122.938 -46.312 1 92.75 440 ASP B O 1
ATOM 8347 N N . VAL B 1 441 ? 7.895 -120.812 -46.812 1 93.12 441 VAL B N 1
ATOM 8348 C CA . VAL B 1 441 ? 7.547 -121.125 -48.188 1 93.12 441 VAL B CA 1
ATOM 8349 C C . VAL B 1 441 ? 8.797 -121.562 -48.938 1 93.12 441 VAL B C 1
ATOM 8351 O O . VAL B 1 441 ? 8.742 -122.562 -49.688 1 93.12 441 VAL B O 1
ATOM 8354 N N . VAL B 1 442 ? 9.883 -120.938 -48.688 1 90.25 442 VAL B N 1
ATOM 8355 C CA . VAL B 1 442 ? 11.148 -121.312 -49.312 1 90.25 442 VAL B CA 1
ATOM 8356 C C . VAL B 1 442 ? 11.531 -122.75 -48.938 1 90.25 442 VAL B C 1
ATOM 8358 O O . VAL B 1 442 ? 11.969 -123.5 -49.75 1 90.25 442 VAL B O 1
ATOM 8361 N N . ARG B 1 443 ? 11.312 -123.188 -47.75 1 91.69 443 ARG B N 1
ATOM 8362 C CA . ARG B 1 443 ? 11.617 -124.5 -47.281 1 91.69 443 ARG B CA 1
ATOM 8363 C C . ARG B 1 443 ? 10.711 -125.562 -47.969 1 91.69 443 ARG B C 1
ATOM 8365 O O . ARG B 1 443 ? 11.18 -126.625 -48.375 1 91.69 443 ARG B O 1
ATOM 8372 N N . THR B 1 444 ? 9.484 -125.062 -48 1 90.69 444 THR B N 1
ATOM 8373 C CA . THR B 1 444 ? 8.523 -125.938 -48.625 1 90.69 444 THR B CA 1
ATOM 8374 C C . THR B 1 444 ? 8.898 -126.188 -50.094 1 90.69 444 THR B C 1
ATOM 8376 O O . THR B 1 444 ? 8.828 -127.312 -50.594 1 90.69 444 THR B O 1
ATOM 8379 N N . MET B 1 445 ? 9.391 -125.188 -50.75 1 90.81 445 MET B N 1
ATOM 8380 C CA . MET B 1 445 ? 9.812 -125.312 -52.156 1 90.81 445 MET B CA 1
ATOM 8381 C C . MET B 1 445 ? 11.039 -126.188 -52.312 1 90.81 445 MET B C 1
ATOM 8383 O O . MET B 1 445 ? 11.125 -127 -53.25 1 90.81 445 MET B O 1
ATOM 8387 N N . ASN B 1 446 ? 11.875 -126.188 -51.406 1 91 446 ASN B N 1
ATOM 8388 C CA . ASN B 1 446 ? 13.047 -127.062 -51.406 1 91 446 ASN B CA 1
ATOM 8389 C C . ASN B 1 446 ? 12.656 -128.5 -51.219 1 91 446 ASN B C 1
ATOM 8391 O O . ASN B 1 446 ? 13.227 -129.375 -51.875 1 91 446 ASN B O 1
ATOM 8395 N N . ASP B 1 447 ? 11.742 -128.75 -50.406 1 91.5 447 ASP B N 1
ATOM 8396 C CA . ASP B 1 447 ? 11.258 -130.125 -50.156 1 91.5 447 ASP B CA 1
ATOM 8397 C C . ASP B 1 447 ? 10.617 -130.625 -51.438 1 91.5 447 ASP B C 1
ATOM 8399 O O . ASP B 1 447 ? 10.836 -131.875 -51.781 1 91.5 447 ASP B O 1
ATOM 8403 N N . ILE B 1 448 ? 9.953 -129.75 -52.031 1 91.56 448 ILE B N 1
ATOM 8404 C CA . ILE B 1 448 ? 9.305 -130.25 -53.281 1 91.56 448 ILE B CA 1
ATOM 8405 C C . ILE B 1 448 ? 10.367 -130.5 -54.344 1 91.56 448 ILE B C 1
ATOM 8407 O O . ILE B 1 448 ? 10.242 -131.5 -55.062 1 91.56 448 ILE B O 1
ATOM 8411 N N . SER B 1 449 ? 11.289 -129.75 -54.406 1 89.69 449 SER B N 1
ATOM 8412 C CA . SER B 1 449 ? 12.398 -130 -55.312 1 89.69 449 SER B CA 1
ATOM 8413 C C . SER B 1 449 ? 13.102 -131.25 -55 1 89.69 449 SER B C 1
ATOM 8415 O O . SER B 1 449 ? 13.438 -132 -55.938 1 89.69 449 SER B O 1
ATOM 8417 N N . GLY B 1 450 ? 13.312 -131.625 -53.812 1 90.88 450 GLY B N 1
ATOM 8418 C CA . GLY B 1 450 ? 13.914 -132.875 -53.406 1 90.88 450 GLY B CA 1
ATOM 8419 C C . GLY B 1 450 ? 13.086 -134.125 -53.812 1 90.88 450 GLY B C 1
ATOM 8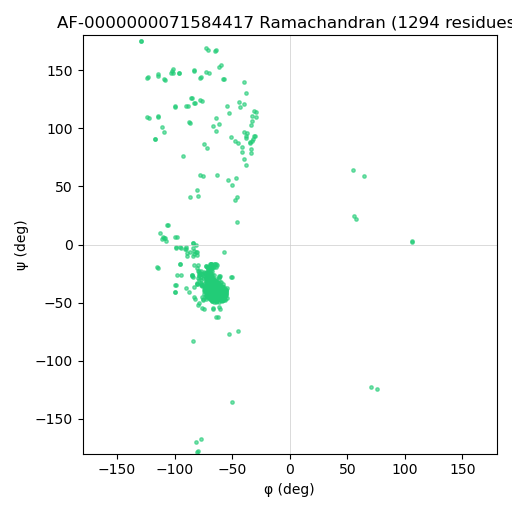420 O O . GLY B 1 450 ? 13.617 -135.125 -54.344 1 90.88 450 GLY B O 1
ATOM 8421 N N . SER B 1 451 ? 11.883 -133.875 -53.562 1 91.12 451 SER B N 1
ATOM 8422 C CA . SER B 1 451 ? 10.977 -135 -53.938 1 91.12 451 SER B CA 1
ATOM 8423 C C . SER B 1 451 ? 10.961 -135.25 -55.469 1 91.12 451 SER B C 1
ATOM 8425 O O . SER B 1 451 ? 10.961 -136.375 -55.938 1 91.12 451 SER B O 1
ATOM 8427 N N . SER B 1 452 ? 10.984 -134.125 -56.125 1 91.81 452 SER B N 1
ATOM 8428 C CA . SER B 1 452 ? 10.984 -134.125 -57.594 1 91.81 452 SER B CA 1
ATOM 8429 C C . SER B 1 452 ? 12.258 -134.75 -58.125 1 91.81 452 SER B C 1
ATOM 8431 O O . SER B 1 452 ? 12.203 -135.625 -59.062 1 91.81 452 SER B O 1
ATOM 8433 N N . LYS B 1 453 ? 13.305 -134.625 -57.531 1 90.38 453 LYS B N 1
ATOM 8434 C CA . LYS B 1 453 ? 14.57 -135.25 -57.938 1 90.38 453 LYS B CA 1
ATOM 8435 C C . LYS B 1 453 ? 14.547 -136.75 -57.656 1 90.38 453 LYS B C 1
ATOM 8437 O O . LYS B 1 453 ? 15.031 -137.5 -58.469 1 90.38 453 LYS B O 1
ATOM 8442 N N . ARG B 1 454 ? 13.992 -137.125 -56.625 1 93.5 454 ARG B N 1
ATOM 8443 C CA . ARG B 1 454 ? 13.883 -138.5 -56.281 1 93.5 454 ARG B CA 1
ATOM 8444 C C . ARG B 1 454 ? 12.961 -139.25 -57.25 1 93.5 454 ARG B C 1
ATOM 8446 O O . ARG B 1 454 ? 13.25 -140.375 -57.688 1 93.5 454 ARG B O 1
ATOM 8453 N N . ILE B 1 455 ? 11.992 -138.5 -57.531 1 92.88 455 ILE B N 1
ATOM 8454 C CA . ILE B 1 455 ? 11.07 -139.125 -58.5 1 92.88 455 ILE B CA 1
ATOM 8455 C C . ILE B 1 455 ? 11.781 -139.25 -59.844 1 92.88 455 ILE B C 1
ATOM 8457 O O . ILE B 1 455 ? 11.586 -140.25 -60.531 1 92.88 455 ILE B O 1
ATOM 8461 N N . SER B 1 456 ? 12.547 -138.375 -60.188 1 92.62 456 SER B N 1
ATOM 8462 C CA . SER B 1 456 ? 13.32 -138.375 -61.438 1 92.62 456 SER B CA 1
ATOM 8463 C C . SER B 1 456 ? 14.242 -139.625 -61.438 1 92.62 456 SER B C 1
ATOM 8465 O O . SER B 1 456 ? 14.336 -140.375 -62.438 1 92.62 456 SER B O 1
ATOM 8467 N N . GLU B 1 457 ? 14.82 -140 -60.406 1 94.25 457 GLU B N 1
ATOM 8468 C CA . GLU B 1 457 ? 15.727 -141.125 -60.312 1 94.25 457 GLU B CA 1
ATOM 8469 C C . GLU B 1 457 ? 14.977 -142.5 -60.438 1 94.25 457 GLU B C 1
ATOM 8471 O O . GLU B 1 457 ? 15.414 -143.375 -61.156 1 94.25 457 GLU B O 1
ATOM 8476 N N . ILE B 1 458 ? 13.953 -142.5 -59.812 1 95.69 458 ILE B N 1
ATOM 8477 C CA . ILE B 1 458 ? 13.172 -143.75 -59.812 1 95.69 458 ILE B CA 1
ATOM 8478 C C . ILE B 1 458 ? 12.586 -143.875 -61.188 1 95.69 458 ILE B C 1
ATOM 8480 O O . ILE B 1 458 ? 12.508 -145 -61.688 1 95.69 458 ILE B O 1
ATOM 8484 N N . THR B 1 459 ? 12.203 -142.875 -61.781 1 94.31 459 THR B N 1
ATOM 8485 C CA . THR B 1 459 ? 11.656 -142.875 -63.125 1 94.31 459 THR B CA 1
ATOM 8486 C C . THR B 1 459 ? 12.719 -143.375 -64.125 1 94.31 459 THR B C 1
ATOM 8488 O O . THR B 1 459 ? 12.414 -144.125 -65 1 94.31 459 THR B O 1
ATOM 8491 N N . SER B 1 460 ? 13.852 -143.125 -63.938 1 94.19 460 SER B N 1
ATOM 8492 C CA . SER B 1 460 ? 14.953 -143.625 -64.75 1 94.19 460 SER B CA 1
ATOM 8493 C C . SER B 1 460 ? 15.148 -145.125 -64.562 1 94.19 460 SER B C 1
ATOM 8495 O O . SER B 1 460 ? 15.461 -145.875 -65.5 1 94.19 460 SER B O 1
ATOM 8497 N N . VAL B 1 461 ? 14.961 -145.625 -63.438 1 94.62 461 VAL B N 1
ATOM 8498 C CA . VAL B 1 461 ? 15.055 -147 -63.156 1 94.62 461 VAL B CA 1
ATOM 8499 C C . VAL B 1 461 ? 13.914 -147.75 -63.844 1 94.62 461 VAL B C 1
ATOM 8501 O O . VAL B 1 461 ? 14.125 -148.75 -64.438 1 94.62 461 VAL B O 1
ATOM 8504 N N . ILE B 1 462 ? 12.828 -147.125 -63.844 1 94.31 462 ILE B N 1
ATOM 8505 C CA . ILE B 1 462 ? 11.664 -147.75 -64.5 1 94.31 462 ILE B CA 1
ATOM 8506 C C . ILE B 1 462 ? 11.891 -147.75 -66 1 94.31 462 ILE B C 1
ATOM 8508 O O . ILE B 1 462 ? 11.562 -148.75 -66.625 1 94.31 462 ILE B O 1
ATOM 8512 N N . ASN B 1 463 ? 12.391 -146.75 -66.5 1 94.12 463 ASN B N 1
ATOM 8513 C CA . ASN B 1 463 ? 12.711 -146.75 -67.938 1 94.12 463 ASN B CA 1
ATOM 8514 C C . ASN B 1 463 ? 13.734 -147.875 -68.312 1 94.12 463 ASN B C 1
ATOM 8516 O O . ASN B 1 463 ? 13.617 -148.5 -69.312 1 94.12 463 ASN B O 1
ATOM 8520 N N . SER B 1 464 ? 14.648 -148.125 -67.5 1 95.5 464 SER B N 1
ATOM 8521 C CA . SER B 1 464 ? 15.656 -149.125 -67.75 1 95.5 464 SER B CA 1
ATOM 8522 C C . SER B 1 464 ? 15.047 -150.5 -67.625 1 95.5 464 SER B C 1
ATOM 8524 O O . SER B 1 464 ? 15.43 -151.5 -68.375 1 95.5 464 SER B O 1
ATOM 8526 N N . ILE B 1 465 ? 14.219 -150.5 -66.75 1 93.81 465 ILE B N 1
ATOM 8527 C CA . ILE B 1 465 ? 13.539 -151.875 -66.562 1 93.81 465 ILE B CA 1
ATOM 8528 C C . ILE B 1 465 ? 12.672 -152.125 -67.75 1 93.81 465 ILE B C 1
ATOM 8530 O O . ILE B 1 465 ? 12.641 -153.25 -68.25 1 93.81 465 ILE B O 1
ATOM 8534 N N . ALA B 1 466 ? 11.992 -151.125 -68.188 1 95.44 466 ALA B N 1
ATOM 8535 C CA . ALA B 1 466 ? 11.156 -151.375 -69.375 1 95.44 466 ALA B CA 1
ATOM 8536 C C . ALA B 1 466 ? 11.992 -151.75 -70.625 1 95.44 466 ALA B C 1
ATOM 8538 O O . ALA B 1 466 ? 11.586 -152.5 -71.375 1 95.44 466 ALA B O 1
ATOM 8539 N N . PHE B 1 467 ? 13.133 -151.25 -70.75 1 92.56 467 PHE B N 1
ATOM 8540 C CA . PHE B 1 467 ? 14.047 -151.625 -71.812 1 92.56 467 PHE B CA 1
ATOM 8541 C C . PHE B 1 467 ? 14.547 -153 -71.75 1 92.56 467 PHE B C 1
ATOM 8543 O O . PHE B 1 467 ? 14.562 -153.75 -72.688 1 92.56 467 PHE B O 1
ATOM 8550 N N . GLN B 1 468 ? 14.914 -153.375 -70.562 1 92.31 468 GLN B N 1
ATOM 8551 C CA . GLN B 1 468 ? 15.406 -154.75 -70.375 1 92.31 468 GLN B CA 1
ATOM 8552 C C . GLN B 1 468 ? 14.312 -155.75 -70.625 1 92.31 468 GLN B C 1
ATOM 8554 O O . GLN B 1 468 ? 14.57 -156.75 -71.188 1 92.31 468 GLN B O 1
ATOM 8559 N N . THR B 1 469 ? 13.164 -155.25 -70.188 1 91.44 469 THR B N 1
ATOM 8560 C CA . THR B 1 469 ? 12.016 -156.125 -70.438 1 91.44 469 THR B CA 1
ATOM 8561 C C . THR B 1 469 ? 11.727 -156.25 -71.875 1 91.44 469 THR B C 1
ATOM 8563 O O . THR B 1 469 ? 11.383 -157.25 -72.375 1 91.44 469 THR B O 1
ATOM 8566 N N . ASN B 1 470 ? 11.828 -155.25 -72.562 1 92.12 470 ASN B N 1
ATOM 8567 C CA . ASN B 1 470 ? 11.641 -155.25 -74.062 1 92.12 470 ASN B CA 1
ATOM 8568 C C . ASN B 1 470 ? 12.664 -156.125 -74.75 1 92.12 470 ASN B C 1
ATOM 8570 O O . ASN B 1 470 ? 12.32 -156.875 -75.688 1 92.12 470 ASN B O 1
ATOM 8574 N N . ILE B 1 471 ? 13.797 -156.25 -74.312 1 91.81 471 ILE B N 1
ATOM 8575 C CA . ILE B 1 471 ? 14.859 -157 -74.875 1 91.81 471 ILE B CA 1
ATOM 8576 C C . ILE B 1 471 ? 14.617 -158.5 -74.625 1 91.81 471 ILE B C 1
ATOM 8578 O O . ILE B 1 471 ? 14.805 -159.375 -75.438 1 91.81 471 ILE B O 1
ATOM 8582 N N . LEU B 1 472 ? 14.305 -158.75 -73.438 1 90.81 472 LEU B N 1
ATOM 8583 C CA . LEU B 1 472 ? 14.008 -160.125 -73.062 1 90.81 472 LEU B CA 1
ATOM 8584 C C . LEU B 1 472 ? 12.828 -160.625 -73.812 1 90.81 472 LEU B C 1
ATOM 8586 O O . LEU B 1 472 ? 12.836 -161.75 -74.25 1 90.81 472 LEU B O 1
ATOM 8590 N N . ALA B 1 473 ? 11.875 -159.75 -74.062 1 89.62 473 ALA B N 1
ATOM 8591 C CA . ALA B 1 473 ? 10.703 -160.125 -74.875 1 89.62 473 ALA B CA 1
ATOM 8592 C C . ALA B 1 473 ? 11.07 -160.375 -76.312 1 89.62 473 ALA B C 1
ATOM 8594 O O . ALA B 1 473 ? 10.547 -161.25 -76.938 1 89.62 473 ALA B O 1
ATOM 8595 N N . LEU B 1 474 ? 12 -159.75 -76.812 1 88.44 474 LEU B N 1
ATOM 8596 C CA . LEU B 1 474 ? 12.477 -159.875 -78.188 1 88.44 474 LEU B CA 1
ATOM 8597 C C . LEU B 1 474 ? 13.242 -161.25 -78.312 1 88.44 474 LEU B C 1
ATOM 8599 O O . LEU B 1 474 ? 13.055 -161.875 -79.312 1 88.44 474 LEU B O 1
ATOM 8603 N N . ASN B 1 475 ? 13.992 -161.5 -77.5 1 84.62 475 ASN B N 1
ATOM 8604 C CA . ASN B 1 475 ? 14.742 -162.875 -77.5 1 84.62 475 ASN B CA 1
ATOM 8605 C C . ASN B 1 475 ? 13.82 -164 -77.375 1 84.62 475 ASN B C 1
ATOM 8607 O O . ASN B 1 475 ? 14.047 -165 -78 1 84.62 475 ASN B O 1
ATOM 8611 N N . ALA B 1 476 ? 12.859 -163.625 -76.5 1 85.12 476 ALA B N 1
ATOM 8612 C CA . ALA B 1 476 ? 11.867 -164.75 -76.375 1 85.12 476 ALA B CA 1
ATOM 8613 C C . ALA B 1 476 ? 11.055 -164.875 -77.625 1 85.12 476 ALA B C 1
ATOM 8615 O O . ALA B 1 476 ? 10.688 -166 -78 1 85.12 476 ALA B O 1
ATOM 8616 N N . ALA B 1 477 ? 10.836 -164 -78.375 1 85.31 477 ALA B N 1
ATOM 8617 C CA . ALA B 1 477 ? 10.133 -164 -79.688 1 85.31 477 ALA B CA 1
ATOM 8618 C C . ALA B 1 477 ? 10.977 -164.75 -80.75 1 85.31 477 ALA B C 1
ATOM 8620 O O . ALA B 1 477 ? 10.453 -165.5 -81.5 1 85.31 477 ALA B O 1
ATOM 8621 N N . VAL B 1 478 ? 12.18 -164.625 -80.75 1 85.5 478 VAL B N 1
ATOM 8622 C CA . VAL B 1 478 ? 13.094 -165.25 -81.688 1 85.5 478 VAL B CA 1
ATOM 8623 C C . VAL B 1 478 ? 13.188 -166.75 -81.375 1 85.5 478 VAL B C 1
ATOM 8625 O O . VAL B 1 478 ? 13.156 -167.625 -82.25 1 85.5 478 VAL B O 1
ATOM 8628 N N . GLU B 1 479 ? 13.312 -167 -80.188 1 79.12 479 GLU B N 1
ATOM 8629 C CA . GLU B 1 479 ? 13.422 -168.375 -79.812 1 79.12 479 GLU B CA 1
ATOM 8630 C C . GLU B 1 479 ? 12.125 -169.125 -80.062 1 79.12 479 GLU B C 1
ATOM 8632 O O . GLU B 1 479 ? 12.156 -170.375 -80.438 1 79.12 479 GLU B O 1
ATOM 8637 N N . ALA B 1 480 ? 10.984 -168.375 -79.875 1 83.31 480 ALA B N 1
ATOM 8638 C CA . ALA B 1 480 ? 9.68 -169 -80.188 1 83.31 480 ALA B CA 1
ATOM 8639 C C . ALA B 1 480 ? 9.531 -169.25 -81.625 1 83.31 480 ALA B C 1
ATOM 8641 O O . ALA B 1 480 ? 8.938 -170.25 -82.062 1 83.31 480 ALA B O 1
ATOM 8642 N N . ALA B 1 481 ? 10.078 -168.625 -82.5 1 82.25 481 ALA B N 1
ATOM 8643 C CA . ALA B 1 481 ? 10.055 -168.875 -83.938 1 82.25 481 ALA B CA 1
ATOM 8644 C C . ALA B 1 481 ? 10.93 -170 -84.375 1 82.25 481 ALA B C 1
ATOM 8646 O O . ALA B 1 481 ? 10.586 -170.75 -85.25 1 82.25 481 ALA B O 1
ATOM 8647 N N . ARG B 1 482 ? 11.961 -170.25 -83.75 1 80.25 482 ARG B N 1
ATOM 8648 C CA . ARG B 1 482 ? 12.914 -171.25 -84 1 80.25 482 ARG B CA 1
ATOM 8649 C C . ARG B 1 482 ? 12.344 -172.625 -83.688 1 80.25 482 ARG B C 1
ATOM 8651 O O . ARG B 1 482 ? 12.719 -173.75 -84.25 1 80.25 482 ARG B O 1
ATOM 8658 N N . ALA B 1 483 ? 11.453 -172.5 -82.688 1 79.31 483 ALA B N 1
ATOM 8659 C CA . ALA B 1 483 ? 10.875 -173.75 -82.188 1 79.31 483 ALA B CA 1
ATOM 8660 C C . ALA B 1 483 ? 9.711 -174.25 -83.062 1 79.31 483 ALA B C 1
ATOM 8662 O O . ALA B 1 483 ? 9.102 -175.25 -82.812 1 79.31 483 ALA B O 1
ATOM 8663 N N . GLY B 1 484 ? 9.32 -173.5 -84.188 1 78 484 GLY B N 1
ATOM 8664 C CA . GLY B 1 484 ? 8.359 -173.875 -85.188 1 78 484 GLY B CA 1
ATOM 8665 C C . GLY B 1 484 ? 6.926 -173.875 -84.688 1 78 484 GLY B C 1
ATOM 8666 O O . GLY B 1 484 ? 6.461 -173 -84.062 1 78 484 GLY B O 1
ATOM 8667 N N . GLU B 1 485 ? 6.215 -175.125 -84.812 1 74.94 485 GLU B N 1
ATOM 8668 C CA . GLU B 1 485 ? 4.801 -175.25 -84.5 1 74.94 485 GLU B CA 1
ATOM 8669 C C . GLU B 1 485 ? 4.586 -175.375 -83 1 74.94 485 GLU B C 1
ATOM 8671 O O . GLU B 1 485 ? 3.523 -175 -82.5 1 74.94 485 GLU B O 1
ATOM 8676 N N . GLN B 1 486 ? 5.574 -175.75 -82.25 1 74.88 486 GLN B N 1
ATOM 8677 C CA . GLN B 1 486 ? 5.477 -175.875 -80.812 1 74.88 486 GLN B CA 1
ATOM 8678 C C . GLN B 1 486 ? 5.684 -174.625 -80.062 1 74.88 486 GLN B C 1
ATOM 8680 O O . GLN B 1 486 ? 5.34 -174.5 -78.875 1 74.88 486 GLN B O 1
ATOM 8685 N N . GLY B 1 487 ? 6.012 -173.5 -80.875 1 77.25 487 GLY B N 1
ATOM 8686 C CA . GLY B 1 487 ? 6.344 -172.25 -80.25 1 77.25 487 GLY B CA 1
ATOM 8687 C C . GLY B 1 487 ? 5.293 -171.125 -80.5 1 77.25 487 GLY B C 1
ATOM 8688 O O . GLY B 1 487 ? 5.492 -170 -80.125 1 77.25 487 GLY B O 1
ATOM 8689 N N . ARG B 1 488 ? 4.293 -171.5 -81 1 82.38 488 ARG B N 1
ATOM 8690 C CA . ARG B 1 488 ? 3.273 -170.5 -81.438 1 82.38 488 ARG B CA 1
ATOM 8691 C C . ARG B 1 488 ? 2.639 -169.875 -80.188 1 82.38 488 ARG B C 1
ATOM 8693 O O . ARG B 1 488 ? 2.377 -168.625 -80.188 1 82.38 488 ARG B O 1
ATOM 8700 N N . GLY B 1 489 ? 2.482 -170.625 -79.188 1 81.19 489 GLY B N 1
ATOM 8701 C CA . GLY B 1 489 ? 1.915 -170 -77.938 1 81.19 489 GLY B CA 1
ATOM 8702 C C . GLY B 1 489 ? 2.854 -169.125 -77.25 1 81.19 489 GLY B C 1
ATOM 8703 O O . GLY B 1 489 ? 2.432 -168 -76.75 1 81.19 489 GLY B O 1
ATOM 8704 N N . PHE B 1 490 ? 4.156 -169.25 -77.312 1 81.75 490 PHE B N 1
ATOM 8705 C CA . PHE B 1 490 ? 5.172 -168.5 -76.625 1 81.75 490 PHE B CA 1
ATOM 8706 C C . PHE B 1 490 ? 5.438 -167.25 -77.438 1 81.75 490 PHE B C 1
ATOM 8708 O O . PHE B 1 490 ? 5.746 -166.125 -76.875 1 81.75 490 PHE B O 1
ATOM 8715 N N . ALA B 1 491 ? 5.18 -167.375 -78.688 1 85.44 491 ALA B N 1
ATOM 8716 C CA . ALA B 1 491 ? 5.352 -166.125 -79.562 1 85.44 491 ALA B CA 1
ATOM 8717 C C . ALA B 1 491 ? 4.305 -165.125 -79.25 1 85.44 491 ALA B C 1
ATOM 8719 O O . ALA B 1 491 ? 4.609 -163.875 -79.25 1 85.44 491 ALA B O 1
ATOM 8720 N N . VAL B 1 492 ? 3.168 -165.5 -78.812 1 88.19 492 VAL B N 1
ATOM 8721 C CA . VAL B 1 492 ? 2.084 -164.625 -78.438 1 88.19 492 VAL B CA 1
ATOM 8722 C C . VAL B 1 492 ? 2.367 -163.875 -77.125 1 88.19 492 VAL B C 1
ATOM 8724 O O . VAL B 1 492 ? 2.209 -162.75 -77 1 88.19 492 VAL B O 1
ATOM 8727 N N . VAL B 1 493 ? 2.896 -164.625 -76.25 1 87.44 493 VAL B N 1
ATOM 8728 C CA . VAL B 1 493 ? 3.223 -164.125 -74.938 1 87.44 493 VAL B CA 1
ATOM 8729 C C . VAL B 1 493 ? 4.398 -163.125 -75.062 1 87.44 493 VAL B C 1
ATOM 8731 O O . VAL B 1 493 ? 4.379 -162 -74.5 1 87.44 493 VAL B O 1
ATOM 8734 N N . ALA B 1 494 ? 5.363 -163.5 -75.812 1 86.88 494 ALA B N 1
ATOM 8735 C CA . ALA B 1 494 ? 6.539 -162.625 -76 1 86.88 494 ALA B CA 1
ATOM 8736 C C . ALA B 1 494 ? 6.164 -161.25 -76.688 1 86.88 494 ALA B C 1
ATOM 8738 O O . ALA B 1 494 ? 6.676 -160.25 -76.312 1 86.88 494 ALA B O 1
ATOM 8739 N N . SER B 1 495 ? 5.168 -161.375 -77.562 1 88.94 495 SER B N 1
ATOM 8740 C CA . SER B 1 495 ? 4.723 -160.25 -78.312 1 88.94 495 SER B CA 1
ATOM 8741 C C . SER B 1 495 ? 3.934 -159.25 -77.375 1 88.94 495 SER B C 1
ATOM 8743 O O . SER B 1 495 ? 4.066 -158.125 -77.438 1 88.94 495 SER B O 1
ATOM 8745 N N . GLU B 1 496 ? 3.256 -159.875 -76.562 1 92.44 496 GLU B N 1
ATOM 8746 C CA . GLU B 1 496 ? 2.461 -159.125 -75.625 1 92.44 496 GLU B CA 1
ATOM 8747 C C . GLU B 1 496 ? 3.34 -158.5 -74.562 1 92.44 496 GLU B C 1
ATOM 8749 O O . GLU B 1 496 ? 3.129 -157.25 -74.188 1 92.44 496 GLU B O 1
ATOM 8754 N N . VAL B 1 497 ? 4.352 -159.125 -74.062 1 91.06 497 VAL B N 1
ATOM 8755 C CA . VAL B 1 497 ? 5.289 -158.5 -73.062 1 91.06 497 VAL B CA 1
ATOM 8756 C C . VAL B 1 497 ? 6.109 -157.375 -73.688 1 91.06 497 VAL B C 1
ATOM 8758 O O . VAL B 1 497 ? 6.406 -156.375 -73.062 1 91.06 497 VAL B O 1
ATOM 8761 N N . ARG B 1 498 ? 6.344 -157.625 -74.938 1 93.56 498 ARG B N 1
ATOM 8762 C CA . ARG B 1 498 ? 7.066 -156.625 -75.688 1 93.56 498 ARG B CA 1
ATOM 8763 C C . ARG B 1 498 ? 6.23 -155.375 -75.75 1 93.56 498 ARG B C 1
ATOM 8765 O O . ARG B 1 498 ? 6.73 -154.25 -75.562 1 93.56 498 ARG B O 1
ATOM 8772 N N . ASN B 1 499 ? 4.973 -155.375 -76 1 93.31 499 ASN B N 1
ATOM 8773 C CA . ASN B 1 499 ? 4.066 -154.25 -76.062 1 93.31 499 ASN B CA 1
ATOM 8774 C C . ASN B 1 499 ? 3.896 -153.625 -74.75 1 93.31 499 ASN B C 1
ATOM 8776 O O . ASN B 1 499 ? 3.865 -152.375 -74.688 1 93.31 499 ASN B O 1
ATOM 8780 N N . LEU B 1 500 ? 3.893 -154.375 -73.75 1 92.69 500 LEU B N 1
ATOM 8781 C CA . LEU B 1 500 ? 3.732 -153.75 -72.375 1 92.69 500 LEU B CA 1
ATOM 8782 C C . LEU B 1 500 ? 5.004 -153.125 -71.938 1 92.69 500 LEU B C 1
ATOM 8784 O O . LEU B 1 500 ? 4.941 -152 -71.312 1 92.69 500 LEU B O 1
ATOM 8788 N N . ALA B 1 501 ? 6.109 -153.5 -72.312 1 93.19 501 ALA B N 1
ATOM 8789 C CA . ALA B 1 501 ? 7.391 -152.875 -72 1 93.19 501 ALA B CA 1
ATOM 8790 C C . ALA B 1 501 ? 7.531 -151.625 -72.688 1 93.19 501 ALA B C 1
ATOM 8792 O O . ALA B 1 501 ? 8.016 -150.625 -72.125 1 93.19 501 ALA B O 1
ATOM 8793 N N . GLN B 1 502 ? 7 -151.625 -73.938 1 93.25 502 GLN B N 1
ATOM 8794 C CA . GLN B 1 502 ? 7.055 -150.375 -74.75 1 93.25 502 GLN B CA 1
ATOM 8795 C C . GLN B 1 502 ? 6.117 -149.375 -74.125 1 93.25 502 GLN B C 1
ATOM 8797 O O . GLN B 1 502 ? 6.457 -148.125 -74.125 1 93.25 502 GLN B O 1
ATOM 8802 N N . ARG B 1 503 ? 5.121 -149.75 -73.625 1 93.56 503 ARG B N 1
ATOM 8803 C CA . ARG B 1 503 ? 4.172 -148.75 -73.062 1 93.56 503 ARG B CA 1
ATOM 8804 C C . ARG B 1 503 ? 4.703 -148.25 -71.75 1 93.56 503 ARG B C 1
ATOM 8806 O O . ARG B 1 503 ? 4.5 -147.125 -71.375 1 93.56 503 ARG B O 1
ATOM 8813 N N . SER B 1 504 ? 5.348 -149 -70.938 1 93.88 504 SER B N 1
ATOM 8814 C CA . SER B 1 504 ? 5.945 -148.625 -69.688 1 93.88 504 SER B CA 1
ATOM 8815 C C . SER B 1 504 ? 7.086 -147.625 -69.938 1 93.88 504 SER B C 1
ATOM 8817 O O . SER B 1 504 ? 7.23 -146.625 -69.188 1 93.88 504 SER B O 1
ATOM 8819 N N . ALA B 1 505 ? 7.816 -147.875 -70.938 1 93 505 ALA B N 1
ATOM 8820 C CA . ALA B 1 505 ? 8.906 -147 -71.25 1 93 505 ALA B CA 1
ATOM 8821 C C . ALA B 1 505 ? 8.367 -145.625 -71.688 1 93 505 ALA B C 1
ATOM 8823 O O . ALA B 1 505 ? 8.938 -144.5 -71.375 1 93 505 ALA B O 1
ATOM 8824 N N . GLN B 1 506 ? 7.27 -145.625 -72.438 1 94.81 506 GLN B N 1
ATOM 8825 C CA . GLN B 1 506 ? 6.66 -144.375 -72.875 1 94.81 506 GLN B CA 1
ATOM 8826 C C . GLN B 1 506 ? 6.086 -143.625 -71.688 1 94.81 506 GLN B C 1
ATOM 8828 O O . GLN B 1 506 ? 6.215 -142.375 -71.625 1 94.81 506 GLN B O 1
ATOM 8833 N N . ALA B 1 507 ? 5.586 -144.25 -70.75 1 93.94 507 ALA B N 1
ATOM 8834 C CA . ALA B 1 507 ? 5.051 -143.625 -69.562 1 93.94 507 ALA B CA 1
ATOM 8835 C C . ALA B 1 507 ? 6.168 -143 -68.688 1 93.94 507 ALA B C 1
ATOM 8837 O O . ALA B 1 507 ? 6.039 -142 -68.188 1 93.94 507 ALA B O 1
ATOM 8838 N N . ALA B 1 508 ? 7.23 -143.75 -68.562 1 92.69 508 ALA B N 1
ATOM 8839 C CA . ALA B 1 508 ? 8.383 -143.25 -67.812 1 92.69 508 ALA B CA 1
ATOM 8840 C C . ALA B 1 508 ? 8.953 -142 -68.438 1 92.69 508 ALA B C 1
ATOM 8842 O O . ALA B 1 508 ? 9.328 -141 -67.75 1 92.69 508 ALA B O 1
ATOM 8843 N N . LYS B 1 509 ? 8.93 -142 -69.812 1 93.94 509 LYS B N 1
ATOM 8844 C CA . LYS B 1 509 ? 9.43 -140.875 -70.5 1 93.94 509 LYS B CA 1
ATOM 8845 C C . LYS B 1 509 ? 8.516 -139.625 -70.312 1 93.94 509 LYS B C 1
ATOM 8847 O O . LYS B 1 509 ? 8.984 -138.5 -70.188 1 93.94 509 LYS B O 1
ATOM 8852 N N . GLU B 1 510 ? 7.301 -140 -70.188 1 94.25 510 GLU B N 1
ATOM 8853 C CA . GLU B 1 510 ? 6.352 -138.875 -69.938 1 94.25 510 GLU B CA 1
ATOM 8854 C C . GLU B 1 510 ? 6.516 -138.375 -68.5 1 94.25 510 GLU B C 1
ATOM 8856 O O . GLU B 1 510 ? 6.449 -137.125 -68.312 1 94.25 510 GLU B O 1
ATOM 8861 N N . ILE B 1 511 ? 6.742 -139 -67.562 1 94.62 511 ILE B N 1
ATOM 8862 C CA . ILE B 1 511 ? 6.953 -138.625 -66.188 1 94.62 511 ILE B CA 1
ATOM 8863 C C . ILE B 1 511 ? 8.242 -137.75 -66.062 1 94.62 511 ILE B C 1
ATOM 8865 O O . ILE B 1 511 ? 8.289 -136.75 -65.375 1 94.62 511 ILE B O 1
ATOM 8869 N N . GLU B 1 512 ? 9.258 -138.375 -66.812 1 92.38 512 GLU B N 1
ATOM 8870 C CA . GLU B 1 512 ? 10.516 -137.625 -66.812 1 92.38 512 GLU B CA 1
ATOM 8871 C C . GLU B 1 512 ? 10.312 -136.125 -67.312 1 92.38 512 GLU B C 1
ATOM 8873 O O . GLU B 1 512 ? 10.914 -135.25 -66.75 1 92.38 512 GLU B O 1
ATOM 8878 N N . GLY B 1 513 ? 9.477 -136 -68.312 1 93.31 513 GLY B N 1
ATOM 8879 C CA . GLY B 1 513 ? 9.164 -134.625 -68.812 1 93.31 513 GLY B CA 1
ATOM 8880 C C . GLY B 1 513 ? 8.422 -133.875 -67.812 1 93.31 513 GLY B C 1
ATOM 8881 O O . GLY B 1 513 ? 8.75 -132.625 -67.625 1 93.31 513 GLY B O 1
ATOM 8882 N N . LEU B 1 514 ? 7.543 -134.25 -67.062 1 92.5 514 LEU B N 1
ATOM 8883 C CA . LEU B 1 514 ? 6.738 -133.625 -66.062 1 92.5 514 LEU B CA 1
ATOM 8884 C C . LEU B 1 514 ? 7.574 -133.25 -64.875 1 92.5 514 LEU B C 1
ATOM 8886 O O . LEU B 1 514 ? 7.383 -132.125 -64.312 1 92.5 514 LEU B O 1
ATOM 8890 N N . ILE B 1 515 ? 8.461 -134.125 -64.5 1 92.25 515 ILE B N 1
ATOM 8891 C CA . ILE B 1 515 ? 9.352 -133.75 -63.344 1 92.25 515 ILE B CA 1
ATOM 8892 C C . ILE B 1 515 ? 10.266 -132.625 -63.719 1 92.25 515 ILE B C 1
ATOM 8894 O O . ILE B 1 515 ? 10.508 -131.75 -62.875 1 92.25 515 ILE B O 1
ATOM 8898 N N . GLY B 1 516 ? 10.766 -132.875 -65 1 90.44 516 GLY B N 1
ATOM 8899 C CA . GLY B 1 516 ? 11.562 -131.75 -65.438 1 90.44 516 GLY B CA 1
ATOM 8900 C 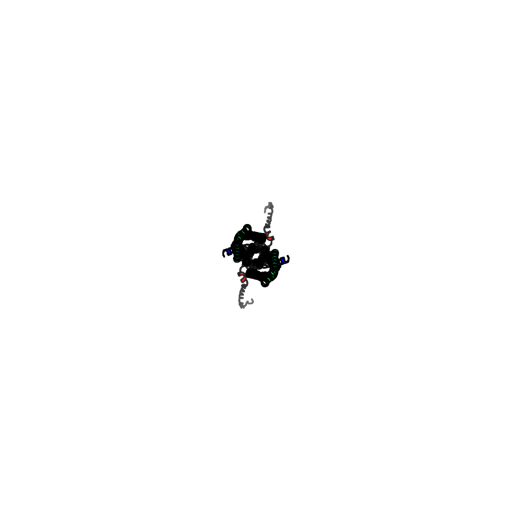C . GLY B 1 516 ? 10.82 -130.375 -65.375 1 90.44 516 GLY B C 1
ATOM 8901 O O . GLY B 1 516 ? 11.383 -129.375 -64.938 1 90.44 516 GLY B O 1
ATOM 8902 N N . GLU B 1 517 ? 9.531 -130.375 -65.688 1 89.56 517 GLU B N 1
ATOM 8903 C CA . GLU B 1 517 ? 8.703 -129.125 -65.625 1 89.56 517 GLU B CA 1
ATOM 8904 C C . GLU B 1 517 ? 8.453 -128.75 -64.188 1 89.56 517 GLU B C 1
ATOM 8906 O O . GLU B 1 517 ? 8.5 -127.562 -63.844 1 89.56 517 GLU B O 1
ATOM 8911 N N . SER B 1 518 ? 8.297 -129.625 -63.281 1 89.06 518 SER B N 1
ATOM 8912 C CA . SER B 1 518 ? 8.047 -129.375 -61.875 1 89.06 518 SER B CA 1
ATOM 8913 C C . SER B 1 518 ? 9.266 -128.75 -61.219 1 89.06 518 SER B C 1
ATOM 8915 O O . SER B 1 518 ? 9.141 -127.75 -60.469 1 89.06 518 SER B O 1
ATOM 8917 N N . VAL B 1 519 ? 10.391 -129.375 -61.5 1 88.38 519 VAL B N 1
ATOM 8918 C CA . VAL B 1 519 ? 11.633 -128.875 -60.938 1 88.38 519 VAL B CA 1
ATOM 8919 C C . VAL B 1 519 ? 11.867 -127.438 -61.438 1 88.38 519 VAL B C 1
ATOM 8921 O O . VAL B 1 519 ? 12.297 -126.562 -60.656 1 88.38 519 VAL B O 1
ATOM 8924 N N . SER B 1 520 ? 11.484 -127.188 -62.719 1 92.06 520 SER B N 1
ATOM 8925 C CA . SER B 1 520 ? 11.625 -125.812 -63.281 1 92.06 520 SER B CA 1
ATOM 8926 C C . SER B 1 520 ? 10.672 -124.875 -62.594 1 92.06 520 SER B C 1
ATOM 8928 O O . SER B 1 520 ? 11.055 -123.75 -62.281 1 92.06 520 SER B O 1
ATOM 8930 N N . GLN B 1 521 ? 9.547 -125.312 -62.281 1 88.5 521 GLN B N 1
ATOM 8931 C CA . GLN B 1 521 ? 8.547 -124.5 -61.625 1 88.5 521 GLN B CA 1
ATOM 8932 C C . GLN B 1 521 ? 8.93 -124.188 -60.188 1 88.5 521 GLN B C 1
ATOM 8934 O O . GLN B 1 521 ? 8.742 -123.062 -59.688 1 88.5 521 GLN B O 1
ATOM 8939 N N . VAL B 1 522 ? 9.477 -125.062 -59.438 1 90.38 522 VAL B N 1
ATOM 8940 C CA . VAL B 1 522 ? 9.922 -124.875 -58.062 1 90.38 522 VAL B CA 1
ATOM 8941 C C . VAL B 1 522 ? 11.047 -123.812 -58 1 90.38 522 VAL B C 1
ATOM 8943 O O . VAL B 1 522 ? 11.062 -123 -57.125 1 90.38 522 VAL B O 1
ATOM 8946 N N . ASN B 1 523 ? 11.938 -124.062 -59.062 1 91 523 ASN B N 1
ATOM 8947 C CA . ASN B 1 523 ? 13.039 -123.125 -59.094 1 91 523 ASN B CA 1
ATOM 8948 C C . ASN B 1 523 ? 12.547 -121.688 -59.344 1 91 523 ASN B C 1
ATOM 8950 O O . ASN B 1 523 ? 13 -120.75 -58.688 1 91 523 ASN B O 1
ATOM 8954 N N . ALA B 1 524 ? 11.547 -121.562 -60.156 1 89.5 524 ALA B N 1
ATOM 8955 C CA . ALA B 1 524 ? 10.969 -120.25 -60.406 1 89.5 524 ALA B CA 1
ATOM 8956 C C . ALA B 1 524 ? 10.211 -119.75 -59.188 1 89.5 524 ALA B C 1
ATOM 8958 O O . ALA B 1 524 ? 10.336 -118.562 -58.844 1 89.5 524 ALA B O 1
ATOM 8959 N N . GLY B 1 525 ? 9.531 -120.5 -58.562 1 86.94 525 GLY B N 1
ATOM 8960 C CA . GLY B 1 525 ? 8.805 -120.125 -57.375 1 86.94 525 GLY B CA 1
ATOM 8961 C C . GLY B 1 525 ? 9.711 -119.75 -56.219 1 86.94 525 GLY B C 1
ATOM 8962 O O . GLY B 1 525 ? 9.438 -118.75 -55.531 1 86.94 525 GLY B O 1
ATOM 8963 N N . THR B 1 526 ? 10.742 -120.5 -56.031 1 90 526 THR B N 1
ATOM 8964 C CA . THR B 1 526 ? 11.695 -120.188 -54.969 1 90 526 THR B CA 1
ATOM 8965 C C . THR B 1 526 ? 12.289 -118.812 -55.156 1 90 526 THR B C 1
ATOM 8967 O O . THR B 1 526 ? 12.453 -118.062 -54.188 1 90 526 THR B O 1
ATOM 8970 N N . SER B 1 527 ? 12.523 -118.438 -56.469 1 93.12 527 SER B N 1
ATOM 8971 C CA . SER B 1 527 ? 13.055 -117.125 -56.75 1 93.12 527 SER B CA 1
ATOM 8972 C C . SER B 1 527 ? 12.031 -116.062 -56.438 1 93.12 527 SER B C 1
ATOM 8974 O O . SER B 1 527 ? 12.383 -115 -55.875 1 93.12 527 SER B O 1
ATOM 8976 N N . LEU B 1 528 ? 10.812 -116.312 -56.656 1 91.25 528 LEU B N 1
ATOM 8977 C CA . LEU B 1 528 ? 9.75 -115.312 -56.375 1 91.25 528 LEU B CA 1
ATOM 8978 C C . LEU B 1 528 ? 9.547 -115.125 -54.875 1 91.25 528 LEU B C 1
ATOM 8980 O O . LEU B 1 528 ? 9.375 -114 -54.406 1 91.25 528 LEU B O 1
ATOM 8984 N N . VAL B 1 529 ? 9.625 -116.125 -54.094 1 90.06 529 VAL B N 1
ATOM 8985 C CA . VAL B 1 529 ? 9.438 -116.062 -52.656 1 90.06 529 VAL B CA 1
ATOM 8986 C C . VAL B 1 529 ? 10.609 -115.312 -52.031 1 90.06 529 VAL B C 1
ATOM 8988 O O . VAL B 1 529 ? 10.414 -114.562 -51.094 1 90.06 529 VAL B O 1
ATOM 8991 N N . LYS B 1 530 ? 11.758 -115.625 -52.594 1 89.38 530 LYS B N 1
ATOM 8992 C CA . LYS B 1 530 ? 12.93 -114.938 -52.094 1 89.38 530 LYS B CA 1
ATOM 8993 C C . LYS B 1 530 ? 12.812 -113.438 -52.312 1 89.38 530 LYS B C 1
ATOM 8995 O O . LYS B 1 530 ? 13.148 -112.625 -51.438 1 89.38 530 LYS B O 1
ATOM 9000 N N . ASN B 1 531 ? 12.266 -113.062 -53.438 1 91.75 531 ASN B N 1
ATOM 9001 C CA . ASN B 1 531 ? 12.055 -111.688 -53.719 1 91.75 531 ASN B CA 1
ATOM 9002 C C . ASN B 1 531 ? 10.977 -111.062 -52.812 1 91.75 531 ASN B C 1
ATOM 9004 O O . ASN B 1 531 ? 11.094 -109.938 -52.375 1 91.75 531 ASN B O 1
ATOM 9008 N N . ALA B 1 532 ? 9.992 -111.75 -52.469 1 88.94 532 ALA B N 1
ATOM 9009 C CA . ALA B 1 532 ? 8.961 -111.312 -51.531 1 88.94 532 ALA B CA 1
ATOM 9010 C C . ALA B 1 532 ? 9.539 -111.062 -50.156 1 88.94 532 ALA B C 1
ATOM 9012 O O . ALA B 1 532 ? 9.18 -110.125 -49.469 1 88.94 532 ALA B O 1
ATOM 9013 N N . GLY B 1 533 ? 10.406 -112.062 -49.781 1 88.44 533 GLY B N 1
ATOM 9014 C CA . GLY B 1 533 ? 11.086 -111.875 -48.531 1 88.44 533 GLY B CA 1
ATOM 9015 C C . GLY B 1 533 ? 11.922 -110.625 -48.469 1 88.44 533 GLY B C 1
ATOM 9016 O O . GLY B 1 533 ? 11.906 -109.938 -47.438 1 88.44 533 GLY B O 1
ATOM 9017 N N . ASN B 1 534 ? 12.57 -110.25 -49.594 1 91.5 534 ASN B N 1
ATOM 9018 C CA . ASN B 1 534 ? 13.344 -109 -49.656 1 91.5 534 ASN B CA 1
ATOM 9019 C C . ASN B 1 534 ? 12.453 -107.75 -49.562 1 91.5 534 ASN B C 1
ATOM 9021 O O . ASN B 1 534 ? 12.82 -106.812 -48.906 1 91.5 534 ASN B O 1
ATOM 9025 N N . THR B 1 535 ? 11.328 -107.812 -50.094 1 90.38 535 THR B N 1
ATOM 9026 C CA . THR B 1 535 ? 10.375 -106.75 -50.031 1 90.38 535 THR B CA 1
ATOM 9027 C C . THR B 1 535 ? 9.891 -106.5 -48.594 1 90.38 535 THR B C 1
ATOM 9029 O O . THR B 1 535 ? 9.75 -105.375 -48.156 1 90.38 535 THR B O 1
ATOM 9032 N N . MET B 1 536 ? 9.68 -107.625 -47.844 1 90.81 536 MET B N 1
ATOM 9033 C CA . MET B 1 536 ? 9.258 -107.5 -46.438 1 90.81 536 MET B CA 1
ATOM 9034 C C . MET B 1 536 ? 10.344 -106.875 -45.594 1 90.81 536 MET B C 1
ATOM 9036 O O . MET B 1 536 ? 10.047 -106.062 -44.719 1 90.81 536 MET B O 1
ATOM 9040 N N . GLU B 1 537 ? 11.578 -107.188 -45.938 1 91.56 537 GLU B N 1
ATOM 9041 C CA . GLU B 1 537 ? 12.695 -106.625 -45.188 1 91.56 537 GLU B CA 1
ATOM 9042 C C . GLU B 1 537 ? 12.797 -105.125 -45.469 1 91.56 537 GLU B C 1
ATOM 9044 O O . GLU B 1 537 ? 13.094 -104.312 -44.562 1 91.56 537 GLU B O 1
ATOM 9049 N N . GLU B 1 538 ? 12.516 -104.75 -46.719 1 92.44 538 GLU B N 1
ATOM 9050 C CA . GLU B 1 538 ? 12.547 -103.312 -47.062 1 92.44 538 GLU B CA 1
ATOM 9051 C C . GLU B 1 538 ? 11.422 -102.562 -46.375 1 92.44 538 GLU B C 1
ATOM 9053 O O . GLU B 1 538 ? 11.617 -101.375 -45.969 1 92.44 538 GLU B O 1
ATOM 9058 N N . ILE B 1 539 ? 10.328 -103.125 -46.188 1 91.94 539 ILE B N 1
ATOM 9059 C CA . ILE B 1 539 ? 9.195 -102.5 -45.531 1 91.94 539 ILE B CA 1
ATOM 9060 C C . ILE B 1 539 ? 9.523 -102.25 -44.062 1 91.94 539 ILE B C 1
ATOM 9062 O O . ILE B 1 539 ? 9.273 -101.188 -43.5 1 91.94 539 ILE B O 1
ATOM 9066 N N . VAL B 1 540 ? 10.055 -103.312 -43.438 1 91.19 540 VAL B N 1
ATOM 9067 C CA . VAL B 1 540 ? 10.422 -103.188 -42.031 1 91.19 540 VAL B CA 1
ATOM 9068 C C . VAL B 1 540 ? 11.383 -102 -41.844 1 91.19 540 VAL B C 1
ATOM 9070 O O . VAL B 1 540 ? 11.25 -101.25 -40.875 1 91.19 540 VAL B O 1
ATOM 9073 N N . ARG B 1 541 ? 12.32 -101.812 -42.812 1 93.12 541 ARG B N 1
ATOM 9074 C CA . ARG B 1 541 ? 13.281 -100.688 -42.719 1 93.12 541 ARG B CA 1
ATOM 9075 C C . ARG B 1 541 ? 12.586 -99.375 -42.875 1 93.12 541 ARG B C 1
ATOM 9077 O O . ARG B 1 541 ? 12.82 -98.438 -42.094 1 93.12 541 ARG B O 1
ATOM 9084 N N . SER B 1 542 ? 11.758 -99.25 -43.844 1 92.06 542 SER B N 1
ATOM 9085 C CA . SER B 1 542 ? 11.07 -98 -44.125 1 92.06 542 SER B CA 1
ATOM 9086 C C . SER B 1 542 ? 10.164 -97.625 -42.938 1 92.06 542 SER B C 1
ATOM 9088 O O . SER B 1 542 ? 10.148 -96.438 -42.531 1 92.06 542 SER B O 1
ATOM 9090 N N . VAL B 1 543 ? 9.453 -98.5 -42.406 1 93.31 543 VAL B N 1
ATOM 9091 C CA . VAL B 1 543 ? 8.516 -98.25 -41.312 1 93.31 543 VAL B CA 1
ATOM 9092 C C . VAL B 1 543 ? 9.281 -97.875 -40.062 1 93.31 543 VAL B C 1
ATOM 9094 O O . VAL B 1 543 ? 8.836 -97.062 -39.25 1 93.31 543 VAL B O 1
ATOM 9097 N N . SER B 1 544 ? 10.414 -98.562 -39.938 1 93 544 SER B N 1
ATOM 9098 C CA . SER B 1 544 ? 11.266 -98.25 -38.781 1 93 544 SER B CA 1
ATOM 9099 C C . SER B 1 544 ? 11.711 -96.75 -38.875 1 93 544 SER B C 1
ATOM 9101 O O . SER B 1 544 ? 11.75 -96.062 -37.844 1 93 544 SER B O 1
ATOM 9103 N N . HIS B 1 545 ? 11.984 -96.312 -40.062 1 94.31 545 HIS B N 1
ATOM 9104 C CA . HIS B 1 545 ? 12.352 -94.875 -40.219 1 94.31 545 HIS B CA 1
ATOM 9105 C C . HIS B 1 545 ? 11.18 -94 -39.938 1 94.31 545 HIS B C 1
ATOM 9107 O O . HIS B 1 545 ? 11.359 -92.875 -39.344 1 94.31 545 HIS B O 1
ATOM 9113 N N . VAL B 1 546 ? 10 -94.25 -40.25 1 95 546 VAL B N 1
ATOM 9114 C CA . VAL B 1 546 ? 8.812 -93.5 -39.938 1 95 546 VAL B CA 1
ATOM 9115 C C . VAL B 1 546 ? 8.641 -93.375 -38.438 1 95 546 VAL B C 1
ATOM 9117 O O . VAL B 1 546 ? 8.328 -92.312 -37.906 1 95 546 VAL B O 1
ATOM 9120 N N . ARG B 1 547 ? 8.875 -94.438 -37.75 1 94.19 547 ARG B N 1
ATOM 9121 C CA . ARG B 1 547 ? 8.781 -94.438 -36.281 1 94.19 547 ARG B CA 1
ATOM 9122 C C . ARG B 1 547 ? 9.75 -93.438 -35.688 1 94.19 547 ARG B C 1
ATOM 9124 O O . ARG B 1 547 ? 9.398 -92.688 -34.75 1 94.19 547 ARG B O 1
ATOM 9131 N N . ASP B 1 548 ? 10.961 -93.375 -36.281 1 94.75 548 ASP B N 1
ATOM 9132 C CA . ASP B 1 548 ? 11.953 -92.375 -35.812 1 94.75 548 ASP B CA 1
ATOM 9133 C C . ASP B 1 548 ? 11.5 -90.938 -36.031 1 94.75 548 ASP B C 1
ATOM 9135 O O . ASP B 1 548 ? 11.648 -90.125 -35.125 1 94.75 548 ASP B O 1
ATOM 9139 N N . ILE B 1 549 ? 10.945 -90.75 -37.094 1 95.5 549 ILE B N 1
ATOM 9140 C CA . ILE B 1 549 ? 10.477 -89.375 -37.438 1 95.5 549 ILE B CA 1
ATOM 9141 C C . ILE B 1 549 ? 9.32 -89 -36.5 1 95.5 549 ILE B C 1
ATOM 9143 O O . ILE B 1 549 ? 9.227 -87.875 -36.062 1 95.5 549 ILE B O 1
ATOM 9147 N N . MET B 1 550 ? 8.461 -89.938 -36.219 1 96.06 550 MET B N 1
ATOM 9148 C CA . MET B 1 550 ? 7.34 -89.625 -35.344 1 96.06 550 MET B CA 1
ATOM 9149 C C . MET B 1 550 ? 7.824 -89.312 -33.938 1 96.06 550 MET B C 1
ATOM 9151 O O . MET B 1 550 ? 7.242 -88.5 -33.25 1 96.06 550 MET B O 1
ATOM 9155 N N . ALA B 1 551 ? 8.867 -90.062 -33.594 1 93.62 551 ALA B N 1
ATOM 9156 C CA . ALA B 1 551 ? 9.469 -89.75 -32.312 1 93.62 551 ALA B CA 1
ATOM 9157 C C . ALA B 1 551 ? 10.039 -88.312 -32.312 1 93.62 551 ALA B C 1
ATOM 9159 O O . ALA B 1 551 ? 9.938 -87.625 -31.312 1 93.62 551 ALA B O 1
ATOM 9160 N N . GLU B 1 552 ? 10.555 -87.875 -33.438 1 95.25 552 GLU B N 1
ATOM 9161 C CA . GLU B 1 552 ? 11.086 -86.562 -33.562 1 95.25 552 GLU B CA 1
ATOM 9162 C C . GLU B 1 552 ? 9.961 -85.5 -33.531 1 95.25 552 GLU B C 1
ATOM 9164 O O . GLU B 1 552 ? 10.094 -84.438 -32.906 1 95.25 552 GLU B O 1
ATOM 9169 N N . ILE B 1 553 ? 8.898 -85.75 -34.125 1 96.12 553 ILE B N 1
ATOM 9170 C CA . ILE B 1 553 ? 7.75 -84.812 -34.156 1 96.12 553 ILE B CA 1
ATOM 9171 C C . ILE B 1 553 ? 7.168 -84.688 -32.75 1 96.12 553 ILE B C 1
ATOM 9173 O O . ILE B 1 553 ? 6.836 -83.625 -32.312 1 96.12 553 ILE B O 1
ATOM 9177 N N . ALA B 1 554 ? 7.051 -85.812 -32.094 1 94.31 554 ALA B N 1
ATOM 9178 C CA . ALA B 1 554 ? 6.559 -85.812 -30.719 1 94.31 554 ALA B CA 1
ATOM 9179 C C . ALA B 1 554 ? 7.465 -84.938 -29.828 1 94.31 554 ALA B C 1
ATOM 9181 O O . ALA B 1 554 ? 6.977 -84.125 -29.016 1 94.31 554 ALA B O 1
ATOM 9182 N N . SER B 1 555 ? 8.766 -85.125 -30.031 1 94.94 555 SER B N 1
ATOM 9183 C CA . SER B 1 555 ? 9.727 -84.312 -29.266 1 94.94 555 SER B CA 1
ATOM 9184 C C . SER B 1 555 ? 9.625 -82.875 -29.578 1 94.94 555 SER B C 1
ATOM 9186 O O . SER B 1 555 ? 9.633 -82 -28.688 1 94.94 555 SER B O 1
ATOM 9188 N N . ALA B 1 556 ? 9.547 -82.5 -30.797 1 94.88 556 ALA B N 1
ATOM 9189 C CA . ALA B 1 556 ? 9.391 -81.125 -31.219 1 94.88 556 ALA B CA 1
ATOM 9190 C C . ALA B 1 556 ? 8.102 -80.562 -30.688 1 94.88 556 ALA B C 1
ATOM 9192 O O . ALA B 1 556 ? 8.07 -79.375 -30.25 1 94.88 556 ALA B O 1
ATOM 9193 N N . SER B 1 557 ? 7.047 -81.25 -30.703 1 95.94 557 SER B N 1
ATOM 9194 C CA . SER B 1 557 ? 5.762 -80.812 -30.188 1 95.94 557 SER B CA 1
ATOM 9195 C C . SER B 1 557 ? 5.82 -80.562 -28.672 1 95.94 557 SER B C 1
ATOM 9197 O O . SER B 1 557 ? 5.195 -79.625 -28.156 1 95.94 557 SER B O 1
ATOM 9199 N N . ASP B 1 558 ? 6.633 -81.375 -28.047 1 93.88 558 ASP B N 1
ATOM 9200 C CA . ASP B 1 558 ? 6.852 -81.125 -26.609 1 93.88 558 ASP B CA 1
ATOM 9201 C C . ASP B 1 558 ? 7.602 -79.812 -26.375 1 93.88 558 ASP B C 1
ATOM 9203 O O . ASP B 1 558 ? 7.262 -79.062 -25.469 1 93.88 558 ASP B O 1
ATOM 9207 N N . GLU B 1 559 ? 8.562 -79.625 -27.172 1 93.88 559 GLU B N 1
ATOM 9208 C CA . GLU B 1 559 ? 9.297 -78.312 -27.094 1 93.88 559 GLU B CA 1
ATOM 9209 C C . GLU B 1 559 ? 8.383 -77.125 -27.375 1 93.88 559 GLU B C 1
ATOM 9211 O O . GLU B 1 559 ? 8.461 -76.125 -26.703 1 93.88 559 GLU B O 1
ATOM 9216 N N . GLN B 1 560 ? 7.531 -77.25 -28.297 1 93.75 560 GLN B N 1
ATOM 9217 C CA . GLN B 1 560 ? 6.566 -76.25 -28.641 1 93.75 560 GLN B CA 1
ATOM 9218 C C . GLN B 1 560 ? 5.621 -75.938 -27.469 1 93.75 560 GLN B C 1
ATOM 9220 O O . GLN B 1 560 ? 5.332 -74.812 -27.156 1 93.75 560 GLN B O 1
ATOM 9225 N N . SER B 1 561 ? 5.199 -77 -26.891 1 95.12 561 SER B N 1
ATOM 9226 C CA . SER B 1 561 ? 4.301 -76.875 -25.75 1 95.12 561 SER B CA 1
ATOM 9227 C C . SER B 1 561 ? 4.961 -76.062 -24.625 1 95.12 561 SER B C 1
ATOM 9229 O O . SER B 1 561 ? 4.32 -75.188 -24 1 95.12 561 SER B O 1
ATOM 9231 N N . ARG B 1 562 ? 6.238 -76.25 -24.359 1 93.25 562 ARG B N 1
ATOM 9232 C CA . ARG B 1 562 ? 6.977 -75.5 -23.359 1 93.25 562 ARG B CA 1
ATOM 9233 C C . ARG B 1 562 ? 7.129 -74.062 -23.766 1 93.25 562 ARG B C 1
ATOM 9235 O O . ARG B 1 562 ? 6.996 -73.125 -22.938 1 93.25 562 ARG B O 1
ATOM 9242 N N . GLY B 1 563 ? 7.473 -73.938 -25.062 1 91.75 563 GLY B N 1
ATOM 9243 C CA . GLY B 1 563 ? 7.547 -72.562 -25.578 1 91.75 563 GLY B CA 1
ATOM 9244 C C . GLY B 1 563 ? 6.238 -71.812 -25.453 1 91.75 563 GLY B C 1
ATOM 9245 O O . GLY B 1 563 ? 6.234 -70.625 -25.062 1 91.75 563 GLY B O 1
ATOM 9246 N N . ILE B 1 564 ? 5.125 -72.375 -25.719 1 94.19 564 ILE B N 1
ATOM 9247 C CA . ILE B 1 564 ? 3.799 -71.75 -25.625 1 94.19 564 ILE B CA 1
ATOM 9248 C C . ILE B 1 564 ? 3.504 -71.375 -24.172 1 94.19 564 ILE B C 1
ATOM 9250 O O . ILE B 1 564 ? 2.953 -70.312 -23.891 1 94.19 564 ILE B O 1
ATOM 9254 N N . THR B 1 565 ? 3.898 -72.25 -23.234 1 93.31 565 THR B N 1
ATOM 9255 C CA . THR B 1 565 ? 3.703 -72 -21.828 1 93.31 565 THR B CA 1
ATOM 9256 C C . THR B 1 565 ? 4.496 -70.75 -21.406 1 93.31 565 THR B C 1
ATOM 9258 O O . THR B 1 565 ? 3.996 -69.875 -20.656 1 93.31 565 THR B O 1
ATOM 9261 N N . GLN B 1 566 ? 5.668 -70.625 -21.891 1 91.69 566 GLN B N 1
ATOM 9262 C CA . GLN B 1 566 ? 6.504 -69.5 -21.594 1 91.69 566 GLN B CA 1
ATOM 9263 C C . GLN B 1 566 ? 5.879 -68.188 -22.141 1 91.69 566 GLN B C 1
ATOM 9265 O O . GLN B 1 566 ? 5.852 -67.188 -21.453 1 91.69 566 GLN B O 1
ATOM 9270 N N . VAL B 1 567 ? 5.367 -68.188 -23.297 1 92.38 567 VAL B N 1
ATOM 9271 C CA . VAL B 1 567 ? 4.734 -67 -23.906 1 92.38 567 VAL B CA 1
ATOM 9272 C C . VAL B 1 567 ? 3.453 -66.688 -23.156 1 92.38 567 VAL B C 1
ATOM 9274 O O . VAL B 1 567 ? 3.146 -65.5 -22.938 1 92.38 567 VAL B O 1
ATOM 9277 N N . SER B 1 568 ? 2.768 -67.688 -22.766 1 92.5 568 SER B N 1
ATOM 9278 C CA . SER B 1 568 ? 1.539 -67.5 -22.016 1 92.5 568 SER B CA 1
ATOM 9279 C C . SER B 1 568 ? 1.819 -66.75 -20.703 1 92.5 568 SER B C 1
ATOM 9281 O O . SER B 1 568 ? 1.047 -65.875 -20.281 1 92.5 568 SER B O 1
ATOM 9283 N N . LEU B 1 569 ? 2.91 -67.062 -20.078 1 91.19 569 LEU B N 1
ATOM 9284 C CA . LEU B 1 569 ? 3.301 -66.375 -18.859 1 91.19 569 LEU B CA 1
ATOM 9285 C C . LEU B 1 569 ? 3.67 -64.938 -19.141 1 91.19 569 LEU B C 1
ATOM 9287 O O . LEU B 1 569 ? 3.275 -64 -18.406 1 91.19 569 LEU B O 1
ATOM 9291 N N . ALA B 1 570 ? 4.391 -64.75 -20.172 1 90 570 ALA B N 1
ATOM 9292 C CA . ALA B 1 570 ? 4.785 -63.375 -20.578 1 90 570 ALA B CA 1
ATOM 9293 C C . ALA B 1 570 ? 3.564 -62.531 -20.922 1 90 570 ALA B C 1
ATOM 9295 O O . ALA B 1 570 ? 3.502 -61.375 -20.562 1 90 570 ALA B O 1
ATOM 9296 N N . ILE B 1 571 ? 2.625 -63.094 -21.578 1 90.75 571 ILE B N 1
ATOM 9297 C CA . ILE B 1 571 ? 1.398 -62.406 -21.969 1 90.75 571 ILE B CA 1
ATOM 9298 C C . ILE B 1 571 ? 0.58 -62.062 -20.719 1 90.75 571 ILE B C 1
ATOM 9300 O O . ILE B 1 571 ? -0.041 -61 -20.641 1 90.75 571 ILE B O 1
ATOM 9304 N N . SER B 1 572 ? 0.576 -62.938 -19.781 1 90.75 572 SER B N 1
ATOM 9305 C CA . SER B 1 572 ? -0.097 -62.656 -18.516 1 90.75 572 SER B CA 1
ATOM 9306 C C . SER B 1 572 ? 0.536 -61.469 -17.812 1 90.75 572 SER B C 1
ATOM 9308 O O . SER B 1 572 ? -0.171 -60.594 -17.25 1 90.75 572 SER B O 1
ATOM 9310 N N . GLU B 1 573 ? 1.786 -61.406 -17.828 1 88.88 573 GLU B N 1
ATOM 9311 C CA . GLU B 1 573 ? 2.498 -60.281 -17.25 1 88.88 573 GLU B CA 1
ATOM 9312 C C . GLU B 1 573 ? 2.188 -58.969 -18 1 88.88 573 GLU B C 1
ATOM 9314 O O . GLU B 1 573 ? 1.993 -57.938 -17.391 1 88.88 573 GLU B O 1
ATOM 9319 N N . MET B 1 574 ? 2.121 -59.031 -19.234 1 87.38 574 MET B N 1
ATOM 9320 C CA . MET B 1 574 ? 1.791 -57.875 -20.078 1 87.38 574 MET B CA 1
ATOM 9321 C C . MET B 1 574 ? 0.362 -57.438 -19.812 1 87.38 574 MET B C 1
ATOM 9323 O O . MET B 1 574 ? 0.08 -56.219 -19.844 1 87.38 574 MET B O 1
ATOM 9327 N N . ASP B 1 575 ? -0.501 -58.406 -19.641 1 91.44 575 ASP B N 1
ATOM 9328 C CA . ASP B 1 575 ? -1.881 -58.062 -19.297 1 91.44 575 ASP B CA 1
ATOM 9329 C C . ASP B 1 575 ? -1.947 -57.281 -17.984 1 91.44 575 ASP B C 1
ATOM 9331 O O . ASP B 1 575 ? -2.674 -56.312 -17.875 1 91.44 575 ASP B O 1
ATOM 9335 N N . SER B 1 576 ? -1.18 -57.75 -17.016 1 90.5 576 SER B N 1
ATOM 9336 C CA . SER B 1 576 ? -1.118 -57.062 -15.727 1 90.5 576 SER B CA 1
ATOM 9337 C C . SER B 1 576 ? -0.566 -55.656 -15.883 1 90.5 576 SER B C 1
ATOM 9339 O O . SER B 1 576 ? -1.105 -54.688 -15.305 1 90.5 576 SER B O 1
ATOM 9341 N N . THR B 1 577 ? 0.474 -55.5 -16.625 1 87.69 577 THR B N 1
ATOM 9342 C CA . THR B 1 577 ? 1.075 -54.188 -16.875 1 87.69 577 THR B CA 1
ATOM 9343 C C . THR B 1 577 ? 0.093 -53.281 -17.594 1 87.69 577 THR B C 1
ATOM 9345 O O . THR B 1 577 ? -0.003 -52.094 -17.281 1 87.69 577 THR B O 1
ATOM 9348 N N . THR B 1 578 ? -0.604 -53.812 -18.562 1 88.06 578 THR B N 1
ATOM 9349 C CA . THR B 1 578 ? -1.598 -53.031 -19.312 1 88.06 578 THR B CA 1
ATOM 9350 C C . THR B 1 578 ? -2.693 -52.531 -18.391 1 88.06 578 THR B C 1
ATOM 9352 O O . THR B 1 578 ? -3.105 -51.375 -18.484 1 88.06 578 THR B O 1
ATOM 9355 N N . GLN B 1 579 ? -3.141 -53.344 -17.438 1 89.81 579 GLN B N 1
ATOM 9356 C CA . GLN B 1 579 ? -4.156 -52.938 -16.484 1 89.81 579 GLN B CA 1
ATOM 9357 C C . GLN B 1 579 ? -3.633 -51.844 -15.562 1 89.81 579 GLN B C 1
ATOM 9359 O O . GLN B 1 579 ? -4.348 -50.875 -15.266 1 89.81 579 GLN B O 1
ATOM 9364 N N . GLN B 1 580 ? -2.438 -52 -15.18 1 88.69 580 GLN B N 1
ATOM 9365 C CA . GLN B 1 580 ? -1.824 -50.969 -14.32 1 88.69 580 GLN B CA 1
ATOM 9366 C C . GLN B 1 580 ? -1.641 -49.656 -15.062 1 88.69 580 GLN B C 1
ATOM 9368 O O . GLN B 1 580 ? -1.811 -48.594 -14.484 1 88.69 580 GLN B O 1
ATOM 9373 N N . ASN B 1 581 ? -1.284 -49.719 -16.312 1 87 581 ASN B N 1
ATOM 9374 C CA . ASN B 1 581 ? -1.182 -48.531 -17.125 1 87 581 ASN B CA 1
ATOM 9375 C C . ASN B 1 581 ? -2.531 -47.844 -17.281 1 87 581 ASN B C 1
ATOM 9377 O O . ASN B 1 581 ? -2.605 -46.594 -17.281 1 87 581 ASN B O 1
ATOM 9381 N N . ALA B 1 582 ? -3.545 -48.594 -17.406 1 88.69 582 ALA B N 1
ATOM 9382 C CA . ALA B 1 582 ? -4.887 -48.031 -17.469 1 88.69 582 ALA B CA 1
ATOM 9383 C C . ALA B 1 582 ? -5.219 -47.25 -16.203 1 88.69 582 ALA B C 1
ATOM 9385 O O . ALA B 1 582 ? -5.777 -46.156 -16.266 1 88.69 582 ALA B O 1
ATOM 9386 N N . ALA B 1 583 ? -4.816 -47.75 -15.008 1 90.19 583 ALA B N 1
ATOM 9387 C CA . ALA B 1 583 ? -5.027 -47.094 -13.734 1 90.19 583 ALA B CA 1
ATOM 9388 C C . ALA B 1 583 ? -4.207 -45.781 -13.656 1 90.19 583 ALA B C 1
ATOM 9390 O O . ALA B 1 583 ? -4.695 -44.75 -13.195 1 90.19 583 ALA B O 1
ATOM 9391 N N . LEU B 1 584 ? -3.021 -45.938 -14.102 1 87.5 584 LEU B N 1
ATOM 9392 C CA . LEU B 1 584 ? -2.137 -44.75 -14.102 1 87.5 584 LEU B CA 1
ATOM 9393 C C . LEU B 1 584 ? -2.684 -43.656 -15 1 87.5 584 LEU B C 1
ATOM 9395 O O . LEU B 1 584 ? -2.545 -42.469 -14.688 1 87.5 584 LEU B O 1
ATOM 9399 N N . VAL B 1 585 ? -3.229 -43.969 -16.156 1 86.81 585 VAL B N 1
ATOM 9400 C CA . VAL B 1 585 ? -3.852 -43.031 -17.062 1 86.81 585 VAL B CA 1
ATOM 9401 C C . VAL B 1 585 ? -4.953 -42.25 -16.328 1 86.81 585 VAL B C 1
ATOM 9403 O O . VAL B 1 585 ? -5.02 -41.031 -16.422 1 86.81 585 VAL B O 1
ATOM 9406 N N . GLU B 1 586 ? -5.738 -42.938 -15.531 1 90.06 586 GLU B N 1
ATOM 9407 C CA . GLU B 1 586 ? -6.816 -42.312 -14.789 1 90.06 586 GLU B CA 1
ATOM 9408 C C . GLU B 1 586 ? -6.266 -41.375 -13.711 1 90.06 586 GLU B C 1
ATOM 9410 O O . GLU B 1 586 ? -6.727 -40.25 -13.57 1 90.06 586 GLU B O 1
ATOM 9415 N N . GLU B 1 587 ? -5.32 -41.844 -13.023 1 88.69 587 GLU B N 1
ATOM 9416 C CA . GLU B 1 587 ? -4.715 -41.062 -11.953 1 88.69 587 GLU B CA 1
ATOM 9417 C C . GLU B 1 587 ? -4.027 -39.812 -12.508 1 88.69 587 GLU B C 1
ATOM 9419 O O . GLU B 1 587 ? -4.18 -38.719 -11.969 1 88.69 587 GLU B O 1
ATOM 9424 N N . SER B 1 588 ? -3.297 -39.969 -13.555 1 85.31 588 SER B N 1
ATOM 9425 C CA . SER B 1 588 ? -2.586 -38.844 -14.172 1 85.31 588 SER B CA 1
ATOM 9426 C C . SER B 1 588 ? -3.557 -37.844 -14.789 1 85.31 588 SER B C 1
ATOM 9428 O O . SER B 1 588 ? -3.314 -36.625 -14.758 1 85.31 588 SER B O 1
ATOM 9430 N N . ALA B 1 589 ? -4.582 -38.344 -15.422 1 86.62 589 ALA B N 1
ATOM 9431 C CA . ALA B 1 589 ? -5.625 -37.469 -15.945 1 86.62 589 ALA B CA 1
ATOM 9432 C C . ALA B 1 589 ? -6.23 -36.625 -14.836 1 86.62 589 ALA B C 1
ATOM 9434 O O . ALA B 1 589 ? -6.402 -35.406 -15 1 86.62 589 ALA B O 1
ATOM 9435 N N . ALA B 1 590 ? -6.5 -37.219 -13.703 1 88.88 590 ALA B N 1
ATOM 9436 C CA . ALA B 1 590 ? -7.059 -36.5 -12.555 1 88.88 590 ALA B CA 1
ATOM 9437 C C . ALA B 1 590 ? -6.086 -35.438 -12.039 1 88.88 590 ALA B C 1
ATOM 9439 O O . ALA B 1 590 ? -6.488 -34.344 -11.719 1 88.88 590 ALA B O 1
ATOM 9440 N N . ALA B 1 591 ? -4.891 -35.875 -11.969 1 86.38 591 ALA B N 1
ATOM 9441 C CA . ALA B 1 591 ? -3.863 -34.938 -11.508 1 86.38 591 ALA B CA 1
ATOM 9442 C C . ALA B 1 591 ? -3.713 -33.75 -12.469 1 86.38 591 ALA B C 1
ATOM 9444 O O . ALA B 1 591 ? -3.594 -32.625 -12.039 1 86.38 591 ALA B O 1
ATOM 9445 N N . ALA B 1 592 ? -3.684 -34 -13.758 1 86.06 592 ALA B N 1
ATOM 9446 C CA . ALA B 1 592 ? -3.586 -32.969 -14.773 1 86.06 592 ALA B CA 1
ATOM 9447 C C . ALA B 1 592 ? -4.785 -32.031 -14.719 1 86.06 592 ALA B C 1
ATOM 9449 O O . ALA B 1 592 ? -4.637 -30.812 -14.836 1 86.06 592 ALA B O 1
ATOM 9450 N N . ASP B 1 593 ? -5.938 -32.531 -14.5 1 87.81 593 ASP B N 1
ATOM 9451 C CA . ASP B 1 593 ? -7.148 -31.734 -14.359 1 87.81 593 ASP B CA 1
ATOM 9452 C C . ASP B 1 593 ? -7.07 -30.828 -13.125 1 87.81 593 ASP B C 1
ATOM 9454 O O . ASP B 1 593 ? -7.438 -29.656 -13.172 1 87.81 593 ASP B O 1
ATOM 9458 N N . SER B 1 594 ? -6.68 -31.453 -12.102 1 87.38 594 SER B N 1
ATOM 9459 C CA . SER B 1 594 ? -6.52 -30.688 -10.867 1 87.38 594 SER B CA 1
ATOM 9460 C C . SER B 1 594 ? -5.531 -29.531 -11.055 1 87.38 594 SER B C 1
ATOM 9462 O O . SER B 1 594 ? -5.773 -28.422 -10.602 1 87.38 594 SER B O 1
ATOM 9464 N N . LEU B 1 595 ? -4.445 -29.828 -11.719 1 86.81 595 LEU B N 1
ATOM 9465 C CA . LEU B 1 595 ? -3.438 -28.812 -12.008 1 86.81 595 LEU B CA 1
ATOM 9466 C C . LEU B 1 595 ? -4.02 -27.703 -12.875 1 86.81 595 LEU B C 1
ATOM 9468 O O . LEU B 1 595 ? -3.777 -26.516 -12.625 1 86.81 595 LEU B O 1
ATOM 9472 N N . ALA B 1 596 ? -4.73 -28.062 -13.898 1 87.31 596 ALA B N 1
ATOM 9473 C CA . ALA B 1 596 ? -5.375 -27.094 -14.773 1 87.31 596 ALA B CA 1
ATOM 9474 C C . ALA B 1 596 ? -6.344 -26.219 -14 1 87.31 596 ALA B C 1
ATOM 9476 O O . ALA B 1 596 ? -6.379 -25 -14.195 1 87.31 596 ALA B O 1
ATOM 9477 N N . GLU B 1 597 ? -7.074 -26.797 -13.141 1 88.31 597 GLU B N 1
ATOM 9478 C CA . GLU B 1 597 ? -8.016 -26.047 -12.305 1 88.31 597 GLU B CA 1
ATOM 9479 C C . GLU B 1 597 ? -7.285 -25.078 -11.383 1 88.31 597 GLU B C 1
ATOM 9481 O O . GLU B 1 597 ? -7.719 -23.938 -11.211 1 88.31 597 GLU B O 1
ATOM 9486 N N . GLN B 1 598 ? -6.293 -25.625 -10.805 1 85.06 598 GLN B N 1
ATOM 9487 C CA . GLN B 1 598 ? -5.512 -24.766 -9.914 1 85.06 598 GLN B CA 1
ATOM 9488 C C . GLN B 1 598 ? -4.895 -23.594 -10.672 1 85.06 598 GLN B C 1
ATOM 9490 O O . GLN B 1 598 ? -4.844 -22.469 -10.156 1 85.06 598 GLN B O 1
ATOM 9495 N N . ALA B 1 599 ? -4.367 -23.828 -11.836 1 86.81 599 ALA B N 1
ATOM 9496 C CA . ALA B 1 599 ? -3.818 -22.766 -12.672 1 86.81 599 ALA B CA 1
ATOM 9497 C C . ALA B 1 599 ? -4.871 -21.703 -12.961 1 86.81 599 ALA B C 1
ATOM 9499 O O . ALA B 1 599 ? -4.582 -20.5 -12.891 1 86.81 599 ALA B O 1
ATOM 9500 N N . ILE B 1 600 ? -6.055 -22.125 -13.227 1 87.5 600 ILE B N 1
ATOM 9501 C CA . ILE B 1 600 ? -7.156 -21.203 -13.5 1 87.5 600 ILE B CA 1
ATOM 9502 C C . ILE B 1 600 ? -7.461 -20.375 -12.25 1 87.5 600 ILE B C 1
ATOM 9504 O O . ILE B 1 600 ? -7.617 -19.156 -12.328 1 87.5 600 ILE B O 1
ATOM 9508 N N . LEU B 1 601 ? -7.52 -20.969 -11.133 1 84.69 601 LEU B N 1
ATOM 9509 C CA . LEU B 1 601 ? -7.812 -20.297 -9.875 1 84.69 601 LEU B CA 1
ATOM 9510 C C . LEU B 1 601 ? -6.727 -19.281 -9.547 1 84.69 601 LEU B C 1
ATOM 9512 O O . LEU B 1 601 ? -7.027 -18.156 -9.125 1 84.69 601 LEU B O 1
ATOM 9516 N N . LEU B 1 602 ? -5.488 -19.688 -9.711 1 84.31 602 LEU B N 1
ATOM 9517 C CA . LEU B 1 602 ? -4.371 -18.781 -9.477 1 84.31 602 LEU B CA 1
ATOM 9518 C C . LEU B 1 602 ? -4.406 -17.609 -10.445 1 84.31 602 LEU B C 1
ATOM 9520 O O . LEU B 1 602 ? -4.16 -16.469 -10.047 1 84.31 602 LEU B O 1
ATOM 9524 N N . ALA B 1 603 ? -4.699 -17.906 -11.703 1 85.38 603 ALA B N 1
ATOM 9525 C CA . ALA B 1 603 ? -4.824 -16.859 -12.711 1 85.38 603 ALA B CA 1
ATOM 9526 C C . ALA B 1 603 ? -5.926 -15.867 -12.344 1 85.38 603 ALA B C 1
ATOM 9528 O O . ALA B 1 603 ? -5.758 -14.656 -12.492 1 85.38 603 ALA B O 1
ATOM 9529 N N . GLN B 1 604 ? -7.004 -16.281 -11.805 1 84.88 604 GLN B N 1
ATOM 9530 C CA . GLN B 1 604 ? -8.117 -15.445 -11.391 1 84.88 604 GLN B CA 1
ATOM 9531 C C . GLN B 1 604 ? -7.742 -14.586 -10.188 1 84.88 604 GLN B C 1
ATOM 9533 O O . GLN B 1 604 ? -8.125 -13.414 -10.109 1 84.88 604 GLN B O 1
ATOM 9538 N N . ALA B 1 605 ? -7.016 -15.219 -9.328 1 79.12 605 ALA B N 1
ATOM 9539 C CA . ALA B 1 605 ? -6.594 -14.508 -8.125 1 79.12 605 ALA B CA 1
ATOM 9540 C C . ALA B 1 605 ? -5.695 -13.328 -8.477 1 79.12 605 ALA B C 1
ATOM 9542 O O . ALA B 1 605 ? -5.773 -12.273 -7.84 1 79.12 605 ALA B O 1
ATOM 9543 N N . VAL B 1 606 ? -4.887 -13.422 -9.523 1 82.69 606 VAL B N 1
ATOM 9544 C CA . VAL B 1 606 ? -3.932 -12.375 -9.867 1 82.69 606 VAL B CA 1
ATOM 9545 C C . VAL B 1 606 ? -4.539 -11.445 -10.922 1 82.69 606 VAL B C 1
ATOM 9547 O O . VAL B 1 606 ? -4.043 -10.344 -11.141 1 82.69 606 VAL B O 1
ATOM 9550 N N . ALA B 1 607 ? -5.605 -11.898 -11.578 1 85.31 607 ALA B N 1
ATOM 9551 C CA . ALA B 1 607 ? -6.242 -11.133 -12.648 1 85.31 607 ALA B CA 1
ATOM 9552 C C . ALA B 1 607 ? -6.879 -9.852 -12.102 1 85.31 607 ALA B C 1
ATOM 9554 O O . ALA B 1 607 ? -7.125 -8.906 -12.852 1 85.31 607 ALA B O 1
ATOM 9555 N N . VAL B 1 608 ? -7.137 -9.789 -10.789 1 79.88 608 VAL B N 1
ATOM 9556 C CA . VAL B 1 608 ? -7.75 -8.625 -10.156 1 79.88 608 VAL B CA 1
ATOM 9557 C C . VAL B 1 608 ? -6.781 -7.445 -10.195 1 79.88 608 VAL B C 1
ATOM 9559 O O . VAL B 1 608 ? -7.203 -6.289 -10.156 1 79.88 608 VAL B O 1
ATOM 9562 N N . PHE B 1 609 ? -5.504 -7.824 -10.445 1 82.06 609 PHE B N 1
ATOM 9563 C CA . PHE B 1 609 ? -4.484 -6.781 -10.422 1 82.06 609 PHE B CA 1
ATOM 9564 C C . PHE B 1 609 ? -4.152 -6.328 -11.844 1 82.06 609 PHE B C 1
ATOM 9566 O O . PHE B 1 609 ? -3.877 -7.152 -12.719 1 82.06 609 PHE B O 1
ATOM 9573 N N . ARG B 1 610 ? -4.332 -5.141 -12.188 1 83.75 610 ARG B N 1
ATOM 9574 C CA . ARG B 1 610 ? -3.961 -4.559 -13.477 1 83.75 610 ARG B CA 1
ATOM 9575 C C . ARG B 1 610 ? -2.545 -3.994 -13.43 1 83.75 610 ARG B C 1
ATOM 9577 O O . ARG B 1 610 ? -2.252 -3.096 -12.641 1 83.75 610 ARG B O 1
ATOM 9584 N N . LEU B 1 611 ? -1.633 -4.43 -14.18 1 81.94 611 LEU B N 1
ATOM 9585 C CA . LEU B 1 611 ? -0.231 -4.027 -14.141 1 81.94 611 LEU B CA 1
ATOM 9586 C C . LEU B 1 611 ? 0.068 -2.988 -15.219 1 81.94 611 LEU B C 1
ATOM 9588 O O . LEU B 1 611 ? 1.038 -2.236 -15.109 1 81.94 611 LEU B O 1
ATOM 9592 N N . SER B 1 612 ? -0.575 -3.043 -16.453 1 75.5 612 SER B N 1
ATOM 9593 C CA . SER B 1 612 ? -0.351 -2.074 -17.531 1 75.5 612 SER B CA 1
ATOM 9594 C C . SER B 1 612 ? -1.657 -1.418 -17.953 1 75.5 612 SER B C 1
ATOM 9596 O O . SER B 1 612 ? -2.736 -1.977 -17.75 1 75.5 612 SER B O 1
ATOM 9598 N N . GLU B 1 613 ? -1.58 -0.149 -18.297 1 66.12 613 GLU B N 1
ATOM 9599 C CA . GLU B 1 613 ? -2.748 0.584 -18.781 1 66.12 613 GLU B CA 1
ATOM 9600 C C . GLU B 1 613 ? -3.447 -0.168 -19.906 1 66.12 613 GLU B C 1
ATOM 9602 O O . GLU B 1 613 ? -4.668 -0.088 -20.047 1 66.12 613 GLU B O 1
ATOM 9607 N N . ASP B 1 614 ? -2.797 -0.98 -20.688 1 59.69 614 ASP B N 1
ATOM 9608 C CA . ASP B 1 614 ? -3.338 -1.663 -21.859 1 59.69 614 ASP B CA 1
ATOM 9609 C C . ASP B 1 614 ? -4.168 -2.877 -21.453 1 59.69 614 ASP B C 1
ATOM 9611 O O . ASP B 1 614 ? -4.977 -3.377 -22.25 1 59.69 614 ASP B O 1
ATOM 9615 N N . GLU B 1 615 ? -3.908 -3.373 -20.469 1 60.91 615 GLU B N 1
ATOM 9616 C CA . GLU B 1 615 ? -4.57 -4.613 -20.078 1 60.91 615 GLU B CA 1
ATOM 9617 C C . GLU B 1 615 ? -6.039 -4.375 -19.75 1 60.91 615 GLU B C 1
ATOM 9619 O O . GLU B 1 615 ? -6.828 -5.32 -19.688 1 60.91 615 GLU B O 1
ATOM 9624 N N . GLY B 1 616 ? -6.461 -3.244 -19.531 1 49.06 616 GLY B N 1
ATOM 9625 C CA . GLY B 1 616 ? -7.879 -3.016 -19.297 1 49.06 616 GLY B CA 1
ATOM 9626 C C . GLY B 1 616 ? -8.719 -3.164 -20.562 1 49.06 616 GLY B C 1
ATOM 9627 O O . GLY B 1 616 ? -9.945 -3.211 -20.484 1 49.06 616 GLY B O 1
ATOM 9628 N N . ALA B 1 617 ? -8.188 -2.617 -21.812 1 41.34 617 ALA B N 1
ATOM 9629 C CA . ALA B 1 617 ? -9.055 -2.568 -22.984 1 41.34 617 ALA B CA 1
ATOM 9630 C C . ALA B 1 617 ? -9.289 -3.967 -23.547 1 41.34 617 ALA B C 1
ATOM 9632 O O . ALA B 1 617 ? -10.125 -4.152 -24.438 1 41.34 617 ALA B O 1
ATOM 9633 N N . THR B 1 618 ? -8.344 -4.805 -23.453 1 37.88 618 THR B N 1
ATOM 9634 C CA . THR B 1 618 ? -8.406 -5.965 -24.328 1 37.88 618 THR B CA 1
ATOM 9635 C C . THR B 1 618 ? -9.477 -6.945 -23.859 1 37.88 618 THR B C 1
ATOM 9637 O O . THR B 1 618 ? -9.781 -7.922 -24.547 1 37.88 618 THR B O 1
ATOM 9640 N N . ASP B 1 619 ? -9.773 -6.871 -22.609 1 39.5 619 ASP B N 1
ATOM 9641 C CA . ASP B 1 619 ? -10.547 -8.07 -22.312 1 39.5 619 ASP B CA 1
ATOM 9642 C C . ASP B 1 619 ? -11.938 -8 -22.953 1 39.5 619 ASP B C 1
ATOM 9644 O O . ASP B 1 619 ? -12.766 -8.891 -22.75 1 39.5 619 ASP B O 1
ATOM 9648 N N . GLU B 1 620 ? -12.312 -6.754 -23.281 1 37.09 620 GLU B N 1
ATOM 9649 C CA . GLU B 1 620 ? -13.68 -7.016 -23.734 1 37.09 620 GLU B CA 1
ATOM 9650 C C . GLU B 1 620 ? -13.688 -7.906 -24.969 1 37.09 620 GLU B C 1
ATOM 9652 O O . GLU B 1 620 ? -14.594 -8.734 -25.141 1 37.09 620 GLU B O 1
ATOM 9657 N N . GLY B 1 621 ? -13.062 -7.316 -26.047 1 33.44 621 GLY B N 1
ATOM 9658 C CA . GLY B 1 621 ? -13.617 -7.684 -27.344 1 33.44 621 GLY B CA 1
ATOM 9659 C C . GLY B 1 621 ? -13.211 -9.07 -27.797 1 33.44 621 GLY B C 1
ATOM 9660 O O . GLY B 1 621 ? -13.875 -9.68 -28.641 1 33.44 621 GLY B O 1
ATOM 9661 N N . ARG B 1 622 ? -11.789 -9.281 -27.812 1 31.12 622 ARG B N 1
ATOM 9662 C CA . ARG B 1 622 ? -11.508 -10.25 -28.875 1 31.12 622 ARG B CA 1
ATOM 9663 C C . ARG B 1 622 ? -11.773 -11.672 -28.391 1 31.12 622 ARG B C 1
ATOM 9665 O O . ARG B 1 622 ? -10.945 -12.266 -27.703 1 31.12 622 ARG B O 1
ATOM 9672 N N . VAL B 1 623 ? -12.922 -11.938 -27.734 1 33.03 623 VAL B N 1
ATOM 9673 C CA . VAL B 1 623 ? -13.328 -13.344 -27.719 1 33.03 623 VAL B CA 1
ATOM 9674 C C . VAL B 1 623 ? -13.055 -13.977 -29.078 1 33.03 623 VAL B C 1
ATOM 9676 O O . VAL B 1 623 ? -13.633 -13.562 -30.094 1 33.03 623 VAL B O 1
ATOM 9679 N N . VAL B 1 624 ? -11.766 -14.203 -29.328 1 32.53 624 VAL B N 1
ATOM 9680 C CA . VAL B 1 624 ? -11.492 -15.016 -30.516 1 32.53 624 VAL B CA 1
ATOM 9681 C C . VAL B 1 624 ? -12.484 -16.172 -30.594 1 32.53 624 VAL B C 1
ATOM 9683 O O . VAL B 1 624 ? -12.57 -16.984 -29.672 1 32.53 624 VAL B O 1
ATOM 9686 N N . THR B 1 625 ? -13.625 -15.797 -31.156 1 28.2 625 THR B N 1
ATOM 9687 C CA . THR B 1 625 ? -14.562 -16.844 -31.547 1 28.2 625 THR B CA 1
ATOM 9688 C C . THR B 1 625 ? -13.844 -17.953 -32.312 1 28.2 625 THR B C 1
ATOM 9690 O O . THR B 1 625 ? -13.086 -17.688 -33.25 1 28.2 625 THR B O 1
ATOM 9693 N N . PRO B 1 626 ? -13.383 -18.891 -31.547 1 25.86 626 PRO B N 1
ATOM 9694 C CA . PRO B 1 626 ? -12.836 -19.984 -32.344 1 25.86 626 PRO B CA 1
ATOM 9695 C C . PRO B 1 626 ? -13.609 -20.219 -33.656 1 25.86 626 PRO B C 1
ATOM 9697 O O . PRO B 1 626 ? -14.844 -20.234 -33.625 1 25.86 626 PRO B O 1
ATOM 9700 N N . LYS B 1 627 ? -13.133 -19.453 -34.625 1 27.33 627 LYS B N 1
ATOM 9701 C CA . LYS B 1 627 ? -13.703 -19.719 -35.938 1 27.33 627 LYS B CA 1
ATOM 9702 C C . LYS B 1 627 ? -14.055 -21.203 -36.125 1 27.33 627 LYS B C 1
ATOM 9704 O O . LYS B 1 627 ? -13.281 -22.062 -35.719 1 27.33 627 LYS B O 1
ATOM 9709 N N . ALA B 1 628 ? -15.328 -21.359 -36.156 1 27 628 ALA B N 1
ATOM 9710 C CA . ALA B 1 628 ? -16.047 -22.562 -36.531 1 27 628 ALA B CA 1
ATOM 9711 C C . ALA B 1 628 ? -15.289 -23.344 -37.625 1 27 628 ALA B C 1
ATOM 9713 O O . ALA B 1 628 ? -14.898 -22.766 -38.656 1 27 628 ALA B O 1
ATOM 9714 N N . SER B 1 629 ? -14.242 -24.188 -37.125 1 23.7 629 SER B N 1
ATOM 9715 C CA . SER B 1 629 ? -13.68 -25.156 -38.094 1 23.7 629 SER B CA 1
ATOM 9716 C C . SER B 1 629 ? -14.727 -25.609 -39.094 1 23.7 629 SER B C 1
ATOM 9718 O O . SER B 1 629 ? -15.859 -25.906 -38.719 1 23.7 629 SER B O 1
ATOM 9720 N N . ASN B 1 630 ? -14.742 -24.891 -40.219 1 23.78 630 ASN B N 1
ATOM 9721 C CA . ASN B 1 630 ? -15.508 -25.234 -41.438 1 23.78 630 ASN B CA 1
ATOM 9722 C C . ASN B 1 630 ? -15.656 -26.75 -41.594 1 23.78 630 ASN B C 1
ATOM 9724 O O . ASN B 1 630 ? -14.742 -27.5 -41.25 1 23.78 630 ASN B O 1
ATOM 9728 N N . GLY B 1 631 ? -16.875 -27.172 -41.5 1 22.72 631 GLY B N 1
ATOM 9729 C CA . GLY B 1 631 ? -17.578 -28.422 -41.781 1 22.72 631 GLY B CA 1
ATOM 9730 C C . GLY B 1 631 ? -17 -29.188 -42.938 1 22.72 631 GLY B C 1
ATOM 9731 O O . GLY B 1 631 ? -16.688 -28.594 -44 1 22.72 631 GLY B O 1
ATOM 9732 N N . ARG B 1 632 ? -16 -30.062 -42.594 1 25.44 632 ARG B N 1
ATOM 9733 C CA . ARG B 1 632 ? -15.562 -31.062 -43.594 1 25.44 632 ARG B CA 1
ATOM 9734 C C . ARG B 1 632 ? -16.719 -31.5 -44.469 1 25.44 632 ARG B C 1
ATOM 9736 O O . ARG B 1 632 ? -17.828 -31.75 -43.969 1 25.44 632 ARG B O 1
ATOM 9743 N N . HIS B 1 633 ? -16.719 -31.031 -45.719 1 22.92 633 HIS B N 1
ATOM 9744 C CA . HIS B 1 633 ? -17.5 -31.406 -46.906 1 22.92 633 HIS B CA 1
ATOM 9745 C C . HIS B 1 633 ? -17.719 -32.906 -46.969 1 22.92 633 HIS B C 1
ATOM 9747 O O . HIS B 1 633 ? -16.781 -33.688 -46.75 1 22.92 633 HIS B O 1
ATOM 9753 N N . THR B 1 634 ? -18.891 -33.375 -46.375 1 24.3 634 THR B N 1
ATOM 9754 C CA . THR B 1 634 ? -19.469 -34.688 -46.531 1 24.3 634 THR B CA 1
ATOM 9755 C C . THR B 1 634 ? -19.297 -35.188 -47.938 1 24.3 634 THR B C 1
ATOM 9757 O O . THR B 1 634 ? -19.609 -34.469 -48.906 1 24.3 634 THR B O 1
ATOM 9760 N N . PRO B 1 635 ? -18.172 -36.031 -48.094 1 24.62 635 PRO B N 1
ATOM 9761 C CA . PRO B 1 635 ? -18 -36.625 -49.438 1 24.62 635 PRO B CA 1
ATOM 9762 C C . PRO B 1 635 ? -19.297 -37.156 -50 1 24.62 635 PRO B C 1
ATOM 9764 O O . PRO B 1 635 ? -20.219 -37.5 -49.281 1 24.62 635 PRO B O 1
ATOM 9767 N N . GLU B 1 636 ? -19.672 -36.656 -51.156 1 22.38 636 GLU B N 1
ATOM 9768 C CA . GLU B 1 636 ? -20.734 -37.031 -52.094 1 22.38 636 GLU B CA 1
ATOM 9769 C C . GLU B 1 636 ? -20.859 -38.531 -52.219 1 22.38 636 GLU B C 1
ATOM 9771 O O . GLU B 1 636 ? -19.875 -39.25 -52.156 1 22.38 636 GLU B O 1
ATOM 9776 N N . ASP B 1 637 ? -22.016 -39.031 -51.906 1 22.36 637 ASP B N 1
ATOM 9777 C CA . ASP B 1 637 ? -22.719 -40.312 -52 1 22.36 637 ASP B CA 1
ATOM 9778 C C . ASP B 1 637 ? -22.562 -40.906 -53.406 1 22.36 637 ASP B C 1
ATOM 9780 O O . ASP B 1 637 ? -23.141 -40.406 -54.375 1 22.36 637 ASP B O 1
ATOM 9784 N N . HIS B 1 638 ? -21.359 -41.125 -53.875 1 19.66 638 HIS B N 1
ATOM 9785 C CA . HIS B 1 638 ? -21.438 -41.781 -55.188 1 19.66 638 HIS B CA 1
ATOM 9786 C C . HIS B 1 638 ? -22.312 -43.031 -55.156 1 19.66 638 HIS B C 1
ATOM 9788 O O . HIS B 1 638 ? -22.172 -43.844 -54.25 1 19.66 638 HIS B O 1
ATOM 9794 N N . ARG B 1 639 ? -23.422 -42.969 -55.844 1 27.19 639 ARG B N 1
ATOM 9795 C CA . ARG B 1 639 ? -24.406 -43.938 -56.344 1 27.19 639 ARG B CA 1
ATOM 9796 C C . ARG B 1 639 ? -23.734 -45.125 -57 1 27.19 639 ARG B C 1
ATOM 9798 O O . ARG B 1 639 ? -23.469 -45.094 -58.219 1 27.19 639 ARG B O 1
ATOM 9805 N N . ILE B 1 640 ? -22.547 -45.719 -56.438 1 20.56 640 ILE B N 1
ATOM 9806 C CA . ILE B 1 640 ? -22.156 -46.781 -57.344 1 20.56 640 ILE B CA 1
ATOM 9807 C C . ILE B 1 640 ? -23.25 -47.844 -57.438 1 20.56 640 ILE B C 1
ATOM 9809 O O . ILE B 1 640 ? -23.719 -48.344 -56.406 1 20.56 640 ILE B O 1
ATOM 9813 N N . ASN B 1 641 ? -24.031 -47.875 -58.531 1 20.7 641 ASN B N 1
ATOM 9814 C CA . ASN B 1 641 ? -24.984 -48.75 -59.188 1 20.7 641 ASN B CA 1
ATOM 9815 C C . ASN B 1 641 ? -24.469 -50.188 -59.25 1 20.7 641 ASN B C 1
ATOM 9817 O O . ASN B 1 641 ? -24.922 -50.969 -60.094 1 20.7 641 ASN B O 1
ATOM 9821 N N . GLN B 1 642 ? -23.469 -50.625 -58.406 1 20.02 642 GLN B N 1
ATOM 9822 C CA . GLN B 1 642 ? -23 -51.938 -58.875 1 20.02 642 GLN B CA 1
ATOM 9823 C C . GLN B 1 642 ? -24.109 -52.969 -58.781 1 20.02 642 GLN B C 1
ATOM 9825 O O . GLN B 1 642 ? -24.641 -53.219 -57.688 1 20.02 642 GLN B O 1
ATOM 9830 N N . GLN B 1 643 ? -24.828 -53.281 -59.781 1 19.8 643 GLN B N 1
ATOM 9831 C CA . GLN B 1 643 ? -25.828 -54.281 -60.156 1 19.8 643 GLN B CA 1
ATOM 9832 C C . GLN B 1 643 ? -25.391 -55.656 -59.719 1 19.8 643 GLN B C 1
ATOM 9834 O O . GLN B 1 643 ? -26.172 -56.438 -59.156 1 19.8 643 GLN B O 1
ATOM 9839 N N . LYS B 1 644 ? -24.328 -56.219 -60.531 1 24.77 644 LYS B N 1
ATOM 9840 C CA . LYS B 1 644 ? -24.578 -57.406 -61.344 1 24.77 644 LYS B CA 1
ATOM 9841 C C . LYS B 1 644 ? -24.578 -58.656 -60.438 1 24.77 644 LYS B C 1
ATOM 9843 O O . LYS B 1 644 ? -24.016 -58.656 -59.344 1 24.77 644 LYS B O 1
ATOM 9848 N N . SER B 1 645 ? -24.531 -59.875 -61.094 1 21.61 645 SER B N 1
ATOM 9849 C CA . SER B 1 645 ? -25.141 -61.219 -61.094 1 21.61 645 SER B CA 1
ATOM 9850 C C . SER B 1 645 ? -24.438 -62.156 -60.125 1 21.61 645 SER B C 1
ATOM 9852 O O . SER B 1 645 ? -24.734 -63.344 -60.062 1 21.61 645 SER B O 1
ATOM 9854 N N . TRP B 1 646 ? -23.969 -61.906 -58.875 1 22.84 646 TRP B N 1
ATOM 9855 C CA . TRP B 1 646 ? -23.484 -63.156 -58.312 1 22.84 646 TRP B CA 1
ATOM 9856 C C . TRP B 1 646 ? -24.531 -64.25 -58.438 1 22.84 646 TRP B C 1
ATOM 9858 O O . TRP B 1 646 ? -25.656 -64.062 -57.969 1 22.84 646 TRP B O 1
ATOM 9868 N N . GLU B 1 647 ? -24.453 -65.062 -59.594 1 23.81 647 GLU B N 1
ATOM 9869 C CA . GLU B 1 647 ? -24.984 -66.375 -59.969 1 23.81 647 GLU B CA 1
ATOM 9870 C C . GLU B 1 647 ? -24.922 -67.375 -58.812 1 23.81 647 GLU B C 1
ATOM 9872 O O . GLU B 1 647 ? -24.078 -67.25 -57.906 1 23.81 647 GLU B O 1
ATOM 9877 N N . THR B 1 648 ? -25.984 -68.312 -58.531 1 25.55 648 THR B N 1
ATOM 9878 C CA . THR B 1 648 ? -26.547 -69.25 -57.594 1 25.55 648 THR B CA 1
ATOM 9879 C C . THR B 1 648 ? -25.547 -70.312 -57.25 1 25.55 648 THR B C 1
ATOM 9881 O O . THR B 1 648 ? -25.656 -71 -56.219 1 25.55 648 THR B O 1
ATOM 9884 N N . PHE B 1 649 ? -24.25 -70.438 -57.906 1 22.92 649 PHE B N 1
ATOM 9885 C CA . PHE B 1 649 ? -23.734 -71.75 -57.594 1 22.92 649 PHE B CA 1
ATOM 9886 C C . PHE B 1 649 ? -23.203 -71.812 -56.156 1 22.92 649 PHE B C 1
ATOM 9888 O O . PHE B 1 649 ? -22.562 -70.875 -55.688 1 22.92 649 PHE B O 1
#

Radius of gyration: 102.49 Å; Cα contacts (8 Å, |Δi|>4): 1464; chains: 2; bounding box: 60×331×161 Å

Secondary structure (DSSP, 8-state):
-HHHHHHHHHHHTS-HHHHHHHHHHHHHHHHHHHHHHHHHHHHHHHHHHHHHHHHHHHHHHHHHHHHHHHHHHHH--HHHHHHHHHHHHHHHHHHHHHTTS---HHHHHHHHHHHHHHHHHHHHHHHHHHHHHHHHHHHHT---HHHHHHHHHHHHHHHHHT--HHHHHHHHHHHHHHHHHHHHHHHHHHS-SHHHHHHHHHHHHHHHHHHHHHGGGS-HHHHHHHHHHHHHHHHHHHHHHTHHHHHHHHHHHHHHHHHHHHHHHHHHHHHHHHHHHHHHHHHHHHHHHHHHHHHHHHHHHHHHHHHHHHHHHHHHHHHHHHHHHHHTTB-S--------SHHHHHHHHHHHHHHHHHHHHHHHHHHHHHHHHHHHHHHHHHHHHHHHHHHHHHHHHHHHHHHHHHHHHHHHHHHHHHHHHHHHHHHHHHHHHHHHHHHHHHHHHHHHHHHHHHHHHHHHHHHHHHHHHHHHHHHHHHHHHHTGGGGHHHHHHHHHHHHHHHHHHHHHHHHHHHHHHHHHHHHHHHHHHHHHHHHHHHHHHHHHHHHHHHHHHHHHHHHHHHHHHHHHHHHHHHHHHHHHHHHHHHHHHHHHHHHHHHHHHHHHHHHT-B-SGGGGTHHHH----------------------------/-HHHHHHHHHHHTS-HHHHHHHHHHHHHHHHHHHHHHHHHHHHHHHHHHHHHHHHHHHHHHHHHHHHHHHHHHHH--HHHHHHHHHHHHHHHHHHHHHTTS---HHHHHHHHHHHHHHHHHHHHHHHHHHHHHHHHHHHHT---HHHHHHHHHHHHHHHHHT--HHHHHHHHHHHHHHHHHHHHHHHHHHS-SHHHHHHHHHHHHHHHHHHHHHGGGS-HHHHHHHHHHHHHHHHHHHHHHTHHHHHHHHHHHHHHHHHHHHHHHHHHHHHHHHHHHHHHHHHHHHHHHHHHHHHHHHHHHHHHHHHHHHHHHHHHHHHHHHHHHHHTTB-S--------SHHHHHHHHHHHHHHHHHHHHHHHHHHHHHHHHHHHHHHHHHHHHHHHHHHHHHHHHHHHHHHHHHHHHHHHHHHHHHHHHHHHHHHHHHHHHHHHHHHHHHHHHHHHHHHHHHHHHHHHHHHHHHHHHHHHHHHHHHHHHHTGGGGHHHHHHHHHHHHHHHHHHHHHHHHHHHHHHHHHHHHHHHHHHHHHHHHHHHHHHHHHHHHHHHHHHHHHHHHHHHHHHHHHHHHHHHHHHHHHHHHHHHHHHHHHHHHHHHHHHHHHHHHT-B-SGGGGTHHHH----------------------------

pLDDT: mean 85.44, std 15.56, range [17.88, 97.62]

Nearest PDB structures (foldseek):
  3zx6-assembly1_B  TM=9.563E-01  e=9.310E-16  Archaeoglobus fulgidus DSM 4304
  3ja6-assembly1_H  TM=7.273E-01  e=2.467E-06  Escherichia coli
  3g67-assembly1_A  TM=8.739E-01  e=1.523E-03  Thermotoga maritima
  3ja6-assembly1_I  TM=5.076E-01  e=2.458E-06  Escherichia coli
  3g6b-assembly1_A  TM=9.102E-01  e=5.628E-03  Thermotoga maritima

Organism: Yersinia pestis (NCBI:txid632)

Solvent-accessible surface area (backbone atoms only — not comparable to full-atom values): 63956 Å² total; per-residue (Å²): 107,67,66,55,44,52,53,48,56,53,53,55,43,40,47,62,49,58,52,48,45,50,56,48,46,53,53,48,50,49,52,49,52,54,52,50,56,51,51,50,46,49,53,53,44,50,53,31,52,55,51,34,51,52,22,51,51,40,27,52,29,37,48,51,22,49,39,23,42,44,49,20,74,58,66,70,43,66,67,28,49,53,49,19,51,49,26,54,51,50,38,54,53,51,52,60,60,48,70,81,53,91,64,54,77,68,49,46,49,43,53,50,50,43,54,50,43,53,54,52,38,56,54,42,53,53,51,31,56,49,28,50,50,51,30,51,52,37,56,66,63,63,66,62,64,66,41,52,51,30,51,52,50,46,52,52,53,40,63,72,69,64,57,58,69,67,59,55,52,53,49,51,50,44,55,43,32,49,50,48,28,54,37,27,51,48,41,24,74,73,42,83,44,70,68,34,46,50,54,23,51,51,30,42,51,51,32,41,52,44,47,60,65,49,44,79,78,42,54,76,74,51,34,66,41,47,52,58,36,46,55,44,46,56,53,41,50,55,41,56,67,50,35,61,62,30,48,50,49,30,52,53,42,47,51,52,42,51,52,37,38,51,48,42,37,52,44,23,49,48,48,26,53,52,32,50,49,47,37,55,50,49,46,53,52,44,50,52,51,49,52,52,49,50,50,51,49,48,52,51,48,51,50,52,40,51,52,52,33,53,68,52,46,52,60,49,50,52,39,33,52,47,34,44,35,44,42,69,22,42,44,54,73,65,67,76,52,94,40,66,12,65,66,20,47,34,28,35,27,47,24,47,26,38,51,52,50,43,56,46,48,52,51,46,52,54,43,32,51,50,41,36,52,40,22,49,51,45,41,53,51,31,53,52,49,45,55,47,34,53,52,45,48,52,38,43,52,51,38,54,51,39,49,52,52,40,51,51,41,36,52,50,38,32,51,42,22,52,51,33,31,51,38,28,52,51,31,28,50,38,25,52,52,26,32,53,34,30,52,51,32,45,51,36,35,50,51,41,39,53,42,37,51,51,42,46,53,47,35,52,51,41,32,51,46,18,50,51,40,29,50,53,17,50,52,42,32,54,52,17,59,74,52,49,87,82,14,57,69,47,33,52,51,20,53,50,43,27,53,48,17,54,50,36,29,52,45,26,52,51,41,48,52,44,36,53,52,37,44,52,39,34,55,52,30,40,53,34,36,52,52,29,32,51,34,25,53,51,32,32,53,34,31,49,51,37,34,52,42,24,53,48,39,32,51,40,30,51,52,39,50,53,39,50,53,53,39,51,53,38,45,50,52,47,49,52,49,36,53,50,48,50,52,48,32,53,52,46,42,52,39,23,49,50,40,39,50,42,25,50,53,49,46,55,65,51,59,60,46,38,63,50,82,67,66,71,65,55,71,70,68,72,65,71,62,72,69,73,75,72,73,77,76,73,78,79,78,76,80,79,78,86,82,86,83,86,82,86,134,109,67,67,55,43,50,53,47,56,52,52,55,43,40,46,63,49,57,52,48,45,50,54,47,46,53,54,47,50,51,53,48,50,53,52,52,55,50,50,50,45,49,52,54,44,52,52,32,52,54,51,33,51,52,22,51,52,41,28,51,28,37,46,51,21,48,39,24,43,45,50,21,73,59,66,70,43,67,68,28,49,52,51,20,52,49,28,54,50,49,37,55,54,50,54,60,61,48,69,81,53,91,65,54,77,68,49,45,50,43,53,51,48,45,54,51,41,51,53,51,40,56,54,40,51,54,50,30,56,48,28,49,50,49,31,52,52,38,57,66,62,64,66,62,63,67,40,52,50,30,50,52,51,46,52,52,52,38,62,74,69,63,59,57,69,66,59,54,51,52,49,50,50,44,55,43,31,50,49,47,26,54,36,26,51,49,40,25,74,73,43,81,44,69,68,32,48,48,52,25,51,51,31,41,50,52,32,43,51,45,49,59,66,49,44,79,75,43,53,77,74,51,34,64,42,48,52,57,36,46,55,43,45,56,54,41,51,55,43,55,67,50,36,61,60,30,48,51,49,29,52,52,41,46,51,52,43,50,52,37,39,52,48,42,37,52,42,21,48,49,48,25,52,53,33,50,49,49,35,56,51,48,46,52,51,42,50,51,51,48,53,51,50,50,50,50,48,47,54,51,46,51,51,51,39,52,53,52,33,53,66,53,46,51,59,50,50,54,40,33,53,46,35,44,36,45,42,69,23,41,44,55,74,66,67,75,51,93,41,67,13,64,66,20,48,32,29,35,28,48,25,48,28,38,51,53,49,42,55,46,51,51,51,45,51,54,43,32,52,50,42,36,52,40,21,49,51,46,40,53,50,34,53,50,48,44,55,47,34,54,51,46,49,52,37,43,53,51,38,53,51,40,49,53,51,40,50,51,41,36,52,50,37,31,51,42,22,52,52,34,32,51,38,27,51,51,29,27,51,39,25,52,52,28,31,52,34,29,52,51,32,45,51,36,36,50,52,40,40,51,41,36,50,51,42,46,54,47,34,51,51,39,31,51,46,19,50,51,40,30,50,54,16,49,53,42,33,52,54,17,58,74,51,48,86,81,14,56,70,48,32,53,52,19,51,52,44,27,53,50,16,52,51,39,29,52,46,29,52,50,41,47,53,43,36,54,52,37,44,51,39,36,55,52,30,41,53,34,38,53,50,29,32,52,34,25,54,51,31,32,53,33,30,51,51,38,34,52,40,25,53,49,39,32,50,40,30,51,52,39,52,53,40,50,52,53,39,52,52,39,45,52,51,46,50,53,50,37,54,50,49,50,53,47,32,54,52,46,42,51,39,24,49,50,38,41,50,42,26,51,53,48,46,55,64,52,59,59,46,38,64,50,82,66,65,71,67,56,72,70,68,73,68,74,63,73,70,72,76,74,75,78,76,73,77,77,80,73,80,76,73,84,73,78,67,91,72,91,122

Sequence (1298 aa):
MAVFSKIIGSFDNVKVGKKLGLSFFLMLLLVGVIAGTTAYHFSVIEEHAYKVELSYKINDEANQAKYNRALYERTYDLKYITENTQHINNIKNLLTQSANLRWSVDNRKNIANINHVVEEYQQQQTNFVNAVTNKDKVRQSWSISESLNNINALQQSLLNEGADTNTQILLAEMSQKLMTVRYNARGLLLDRNKDAETALITSINIANSAANAFMPVLSAEQQKLLAPVAANLALYKDNVLAYLPAYQQELEVGKVMEASANALNTLATQLFTQELQGTHNEINNAQYQLAIAALVALLLGLLIAWRMTRQITVPLRATLDMAERIATGDLTAATTSSRTDELGMLMNAVARMNENLRAMIDEIRIGVSQVSHASGEIAAGNTDLSSRTEQQAAAVEETAASMEQLNATVKQNTDNAHHANQLATEASQTAQQGGKLVNDVVRTMNDISGSSKRISEITSVINSIAFQTNILALNAAVEAARAGEQGRGFAVVASEVRNLAQRSAQAAKEIEGLIGESVSQVNAGTSLVKNAGNTMEEIVRSVSHVRDIMAEIASASDEQSRGITQVSLAISEMDSTTQQNAALVEESAAAADSLAEQAILLAQAVAVFRLSEDEGATDEGRVVTPKASNGRHTPEDHRINQQKSWETFMAVFSKIIGSFDNVKVGKKLGLSFFLMLLLVGVIAGTTAYHFSVIEEHAYKVELSYKINDEANQAKYNRALYERTYDLKYITENTQHINNIKNLLTQSANLRWSVDNRKNIANINHVVEEYQQQQTNFVNAVTNKDKVRQSWSISESLNNINALQQSLLNEGADTNTQILLAEMSQKLMTVRYNARGLLLDRNKDAETALITSINIANSAANAFMPVLSAEQQKLLAPVAANLALYKDNVLAYLPAYQQELEVGKVMEASANALNTLATQLFTQELQGTHNEINNAQYQLAIAALVALLLGLLIAWRMTRQITVPLRATLDMAERIATGDLTAATTSSRTDELGMLMNAVARMNENLRAMIDEIRIGVSQVSHASGEIAAGNTDLSSRTEQQAAAVEETAASMEQLNATVKQNTDNAHHANQLATEASQTAQQGGKLVNDVVRTMNDISGSSKRISEITSVINSIAFQTNILALNAAVEAARAGEQGRGFAVVASEVRNLAQRSAQAAKEIEGLIGESVSQVNAGTSLVKNAGNTMEEIVRSVSHVRDIMAEIASASDEQSRGITQVSLAISEMDSTTQQNAALVEESAAAADSLAEQAILLAQAVAVFRLSEDEGATDEGRVVTPKASNGRHTPEDHRINQQKSWETF

Foldseek 3Di:
DVVVVVVVVVLLQDALVVLVVVLVVVLVVLVVVLVVLLVVLVVVLVLLVVLLVLLVLLLVLLVLLLVLLVVCVVPVDVVSLVSSLVSLVVNVVSLVVCVPGDDDPVLVVLSVVLVVLSVVLVVLSVQLNVLVVVLVVLVVLQDLPLLVVLLVVLQVVCVVVVHDPVLNVLSVVLNVLSVQLVVLLVVCVVPVDPVSLVSNLVSLVVSLVSLVVSQVVDDPVSNVSSVVNNVSSVVNNVSSVVNSVSVVSSVVSSVSSNVSSVSSNVSSVVSNVVSVVVSVVSVVVSVVVSVVSVVVSVVSSVVSVVVSCCSPVVLVVVLVVLVVCVVQFELADQDQDPHNYPSNVSSNVSSVVSVVLLVVLVVLLVVLVVLLVVLVVLLVVLVVLLVVLVVLLVVLVVVLVVLVVLLVVLVVLLVVLVVLLVVLVVLLVVLVVLLVVLVVVLVVLVVQLVVLVVLLVVLVVQLVVLVVQLVVLVVQLVVLVVVPPVSPVSNVVSVVSNVVSVVSNVVSVVSNVVSVVSNVVSVVVSVVSVVSSVVSVVSSVVSVVSSVVSVVSNVVSVVVNVVSVVVSVVSVVSNVVSVVSNVVSVVSNVVSVVSNVVSVVSCVVSVSHDHHPPVVPPPPPPPVPVPPPPPPPPPDDPPPPPDDDPDDD/DVVVVVVVVVLLQDALVVLVVVLVVVLVVLVVVLVVLLVVLVVVLVLLVVLLVLLVLLLVLLVLLLVLLVVCVVPVDPVSLVSSVVSLVVNVVSLVVCVPGDDDPVLVVLSVVLVVLSVVLVVLSVVLNVLVVVLVVLLVLQDLPLLVVLLVVLVVVCVVVVHDPVLNVLSVVLNVLSVQLVVLLVVCVVPVDPVSLVSNLVSLVVSLVSLVVSQVVDDPVSNVSSVVSNVSSVVNNVSSVVNSVSVVSSVVSVVSSNVSSVSSNVSSVVSNVVSVVVSVVSVVVSVVVSVVSVVVSVVSSVVSVVVSCCSPVVLVVVQVVLVVCVVQFELADQDQDPHNYPSNVSSNVSSVVSVVLLVVLVVLLVVLVVLLVVLVVLLVVLVVLLVVLVVLLVVLVVVLVVLVVLLVVLVVLLVVLVVLLVVLVVLLVVLVVVLVVLVVVLVVLVVQLVVLVVLLVVLVVQLVVLVVQLVVLVVQLVVLVVVPPVSPVSNVVSVVSNVVSVVSNVVSVVSNVVSVVSNVVSVVVSVVSVVSSVVSVVSSVVSVVSSVVSVVSSVVSVVSNVVSVVVSVVSVVSNVVSVVSNVVSVVSNVVSVVSNVVSVVSCVVSVSHDHHPPVVPPPPPPPVPVPDPPDDDPPDPPPPPPDDDPDDD

InterPro domains:
  IPR003660 HAMP domain [PF00672] (308-358)
  IPR003660 HAMP domain [PS50885] (310-362)
  IPR003660 HAMP domain [SM00304] (310-362)
  IPR004089 Methyl-accepting chemotaxis protein (MCP) signalling domain [PF00015] (422-577)
  IPR004089 Methyl-accepting chemotaxis protein (MCP) signalling domain [PS50111] (367-596)
  IPR004089 Methyl-accepting chemotaxis protein (MCP) signalling domain [SM00283] (363-610)
  IPR004090 Chemotaxis methyl-accepting receptor [PR00260] (384-413)
  IPR004090 Chemotaxis methyl-accepting receptor [PR00260] (461-488)
  IPR004090 Chemotaxis methyl-accepting receptor [PR00260] (490-519)
  IPR004090 Chemotaxis methyl-accepting receptor [PR00260] (538-567)
  IPR032255 Helical bimodular sensor domain [PF16591] (57-277)
  IPR032255 Helical bimodular sensor domain [PS51753] (47-283)
  IPR032255 Helical bimodular sensor domain [SM01358] (39-288)